Protein AF-A0A948ZDK0-F1 (afdb_monomer_lite)

Structure (mmCIF, N/CA/C/O backbone):
data_AF-A0A948ZDK0-F1
#
_entry.id   AF-A0A948ZDK0-F1
#
loop_
_atom_site.group_PDB
_atom_site.id
_atom_site.type_symbol
_atom_site.label_atom_id
_atom_site.label_alt_id
_atom_site.label_comp_id
_atom_site.label_asym_id
_atom_site.label_entity_id
_atom_site.label_seq_id
_atom_site.pdbx_PDB_ins_code
_atom_site.Cartn_x
_atom_site.Cartn_y
_atom_site.Cartn_z
_atom_site.occupancy
_atom_site.B_iso_or_equiv
_atom_site.auth_seq_id
_atom_site.auth_comp_id
_atom_site.auth_asym_id
_atom_site.auth_atom_id
_atom_site.pdbx_PDB_model_num
ATOM 1 N N . ILE A 1 1 ? -68.347 50.325 53.546 1.00 35.91 1 ILE A N 1
ATOM 2 C CA . ILE A 1 1 ? -67.154 50.894 52.876 1.00 35.91 1 ILE A CA 1
ATOM 3 C C . ILE A 1 1 ? -66.109 51.086 53.967 1.00 35.91 1 ILE A C 1
ATOM 5 O O . ILE A 1 1 ? -66.384 51.827 54.893 1.00 35.91 1 ILE A O 1
ATOM 9 N N . ILE A 1 2 ? -65.183 50.125 54.063 1.00 32.59 2 ILE A N 1
ATOM 10 C CA . ILE A 1 2 ? -63.727 50.328 53.883 1.00 32.59 2 ILE A CA 1
ATOM 11 C C . ILE A 1 2 ? -63.135 51.032 55.123 1.00 32.59 2 ILE A C 1
ATOM 13 O O . ILE A 1 2 ? -63.448 52.187 55.358 1.00 32.59 2 ILE A O 1
ATOM 17 N N . ASN A 1 3 ? -62.505 50.314 56.060 1.00 33.22 3 ASN A N 1
ATOM 18 C CA . ASN A 1 3 ? -61.166 49.694 56.003 1.00 33.22 3 ASN A CA 1
ATOM 19 C C . ASN A 1 3 ? -60.045 50.705 56.326 1.00 33.22 3 ASN A C 1
ATOM 21 O O . ASN A 1 3 ? -60.173 51.888 56.027 1.00 33.22 3 ASN A O 1
ATOM 25 N N . ILE A 1 4 ? -58.931 50.130 56.799 1.00 31.34 4 ILE A N 1
ATOM 26 C CA . ILE A 1 4 ? -57.543 50.625 56.830 1.00 31.34 4 ILE A CA 1
ATOM 27 C C . ILE A 1 4 ? -57.064 51.142 58.206 1.00 31.34 4 ILE A C 1
ATOM 29 O O . ILE A 1 4 ? -57.337 52.275 58.577 1.00 31.34 4 ILE A O 1
ATOM 33 N N . GLU A 1 5 ? -56.392 50.228 58.937 1.00 36.22 5 GLU A N 1
ATOM 34 C CA . GLU A 1 5 ? -54.988 50.268 59.441 1.00 36.22 5 GLU A CA 1
ATOM 35 C C . GLU A 1 5 ? -54.356 51.583 59.984 1.00 36.22 5 GLU A C 1
ATOM 37 O O . GLU A 1 5 ? -54.831 52.660 59.649 1.00 36.22 5 GLU A O 1
ATOM 42 N N . PRO A 1 6 ? -53.208 51.560 60.720 1.00 47.72 6 PRO A N 1
ATOM 43 C CA . PRO A 1 6 ? -52.322 50.429 61.052 1.00 47.72 6 PRO A CA 1
ATOM 44 C C . PRO A 1 6 ? -51.801 50.362 62.512 1.00 47.72 6 PRO A C 1
ATOM 46 O O . PRO A 1 6 ? -51.888 51.286 63.318 1.00 47.72 6 PRO A O 1
ATOM 49 N N . LYS A 1 7 ? -51.167 49.214 62.790 1.00 37.84 7 LYS A N 1
ATOM 50 C CA . LYS A 1 7 ? -50.159 48.942 63.831 1.00 37.84 7 LYS A CA 1
ATOM 51 C C . LYS A 1 7 ? -49.073 50.026 63.908 1.00 37.84 7 LYS A C 1
ATOM 53 O O . LYS A 1 7 ? -48.653 50.501 62.867 1.00 37.84 7 LYS A O 1
ATOM 58 N N . VAL A 1 8 ? -48.535 50.267 65.107 1.00 35.97 8 VAL A N 1
ATOM 59 C CA . VAL A 1 8 ? -47.110 50.136 65.521 1.00 35.97 8 VAL A CA 1
ATOM 60 C C . VAL A 1 8 ? -47.096 50.486 67.017 1.00 35.97 8 VAL A C 1
ATOM 62 O O . VAL A 1 8 ? -47.220 51.636 67.409 1.00 35.97 8 VAL A O 1
ATOM 65 N N . HIS A 1 9 ? -47.265 49.486 67.881 1.00 34.66 9 HIS A N 1
ATOM 66 C CA . HIS A 1 9 ? -46.175 48.967 68.713 1.00 34.66 9 HIS A CA 1
ATOM 67 C C . HIS A 1 9 ? -45.430 50.066 69.481 1.00 34.66 9 HIS A C 1
ATOM 69 O O . HIS A 1 9 ? -44.504 50.675 68.957 1.00 34.66 9 HIS A O 1
ATOM 75 N N . ASN A 1 10 ? -45.841 50.288 70.732 1.00 43.66 10 ASN A N 1
ATOM 76 C CA . ASN A 1 10 ? -44.950 50.204 71.890 1.00 43.66 10 ASN A CA 1
ATOM 77 C C . ASN A 1 10 ? -45.726 50.531 73.179 1.00 43.66 10 ASN A C 1
ATOM 79 O O . ASN A 1 10 ? -46.297 51.604 73.296 1.00 43.66 10 ASN A O 1
ATOM 83 N N . ASN A 1 11 ? -45.736 49.717 74.225 1.00 44.19 11 ASN A N 1
ATOM 84 C CA . ASN A 1 11 ? -45.394 48.310 74.354 1.00 44.19 11 ASN A CA 1
ATOM 85 C C . ASN A 1 11 ? -45.799 47.919 75.780 1.00 44.19 11 ASN A C 1
ATOM 87 O O . ASN A 1 11 ? -45.213 48.429 76.725 1.00 44.19 11 ASN A O 1
ATOM 91 N N . SER A 1 12 ? -46.763 47.001 75.891 1.00 45.16 12 SER A N 1
ATOM 92 C CA . SER A 1 12 ? -46.720 45.848 76.799 1.00 45.16 12 SER A CA 1
ATOM 93 C C . SER A 1 12 ? -46.619 46.096 78.322 1.00 45.16 12 SER A C 1
ATOM 95 O O . SER A 1 12 ? -45.720 46.763 78.811 1.00 45.16 12 SER A O 1
ATOM 97 N N . GLN A 1 13 ? -47.435 45.476 79.169 1.00 38.31 13 GLN A N 1
ATOM 98 C CA . GLN A 1 13 ? -47.925 44.091 79.121 1.00 38.31 13 GLN A CA 1
ATOM 99 C C . GLN A 1 13 ? -49.241 44.060 79.942 1.00 38.31 13 GLN A C 1
ATOM 101 O O . GLN A 1 13 ? -49.199 44.215 81.154 1.00 38.31 13 GLN A O 1
ATOM 106 N N . ALA A 1 14 ? -50.463 43.998 79.409 1.00 50.31 14 ALA A N 1
ATOM 107 C CA . ALA A 1 14 ? -51.041 42.990 78.512 1.00 50.31 14 ALA A CA 1
ATOM 108 C C . ALA A 1 14 ? -50.937 41.531 79.014 1.00 50.31 14 ALA A C 1
ATOM 110 O O . ALA A 1 14 ? -51.003 40.598 78.225 1.00 50.31 14 ALA A O 1
ATOM 111 N N . ILE A 1 15 ? -50.857 41.358 80.340 1.00 41.22 15 ILE A N 1
ATOM 112 C CA . ILE A 1 15 ? -51.441 40.223 81.087 1.00 41.22 15 ILE A CA 1
ATOM 113 C C . ILE A 1 15 ? -52.459 40.829 82.078 1.00 41.22 15 ILE A C 1
ATOM 115 O O . ILE A 1 15 ? -52.494 40.581 83.276 1.00 41.22 15 ILE A O 1
ATOM 119 N N . ILE A 1 16 ? -53.250 41.745 81.515 1.00 47.59 16 ILE A N 1
ATOM 120 C CA . ILE A 1 16 ? -54.535 42.252 81.988 1.00 47.59 16 ILE A CA 1
ATOM 121 C C . ILE A 1 16 ? -55.546 41.422 81.203 1.00 47.59 16 ILE A C 1
ATOM 123 O O . ILE A 1 16 ? -56.079 41.856 80.186 1.00 47.59 16 ILE A O 1
ATOM 127 N N . HIS A 1 17 ? -55.694 40.164 81.596 1.00 45.97 17 HIS A N 1
ATOM 128 C CA . HIS A 1 17 ? -56.806 39.347 81.147 1.00 45.97 17 HIS A CA 1
ATOM 129 C C . HIS A 1 17 ? -57.162 38.399 82.289 1.00 45.97 17 HIS A C 1
ATOM 131 O O . HIS A 1 17 ? -56.371 37.552 82.691 1.00 45.97 17 HIS A O 1
ATOM 137 N N . ASP A 1 18 ? -58.355 38.618 82.828 1.00 40.19 18 ASP A N 1
ATOM 138 C CA . ASP A 1 18 ? -59.152 37.652 83.588 1.00 40.19 18 ASP A CA 1
ATOM 139 C C . ASP A 1 18 ? -58.868 37.415 85.072 1.00 40.19 18 ASP A C 1
ATOM 141 O O . ASP A 1 18 ? -59.555 36.610 85.697 1.00 40.19 18 ASP A O 1
ATOM 145 N N . TYR A 1 19 ? -58.008 38.210 85.712 1.00 49.66 19 TYR A N 1
ATOM 146 C CA . TYR A 1 19 ? -57.940 38.240 87.184 1.00 49.66 19 TYR A CA 1
ATOM 147 C C . TYR A 1 19 ? -59.167 38.919 87.849 1.00 49.66 19 TYR A C 1
ATOM 149 O O . TYR A 1 19 ? -59.393 38.758 89.048 1.00 49.66 19 TYR A O 1
ATOM 157 N N . GLU A 1 20 ? -60.024 39.606 87.082 1.00 43.53 20 GLU A N 1
ATOM 158 C CA . GLU A 1 20 ? -61.212 40.321 87.589 1.00 43.53 20 GLU A CA 1
ATOM 159 C C . GLU A 1 20 ? -62.563 39.849 87.014 1.00 43.53 20 GLU A C 1
ATOM 161 O O . GLU A 1 20 ? -63.590 40.457 87.299 1.00 43.53 20 GLU A O 1
ATOM 166 N N . ILE A 1 21 ? -62.639 38.680 86.354 1.00 44.09 21 ILE A N 1
ATOM 167 C CA . ILE A 1 21 ? -63.934 37.960 86.206 1.00 44.09 21 ILE A CA 1
ATOM 168 C C . ILE A 1 21 ? -64.436 37.431 87.574 1.00 44.09 21 ILE A C 1
ATOM 170 O O . ILE A 1 21 ? -65.589 37.031 87.726 1.00 44.09 21 ILE A O 1
ATOM 174 N N . LYS A 1 22 ? -63.631 37.615 88.633 1.00 53.28 22 LYS A N 1
ATOM 175 C CA . LYS A 1 22 ? -64.069 37.741 90.035 1.00 53.28 22 LYS A CA 1
ATOM 176 C C . LYS A 1 22 ? -65.226 38.742 90.265 1.00 53.28 22 LYS A C 1
ATOM 178 O O . LYS A 1 22 ? -65.855 38.657 91.313 1.00 53.28 22 LYS A O 1
ATOM 183 N N . GLN A 1 23 ? -65.566 39.620 89.313 1.00 52.19 23 GLN A N 1
ATOM 184 C CA . GLN A 1 23 ? -66.781 40.455 89.342 1.00 52.19 23 GLN A CA 1
ATOM 185 C C . GLN A 1 23 ? -68.079 39.703 88.963 1.00 52.19 23 GLN A C 1
ATOM 187 O O . GLN A 1 23 ? -69.165 40.133 89.337 1.00 52.19 23 GLN A O 1
ATOM 192 N N . ASN A 1 24 ? -68.019 38.540 88.296 1.00 41.94 24 ASN A N 1
ATOM 193 C CA . ASN A 1 24 ? -69.226 37.821 87.842 1.00 41.94 24 ASN A CA 1
ATOM 194 C C . ASN A 1 24 ? -69.851 36.892 88.908 1.00 41.94 24 ASN A C 1
ATOM 196 O O . ASN A 1 24 ? -70.749 36.099 88.635 1.00 41.94 24 ASN A O 1
ATOM 200 N N . LEU A 1 25 ? -69.404 37.045 90.158 1.00 47.47 25 LEU A N 1
ATOM 201 C CA . LEU A 1 25 ? -70.133 36.614 91.347 1.00 47.47 25 LEU A CA 1
ATOM 202 C C . LEU A 1 25 ? -71.351 37.516 91.629 1.00 47.47 25 LEU A C 1
ATOM 204 O O . LEU A 1 25 ? -72.181 37.155 92.455 1.00 47.47 25 LEU A O 1
ATOM 208 N N . GLN A 1 26 ? -71.506 38.668 90.967 1.00 54.56 26 GLN A N 1
ATOM 209 C CA . GLN A 1 26 ? -72.573 39.606 91.330 1.00 54.56 26 GLN A CA 1
ATOM 210 C C . GLN A 1 26 ? -73.898 39.450 90.576 1.00 54.56 26 GLN A C 1
ATOM 212 O O . GLN A 1 26 ? -74.915 39.828 91.145 1.00 54.56 26 GLN A O 1
ATOM 217 N N . GLU A 1 27 ? -73.964 38.849 89.382 1.00 50.72 27 GLU A N 1
ATOM 218 C CA . GLU A 1 27 ? -75.212 38.892 88.591 1.00 50.72 27 GLU A CA 1
ATOM 219 C C . GLU A 1 27 ? -76.091 37.627 88.715 1.00 50.72 27 GLU A C 1
ATOM 221 O O . GLU A 1 27 ? -77.315 37.730 88.767 1.00 50.72 27 GLU A O 1
ATOM 226 N N . GLN A 1 28 ? -75.514 36.420 88.809 1.00 49.44 28 GLN A N 1
ATOM 227 C CA . GLN A 1 28 ? -76.313 35.175 88.788 1.00 49.44 28 GLN A CA 1
ATOM 228 C C . GLN A 1 28 ? -76.719 34.652 90.172 1.00 49.44 28 GLN A C 1
ATOM 230 O O . GLN A 1 28 ? -77.811 34.103 90.318 1.00 49.44 28 GLN A O 1
ATOM 235 N N . ILE A 1 29 ? -75.926 34.899 91.221 1.00 52.94 29 ILE A N 1
ATOM 236 C CA . ILE A 1 29 ? -76.399 34.679 92.600 1.00 52.94 29 ILE A CA 1
ATOM 237 C C . ILE A 1 29 ? -77.428 35.760 92.980 1.00 52.94 29 ILE A C 1
ATOM 239 O O . ILE A 1 29 ? -78.361 35.467 93.729 1.00 52.94 29 ILE A O 1
ATOM 243 N N . ARG A 1 30 ? -77.357 36.960 92.377 1.00 50.78 30 ARG A N 1
ATOM 244 C CA . ARG A 1 30 ? -78.385 38.008 92.490 1.00 50.78 30 ARG A CA 1
ATOM 245 C C . ARG A 1 30 ? -79.749 37.560 91.954 1.00 50.78 30 ARG A C 1
ATOM 247 O O . ARG A 1 30 ? -80.735 37.839 92.615 1.00 50.78 30 ARG A O 1
ATOM 254 N N . HIS A 1 31 ? -79.837 36.762 90.887 1.00 48.78 31 HIS A N 1
ATOM 255 C CA . HIS A 1 31 ? -81.146 36.294 90.398 1.00 48.78 31 HIS A CA 1
ATOM 256 C C . HIS A 1 31 ? -81.784 35.142 91.195 1.00 48.78 31 HIS A C 1
ATOM 258 O O . HIS A 1 31 ? -83.004 35.120 91.329 1.00 48.78 31 HIS A O 1
ATOM 264 N N . ASN A 1 32 ? -81.017 34.249 91.830 1.00 46.22 32 ASN A N 1
ATOM 265 C CA . ASN A 1 32 ? -81.618 33.300 92.788 1.00 46.22 32 ASN A CA 1
ATOM 266 C C . ASN A 1 32 ? -81.890 33.951 94.159 1.00 46.22 32 ASN A C 1
ATOM 268 O O . ASN A 1 32 ? -82.788 33.518 94.880 1.00 46.22 32 ASN A O 1
ATOM 272 N N . SER A 1 33 ? -81.178 35.037 94.485 1.00 48.34 33 SER A N 1
ATOM 273 C CA . SER A 1 33 ? -81.472 35.902 95.637 1.00 48.34 33 SER A CA 1
ATOM 274 C C . SER A 1 33 ? -82.666 36.846 95.391 1.00 48.34 33 SER A C 1
ATOM 276 O O . SER A 1 33 ? -83.272 37.319 96.349 1.00 48.34 33 SER A O 1
ATOM 278 N N . GLU A 1 34 ? -83.079 37.056 94.137 1.00 44.72 34 GLU A N 1
ATOM 279 C CA . GLU A 1 34 ? -84.262 37.853 93.759 1.00 44.72 34 GLU A CA 1
ATOM 280 C C . GLU A 1 34 ? -85.585 37.063 93.779 1.00 44.72 34 GLU A C 1
ATOM 282 O O . GLU A 1 34 ? -86.652 37.669 93.718 1.00 44.72 34 GLU A O 1
ATOM 287 N N . ALA A 1 35 ? -85.549 35.738 93.974 1.00 41.47 35 ALA A N 1
ATOM 288 C CA . ALA A 1 35 ? -86.734 34.935 94.311 1.00 41.47 35 ALA A CA 1
ATOM 289 C C . ALA A 1 35 ? -86.958 34.785 95.833 1.00 41.47 35 ALA A C 1
ATOM 291 O O . ALA A 1 35 ? -87.953 34.200 96.257 1.00 41.47 35 ALA A O 1
ATOM 292 N N . ILE A 1 36 ? -86.045 35.308 96.662 1.00 38.94 36 ILE A N 1
ATOM 293 C CA . ILE A 1 36 ? -86.131 35.242 98.134 1.00 38.94 36 ILE A CA 1
ATOM 294 C C . ILE A 1 36 ? -86.256 36.638 98.767 1.00 38.94 36 ILE A C 1
ATOM 296 O O . ILE A 1 36 ? -86.606 36.748 99.941 1.00 38.94 36 ILE A O 1
ATOM 300 N N . ILE A 1 37 ? -86.066 37.719 98.002 1.00 38.38 37 ILE A N 1
ATOM 301 C CA . ILE A 1 37 ? -86.279 39.090 98.482 1.00 38.38 37 ILE A CA 1
ATOM 302 C C . ILE A 1 37 ? -86.957 39.925 97.391 1.00 38.38 37 ILE A C 1
ATOM 304 O O . ILE A 1 37 ? -86.339 40.766 96.747 1.00 38.38 37 ILE A O 1
ATOM 308 N N . ASN A 1 38 ? -88.259 39.714 97.205 1.00 36.53 38 ASN A N 1
ATOM 309 C CA . ASN A 1 38 ? -89.140 40.803 96.800 1.00 36.53 38 ASN A CA 1
ATOM 310 C C . ASN A 1 38 ? -90.532 40.632 97.411 1.00 36.53 38 ASN A C 1
ATOM 312 O O . ASN A 1 38 ? -91.198 39.632 97.158 1.00 36.53 38 ASN A O 1
ATOM 316 N N . SER A 1 39 ? -90.921 41.659 98.182 1.00 35.75 39 SER A N 1
ATOM 317 C CA . SER A 1 39 ? -92.257 41.979 98.719 1.00 35.75 39 SER A CA 1
ATOM 318 C C . SER A 1 39 ? -92.908 40.888 99.595 1.00 35.75 39 SER A C 1
ATOM 320 O O . SER A 1 39 ? -93.221 39.814 99.111 1.00 35.75 39 SER A O 1
ATOM 322 N N . ASP A 1 40 ? -93.231 41.055 100.880 1.00 37.97 40 ASP A N 1
ATOM 323 C CA . ASP A 1 40 ? -93.717 42.252 101.556 1.00 37.97 40 ASP A CA 1
ATOM 324 C C . ASP A 1 40 ? -93.985 41.957 103.054 1.00 37.97 40 ASP A C 1
ATOM 326 O O . ASP A 1 40 ? -94.362 40.848 103.422 1.00 37.97 40 ASP A O 1
ATOM 330 N N . SER A 1 41 ? -93.924 43.006 103.881 1.00 36.75 41 SER A N 1
ATOM 331 C CA . SER A 1 41 ? -94.845 43.265 105.006 1.00 36.75 41 SER A CA 1
ATOM 332 C C . SER A 1 41 ? -94.813 42.405 106.301 1.00 36.75 41 SER A C 1
ATOM 334 O O . SER A 1 41 ? -95.325 41.295 106.411 1.00 36.75 41 SER A O 1
ATOM 336 N N . ALA A 1 42 ? -94.327 43.049 107.370 1.00 45.69 42 ALA A N 1
ATOM 337 C CA . ALA A 1 42 ? -95.016 43.179 108.667 1.00 45.69 42 ALA A CA 1
ATOM 338 C C . ALA A 1 42 ? -95.229 41.987 109.639 1.00 45.69 42 ALA A C 1
ATOM 340 O O . ALA A 1 42 ? -95.965 42.177 110.602 1.00 45.69 42 ALA A O 1
ATOM 341 N N . ILE A 1 43 ? -94.607 40.803 109.509 1.00 49.34 43 ILE A N 1
ATOM 342 C CA . ILE A 1 43 ? -95.012 39.645 110.365 1.00 49.34 43 ILE A CA 1
ATOM 343 C C . ILE A 1 43 ? -93.914 38.982 111.234 1.00 49.34 43 ILE A C 1
ATOM 345 O O . ILE A 1 43 ? -94.219 38.099 112.031 1.00 49.34 43 ILE A O 1
ATOM 349 N N . VAL A 1 44 ? -92.644 39.418 111.221 1.00 43.75 44 VAL A N 1
ATOM 350 C CA . VAL A 1 44 ? -91.614 38.783 112.097 1.00 43.75 44 VAL A CA 1
ATOM 351 C C . VAL A 1 44 ? -90.976 39.721 113.130 1.00 43.75 44 VAL A C 1
ATOM 353 O O . VAL A 1 44 ? -90.444 39.240 114.129 1.00 43.75 44 VAL A O 1
ATOM 356 N N . GLN A 1 45 ? -91.178 41.041 113.033 1.00 49.34 45 GLN A N 1
ATOM 357 C CA . GLN A 1 45 ? -90.955 41.929 114.190 1.00 49.34 45 GLN A CA 1
ATOM 358 C C . GLN A 1 45 ? -91.958 41.664 115.340 1.00 49.34 45 GLN A C 1
ATOM 360 O O . GLN A 1 45 ? -91.634 41.930 116.496 1.00 49.34 45 GLN A O 1
ATOM 365 N N . GLU A 1 46 ? -93.088 40.991 115.073 1.00 53.44 46 GLU A N 1
ATOM 366 C CA . GLU A 1 46 ? -94.019 40.476 116.097 1.00 53.44 46 GLU A CA 1
ATOM 367 C C . GLU A 1 46 ? -93.451 39.256 116.868 1.00 53.44 46 GLU A C 1
ATOM 369 O O . GLU A 1 46 ? -93.876 38.966 117.984 1.00 53.44 46 GLU A O 1
ATOM 374 N N . LYS A 1 47 ? -92.420 38.570 116.343 1.00 56.28 47 LYS A N 1
ATOM 375 C CA . LYS A 1 47 ? -91.769 37.421 117.013 1.00 56.28 47 LYS A CA 1
ATOM 376 C C . LYS A 1 47 ? -90.594 37.790 117.926 1.00 56.28 47 LYS A C 1
ATOM 378 O O . LYS A 1 47 ? -90.093 36.918 118.629 1.00 56.28 47 LYS A O 1
ATOM 383 N N . ILE A 1 48 ? -90.186 39.059 117.978 1.00 48.25 48 ILE A N 1
ATOM 384 C CA . ILE A 1 48 ? -89.142 39.535 118.908 1.00 48.25 48 ILE A CA 1
ATOM 385 C C . ILE A 1 48 ? -89.751 40.285 120.110 1.00 48.25 48 ILE A C 1
ATOM 387 O O . ILE A 1 48 ? -89.123 40.371 121.159 1.00 48.25 48 ILE A O 1
ATOM 391 N N . ARG A 1 49 ? -91.020 40.713 120.033 1.00 46.25 49 ARG A N 1
ATOM 392 C CA . ARG A 1 49 ? -91.734 41.378 121.141 1.00 46.25 49 ARG A CA 1
ATOM 393 C C . ARG A 1 49 ? -92.545 40.427 122.038 1.00 46.25 49 ARG A C 1
ATOM 395 O O . ARG A 1 49 ? -92.718 40.716 123.213 1.00 46.25 49 ARG A O 1
ATOM 402 N N . HIS A 1 50 ? -92.966 39.254 121.552 1.00 49.72 50 HIS A N 1
ATOM 403 C CA . HIS A 1 50 ? -93.723 38.284 122.369 1.00 49.72 50 HIS A CA 1
ATOM 404 C C . HIS A 1 50 ? -92.896 37.435 123.351 1.00 49.72 50 HIS A C 1
ATOM 406 O O . HIS A 1 50 ? -93.474 36.871 124.273 1.00 49.72 50 HIS A O 1
ATOM 412 N N . ASN A 1 51 ? -91.565 37.381 123.234 1.00 46.66 51 ASN A N 1
ATOM 413 C CA . ASN A 1 51 ? -90.735 36.647 124.207 1.00 46.66 51 ASN A CA 1
ATOM 414 C C . ASN A 1 51 ? -90.162 37.527 125.333 1.00 46.66 51 ASN A C 1
ATOM 416 O O . ASN A 1 51 ? -89.647 36.993 126.312 1.00 46.66 51 ASN A O 1
ATOM 420 N N . SER A 1 52 ? -90.274 38.856 125.230 1.00 41.31 52 SER A N 1
ATOM 421 C CA . SER A 1 52 ? -89.754 39.807 126.227 1.00 41.31 52 SER A CA 1
ATOM 422 C C . SER A 1 52 ? -90.839 40.461 127.102 1.00 41.31 52 SER A C 1
ATOM 424 O O . SER A 1 52 ? -90.497 41.242 127.982 1.00 41.31 52 SER A O 1
ATOM 426 N N . GLU A 1 53 ? -92.122 40.102 126.936 1.00 43.03 53 GLU A N 1
ATOM 427 C CA . GLU A 1 53 ? -93.275 40.665 127.675 1.00 43.03 53 GLU A CA 1
ATOM 428 C C . GLU A 1 53 ? -94.163 39.585 128.343 1.00 43.03 53 GLU A C 1
ATOM 430 O O . GLU A 1 53 ? -95.382 39.573 128.200 1.00 43.03 53 GLU A O 1
ATOM 435 N N . ALA A 1 54 ? -93.566 38.677 129.123 1.00 37.78 54 ALA A N 1
ATOM 436 C CA . ALA A 1 54 ? -94.284 37.964 130.200 1.00 37.78 54 ALA A CA 1
ATOM 437 C C . ALA A 1 54 ? -93.508 37.959 131.536 1.00 37.78 54 ALA A C 1
ATOM 439 O O . ALA A 1 54 ? -93.814 37.201 132.455 1.00 37.78 54 ALA A O 1
ATOM 440 N N . ILE A 1 55 ? -92.510 38.841 131.655 1.00 36.72 55 ILE A N 1
ATOM 441 C CA . ILE A 1 55 ? -91.779 39.163 132.882 1.00 36.72 55 ILE A CA 1
ATOM 442 C C . ILE A 1 55 ? -91.937 40.676 133.070 1.00 36.72 55 ILE A C 1
ATOM 444 O O . ILE A 1 55 ? -91.446 41.442 132.251 1.00 36.72 55 ILE A O 1
ATOM 448 N N . ILE A 1 56 ? -92.609 41.075 134.156 1.00 33.25 56 ILE A N 1
ATOM 449 C CA . ILE A 1 56 ? -92.920 42.456 134.585 1.00 33.25 56 ILE A CA 1
ATOM 450 C C . ILE A 1 56 ? -94.227 43.013 133.999 1.00 33.25 56 ILE A C 1
ATOM 452 O O . ILE A 1 56 ? -94.235 43.858 133.113 1.00 33.25 56 ILE A O 1
ATOM 456 N N . ASN A 1 57 ? -95.353 42.589 134.580 1.00 37.69 57 ASN A N 1
ATOM 457 C CA . ASN A 1 57 ? -96.440 43.515 134.892 1.00 37.69 57 ASN A CA 1
ATOM 458 C C . ASN A 1 57 ? -97.363 42.958 135.989 1.00 37.69 57 ASN A C 1
ATOM 460 O O . ASN A 1 57 ? -98.048 41.959 135.795 1.00 37.69 57 ASN A O 1
ATOM 464 N N . TYR A 1 58 ? -97.376 43.708 137.096 1.00 36.19 58 TYR A N 1
ATOM 465 C CA . TYR A 1 58 ? -98.444 43.897 138.084 1.00 36.19 58 TYR A CA 1
ATOM 466 C C . TYR A 1 58 ? -98.769 42.744 139.064 1.00 36.19 58 TYR A C 1
ATOM 468 O O . TYR A 1 58 ? -99.309 41.721 138.666 1.00 36.19 58 TYR A O 1
ATOM 476 N N . GLU A 1 59 ? -98.390 42.778 140.359 1.00 35.66 59 GLU A N 1
ATOM 477 C CA . GLU A 1 59 ? -98.764 43.724 141.456 1.00 35.66 59 GLU A CA 1
ATOM 478 C C . GLU A 1 59 ? -100.303 43.887 141.626 1.00 35.66 59 GLU A C 1
ATOM 480 O O . GLU A 1 59 ? -101.018 43.876 140.629 1.00 35.66 59 GLU A O 1
ATOM 485 N N . PRO A 1 60 ? -100.867 44.247 142.805 1.00 48.94 60 PRO A N 1
ATOM 486 C CA . PRO A 1 60 ? -100.503 43.946 144.204 1.00 48.94 60 PRO A CA 1
ATOM 487 C C . PRO A 1 60 ? -101.696 43.996 145.214 1.00 48.94 60 PRO A C 1
ATOM 489 O O . PRO A 1 60 ? -102.860 44.133 144.855 1.00 48.94 60 PRO A O 1
ATOM 492 N N . LEU A 1 61 ? -101.385 43.965 146.520 1.00 41.25 61 LEU A N 1
ATOM 493 C CA . LEU A 1 61 ? -102.150 44.619 147.609 1.00 41.25 61 LEU A CA 1
ATOM 494 C C . LEU A 1 61 ? -103.597 44.154 147.904 1.00 41.25 61 LEU A C 1
ATOM 496 O O . LEU A 1 61 ? -104.526 44.956 147.980 1.00 41.25 61 LEU A O 1
ATOM 500 N N . LYS A 1 62 ? -103.772 42.868 148.246 1.00 40.44 62 LYS A N 1
ATOM 501 C CA . LYS A 1 62 ? -104.786 42.463 149.259 1.00 40.44 62 LYS A CA 1
ATOM 502 C C . LYS A 1 62 ? -104.561 41.125 149.969 1.00 40.44 62 LYS A C 1
ATOM 504 O O . LYS A 1 62 ? -105.341 40.766 150.845 1.00 40.44 62 LYS A O 1
ATOM 509 N N . ARG A 1 63 ? -103.501 40.374 149.649 1.00 40.31 63 ARG A N 1
ATOM 510 C CA . ARG A 1 63 ? -103.235 39.079 150.302 1.00 40.31 63 ARG A CA 1
ATOM 511 C C . ARG A 1 63 ? -102.128 39.077 151.348 1.00 40.31 63 ARG A C 1
ATOM 513 O O . ARG A 1 63 ? -102.056 38.112 152.088 1.00 40.31 63 ARG A O 1
ATOM 520 N N . ILE A 1 64 ? -101.343 40.142 151.507 1.00 44.03 64 ILE A N 1
ATOM 521 C CA . ILE A 1 64 ? -100.314 40.199 152.565 1.00 44.03 64 ILE A CA 1
ATOM 522 C C . ILE A 1 64 ? -100.933 40.416 153.966 1.00 44.03 64 ILE A C 1
ATOM 524 O O . ILE A 1 64 ? -100.355 39.993 154.959 1.00 44.03 64 ILE A O 1
ATOM 528 N N . GLU A 1 65 ? -102.183 40.882 154.054 1.00 45.56 65 GLU A N 1
ATOM 529 C CA . GLU A 1 65 ? -102.964 40.905 155.307 1.00 45.56 65 GLU A CA 1
ATOM 530 C C . GLU A 1 65 ? -103.863 39.656 155.484 1.00 45.56 65 GLU A C 1
ATOM 532 O O . GLU A 1 65 ? -104.271 39.318 156.594 1.00 45.56 65 GLU A O 1
ATOM 537 N N . TYR A 1 66 ? -104.081 38.881 154.409 1.00 47.59 66 TYR A N 1
ATOM 538 C CA . TYR A 1 66 ? -104.666 37.531 154.475 1.00 47.59 66 TYR A CA 1
ATOM 539 C C . TYR A 1 66 ? -103.606 36.462 154.797 1.00 47.59 66 TYR A C 1
ATOM 541 O O . TYR A 1 66 ? -103.912 35.457 155.434 1.00 47.59 66 TYR A O 1
ATOM 549 N N . ASN A 1 67 ? -102.348 36.694 154.412 1.00 48.41 67 ASN A N 1
ATOM 550 C CA . ASN A 1 67 ? -101.218 35.800 154.646 1.00 48.41 67 ASN A CA 1
ATOM 551 C C . ASN A 1 67 ? -100.772 35.814 156.107 1.00 48.41 67 ASN A C 1
ATOM 553 O O . ASN A 1 67 ? -100.477 34.754 156.637 1.00 48.41 67 ASN A O 1
ATOM 557 N N . SER A 1 68 ? -100.828 36.936 156.818 1.00 47.34 68 SER A N 1
ATOM 558 C CA . SER A 1 68 ? -100.397 36.945 158.225 1.00 47.34 68 SER A CA 1
ATOM 559 C C . SER A 1 68 ? -101.396 36.256 159.174 1.00 47.34 68 SER A C 1
ATOM 561 O O . SER A 1 68 ? -100.973 35.587 160.113 1.00 47.34 68 SER A O 1
ATOM 563 N N . ASN A 1 69 ? -102.706 36.295 158.884 1.00 50.00 69 ASN A N 1
ATOM 564 C CA . ASN A 1 69 ? -103.731 35.565 159.654 1.00 50.00 69 ASN A CA 1
ATOM 565 C C . ASN A 1 69 ? -104.016 34.140 159.127 1.00 50.00 69 ASN A C 1
ATOM 567 O O . ASN A 1 69 ? -104.453 33.282 159.894 1.00 50.00 69 ASN A O 1
ATOM 571 N N . SER A 1 70 ? -103.696 33.833 157.861 1.00 50.75 70 SER A N 1
ATOM 572 C CA . SER A 1 70 ? -103.723 32.453 157.339 1.00 50.75 70 SER A CA 1
ATOM 573 C C . SER A 1 70 ? -102.491 31.639 157.738 1.00 50.75 70 SER A C 1
ATOM 575 O O . SER A 1 70 ? -102.587 30.421 157.810 1.00 50.75 70 SER A O 1
ATOM 577 N N . ILE A 1 71 ? -101.357 32.263 158.075 1.00 51.78 71 ILE A N 1
ATOM 578 C CA . ILE A 1 71 ? -100.158 31.547 158.552 1.00 51.78 71 ILE A CA 1
ATOM 579 C C . ILE A 1 71 ? -100.338 31.005 159.985 1.00 51.78 71 ILE A C 1
ATOM 581 O O . ILE A 1 71 ? -99.761 29.974 160.326 1.00 51.78 71 ILE A O 1
ATOM 585 N N . ILE A 1 72 ? -101.229 31.590 160.796 1.00 52.41 72 ILE A N 1
ATOM 586 C CA . ILE A 1 72 ? -101.551 31.069 162.140 1.00 52.41 72 ILE A CA 1
ATOM 587 C C . ILE A 1 72 ? -102.690 30.026 162.106 1.00 52.41 72 ILE A C 1
ATOM 589 O O . ILE A 1 72 ? -102.691 29.108 162.923 1.00 52.41 72 ILE A O 1
ATOM 593 N N . LYS A 1 73 ? -103.592 30.063 161.109 1.00 53.75 73 LYS A N 1
ATOM 594 C CA . LYS A 1 73 ? -104.645 29.040 160.916 1.00 53.75 73 LYS A CA 1
ATOM 595 C C . LYS A 1 73 ? -104.176 27.825 160.091 1.00 53.75 73 LYS A C 1
ATOM 597 O O . LYS A 1 73 ? -104.499 26.696 160.434 1.00 53.75 73 LYS A O 1
ATOM 602 N N . SER A 1 74 ? -103.284 28.028 159.117 1.00 48.69 74 SER A N 1
ATOM 603 C CA . SER A 1 74 ? -102.624 26.956 158.348 1.00 48.69 74 SER A CA 1
ATOM 604 C C . SER A 1 74 ? -101.609 26.157 159.186 1.00 48.69 74 SER A C 1
ATOM 606 O O . SER A 1 74 ? -101.420 24.971 158.953 1.00 48.69 74 SER A O 1
ATOM 608 N N . SER A 1 75 ? -101.027 26.736 160.245 1.00 51.81 75 SER A N 1
ATOM 609 C CA . SER A 1 75 ? -100.191 25.989 161.208 1.00 51.81 75 SER A CA 1
ATOM 610 C C . SER A 1 75 ? -100.997 24.983 162.058 1.00 51.81 75 SER A C 1
ATOM 612 O O . SER A 1 75 ? -100.480 23.930 162.437 1.00 51.81 75 SER A O 1
ATOM 614 N N . MET A 1 76 ? -102.289 25.249 162.309 1.00 55.22 76 MET A N 1
ATOM 615 C CA . MET A 1 76 ? -103.187 24.328 163.025 1.00 55.22 76 MET A CA 1
ATOM 616 C C . MET A 1 76 ? -103.927 23.350 162.090 1.00 55.22 76 MET A C 1
ATOM 618 O O . MET A 1 76 ? -104.071 22.185 162.462 1.00 55.22 76 MET A O 1
ATOM 622 N N . ASP A 1 77 ? -104.277 23.749 160.860 1.00 55.50 77 ASP A N 1
ATOM 623 C CA . ASP A 1 77 ? -104.892 22.855 159.858 1.00 55.50 77 ASP A CA 1
ATOM 624 C C . ASP A 1 77 ? -103.874 21.895 159.205 1.00 55.50 77 ASP A C 1
ATOM 626 O O . ASP A 1 77 ? -104.209 20.748 158.907 1.00 55.50 77 ASP A O 1
ATOM 630 N N . VAL A 1 78 ? -102.593 22.279 159.087 1.00 51.56 78 VAL A N 1
ATOM 631 C CA . VAL A 1 78 ? -101.513 21.337 158.734 1.00 51.56 78 VAL A CA 1
ATOM 632 C C . VAL A 1 78 ? -101.288 20.327 159.861 1.00 51.56 78 VAL A C 1
ATOM 634 O O . VAL A 1 78 ? -101.000 19.175 159.571 1.00 51.56 78 VAL A O 1
ATOM 637 N N . LYS A 1 79 ? -101.514 20.659 161.138 1.00 52.44 79 LYS A N 1
ATOM 638 C CA . LYS A 1 79 ? -101.336 19.699 162.246 1.00 52.44 79 LYS A CA 1
ATOM 639 C C . LYS A 1 79 ? -102.474 18.669 162.359 1.00 52.44 79 LYS A C 1
ATOM 641 O O . LYS A 1 79 ? -102.213 17.560 162.816 1.00 52.44 79 LYS A O 1
ATOM 646 N N . TYR A 1 80 ? -103.685 18.993 161.892 1.00 51.47 80 TYR A N 1
ATOM 647 C CA . TYR A 1 80 ? -104.821 18.057 161.838 1.00 51.47 80 TYR A CA 1
ATOM 648 C C . TYR A 1 80 ? -104.916 17.274 160.515 1.00 51.47 80 TYR A C 1
ATOM 650 O O . TYR A 1 80 ? -105.204 16.080 160.551 1.00 51.47 80 TYR A O 1
ATOM 658 N N . ASN A 1 81 ? -104.559 17.858 159.362 1.00 46.53 81 ASN A N 1
ATOM 659 C CA . ASN A 1 81 ? -104.440 17.089 158.111 1.00 46.53 81 ASN A CA 1
ATOM 660 C C . ASN A 1 81 ? -103.218 16.148 158.111 1.00 46.53 81 ASN A C 1
ATOM 662 O O . ASN A 1 81 ? -103.272 15.084 157.498 1.00 46.53 81 ASN A O 1
ATOM 666 N N . SER A 1 82 ? -102.161 16.458 158.876 1.00 45.59 82 SER A N 1
ATOM 667 C CA . SER A 1 82 ? -101.020 15.542 159.078 1.00 45.59 82 SER A CA 1
ATOM 668 C C . SER A 1 82 ? -101.336 14.310 159.940 1.00 45.59 82 SER A C 1
ATOM 670 O O . SER A 1 82 ? -100.462 13.464 160.109 1.00 45.59 82 SER A O 1
ATOM 672 N N . GLN A 1 83 ? -102.549 14.176 160.492 1.00 48.00 83 GLN A N 1
ATOM 673 C CA . GLN A 1 83 ? -102.963 12.982 161.244 1.00 48.00 83 GLN A CA 1
ATOM 674 C C . GLN A 1 83 ? -104.127 12.208 160.597 1.00 48.00 83 GLN A C 1
ATOM 676 O O . GLN A 1 83 ? -104.533 11.193 161.154 1.00 48.00 83 GLN A O 1
ATOM 681 N N . ALA A 1 84 ? -104.630 12.614 159.418 1.00 42.97 84 ALA A N 1
ATOM 682 C CA . ALA A 1 84 ? -105.841 12.021 158.831 1.00 42.97 84 ALA A CA 1
ATOM 683 C C . ALA A 1 84 ? -105.800 11.680 157.324 1.00 42.97 84 ALA A C 1
ATOM 685 O O . ALA A 1 84 ? -106.846 11.348 156.782 1.00 42.97 84 ALA A O 1
ATOM 686 N N . ILE A 1 85 ? -104.634 11.673 156.657 1.00 37.66 85 ILE A N 1
ATOM 687 C CA . ILE A 1 85 ? -104.390 10.826 155.459 1.00 37.66 85 ILE A CA 1
ATOM 688 C C . ILE A 1 85 ? -103.012 10.151 155.598 1.00 37.66 85 ILE A C 1
ATOM 690 O O . ILE A 1 85 ? -102.089 10.300 154.805 1.00 37.66 85 ILE A O 1
ATOM 694 N N . LEU A 1 86 ? -102.890 9.435 156.715 1.00 38.38 86 LEU A N 1
ATOM 695 C CA . LEU A 1 86 ? -102.167 8.174 156.847 1.00 38.38 86 LEU A CA 1
ATOM 696 C C . LEU A 1 86 ? -103.234 7.063 156.736 1.00 38.38 86 LEU A C 1
ATOM 698 O O . LEU A 1 86 ? -103.612 6.489 157.755 1.00 38.38 86 LEU A O 1
ATOM 702 N N . HIS A 1 87 ? -103.786 6.853 155.531 1.00 34.00 87 HIS A N 1
ATOM 703 C CA . HIS A 1 87 ? -104.540 5.660 155.092 1.00 34.00 87 HIS A CA 1
ATOM 704 C C . HIS A 1 87 ? -104.716 5.670 153.554 1.00 34.00 87 HIS A C 1
ATOM 706 O O . HIS A 1 87 ? -104.899 6.741 152.982 1.00 34.00 87 HIS A O 1
ATOM 712 N N . ASP A 1 88 ? -104.651 4.472 152.951 1.00 39.53 88 ASP A N 1
ATOM 713 C CA . ASP A 1 88 ? -104.725 4.070 151.524 1.00 39.53 88 ASP A CA 1
ATOM 714 C C . ASP A 1 88 ? -103.506 4.411 150.640 1.00 39.53 88 ASP A C 1
ATOM 716 O O . ASP A 1 88 ? -103.480 5.424 149.952 1.00 39.53 88 ASP A O 1
ATOM 720 N N . TYR A 1 89 ? -102.410 3.644 150.539 1.00 42.53 89 TYR A N 1
ATOM 721 C CA . TYR A 1 89 ? -102.109 2.232 150.838 1.00 42.53 89 TYR A CA 1
ATOM 722 C C . TYR A 1 89 ? -102.974 1.172 150.135 1.00 42.53 89 TYR A C 1
ATOM 724 O O . TYR A 1 89 ? -103.328 0.198 150.773 1.00 42.53 89 TYR A O 1
ATOM 732 N N . GLU A 1 90 ? -103.277 1.311 148.832 1.00 44.59 90 GLU A N 1
ATOM 733 C CA . GLU A 1 90 ? -103.751 0.165 148.015 1.00 44.59 90 GLU A CA 1
ATOM 734 C C . GLU A 1 90 ? -103.654 0.345 146.473 1.00 44.59 90 GLU A C 1
ATOM 736 O O . GLU A 1 90 ? -104.552 -0.021 145.727 1.00 44.59 90 GLU A O 1
ATOM 741 N N . ILE A 1 91 ? -102.543 0.873 145.931 1.00 44.50 91 ILE A N 1
ATOM 742 C CA . ILE A 1 91 ? -102.182 0.660 144.500 1.00 44.50 91 ILE A CA 1
ATOM 743 C C . ILE A 1 91 ? -100.696 0.286 144.379 1.00 44.50 91 ILE A C 1
ATOM 745 O O . ILE A 1 91 ? -99.960 0.753 143.514 1.00 44.50 91 ILE A O 1
ATOM 749 N N . THR A 1 92 ? -100.233 -0.572 145.285 1.00 48.56 92 THR A N 1
ATOM 750 C CA . THR A 1 92 ? -98.928 -1.244 145.174 1.00 48.56 92 THR A CA 1
ATOM 751 C C . THR A 1 92 ? -99.099 -2.639 144.551 1.00 48.56 92 THR A C 1
ATOM 753 O O . THR A 1 92 ? -98.215 -3.103 143.836 1.00 48.56 92 THR A O 1
ATOM 756 N N . ASP A 1 93 ? -100.285 -3.249 144.670 1.00 49.84 93 ASP A N 1
ATOM 757 C CA . ASP A 1 93 ? -100.572 -4.595 144.147 1.00 49.84 93 ASP A CA 1
ATOM 758 C C . ASP A 1 93 ? -100.897 -4.648 142.644 1.00 49.84 93 ASP A C 1
ATOM 760 O O . ASP A 1 93 ? -100.707 -5.688 142.013 1.00 49.84 93 ASP A O 1
ATOM 764 N N . LEU A 1 94 ? -101.314 -3.541 142.015 1.00 51.19 94 LEU A N 1
ATOM 765 C CA . LEU A 1 94 ? -101.533 -3.511 140.559 1.00 51.19 94 LEU A CA 1
ATOM 766 C C . LEU A 1 94 ? -100.211 -3.363 139.782 1.00 51.19 94 LEU A C 1
ATOM 768 O O . LEU A 1 94 ? -100.038 -3.965 138.724 1.00 51.19 94 LEU A O 1
ATOM 772 N N . ILE A 1 95 ? -99.247 -2.612 140.325 1.00 53.06 95 ILE A N 1
ATOM 773 C CA . ILE A 1 95 ? -97.926 -2.421 139.706 1.00 53.06 95 ILE A CA 1
ATOM 774 C C . ILE A 1 95 ? -97.008 -3.617 140.014 1.00 53.06 95 ILE A C 1
ATOM 776 O O . ILE A 1 95 ? -96.291 -4.071 139.121 1.00 53.06 95 ILE A O 1
ATOM 780 N N . GLN A 1 96 ? -97.099 -4.213 141.211 1.00 54.53 96 GLN A N 1
ATOM 781 C CA . GLN A 1 96 ? -96.344 -5.425 141.542 1.00 54.53 96 GLN A CA 1
ATOM 782 C C . GLN A 1 96 ? -96.835 -6.654 140.752 1.00 54.53 96 GLN A C 1
ATOM 784 O O . GLN A 1 96 ? -96.002 -7.417 140.271 1.00 54.53 96 GLN A O 1
ATOM 789 N N . ASN A 1 97 ? -98.143 -6.819 140.498 1.00 57.16 97 ASN A N 1
ATOM 790 C CA . ASN A 1 97 ? -98.641 -7.927 139.664 1.00 57.16 97 ASN A CA 1
ATOM 791 C C . ASN A 1 97 ? -98.226 -7.816 138.185 1.00 57.16 97 ASN A C 1
ATOM 793 O O . ASN A 1 97 ? -97.924 -8.835 137.566 1.00 57.16 97 ASN A O 1
ATOM 797 N N . ILE A 1 98 ? -98.132 -6.608 137.617 1.00 58.25 98 ILE A N 1
ATOM 798 C CA . ILE A 1 98 ? -97.646 -6.417 136.235 1.00 58.25 98 ILE A CA 1
ATOM 799 C C . ILE A 1 98 ? -96.136 -6.697 136.141 1.00 58.25 98 ILE A C 1
ATOM 801 O O . ILE A 1 98 ? -95.678 -7.327 135.185 1.00 58.25 98 ILE A O 1
ATOM 805 N N . ILE A 1 99 ? -95.356 -6.299 137.152 1.00 57.06 99 ILE A N 1
ATOM 806 C CA . ILE A 1 99 ? -93.910 -6.559 137.193 1.00 57.06 99 ILE A CA 1
ATOM 807 C C . ILE A 1 99 ? -93.618 -8.045 137.471 1.00 57.06 99 ILE A C 1
ATOM 809 O O . ILE A 1 99 ? -92.728 -8.610 136.833 1.00 57.06 99 ILE A O 1
ATOM 813 N N . THR A 1 100 ? -94.387 -8.723 138.329 1.00 56.44 100 THR A N 1
ATOM 814 C CA . THR A 1 100 ? -94.246 -10.168 138.583 1.00 56.44 100 THR A CA 1
ATOM 815 C C . THR A 1 100 ? -94.719 -11.020 137.397 1.00 56.44 100 THR A C 1
ATOM 817 O O . THR A 1 100 ? -94.063 -12.011 137.081 1.00 56.44 100 THR A O 1
ATOM 820 N N . TYR A 1 101 ? -95.774 -10.626 136.670 1.00 58.66 101 TYR A N 1
ATOM 821 C CA . TYR A 1 101 ? -96.208 -11.335 135.456 1.00 58.66 101 TYR A CA 1
ATOM 822 C C . TYR A 1 101 ? -95.171 -11.228 134.324 1.00 58.66 101 TYR A C 1
ATOM 824 O O . TYR A 1 101 ? -94.812 -12.239 133.720 1.00 58.66 101 TYR A O 1
ATOM 832 N N . ASN A 1 102 ? -94.600 -10.039 134.096 1.00 56.00 102 ASN A N 1
ATOM 833 C CA . ASN A 1 102 ? -93.552 -9.850 133.086 1.00 56.00 102 ASN A CA 1
ATOM 834 C C . ASN A 1 102 ? -92.227 -10.522 133.477 1.00 56.00 102 ASN A C 1
ATOM 836 O O . ASN A 1 102 ? -91.564 -11.114 132.627 1.00 56.00 102 ASN A O 1
ATOM 840 N N . SER A 1 103 ? -91.859 -10.501 134.761 1.00 56.59 103 SER A N 1
ATOM 841 C CA . SER A 1 103 ? -90.633 -11.159 135.232 1.00 56.59 103 SER A CA 1
ATOM 842 C C . SER A 1 103 ? -90.737 -12.690 135.163 1.00 56.59 103 SER A C 1
ATOM 844 O O . SER A 1 103 ? -89.770 -13.345 134.778 1.00 56.59 103 SER A O 1
ATOM 846 N N . ASN A 1 104 ? -91.915 -13.271 135.434 1.00 57.97 104 ASN A N 1
ATOM 847 C CA . ASN A 1 104 ? -92.155 -14.713 135.283 1.00 57.97 104 ASN A CA 1
ATOM 848 C C . ASN A 1 104 ? -92.276 -15.149 133.811 1.00 57.97 104 ASN A C 1
ATOM 850 O O . ASN A 1 104 ? -91.852 -16.253 133.473 1.00 57.97 104 ASN A O 1
ATOM 854 N N . ALA A 1 105 ? -92.786 -14.292 132.918 1.00 58.69 105 ALA A N 1
ATOM 855 C CA . ALA A 1 105 ? -92.771 -14.550 131.475 1.00 58.69 105 ALA A CA 1
ATOM 856 C C . ALA A 1 105 ? -91.337 -14.586 130.908 1.00 58.69 105 ALA A C 1
ATOM 858 O O . ALA A 1 105 ? -91.033 -15.415 130.052 1.00 58.69 105 ALA A O 1
ATOM 859 N N . ILE A 1 106 ? -90.436 -13.745 131.431 1.00 59.53 106 ILE A N 1
ATOM 860 C CA . ILE A 1 106 ? -89.022 -13.711 131.029 1.00 59.53 106 ILE A CA 1
ATOM 861 C C . ILE A 1 106 ? -88.239 -14.899 131.619 1.00 59.53 106 ILE A C 1
ATOM 863 O O . ILE A 1 106 ? -87.440 -15.507 130.908 1.00 59.53 106 ILE A O 1
ATOM 867 N N . LEU A 1 107 ? -88.502 -15.304 132.870 1.00 53.72 107 LEU A N 1
ATOM 868 C CA . LEU A 1 107 ? -87.859 -16.490 133.457 1.00 53.72 107 LEU A CA 1
ATOM 869 C C . LEU A 1 107 ? -88.328 -17.815 132.822 1.00 53.72 107 LEU A C 1
ATOM 871 O O . LEU A 1 107 ? -87.520 -18.729 132.677 1.00 53.72 107 LEU A O 1
ATOM 875 N N . ASN A 1 108 ? -89.590 -17.921 132.385 1.00 54.19 108 ASN A N 1
ATOM 876 C CA . ASN A 1 108 ? -90.081 -19.109 131.668 1.00 54.19 108 ASN A CA 1
ATOM 877 C C . ASN A 1 108 ? -89.574 -19.201 130.217 1.00 54.19 108 ASN A C 1
ATOM 879 O O . ASN A 1 108 ? -89.436 -20.307 129.704 1.00 54.19 108 ASN A O 1
ATOM 883 N N . ALA A 1 109 ? -89.240 -18.079 129.567 1.00 56.38 109 ALA A N 1
ATOM 884 C CA . ALA A 1 109 ? -88.597 -18.085 128.248 1.00 56.38 109 ALA A CA 1
ATOM 885 C C . ALA A 1 109 ? -87.108 -18.489 128.311 1.00 56.38 109 ALA A C 1
ATOM 887 O O . ALA A 1 109 ? -86.592 -19.086 127.369 1.00 56.38 109 ALA A O 1
ATOM 888 N N . LEU A 1 110 ? -86.424 -18.209 129.428 1.00 54.38 110 LEU A N 1
ATOM 889 C CA . LEU A 1 110 ? -85.013 -18.568 129.645 1.00 54.38 110 LEU A CA 1
ATOM 890 C C . LEU A 1 110 ? -84.799 -20.016 130.127 1.00 54.38 110 LEU A C 1
ATOM 892 O O . LEU A 1 110 ? -83.688 -20.519 130.010 1.00 54.38 110 LEU A O 1
ATOM 896 N N . ASN A 1 111 ? -85.845 -20.694 130.614 1.00 51.62 111 ASN A N 1
ATOM 897 C CA . ASN A 1 111 ? -85.811 -22.106 131.028 1.00 51.62 111 ASN A CA 1
ATOM 898 C C . ASN A 1 111 ? -86.456 -23.066 130.007 1.00 51.62 111 ASN A C 1
ATOM 900 O O . ASN A 1 111 ? -86.709 -24.227 130.335 1.00 51.62 111 ASN A O 1
ATOM 904 N N . SER A 1 112 ? -86.744 -22.615 128.779 1.00 51.31 112 SER A N 1
ATOM 905 C CA . SER A 1 112 ? -87.213 -23.522 127.727 1.00 51.31 112 SER A CA 1
ATOM 906 C C . SER A 1 112 ? -86.025 -24.266 127.107 1.00 51.31 112 SER A C 1
ATOM 908 O O . SER A 1 112 ? -85.078 -23.643 126.621 1.00 51.31 112 SER A O 1
ATOM 910 N N . THR A 1 113 ? -86.104 -25.595 127.085 1.00 58.78 113 THR A N 1
ATOM 911 C CA . THR A 1 113 ? -85.176 -26.504 126.388 1.00 58.78 113 THR A CA 1
ATOM 912 C C . THR A 1 113 ? -84.996 -26.169 124.900 1.00 58.78 113 THR A C 1
ATOM 914 O O . THR A 1 113 ? -83.986 -26.537 124.309 1.00 58.78 113 THR A O 1
ATOM 917 N N . ASP A 1 114 ? -85.916 -25.404 124.304 1.00 61.19 114 ASP A N 1
ATOM 918 C CA . ASP A 1 114 ? -85.882 -25.030 122.888 1.00 61.19 114 ASP A CA 1
ATOM 919 C C . ASP A 1 114 ? -84.741 -24.062 122.534 1.00 61.19 114 ASP A C 1
ATOM 921 O O . ASP A 1 114 ? -84.210 -24.133 121.426 1.00 61.19 114 ASP A O 1
ATOM 925 N N . LEU A 1 115 ? -84.317 -23.175 123.446 1.00 59.88 115 LEU A N 1
ATOM 926 C CA . LEU A 1 115 ? -83.218 -22.239 123.156 1.00 59.88 115 LEU A CA 1
ATOM 927 C C . LEU A 1 115 ? -81.851 -22.940 123.225 1.00 59.88 115 LEU A C 1
ATOM 929 O O . LEU A 1 115 ? -80.967 -22.663 122.416 1.00 59.88 115 LEU A O 1
ATOM 933 N N . GLU A 1 116 ? -81.692 -23.886 124.154 1.00 65.38 116 GLU A N 1
ATOM 934 C CA . GLU A 1 116 ? -80.489 -24.715 124.277 1.00 65.38 116 GLU A CA 1
ATOM 935 C C . GLU A 1 116 ? -80.352 -25.672 123.079 1.00 65.38 116 GLU A C 1
ATOM 937 O O . GLU A 1 116 ? -79.271 -25.784 122.495 1.00 65.38 116 GLU A O 1
ATOM 942 N N . ASP A 1 117 ? -81.459 -26.270 122.622 1.00 69.31 117 ASP A N 1
ATOM 943 C CA . ASP A 1 117 ? -81.473 -27.109 121.421 1.00 69.31 117 ASP A CA 1
ATOM 944 C C . ASP A 1 117 ? -81.240 -26.313 120.127 1.00 69.31 117 ASP A C 1
ATOM 946 O O . ASP A 1 117 ? -80.535 -26.801 119.242 1.00 69.31 117 ASP A O 1
ATOM 950 N N . GLN A 1 118 ? -81.744 -25.078 120.013 1.00 69.88 118 GLN A N 1
ATOM 951 C CA . GLN A 1 118 ? -81.453 -24.196 118.872 1.00 69.88 118 GLN A CA 1
ATOM 952 C C . GLN A 1 118 ? -79.986 -23.750 118.834 1.00 69.88 118 GLN A C 1
ATOM 954 O O . GLN A 1 118 ? -79.380 -23.722 117.760 1.00 69.88 118 GLN A O 1
ATOM 959 N N . ILE A 1 119 ? -79.390 -23.431 119.988 1.00 70.56 119 ILE A N 1
ATOM 960 C CA . ILE A 1 119 ? -77.961 -23.100 120.078 1.00 70.56 119 ILE A CA 1
ATOM 961 C C . ILE A 1 119 ? -77.118 -24.320 119.688 1.00 70.56 119 ILE A C 1
ATOM 963 O O . ILE A 1 119 ? -76.200 -24.180 118.879 1.00 70.56 119 ILE A O 1
ATOM 967 N N . ARG A 1 120 ? -77.471 -25.521 120.167 1.00 71.31 120 ARG A N 1
ATOM 968 C CA . ARG A 1 120 ? -76.781 -26.766 119.802 1.00 71.31 120 ARG A CA 1
ATOM 969 C C . ARG A 1 120 ? -76.918 -27.091 118.311 1.00 71.31 120 ARG A C 1
ATOM 971 O O . ARG A 1 120 ? -75.912 -27.378 117.672 1.00 71.31 120 ARG A O 1
ATOM 978 N N . HIS A 1 121 ? -78.110 -26.937 117.726 1.00 74.31 121 HIS A N 1
ATOM 979 C CA . HIS A 1 121 ? -78.323 -27.101 116.281 1.00 74.31 121 HIS A CA 1
ATOM 980 C C . HIS A 1 121 ? -77.493 -26.118 115.446 1.00 74.31 121 HIS A C 1
ATOM 982 O O . HIS A 1 121 ? -76.922 -26.505 114.428 1.00 74.31 121 HIS A O 1
ATOM 988 N N . ASN A 1 122 ? -77.394 -24.856 115.870 1.00 72.44 122 ASN A N 1
ATOM 989 C CA . ASN A 1 122 ? -76.575 -23.865 115.175 1.00 72.44 122 ASN A CA 1
ATOM 990 C C . ASN A 1 122 ? -75.078 -24.171 115.308 1.00 72.44 122 ASN A C 1
ATOM 992 O O . ASN A 1 122 ? -74.349 -24.044 114.327 1.00 72.44 122 ASN A O 1
ATOM 996 N N . SER A 1 123 ? -74.610 -24.616 116.477 1.00 76.00 123 SER A N 1
ATOM 997 C CA . SER A 1 123 ? -73.222 -25.056 116.663 1.00 76.00 123 SER A CA 1
ATOM 998 C C . SER A 1 123 ? -72.882 -26.288 115.817 1.00 76.00 123 SER A C 1
ATOM 1000 O O . SER A 1 123 ? -71.828 -26.305 115.180 1.00 76.00 123 SER A O 1
ATOM 1002 N N . ASP A 1 124 ? -73.784 -27.267 115.731 1.00 78.50 124 ASP A N 1
ATOM 1003 C CA . ASP A 1 124 ? -73.618 -28.452 114.881 1.00 78.50 124 ASP A CA 1
ATOM 1004 C C . ASP A 1 124 ? -73.634 -28.083 113.387 1.00 78.50 124 ASP A C 1
ATOM 1006 O O . ASP A 1 124 ? -72.807 -28.571 112.613 1.00 78.50 124 ASP A O 1
ATOM 1010 N N . ALA A 1 125 ? -74.506 -27.156 112.973 1.00 76.75 125 ALA A N 1
ATOM 1011 C CA . ALA A 1 125 ? -74.547 -26.637 111.605 1.00 76.75 125 ALA A CA 1
ATOM 1012 C C . ALA A 1 125 ? -73.284 -25.839 111.237 1.00 76.75 125 ALA A C 1
ATOM 1014 O O . ALA A 1 125 ? -72.798 -25.945 110.109 1.00 76.75 125 ALA A O 1
ATOM 1015 N N . ILE A 1 126 ? -72.721 -25.073 112.178 1.00 74.94 126 ILE A N 1
ATOM 1016 C CA . ILE A 1 126 ? -71.452 -24.354 111.995 1.00 74.94 126 ILE A CA 1
ATOM 1017 C C . ILE A 1 126 ? -70.291 -25.343 111.860 1.00 74.94 126 ILE A C 1
ATOM 1019 O O . ILE A 1 126 ? -69.486 -25.192 110.946 1.00 74.94 126 ILE A O 1
ATOM 1023 N N . LEU A 1 127 ? -70.228 -26.385 112.695 1.00 75.88 127 LEU A N 1
ATOM 1024 C CA . LEU A 1 127 ? -69.215 -27.443 112.584 1.00 75.88 127 LEU A CA 1
ATOM 1025 C C . LEU A 1 127 ? -69.315 -28.207 111.256 1.00 75.88 127 LEU A C 1
ATOM 1027 O O . LEU A 1 127 ? -68.298 -28.570 110.664 1.00 75.88 127 LEU A O 1
ATOM 1031 N N . GLU A 1 128 ? -70.527 -28.436 110.754 1.00 80.12 128 GLU A N 1
ATOM 1032 C CA . GLU A 1 128 ? -70.743 -29.086 109.462 1.00 80.12 128 GLU A CA 1
ATOM 1033 C C . GLU A 1 128 ? -70.391 -28.167 108.279 1.00 80.12 128 GLU A C 1
ATOM 1035 O O . GLU A 1 128 ? -69.818 -28.615 107.282 1.00 80.12 128 GLU A O 1
ATOM 1040 N N . HIS A 1 129 ? -70.664 -26.865 108.387 1.00 76.69 129 HIS A N 1
ATOM 1041 C CA . HIS A 1 129 ? -70.179 -25.879 107.422 1.00 76.69 129 HIS A CA 1
ATOM 1042 C C . HIS A 1 129 ? -68.657 -25.741 107.446 1.00 76.69 129 HIS A C 1
ATOM 1044 O O . HIS A 1 129 ? -68.065 -25.669 106.374 1.00 76.69 129 HIS A O 1
ATOM 1050 N N . ASP A 1 130 ? -68.011 -25.790 108.609 1.00 81.12 130 ASP A N 1
ATOM 1051 C CA . ASP A 1 130 ? -66.551 -25.743 108.722 1.00 81.12 130 ASP A CA 1
ATOM 1052 C C . ASP A 1 130 ? -65.897 -26.971 108.066 1.00 81.12 130 ASP A C 1
ATOM 1054 O O . ASP A 1 130 ? -64.970 -26.841 107.267 1.00 81.12 130 ASP A O 1
ATOM 1058 N N . LYS A 1 131 ? -66.472 -28.170 108.249 1.00 80.00 131 LYS A N 1
ATOM 1059 C CA . LYS A 1 131 ? -66.050 -29.379 107.515 1.00 80.00 131 LYS A CA 1
ATOM 1060 C C . LYS A 1 131 ? -66.227 -29.246 106.001 1.00 80.00 131 LYS A C 1
ATOM 1062 O O . LYS A 1 131 ? -65.347 -29.671 105.251 1.00 80.00 131 LYS A O 1
ATOM 1067 N N . LYS A 1 132 ? -67.334 -28.657 105.532 1.00 79.12 132 LYS A N 1
ATOM 1068 C CA . LYS A 1 132 ? -67.569 -28.399 104.097 1.00 79.12 132 LYS A CA 1
ATOM 1069 C C . LYS A 1 132 ? -66.616 -27.343 103.541 1.00 79.12 132 LYS A C 1
ATOM 1071 O O . LYS A 1 132 ? -66.122 -27.513 102.430 1.00 79.12 132 LYS A O 1
ATOM 1076 N N . ILE A 1 133 ? -66.311 -26.292 104.301 1.00 75.81 133 ILE A N 1
ATOM 1077 C CA . ILE A 1 133 ? -65.320 -25.269 103.942 1.00 75.81 133 ILE A CA 1
ATOM 1078 C C . ILE A 1 133 ? -63.929 -25.896 103.872 1.00 75.81 133 ILE A C 1
ATOM 1080 O O . ILE A 1 133 ? -63.217 -25.667 102.897 1.00 75.81 133 ILE A O 1
ATOM 1084 N N . TYR A 1 134 ? -63.563 -26.747 104.829 1.00 75.12 134 TYR A N 1
ATOM 1085 C CA . TYR A 1 134 ? -62.311 -27.499 104.815 1.00 75.12 134 TYR A CA 1
ATOM 1086 C C . TYR A 1 134 ? -62.214 -28.429 103.593 1.00 75.12 134 TYR A C 1
ATOM 1088 O O . TYR A 1 134 ? -61.196 -28.442 102.898 1.00 75.12 134 TYR A O 1
ATOM 1096 N N . TYR A 1 135 ? -63.287 -29.156 103.259 1.00 72.00 135 TYR A N 1
ATOM 1097 C CA . TYR A 1 135 ? -63.341 -30.000 102.059 1.00 72.00 135 TYR A CA 1
ATOM 1098 C C . TYR A 1 135 ? -63.257 -29.194 100.758 1.00 72.00 135 TYR A C 1
ATOM 1100 O O . TYR A 1 135 ? -62.489 -29.558 99.869 1.00 72.00 135 TYR A O 1
ATOM 1108 N N . ASN A 1 136 ? -63.994 -28.087 100.646 1.00 70.19 136 ASN A N 1
ATOM 1109 C CA . ASN A 1 136 ? -63.980 -27.225 99.464 1.00 70.19 136 ASN A CA 1
ATOM 1110 C C . ASN A 1 136 ? -62.632 -26.522 99.297 1.00 70.19 136 ASN A C 1
ATOM 1112 O O . ASN A 1 136 ? -62.112 -26.464 98.188 1.00 70.19 136 ASN A O 1
ATOM 1116 N N . SER A 1 137 ? -62.023 -26.060 100.389 1.00 67.25 137 SER A N 1
ATOM 1117 C CA . SER A 1 137 ? -60.692 -25.443 100.373 1.00 67.25 137 SER A CA 1
ATOM 1118 C C . SER A 1 137 ? -59.629 -26.451 99.936 1.00 67.25 137 SER A C 1
ATOM 1120 O O . SER A 1 137 ? -58.802 -26.139 99.085 1.00 67.25 137 SER A O 1
ATOM 1122 N N . ASN A 1 138 ? -59.704 -27.697 100.415 1.00 67.25 138 ASN A N 1
ATOM 1123 C CA . ASN A 1 138 ? -58.825 -28.775 99.955 1.00 67.25 138 ASN A CA 1
ATOM 1124 C C . ASN A 1 138 ? -59.109 -29.212 98.508 1.00 67.25 138 ASN A C 1
ATOM 1126 O O . ASN A 1 138 ? -58.181 -29.579 97.789 1.00 67.25 138 ASN A O 1
ATOM 1130 N N . GLY A 1 139 ? -60.364 -29.151 98.054 1.00 64.62 139 GLY A N 1
ATOM 1131 C CA . GLY A 1 139 ? -60.742 -29.361 96.655 1.00 64.62 139 GLY A CA 1
ATOM 1132 C C . GLY A 1 139 ? -60.173 -28.281 95.732 1.00 64.62 139 GLY A C 1
ATOM 1133 O O . GLY A 1 139 ? -59.607 -28.602 94.692 1.00 64.62 139 GLY A O 1
ATOM 1134 N N . ILE A 1 140 ? -60.230 -27.013 96.148 1.00 65.06 140 ILE A N 1
ATOM 1135 C CA . ILE A 1 140 ? -59.660 -25.865 95.428 1.00 65.06 140 ILE A CA 1
ATOM 1136 C C . ILE A 1 140 ? -58.126 -25.934 95.412 1.00 65.06 140 ILE A C 1
ATOM 1138 O O . ILE A 1 140 ? -57.525 -25.715 94.363 1.00 65.06 140 ILE A O 1
ATOM 1142 N N . ILE A 1 141 ? -57.485 -26.319 96.522 1.00 59.00 141 ILE A N 1
ATOM 1143 C CA . ILE A 1 141 ? -56.028 -26.531 96.584 1.00 59.00 141 ILE A CA 1
ATOM 1144 C C . ILE A 1 141 ? -55.597 -27.714 95.700 1.00 59.00 141 ILE A C 1
ATOM 1146 O O . ILE A 1 141 ? -54.577 -27.633 95.024 1.00 59.00 141 ILE A O 1
ATOM 1150 N N . LYS A 1 142 ? -56.389 -28.792 95.610 1.00 59.00 142 LYS A N 1
ATOM 1151 C CA . LYS A 1 142 ? -56.131 -29.889 94.657 1.00 59.00 142 LYS A CA 1
ATOM 1152 C C . LYS A 1 142 ? -56.338 -29.494 93.193 1.00 59.00 142 LYS A C 1
ATOM 1154 O O . LYS A 1 142 ? -55.700 -30.089 92.334 1.00 59.00 142 LYS A O 1
ATOM 1159 N N . ILE A 1 143 ? -57.192 -28.516 92.896 1.00 59.16 143 ILE A N 1
ATOM 1160 C CA . ILE A 1 143 ? -57.354 -27.962 91.542 1.00 59.16 143 ILE A CA 1
ATOM 1161 C C . ILE A 1 143 ? -56.207 -26.994 91.207 1.00 59.16 143 ILE A C 1
ATOM 1163 O O . ILE A 1 143 ? -55.747 -26.979 90.069 1.00 59.16 143 ILE A O 1
ATOM 1167 N N . SER A 1 144 ? -55.691 -26.238 92.184 1.00 55.25 144 SER A N 1
ATOM 1168 C CA . SER A 1 144 ? -54.555 -25.325 91.983 1.00 55.25 144 SER A CA 1
ATOM 1169 C C . SER A 1 144 ? -53.182 -26.012 92.007 1.00 55.25 144 SER A C 1
ATOM 1171 O O . SER A 1 144 ? -52.233 -25.479 91.440 1.00 55.25 144 SER A O 1
ATOM 1173 N N . GLN A 1 145 ? -53.073 -27.200 92.612 1.00 58.00 145 GLN A N 1
ATOM 1174 C CA . GLN A 1 145 ? -51.855 -28.030 92.641 1.00 58.00 145 GLN A CA 1
ATOM 1175 C C . GLN A 1 145 ? -51.971 -29.317 91.799 1.00 58.00 145 GLN A C 1
ATOM 1177 O O . GLN A 1 145 ? -51.061 -30.145 91.794 1.00 58.00 145 GLN A O 1
ATOM 1182 N N . GLY A 1 146 ? -53.093 -29.509 91.101 1.00 53.75 146 GLY A N 1
ATOM 1183 C CA . GLY A 1 146 ? -53.375 -30.683 90.280 1.00 53.75 146 GLY A CA 1
ATOM 1184 C C . GLY A 1 146 ? -52.803 -30.566 88.869 1.00 53.75 146 GLY A C 1
ATOM 1185 O O . GLY A 1 146 ? -52.747 -29.491 88.282 1.00 53.75 146 GLY A O 1
ATOM 1186 N N . SER A 1 147 ? -52.420 -31.712 88.317 1.00 55.97 147 SER A N 1
ATOM 1187 C CA . SER A 1 147 ? -51.741 -32.011 87.046 1.00 55.97 147 SER A CA 1
ATOM 1188 C C . SER A 1 147 ? -52.227 -31.297 85.768 1.00 55.97 147 SER A C 1
ATOM 1190 O O . SER A 1 147 ? -51.628 -31.475 84.710 1.00 55.97 147 SER A O 1
ATOM 1192 N N . THR A 1 148 ? -53.298 -30.507 85.821 1.00 58.41 148 THR A N 1
ATOM 1193 C CA . THR A 1 148 ? -53.902 -29.804 84.683 1.00 58.41 148 THR A CA 1
ATOM 1194 C C . THR A 1 148 ? -53.163 -28.521 84.310 1.00 58.41 148 THR A C 1
ATOM 1196 O O . THR A 1 148 ? -52.978 -28.279 83.125 1.00 58.41 148 THR A O 1
ATOM 1199 N N . ALA A 1 149 ? -52.670 -27.728 85.268 1.00 61.03 149 ALA A N 1
ATOM 1200 C CA . ALA A 1 149 ? -51.911 -26.509 84.949 1.00 61.03 149 ALA A CA 1
ATOM 1201 C C . ALA A 1 149 ? -50.511 -26.829 84.389 1.00 61.03 149 ALA A C 1
ATOM 1203 O O . ALA A 1 149 ? -50.093 -26.248 83.393 1.00 61.03 149 ALA A O 1
ATOM 1204 N N . ALA A 1 150 ? -49.820 -27.814 84.974 1.00 63.97 150 ALA A N 1
ATOM 1205 C CA . ALA A 1 150 ? -48.524 -28.286 84.480 1.00 63.97 150 ALA A CA 1
ATOM 1206 C C . ALA A 1 150 ? -48.640 -29.027 83.133 1.00 63.97 150 ALA A C 1
ATOM 1208 O O . ALA A 1 150 ? -47.785 -28.867 82.267 1.00 63.97 150 ALA A O 1
ATOM 1209 N N . GLY A 1 151 ? -49.716 -29.799 82.927 1.00 74.06 151 GLY A N 1
ATOM 1210 C CA . GLY A 1 151 ? -50.001 -30.446 81.644 1.00 74.06 151 GLY A CA 1
ATOM 1211 C C . GLY A 1 151 ? -50.308 -29.442 80.530 1.00 74.06 151 GLY A C 1
ATOM 1212 O O . GLY A 1 151 ? -49.786 -29.581 79.427 1.00 74.06 151 GLY A O 1
ATOM 1213 N N . LEU A 1 152 ? -51.086 -28.395 80.829 1.00 77.62 152 LEU A N 1
ATOM 1214 C CA . LEU A 1 152 ? -51.332 -27.291 79.898 1.00 77.62 152 LEU A CA 1
ATOM 1215 C C . LEU A 1 152 ? -50.049 -26.503 79.602 1.00 77.62 152 LEU A C 1
ATOM 1217 O O . LEU A 1 152 ? -49.802 -26.182 78.446 1.00 77.62 152 LEU A O 1
ATOM 1221 N N . GLN A 1 153 ? -49.201 -26.253 80.605 1.00 82.19 153 GLN A N 1
ATOM 1222 C CA . GLN A 1 153 ? -47.914 -25.588 80.390 1.00 82.19 153 GLN A CA 1
ATOM 1223 C C . GLN A 1 153 ? -46.986 -26.421 79.495 1.00 82.19 153 GLN A C 1
ATOM 1225 O O . GLN A 1 153 ? -46.428 -25.893 78.545 1.00 82.19 153 GLN A O 1
ATOM 1230 N N . SER A 1 154 ? -46.898 -27.736 79.710 1.00 82.94 154 SER A N 1
ATOM 1231 C CA . SER A 1 154 ? -46.106 -28.628 78.850 1.00 82.94 154 SER A CA 1
ATOM 1232 C C . SER A 1 154 ? -46.629 -28.683 77.406 1.00 82.94 154 SER A C 1
ATOM 1234 O O . SER A 1 154 ? -45.837 -28.743 76.462 1.00 82.94 154 SER A O 1
ATOM 1236 N N . GLN A 1 155 ? -47.950 -28.623 77.209 1.00 86.81 155 GLN A N 1
ATOM 1237 C CA . GLN A 1 155 ? -48.551 -28.503 75.877 1.00 86.81 155 GLN A CA 1
ATOM 1238 C C . GLN A 1 155 ? -48.228 -27.153 75.225 1.00 86.81 155 GLN A C 1
ATOM 1240 O O . GLN A 1 155 ? -47.893 -27.129 74.045 1.00 86.81 155 GLN A O 1
ATOM 1245 N N . ILE A 1 156 ? -48.275 -26.052 75.983 1.00 86.75 156 ILE A N 1
ATOM 1246 C CA . ILE A 1 156 ? -47.880 -24.715 75.515 1.00 86.75 156 ILE A CA 1
ATOM 1247 C C . ILE A 1 156 ? -46.402 -24.701 75.116 1.00 86.75 156 ILE A C 1
ATOM 1249 O O . ILE A 1 156 ? -46.076 -24.225 74.033 1.00 86.75 156 ILE A O 1
ATOM 1253 N N . ASP A 1 157 ? -45.521 -25.277 75.932 1.00 88.88 157 ASP A N 1
ATOM 1254 C CA . ASP A 1 157 ? -44.086 -25.348 75.643 1.00 88.88 157 ASP A CA 1
ATOM 1255 C C . ASP A 1 157 ? -43.820 -26.165 74.365 1.00 88.88 157 ASP A C 1
ATOM 1257 O O . ASP A 1 157 ? -43.026 -25.761 73.515 1.00 88.88 157 ASP A O 1
ATOM 1261 N N . THR A 1 158 ? -44.550 -27.270 74.174 1.00 92.25 158 THR A N 1
ATOM 1262 C CA . THR A 1 158 ? -44.477 -28.092 72.952 1.00 92.25 158 THR A CA 1
ATOM 1263 C C . THR A 1 158 ? -44.981 -27.329 71.723 1.00 92.25 158 THR A C 1
ATOM 1265 O O . THR A 1 158 ? -44.353 -27.368 70.668 1.00 92.25 158 THR A O 1
ATOM 1268 N N . ILE A 1 159 ? -46.099 -26.608 71.845 1.00 92.56 159 ILE A N 1
ATOM 1269 C CA . ILE A 1 159 ? -46.652 -25.783 70.761 1.00 92.56 159 ILE A CA 1
ATOM 1270 C C . ILE A 1 159 ? -45.678 -24.664 70.391 1.00 92.56 159 ILE A C 1
ATOM 1272 O O . ILE A 1 159 ? -45.419 -24.468 69.209 1.00 92.56 159 ILE A O 1
ATOM 1276 N N . ASN A 1 160 ? -45.096 -23.978 71.373 1.00 93.12 160 ASN A N 1
ATOM 1277 C CA . ASN A 1 160 ? -44.119 -22.917 71.133 1.00 93.12 160 ASN A CA 1
ATOM 1278 C C . ASN A 1 160 ? -42.856 -23.456 70.448 1.00 93.12 160 ASN A C 1
ATOM 1280 O O . ASN A 1 160 ? -42.360 -22.835 69.513 1.00 93.12 160 ASN A O 1
ATOM 1284 N N . SER A 1 161 ? -42.373 -24.635 70.853 1.00 92.69 161 SER A N 1
ATOM 1285 C CA . SER A 1 161 ? -41.258 -25.300 70.171 1.00 92.69 161 SER A CA 1
ATOM 1286 C C . SER A 1 161 ? -41.599 -25.659 68.721 1.00 92.69 161 SER A C 1
ATOM 1288 O O . SER A 1 161 ? -40.761 -25.486 67.841 1.00 92.69 161 SER A O 1
ATOM 1290 N N . ASN A 1 162 ? -42.817 -26.141 68.455 1.00 94.62 162 ASN A N 1
ATOM 1291 C CA . ASN A 1 162 ? -43.266 -26.451 67.096 1.00 94.62 162 ASN A CA 1
ATOM 1292 C C . ASN A 1 162 ? -43.429 -25.186 66.242 1.00 94.62 162 ASN A C 1
ATOM 1294 O O . ASN A 1 162 ? -43.075 -25.205 65.069 1.00 94.62 162 ASN A O 1
ATOM 1298 N N . ILE A 1 163 ? -43.941 -24.093 66.818 1.00 93.75 163 ILE A N 1
ATOM 1299 C CA . ILE A 1 163 ? -44.043 -22.793 66.141 1.00 93.75 163 ILE A CA 1
ATOM 1300 C C . ILE A 1 163 ? -42.650 -22.299 65.759 1.00 93.75 163 ILE A C 1
ATOM 1302 O O . ILE A 1 163 ? -42.444 -21.978 64.597 1.00 93.75 163 ILE A O 1
ATOM 1306 N N . SER A 1 164 ? -41.687 -22.335 66.683 1.00 92.50 164 SER A N 1
ATOM 1307 C CA . SER A 1 164 ? -40.303 -21.946 66.393 1.00 92.50 164 SER A CA 1
ATOM 1308 C C . SER A 1 164 ? -39.690 -22.793 65.271 1.00 92.50 164 SER A C 1
ATOM 1310 O O . SER A 1 164 ? -39.053 -22.248 64.378 1.00 92.50 164 SER A O 1
ATOM 1312 N N . GLY A 1 165 ? -39.918 -24.113 65.266 1.00 92.94 165 GLY A N 1
ATOM 1313 C CA . GLY A 1 165 ? -39.447 -24.981 64.181 1.00 92.94 165 GLY A CA 1
ATOM 1314 C C . GLY A 1 165 ? -40.101 -24.672 62.828 1.00 92.94 165 GLY A C 1
ATOM 1315 O O . GLY A 1 165 ? -39.432 -24.693 61.799 1.00 92.94 165 GLY A O 1
ATOM 1316 N N . LEU A 1 166 ? -41.395 -24.336 62.823 1.00 94.56 166 LEU A N 1
ATOM 1317 C CA . LEU A 1 166 ? -42.106 -23.906 61.615 1.00 94.56 166 LEU A CA 1
ATOM 1318 C C . LEU A 1 166 ? -41.642 -22.527 61.128 1.00 94.56 166 LEU A C 1
ATOM 1320 O O . LEU A 1 166 ? -41.578 -22.308 59.922 1.00 94.56 166 LEU A O 1
ATOM 1324 N N . GLU A 1 167 ? -41.312 -21.603 62.031 1.00 94.44 167 GLU A N 1
ATOM 1325 C CA . GLU A 1 167 ? -40.734 -20.299 61.686 1.00 94.44 167 GLU A CA 1
ATOM 1326 C C . GLU A 1 167 ? -39.377 -20.466 60.985 1.00 94.44 167 GLU A C 1
ATOM 1328 O O . GLU A 1 167 ? -39.149 -19.842 59.945 1.00 94.44 167 GLU A O 1
ATOM 1333 N N . ASP A 1 168 ? -38.527 -21.371 61.479 1.00 92.94 168 ASP A N 1
ATOM 1334 C CA . ASP A 1 168 ? -37.245 -21.709 60.850 1.00 92.94 168 ASP A CA 1
ATOM 1335 C C . ASP A 1 168 ? -37.431 -22.372 59.468 1.00 92.94 168 ASP A C 1
ATOM 1337 O O . ASP A 1 168 ? -36.755 -22.003 58.502 1.00 92.94 168 ASP A O 1
ATOM 1341 N N . GLU A 1 169 ? -38.372 -23.318 59.330 1.00 96.12 169 GLU A N 1
ATOM 1342 C CA . GLU A 1 169 ? -38.702 -23.939 58.035 1.00 96.12 169 GLU A CA 1
ATOM 1343 C C . GLU A 1 169 ? -39.251 -22.920 57.026 1.00 96.12 169 GLU A C 1
ATOM 1345 O O . GLU A 1 169 ? -38.865 -22.937 55.854 1.00 96.12 169 GLU A O 1
ATOM 1350 N N . ILE A 1 170 ? -40.119 -22.002 57.464 1.00 95.62 170 ILE A N 1
ATOM 1351 C CA . ILE A 1 170 ? -40.650 -20.924 56.620 1.00 95.62 170 ILE A CA 1
ATOM 1352 C C . ILE A 1 170 ? -39.520 -20.003 56.158 1.00 95.62 170 ILE A C 1
ATOM 1354 O O . ILE A 1 170 ? -39.477 -19.657 54.977 1.00 95.62 170 ILE A O 1
ATOM 1358 N N . ALA A 1 171 ? -38.587 -19.639 57.040 1.00 93.69 171 ALA A N 1
ATOM 1359 C CA . ALA A 1 171 ? -37.443 -18.806 56.680 1.00 93.69 171 ALA A CA 1
ATOM 1360 C C . ALA A 1 171 ? -36.538 -19.491 55.638 1.00 93.69 171 ALA A C 1
ATOM 1362 O O . ALA A 1 171 ? -36.130 -18.865 54.655 1.00 93.69 171 ALA A O 1
ATOM 1363 N N . LEU A 1 172 ? -36.279 -20.794 55.799 1.00 93.69 172 LEU A N 1
ATOM 1364 C CA . LEU A 1 172 ? -35.538 -21.602 54.823 1.00 93.69 172 LEU A CA 1
ATOM 1365 C C . LEU A 1 172 ? -36.252 -21.672 53.467 1.00 93.69 172 LEU A C 1
ATOM 1367 O O . LEU A 1 172 ? -35.614 -21.508 52.425 1.00 93.69 172 LEU A O 1
ATOM 1371 N N . LEU A 1 173 ? -37.571 -21.873 53.463 1.00 95.62 173 LEU A N 1
ATOM 1372 C CA . LEU A 1 173 ? -38.373 -21.885 52.238 1.00 95.62 173 LEU A CA 1
ATOM 1373 C C . LEU A 1 173 ? -38.382 -20.517 51.548 1.00 95.62 173 LEU A C 1
ATOM 1375 O O . LEU A 1 173 ? -38.242 -20.455 50.329 1.00 95.62 173 LEU A O 1
ATOM 1379 N N . GLN A 1 174 ? -38.498 -19.422 52.302 1.00 96.31 174 GLN A N 1
ATOM 1380 C CA . GLN A 1 174 ? -38.432 -18.061 51.763 1.00 96.31 174 GLN A CA 1
ATOM 1381 C C . GLN A 1 174 ? -37.077 -17.776 51.107 1.00 96.31 174 GLN A C 1
ATOM 1383 O O . GLN A 1 174 ? -37.041 -17.233 50.003 1.00 96.31 174 GLN A O 1
ATOM 1388 N N . ALA A 1 175 ? -35.976 -18.195 51.738 1.00 93.62 175 ALA A N 1
ATOM 1389 C CA . ALA A 1 175 ? -34.642 -18.082 51.155 1.00 93.62 175 ALA A CA 1
ATOM 1390 C C . ALA A 1 175 ? -34.498 -18.924 49.873 1.00 93.62 175 ALA A C 1
ATOM 1392 O O . ALA A 1 175 ? -33.963 -18.443 48.875 1.00 93.62 175 ALA A O 1
ATOM 1393 N N . GLY A 1 176 ? -35.026 -20.154 49.865 1.00 97.12 176 GLY A N 1
ATOM 1394 C CA . GLY A 1 176 ? -35.025 -21.016 48.680 1.00 97.12 176 GLY A CA 1
ATOM 1395 C C . GLY A 1 176 ? -35.840 -20.444 47.515 1.00 97.12 176 GLY A C 1
ATOM 1396 O O . GLY A 1 176 ? -35.400 -20.498 46.368 1.00 97.12 176 GLY A O 1
ATOM 1397 N N . VAL A 1 177 ? -37.003 -19.849 47.799 1.00 97.12 177 VAL A N 1
ATOM 1398 C CA . VAL A 1 177 ? -37.831 -19.171 46.790 1.00 97.12 177 VAL A CA 1
ATOM 1399 C C . VAL A 1 177 ? -37.125 -17.934 46.237 1.00 97.12 177 VAL A C 1
ATOM 1401 O O . VAL A 1 177 ? -37.139 -17.740 45.026 1.00 97.12 177 VAL A O 1
ATOM 1404 N N . ALA A 1 178 ? -36.479 -17.128 47.086 1.00 94.88 178 ALA A N 1
ATOM 1405 C CA . ALA A 1 178 ? -35.711 -15.967 46.635 1.00 94.88 178 ALA A CA 1
ATOM 1406 C C . ALA A 1 178 ? -34.581 -16.375 45.674 1.00 94.88 178 ALA A C 1
ATOM 1408 O O . ALA A 1 178 ? -34.478 -15.818 44.585 1.00 94.88 178 ALA A O 1
ATOM 1409 N N . GLN A 1 179 ? -33.815 -17.418 46.014 1.00 96.38 179 GLN A N 1
ATOM 1410 C CA . GLN A 1 179 ? -32.768 -17.936 45.128 1.00 96.38 179 GLN A CA 1
ATOM 1411 C C . GLN A 1 179 ? -33.335 -18.449 43.794 1.00 96.38 179 GLN A C 1
ATOM 1413 O O . GLN A 1 179 ? -32.761 -18.195 42.740 1.00 96.38 179 GLN A O 1
ATOM 1418 N N . ALA A 1 180 ? -34.476 -19.145 43.818 1.00 96.31 180 ALA A N 1
ATOM 1419 C CA . ALA A 1 180 ? -35.115 -19.636 42.599 1.00 96.31 180 ALA A CA 1
ATOM 1420 C C . ALA A 1 180 ? -35.613 -18.497 41.688 1.00 96.31 180 ALA A C 1
ATOM 1422 O O . ALA A 1 180 ? -35.585 -18.639 40.464 1.00 96.31 180 ALA A O 1
ATOM 1423 N N . ILE A 1 181 ? -36.061 -17.377 42.270 1.00 97.00 181 ILE A N 1
ATOM 1424 C CA . ILE A 1 181 ? -36.430 -16.165 41.525 1.00 97.00 181 ILE A CA 1
ATOM 1425 C C . ILE A 1 181 ? -35.189 -15.563 40.859 1.00 97.00 181 ILE A C 1
ATOM 1427 O O . ILE A 1 181 ? -35.210 -15.356 39.646 1.00 97.00 181 ILE A O 1
ATOM 1431 N N . ASP A 1 182 ? -34.099 -15.375 41.606 1.00 96.50 182 ASP A N 1
ATOM 1432 C CA . ASP A 1 182 ? -32.842 -14.842 41.066 1.00 96.50 182 ASP A CA 1
ATOM 1433 C C . ASP A 1 182 ? -32.298 -15.721 39.923 1.00 96.50 182 ASP A C 1
ATOM 1435 O O . ASP A 1 182 ? -31.888 -15.225 38.870 1.00 96.50 182 ASP A O 1
ATOM 1439 N N . ASP A 1 183 ? -32.332 -17.047 40.081 1.00 96.62 183 ASP A N 1
ATOM 1440 C CA . ASP A 1 183 ? -31.893 -17.994 39.051 1.00 96.62 183 ASP A CA 1
ATOM 1441 C C . ASP A 1 183 ? -32.765 -17.916 37.783 1.00 96.62 183 ASP A C 1
ATOM 1443 O O . ASP A 1 183 ? -32.254 -18.011 36.657 1.00 96.62 183 ASP A O 1
ATOM 1447 N N . ALA A 1 184 ? -34.077 -17.716 37.944 1.00 95.81 184 ALA A N 1
ATOM 1448 C CA . ALA A 1 184 ? -35.012 -17.551 36.836 1.00 95.81 184 ALA A CA 1
ATOM 1449 C C . ALA A 1 184 ? -34.791 -16.223 36.094 1.00 95.81 184 ALA A C 1
ATOM 1451 O O . ALA A 1 184 ? -34.744 -16.216 34.861 1.00 95.81 184 ALA A O 1
ATOM 1452 N N . GLU A 1 185 ? -34.590 -15.116 36.812 1.00 97.00 185 GLU A N 1
ATOM 1453 C CA . GLU A 1 185 ? -34.288 -13.806 36.221 1.00 97.00 185 GLU A CA 1
ATOM 1454 C C . GLU A 1 185 ? -32.949 -13.811 35.472 1.00 97.00 185 GLU A C 1
ATOM 1456 O O . GLU A 1 185 ? -32.859 -13.331 34.335 1.00 97.00 185 GLU A O 1
ATOM 1461 N N . ASN A 1 186 ? -31.923 -14.438 36.052 1.00 95.25 186 ASN A N 1
ATOM 1462 C CA . ASN A 1 186 ? -30.626 -14.625 35.403 1.00 95.25 186 ASN A CA 1
ATOM 1463 C C . ASN A 1 186 ? -30.743 -15.481 34.134 1.00 95.25 186 ASN A C 1
ATOM 1465 O O . ASN A 1 186 ? -30.152 -15.157 33.099 1.00 95.25 186 ASN A O 1
ATOM 1469 N N . SER A 1 187 ? -31.527 -16.560 34.182 1.00 96.00 187 SER A N 1
ATOM 1470 C CA . SER A 1 187 ? -31.781 -17.414 33.017 1.00 96.00 187 SER A CA 1
ATOM 1471 C C . SER A 1 187 ? -32.522 -16.662 31.910 1.00 96.00 187 SER A C 1
ATOM 1473 O O . SER A 1 187 ? -32.154 -16.774 30.741 1.00 96.00 187 SER A O 1
ATOM 1475 N N . ASN A 1 188 ? -33.512 -15.842 32.270 1.00 96.38 188 ASN A N 1
ATOM 1476 C CA . ASN A 1 188 ? -34.256 -15.018 31.321 1.00 96.38 188 ASN A CA 1
ATOM 1477 C C . ASN A 1 188 ? -33.366 -13.941 30.679 1.00 96.38 188 ASN A C 1
ATOM 1479 O O . ASN A 1 188 ? -33.410 -13.725 29.470 1.00 96.38 188 ASN A O 1
ATOM 1483 N N . THR A 1 189 ? -32.487 -13.318 31.468 1.00 95.25 189 THR A N 1
ATOM 1484 C CA . THR A 1 189 ? -31.491 -12.359 30.968 1.00 95.25 189 THR A CA 1
ATOM 1485 C C . THR A 1 189 ? -30.561 -13.017 29.949 1.00 95.25 189 THR A C 1
ATOM 1487 O O . THR A 1 189 ? -30.367 -12.482 28.860 1.00 95.25 189 THR A O 1
ATOM 1490 N N . ARG A 1 190 ? -30.050 -14.219 30.248 1.00 95.56 190 ARG A N 1
ATOM 1491 C CA . ARG A 1 190 ? -29.215 -14.993 29.314 1.00 95.56 190 ARG A CA 1
ATOM 1492 C C . ARG A 1 190 ? -29.952 -15.334 28.019 1.00 95.56 190 ARG A C 1
ATOM 1494 O O . ARG A 1 190 ? -29.359 -15.203 26.953 1.00 95.56 190 ARG A O 1
ATOM 1501 N N . ALA A 1 191 ? -31.220 -15.739 28.099 1.00 95.50 191 ALA A N 1
ATOM 1502 C CA . ALA A 1 191 ? -32.031 -16.045 26.921 1.00 95.50 191 ALA A CA 1
ATOM 1503 C C . ALA A 1 191 ? -32.238 -14.808 26.026 1.00 95.50 191 ALA A C 1
ATOM 1505 O O . ALA A 1 191 ? -32.104 -14.900 24.808 1.00 95.50 191 ALA A O 1
ATOM 1506 N N . ASN A 1 192 ? -32.487 -13.639 26.623 1.00 95.19 192 ASN A N 1
ATOM 1507 C CA . ASN A 1 192 ? -32.633 -12.382 25.884 1.00 95.19 192 ASN A CA 1
ATOM 1508 C C . ASN A 1 192 ? -31.326 -11.952 25.199 1.00 95.19 192 ASN A C 1
ATOM 1510 O O . ASN A 1 192 ? -31.345 -11.534 24.038 1.00 95.19 192 ASN A O 1
ATOM 1514 N N . THR A 1 193 ? -30.186 -12.099 25.882 1.00 95.25 193 THR A N 1
ATOM 1515 C CA . THR A 1 193 ? -28.867 -11.868 25.276 1.00 95.25 193 THR A CA 1
ATOM 1516 C C . THR A 1 193 ? -28.637 -12.807 24.091 1.00 95.25 193 THR A C 1
ATOM 1518 O O . THR A 1 193 ? -28.305 -12.338 23.007 1.00 95.25 193 THR A O 1
ATOM 1521 N N . GLN A 1 194 ? -28.906 -14.107 24.253 1.00 97.06 194 GLN A N 1
ATOM 1522 C CA . GLN A 1 194 ? -28.771 -15.091 23.172 1.00 97.06 194 GLN A CA 1
ATOM 1523 C C . GLN A 1 194 ? -29.682 -14.785 21.977 1.00 97.06 194 GLN A C 1
ATOM 1525 O O . GLN A 1 194 ? -29.258 -14.934 20.835 1.00 97.06 194 GLN A O 1
ATOM 1530 N N . SER A 1 195 ? -30.914 -14.323 22.212 1.00 96.75 195 SER A N 1
ATOM 1531 C CA . SER A 1 195 ? -31.811 -13.901 21.128 1.00 96.75 195 SER A CA 1
ATOM 1532 C C . SER A 1 195 ? -31.226 -12.731 20.334 1.00 96.75 195 SER A C 1
ATOM 1534 O O . SER A 1 195 ? -31.272 -12.736 19.110 1.00 96.75 195 SER A O 1
ATOM 1536 N N . SER A 1 196 ? -30.620 -11.760 21.022 1.00 94.62 196 SER A N 1
ATOM 1537 C CA . SER A 1 196 ? -30.019 -10.581 20.383 1.00 94.62 196 SER A CA 1
ATOM 1538 C C . SER A 1 196 ? -28.760 -10.941 19.577 1.00 94.62 196 SER A C 1
ATOM 1540 O O . SER A 1 196 ? -28.516 -10.397 18.497 1.00 94.62 196 SER A O 1
ATOM 1542 N N . GLU A 1 197 ? -27.962 -11.888 20.079 1.00 96.56 197 GLU A N 1
ATOM 1543 C CA . GLU A 1 197 ? -26.816 -12.458 19.360 1.00 96.56 197 GLU A CA 1
ATOM 1544 C C . GLU A 1 197 ? -27.259 -13.219 18.101 1.00 96.56 197 GLU A C 1
ATOM 1546 O O . GLU A 1 197 ? -26.631 -13.081 17.051 1.00 96.56 197 GLU A O 1
ATOM 1551 N N . LEU A 1 198 ? -28.361 -13.976 18.172 1.00 95.56 198 LEU A N 1
ATOM 1552 C CA . LEU A 1 198 ? -28.932 -14.680 17.019 1.00 95.56 198 LEU A CA 1
ATOM 1553 C C . LEU A 1 198 ? -29.458 -13.719 15.948 1.00 95.56 198 LEU A C 1
ATOM 1555 O O . LEU A 1 198 ? -29.219 -13.954 14.765 1.00 95.56 198 LEU A O 1
ATOM 1559 N N . ASP A 1 199 ? -30.112 -12.626 16.344 1.00 96.62 199 ASP A N 1
ATOM 1560 C CA . ASP A 1 199 ? -30.565 -11.591 15.407 1.00 96.62 199 ASP A CA 1
ATOM 1561 C C . ASP A 1 199 ? -29.376 -10.934 14.691 1.00 96.62 199 ASP A C 1
ATOM 1563 O O . ASP A 1 199 ? -29.398 -10.726 13.475 1.00 96.62 199 ASP A O 1
ATOM 1567 N N . THR A 1 200 ? -28.298 -10.662 15.431 1.00 95.19 200 THR A N 1
ATOM 1568 C CA . THR A 1 200 ? -27.052 -10.123 14.865 1.00 95.19 200 THR A CA 1
ATOM 1569 C C . THR A 1 200 ? -26.436 -11.105 13.869 1.00 95.19 200 THR A C 1
ATOM 1571 O O . THR A 1 200 ? -26.136 -10.728 12.738 1.00 95.19 200 THR A O 1
ATOM 1574 N N . LEU A 1 201 ? -26.335 -12.383 14.245 1.00 96.44 201 LEU A N 1
ATOM 1575 C CA . LEU A 1 201 ? -25.814 -13.433 13.372 1.00 96.44 201 LEU A CA 1
ATOM 1576 C C . LEU A 1 201 ? -26.661 -13.602 12.102 1.00 96.44 201 LEU A C 1
ATOM 1578 O O . LEU A 1 201 ? -26.110 -13.818 11.024 1.00 96.44 201 LEU A O 1
ATOM 1582 N N . SER A 1 202 ? -27.988 -13.486 12.204 1.00 97.31 202 SER A N 1
ATOM 1583 C CA . SER A 1 202 ? -28.883 -13.543 11.044 1.00 97.31 202 SER A CA 1
ATOM 1584 C C . SER A 1 202 ? -28.598 -12.405 10.061 1.00 97.31 202 SER A C 1
ATOM 1586 O O . SER A 1 202 ? -28.475 -12.648 8.862 1.00 97.31 202 SER A O 1
ATOM 1588 N N . ASN A 1 203 ? -28.421 -11.179 10.562 1.00 94.62 203 ASN A N 1
ATOM 1589 C CA . ASN A 1 203 ? -28.084 -10.025 9.726 1.00 94.62 203 ASN A CA 1
ATOM 1590 C C . ASN A 1 203 ? -26.714 -10.185 9.045 1.00 94.62 203 ASN A C 1
ATOM 1592 O O . ASN A 1 203 ? -26.561 -9.848 7.869 1.00 94.62 203 ASN A O 1
ATOM 1596 N N . ASP A 1 204 ? -25.727 -10.731 9.759 1.00 96.88 204 ASP A N 1
ATOM 1597 C CA . ASP A 1 204 ? -24.398 -11.005 9.203 1.00 96.88 204 ASP A CA 1
ATOM 1598 C C . ASP A 1 204 ? -24.449 -12.063 8.090 1.00 96.88 204 ASP A C 1
ATOM 1600 O O . ASP A 1 204 ? -23.772 -11.924 7.066 1.00 96.88 204 ASP A O 1
ATOM 1604 N N . ILE A 1 205 ? -25.282 -13.097 8.252 1.00 95.88 205 ILE A N 1
ATOM 1605 C CA . ILE A 1 205 ? -25.516 -14.126 7.228 1.00 95.88 205 ILE A CA 1
ATOM 1606 C C . ILE A 1 205 ? -26.139 -13.510 5.971 1.00 95.88 205 ILE A C 1
ATOM 1608 O O . ILE A 1 205 ? -25.667 -13.788 4.865 1.00 95.88 205 ILE A O 1
ATOM 1612 N N . ASP A 1 206 ? -27.141 -12.642 6.115 1.00 96.00 206 ASP A N 1
ATOM 1613 C CA . ASP A 1 206 ? -27.782 -11.968 4.980 1.00 96.00 206 ASP A CA 1
ATOM 1614 C C . ASP A 1 206 ? -26.803 -11.040 4.243 1.00 96.00 206 ASP A C 1
ATOM 1616 O O . ASP A 1 206 ? -26.719 -11.045 3.009 1.00 96.00 206 ASP A O 1
ATOM 1620 N N . ALA A 1 207 ? -25.984 -10.292 4.989 1.00 93.06 207 ALA A N 1
ATOM 1621 C CA . ALA A 1 207 ? -24.939 -9.450 4.416 1.00 93.06 207 ALA A CA 1
ATOM 1622 C C . ALA A 1 207 ? -23.877 -10.278 3.670 1.00 93.06 207 ALA A C 1
ATOM 1624 O O . ALA A 1 207 ? -23.404 -9.878 2.598 1.00 93.06 207 ALA A O 1
ATOM 1625 N N . LEU A 1 208 ? -23.501 -11.442 4.208 1.00 96.19 208 LEU A N 1
ATOM 1626 C CA . LEU A 1 208 ? -22.581 -12.366 3.551 1.00 96.19 208 LEU A CA 1
ATOM 1627 C C . LEU A 1 208 ? -23.192 -12.959 2.275 1.00 96.19 208 LEU A C 1
ATOM 1629 O O . LEU A 1 208 ? -22.496 -13.054 1.263 1.00 96.19 208 LEU A O 1
ATOM 1633 N N . ALA A 1 209 ? -24.479 -13.308 2.288 1.00 95.81 209 ALA A N 1
ATOM 1634 C CA . ALA A 1 209 ? -25.182 -13.825 1.119 1.00 95.81 209 ALA A CA 1
ATOM 1635 C C . ALA A 1 209 ? -25.176 -12.818 -0.046 1.00 95.81 209 ALA A C 1
ATOM 1637 O O . ALA A 1 209 ? -24.877 -13.195 -1.184 1.00 95.81 209 ALA A O 1
ATOM 1638 N N . GLU A 1 210 ? -25.405 -11.528 0.223 1.00 96.25 210 GLU A N 1
ATOM 1639 C CA . GLU A 1 210 ? -25.347 -10.494 -0.820 1.00 96.25 210 GLU A CA 1
ATOM 1640 C C . GLU A 1 210 ? -23.911 -10.279 -1.332 1.00 96.25 210 GLU A C 1
ATOM 1642 O O . GLU A 1 210 ? -23.692 -10.156 -2.540 1.00 96.25 210 GLU A O 1
ATOM 1647 N N . LYS A 1 211 ? -22.899 -10.326 -0.452 1.00 96.56 211 LYS A N 1
ATOM 1648 C CA . LYS A 1 211 ? -21.482 -10.291 -0.867 1.00 96.56 211 LYS A CA 1
ATOM 1649 C C . LYS A 1 211 ? -21.120 -11.479 -1.766 1.00 96.56 211 LYS A C 1
ATOM 1651 O O . LYS A 1 211 ? -20.478 -11.288 -2.798 1.00 96.56 211 LYS A O 1
ATOM 1656 N N . ILE A 1 212 ? -21.561 -12.693 -1.424 1.00 94.31 212 ILE A N 1
ATOM 1657 C CA . ILE A 1 212 ? -21.345 -13.904 -2.235 1.00 94.31 212 ILE A CA 1
ATOM 1658 C C . ILE A 1 212 ? -21.994 -13.759 -3.613 1.00 94.31 212 ILE A C 1
ATOM 1660 O O . ILE A 1 212 ? -21.380 -14.094 -4.628 1.00 94.31 212 ILE A O 1
ATOM 1664 N N . LYS A 1 213 ? -23.217 -13.229 -3.672 1.00 95.88 213 LYS A N 1
ATOM 1665 C CA . LYS A 1 213 ? -23.931 -12.971 -4.926 1.00 95.88 213 LYS A CA 1
ATOM 1666 C C . LYS A 1 213 ? -23.205 -11.943 -5.798 1.00 95.88 213 LYS A C 1
ATOM 1668 O O . LYS A 1 213 ? -23.031 -12.181 -6.992 1.00 95.88 213 LYS A O 1
ATOM 1673 N N . ASN A 1 214 ? -22.713 -10.851 -5.212 1.00 93.12 214 ASN A N 1
ATOM 1674 C CA . ASN A 1 214 ? -21.922 -9.848 -5.930 1.00 93.12 214 ASN A CA 1
ATOM 1675 C C . ASN A 1 214 ? -20.615 -10.434 -6.477 1.00 93.12 214 ASN A C 1
ATOM 1677 O O . ASN A 1 214 ? -20.311 -10.254 -7.656 1.00 93.12 214 ASN A O 1
ATOM 1681 N N . ASN A 1 215 ? -19.897 -11.219 -5.670 1.00 95.38 215 ASN A N 1
ATOM 1682 C CA . ASN A 1 215 ? -18.692 -11.918 -6.118 1.00 95.38 215 ASN A CA 1
ATOM 1683 C C . ASN A 1 215 ? -18.998 -12.921 -7.238 1.00 95.38 215 ASN A C 1
ATOM 1685 O O . ASN A 1 215 ? -18.256 -12.996 -8.213 1.00 95.38 215 ASN A O 1
ATOM 1689 N N . SER A 1 216 ? -20.113 -13.647 -7.146 1.00 96.31 216 SER A N 1
ATOM 1690 C CA . SER A 1 216 ? -20.550 -14.581 -8.192 1.00 96.31 216 SER A CA 1
ATOM 1691 C C . SER A 1 216 ? -20.817 -13.857 -9.517 1.00 96.31 216 SER A C 1
ATOM 1693 O O . SER A 1 216 ? -20.372 -14.308 -10.571 1.00 96.31 216 SER A O 1
ATOM 1695 N N . ASN A 1 217 ? -21.467 -12.690 -9.476 1.00 92.69 217 ASN A N 1
ATOM 1696 C CA . ASN A 1 217 ? -21.699 -11.860 -10.662 1.00 92.69 217 ASN A CA 1
ATOM 1697 C C . ASN A 1 217 ? -20.393 -11.308 -11.260 1.00 92.69 217 ASN A C 1
ATOM 1699 O O . ASN A 1 217 ? -20.244 -11.257 -12.486 1.00 92.69 217 ASN A O 1
ATOM 1703 N N . ALA A 1 218 ? -19.440 -10.917 -10.409 1.00 93.94 218 ALA A N 1
ATOM 1704 C CA . ALA A 1 218 ? -18.118 -10.474 -10.843 1.00 93.94 218 ALA A CA 1
ATOM 1705 C C . ALA A 1 218 ? -17.343 -11.614 -11.524 1.00 93.94 218 ALA A C 1
ATOM 1707 O O . ALA A 1 218 ? -16.804 -11.417 -12.609 1.00 93.94 218 ALA A O 1
ATOM 1708 N N . ILE A 1 219 ? -17.372 -12.826 -10.957 1.00 94.69 219 ILE A N 1
ATOM 1709 C CA . ILE A 1 219 ? -16.751 -14.024 -11.547 1.00 94.69 219 ILE A CA 1
ATOM 1710 C C . ILE A 1 219 ? -17.319 -14.306 -12.942 1.00 94.69 219 ILE A C 1
ATOM 1712 O O . ILE A 1 219 ? -16.551 -14.472 -13.885 1.00 94.69 219 ILE A O 1
ATOM 1716 N N . VAL A 1 220 ? -18.646 -14.285 -13.104 1.00 95.44 220 VAL A N 1
ATOM 1717 C CA . VAL A 1 220 ? -19.300 -14.483 -14.413 1.00 95.44 220 VAL A CA 1
ATOM 1718 C C . VAL A 1 220 ? -18.902 -13.394 -15.419 1.00 95.44 220 VAL A C 1
ATOM 1720 O O . VAL A 1 220 ? -18.790 -13.646 -16.621 1.00 95.44 220 VAL A O 1
ATOM 1723 N N . THR A 1 221 ? -18.685 -12.165 -14.951 1.00 95.06 221 THR A N 1
ATOM 1724 C CA . THR A 1 221 ? -18.235 -11.060 -15.809 1.00 95.06 221 THR A CA 1
ATOM 1725 C C . THR A 1 221 ? -16.786 -11.256 -16.246 1.00 95.06 221 THR A C 1
ATOM 1727 O O . THR A 1 221 ? -16.517 -11.224 -17.447 1.00 95.06 221 THR A O 1
ATOM 1730 N N . HIS A 1 222 ? -15.884 -11.572 -15.315 1.00 96.44 222 HIS A N 1
ATOM 1731 C CA . HIS A 1 222 ? -14.489 -11.878 -15.628 1.00 96.44 222 HIS A CA 1
ATOM 1732 C C . HIS A 1 222 ? -14.354 -13.101 -16.546 1.00 96.44 222 HIS A C 1
ATOM 1734 O O . HIS A 1 222 ? -13.541 -13.087 -17.464 1.00 96.44 222 HIS A O 1
ATOM 1740 N N . GLU A 1 223 ? -15.175 -14.142 -16.377 1.00 98.06 223 GLU A N 1
ATOM 1741 C CA . GLU A 1 223 ? -15.200 -15.303 -17.279 1.00 98.06 223 GLU A CA 1
ATOM 1742 C C . GLU A 1 223 ? -15.511 -14.890 -18.731 1.00 98.06 223 GLU A C 1
ATOM 1744 O O . GLU A 1 223 ? -14.862 -15.343 -19.685 1.00 98.06 223 GLU A O 1
ATOM 1749 N N . ARG A 1 224 ? -16.466 -13.968 -18.913 1.00 95.75 224 ARG A N 1
ATOM 1750 C CA . ARG A 1 224 ? -16.816 -13.415 -20.228 1.00 95.75 224 ARG A CA 1
ATOM 1751 C C . ARG A 1 224 ? -15.664 -12.609 -20.829 1.00 95.75 224 ARG A C 1
ATOM 1753 O O . ARG A 1 224 ? -15.367 -12.772 -22.013 1.00 95.75 224 ARG A O 1
ATOM 1760 N N . GLU A 1 225 ? -15.007 -11.774 -20.031 1.00 97.19 225 GLU A N 1
ATOM 1761 C CA . GLU A 1 225 ? -13.859 -10.964 -20.458 1.00 97.19 225 GLU A CA 1
ATOM 1762 C C . GLU A 1 225 ? -12.646 -11.833 -20.815 1.00 97.19 225 GLU A C 1
ATOM 1764 O O . GLU A 1 225 ? -12.033 -11.638 -21.864 1.00 97.19 225 GLU A O 1
ATOM 1769 N N . ILE A 1 226 ? -12.345 -12.863 -20.018 1.00 95.56 226 ILE A N 1
ATOM 1770 C CA . ILE A 1 226 ? -11.291 -13.849 -20.308 1.00 95.56 226 ILE A CA 1
ATOM 1771 C C . ILE A 1 226 ? -11.573 -14.560 -21.633 1.00 95.56 226 ILE A C 1
ATOM 1773 O O . ILE A 1 226 ? -10.665 -14.743 -22.449 1.00 95.56 226 ILE A O 1
ATOM 1777 N N . THR A 1 227 ? -12.832 -14.922 -21.888 1.00 95.38 227 THR A N 1
ATOM 1778 C CA . THR A 1 227 ? -13.245 -15.538 -23.155 1.00 95.38 227 THR A CA 1
ATOM 1779 C C . THR A 1 227 ? -13.029 -14.584 -24.336 1.00 95.38 227 THR A C 1
ATOM 1781 O O . THR A 1 227 ? -12.483 -14.980 -25.369 1.00 95.38 227 THR A O 1
ATOM 1784 N N . GLN A 1 228 ? -13.403 -13.308 -24.193 1.00 94.50 228 GLN A N 1
ATOM 1785 C CA . GLN A 1 228 ? -13.179 -12.285 -25.222 1.00 94.50 228 GLN A CA 1
ATOM 1786 C C . GLN A 1 228 ? -11.687 -12.045 -25.484 1.00 94.50 228 GLN A C 1
ATOM 1788 O O . GLN A 1 228 ? -11.261 -12.031 -26.641 1.00 94.50 228 GLN A O 1
ATOM 1793 N N . ASN A 1 229 ? -10.879 -11.930 -24.431 1.00 95.44 229 ASN A N 1
ATOM 1794 C CA . ASN A 1 229 ? -9.432 -11.763 -24.539 1.00 95.44 229 ASN A CA 1
ATOM 1795 C C . ASN A 1 229 ? -8.773 -12.976 -25.202 1.00 95.44 229 ASN A C 1
ATOM 1797 O O . ASN A 1 229 ? -7.937 -12.813 -26.089 1.00 95.44 229 ASN A O 1
ATOM 1801 N N . SER A 1 230 ? -9.207 -14.189 -24.854 1.00 96.38 230 SER A N 1
ATOM 1802 C CA . SER A 1 230 ? -8.733 -15.425 -25.487 1.00 96.38 230 SER A CA 1
ATOM 1803 C C . SER A 1 230 ? -9.007 -15.431 -26.994 1.00 96.38 230 SER A C 1
ATOM 1805 O O . SER A 1 230 ? -8.113 -15.738 -27.785 1.00 96.38 230 SER A O 1
ATOM 1807 N N . ASN A 1 231 ? -10.203 -15.010 -27.419 1.00 94.56 231 ASN A N 1
ATOM 1808 C CA . ASN A 1 231 ? -10.542 -14.889 -28.840 1.00 94.56 231 ASN A CA 1
ATOM 1809 C C . ASN A 1 231 ? -9.677 -13.837 -29.557 1.00 94.56 231 ASN A C 1
ATOM 1811 O O . ASN A 1 231 ? -9.187 -14.087 -30.662 1.00 94.56 231 ASN A O 1
ATOM 1815 N N . SER A 1 232 ? -9.433 -12.687 -28.923 1.00 96.38 232 SER A N 1
ATOM 1816 C CA . SER A 1 232 ? -8.549 -11.641 -29.456 1.00 96.38 232 SER A CA 1
ATOM 1817 C C . SER A 1 232 ? -7.102 -12.122 -29.598 1.00 96.38 232 SER A C 1
ATOM 1819 O O . SER A 1 232 ? -6.472 -11.867 -30.622 1.00 96.38 232 SER A O 1
ATOM 1821 N N . ILE A 1 233 ? -6.585 -12.890 -28.634 1.00 93.81 233 ILE A N 1
ATOM 1822 C CA . ILE A 1 233 ? -5.246 -13.498 -28.703 1.00 93.81 233 ILE A CA 1
ATOM 1823 C C . ILE A 1 233 ? -5.150 -14.474 -29.883 1.00 93.81 233 ILE A C 1
ATOM 1825 O O . ILE A 1 233 ? -4.171 -14.447 -30.633 1.00 93.81 233 ILE A O 1
ATOM 1829 N N . VAL A 1 234 ? -6.170 -15.312 -30.099 1.00 96.31 234 VAL A N 1
ATOM 1830 C CA . VAL A 1 234 ? -6.214 -16.238 -31.245 1.00 96.31 234 VAL A CA 1
ATOM 1831 C C . VAL A 1 234 ? -6.216 -15.480 -32.578 1.00 96.31 234 VAL A C 1
ATOM 1833 O O . VAL A 1 234 ? -5.513 -15.883 -33.514 1.00 96.31 234 VAL A O 1
ATOM 1836 N N . LYS A 1 235 ? -6.953 -14.367 -32.666 1.00 96.12 235 LYS A N 1
ATOM 1837 C CA . LYS A 1 235 ? -6.947 -13.494 -33.846 1.00 96.12 235 LYS A CA 1
ATOM 1838 C C . LYS A 1 235 ? -5.569 -12.868 -34.070 1.00 96.12 235 LYS A C 1
ATOM 1840 O O . LYS A 1 235 ? -5.004 -13.046 -35.144 1.00 96.12 235 LYS A O 1
ATOM 1845 N N . ASN A 1 236 ? -4.982 -12.260 -33.039 1.00 95.00 236 ASN A N 1
ATOM 1846 C CA . ASN A 1 236 ? -3.648 -11.662 -33.113 1.00 95.00 236 ASN A CA 1
ATOM 1847 C C . ASN A 1 236 ? -2.591 -12.681 -33.560 1.00 95.00 236 ASN A C 1
ATOM 1849 O O . ASN A 1 236 ? -1.753 -12.373 -34.401 1.00 95.00 236 ASN A O 1
ATOM 1853 N N . ARG A 1 237 ? -2.658 -13.928 -33.073 1.00 97.75 237 ARG A N 1
ATOM 1854 C CA . ARG A 1 237 ? -1.779 -15.015 -33.534 1.00 97.75 237 ARG A CA 1
ATOM 1855 C C . ARG A 1 237 ? -1.919 -15.274 -35.039 1.00 97.75 237 ARG A C 1
ATOM 1857 O O . ARG A 1 237 ? -0.924 -15.512 -35.720 1.00 97.75 237 ARG A O 1
ATOM 1864 N N . THR A 1 238 ? -3.141 -15.231 -35.562 1.00 96.75 238 THR A N 1
ATOM 1865 C CA . THR A 1 238 ? -3.420 -15.420 -36.996 1.00 96.75 238 THR A CA 1
ATOM 1866 C C . THR A 1 238 ? -2.872 -14.257 -37.832 1.00 96.75 238 THR A C 1
ATOM 1868 O O . THR A 1 238 ? -2.244 -14.483 -38.871 1.00 96.75 238 THR A O 1
ATOM 1871 N N . ASP A 1 239 ? -3.027 -13.025 -37.348 1.00 95.81 239 ASP A N 1
ATOM 1872 C CA . ASP A 1 239 ? -2.516 -11.817 -38.006 1.00 95.81 239 ASP A CA 1
ATOM 1873 C C . ASP A 1 239 ? -0.975 -11.778 -38.009 1.00 95.81 239 ASP A C 1
ATOM 1875 O O . ASP A 1 239 ? -0.354 -11.462 -39.030 1.00 95.81 239 ASP A O 1
ATOM 1879 N N . ILE A 1 240 ? -0.337 -12.196 -36.908 1.00 96.00 240 ILE A N 1
ATOM 1880 C CA . ILE A 1 240 ? 1.124 -12.352 -36.806 1.00 96.00 240 ILE A CA 1
ATOM 1881 C C . ILE A 1 240 ? 1.634 -13.394 -37.808 1.00 96.00 240 ILE A C 1
ATOM 1883 O O . ILE A 1 240 ? 2.610 -13.138 -38.518 1.00 96.00 240 ILE A O 1
ATOM 1887 N N . ASN A 1 241 ? 0.967 -14.546 -37.920 1.00 95.19 241 ASN A N 1
ATOM 1888 C CA . ASN A 1 241 ? 1.342 -15.579 -38.889 1.00 95.19 241 ASN A CA 1
ATOM 1889 C C . ASN A 1 241 ? 1.241 -15.064 -40.334 1.00 95.19 241 ASN A C 1
ATOM 1891 O O . ASN A 1 241 ? 2.152 -15.277 -41.134 1.00 95.19 241 ASN A O 1
ATOM 1895 N N . THR A 1 242 ? 0.173 -14.331 -40.655 1.00 97.19 242 THR A N 1
ATOM 1896 C CA . THR A 1 242 ? -0.015 -13.711 -41.977 1.00 97.19 242 THR A CA 1
ATOM 1897 C C . THR A 1 242 ? 1.083 -12.689 -42.274 1.00 97.19 242 THR A C 1
ATOM 1899 O O . THR A 1 242 ? 1.684 -12.699 -43.347 1.00 97.19 242 THR A O 1
ATOM 1902 N N . THR A 1 243 ? 1.408 -11.841 -41.298 1.00 94.25 243 THR A N 1
ATOM 1903 C CA . THR A 1 243 ? 2.479 -10.843 -41.420 1.00 94.25 243 THR A CA 1
ATOM 1904 C C . THR A 1 243 ? 3.839 -11.509 -41.629 1.00 94.25 243 THR A C 1
ATOM 1906 O O . THR A 1 243 ? 4.609 -11.088 -42.490 1.00 94.25 243 THR A O 1
ATOM 1909 N N . THR A 1 244 ? 4.109 -12.602 -40.914 1.00 97.00 244 THR A N 1
ATOM 1910 C CA . THR A 1 244 ? 5.340 -13.393 -41.056 1.00 97.00 244 THR A CA 1
ATOM 1911 C C . THR A 1 244 ? 5.484 -13.963 -42.472 1.00 97.00 244 THR A C 1
ATOM 1913 O O . THR A 1 244 ? 6.553 -13.857 -43.074 1.00 97.00 244 THR A O 1
ATOM 1916 N N . LEU A 1 245 ? 4.403 -14.501 -43.050 1.00 96.50 245 LEU A N 1
ATOM 1917 C CA . LEU A 1 245 ? 4.388 -14.993 -44.435 1.00 96.50 245 LEU A CA 1
ATOM 1918 C C . LEU A 1 245 ? 4.623 -13.874 -45.461 1.00 96.50 245 LEU A C 1
ATOM 1920 O O . LEU A 1 245 ? 5.370 -14.060 -46.428 1.00 96.50 245 LEU A O 1
ATOM 1924 N N . ASN A 1 246 ? 4.041 -12.694 -45.239 1.00 95.62 246 ASN A N 1
ATOM 1925 C CA . ASN A 1 246 ? 4.264 -11.529 -46.097 1.00 95.62 246 ASN A CA 1
ATOM 1926 C C . ASN A 1 246 ? 5.726 -11.055 -46.040 1.00 95.62 246 ASN A C 1
ATOM 1928 O O . ASN A 1 246 ? 6.321 -10.769 -47.079 1.00 95.62 246 ASN A O 1
ATOM 1932 N N . ILE A 1 247 ? 6.337 -11.030 -44.851 1.00 95.19 247 ILE A N 1
ATOM 1933 C CA . ILE A 1 247 ? 7.761 -10.701 -44.675 1.00 95.19 247 ILE A CA 1
ATOM 1934 C C . ILE A 1 247 ? 8.651 -11.716 -45.405 1.00 95.19 247 ILE A C 1
ATOM 1936 O O . ILE A 1 247 ? 9.586 -11.315 -46.104 1.00 95.19 247 ILE A O 1
ATOM 1940 N N . ALA A 1 248 ? 8.347 -13.013 -45.303 1.00 94.81 248 ALA A N 1
ATOM 1941 C CA . ALA A 1 248 ? 9.080 -14.057 -46.020 1.00 94.81 248 ALA A CA 1
ATOM 1942 C C . ALA A 1 248 ? 8.985 -13.869 -47.547 1.00 94.81 248 ALA A C 1
ATOM 1944 O O . ALA A 1 248 ? 9.995 -13.936 -48.250 1.00 94.81 248 ALA A O 1
ATOM 1945 N N . THR A 1 249 ? 7.792 -13.545 -48.052 1.00 97.25 249 THR A N 1
ATOM 1946 C CA . THR A 1 249 ? 7.555 -13.256 -49.476 1.00 97.25 249 THR A CA 1
ATOM 1947 C C . THR A 1 249 ? 8.340 -12.026 -49.940 1.00 97.25 249 THR A C 1
ATOM 1949 O O . THR A 1 249 ? 9.028 -12.070 -50.960 1.00 97.25 249 THR A O 1
ATOM 1952 N N . ASN A 1 250 ? 8.309 -10.938 -49.168 1.00 95.00 250 ASN A N 1
ATOM 1953 C CA . ASN A 1 250 ? 9.061 -9.724 -49.486 1.00 95.00 250 ASN A CA 1
ATOM 1954 C C . ASN A 1 250 ? 10.573 -9.966 -49.474 1.00 95.00 250 ASN A C 1
ATOM 1956 O O . ASN A 1 250 ? 11.274 -9.488 -50.363 1.00 95.00 250 ASN A O 1
ATOM 1960 N N . THR A 1 251 ? 11.069 -10.763 -48.528 1.00 97.44 251 THR A N 1
ATOM 1961 C CA . THR A 1 251 ? 12.477 -11.185 -48.486 1.00 97.44 251 THR A CA 1
ATOM 1962 C C . THR A 1 251 ? 12.875 -11.930 -49.764 1.00 97.44 251 THR A C 1
ATOM 1964 O O . THR A 1 251 ? 13.900 -11.618 -50.371 1.00 97.44 251 THR A O 1
ATOM 1967 N N . ALA A 1 252 ? 12.044 -12.868 -50.233 1.00 95.94 252 ALA A N 1
ATOM 1968 C CA . ALA A 1 252 ? 12.293 -13.596 -51.479 1.00 95.94 252 ALA A CA 1
ATOM 1969 C C . ALA A 1 252 ? 12.305 -12.672 -52.716 1.00 95.94 252 ALA A C 1
ATOM 1971 O O . ALA A 1 252 ? 13.172 -12.803 -53.588 1.00 95.94 252 ALA A O 1
ATOM 1972 N N . ASN A 1 253 ? 11.397 -11.694 -52.767 1.00 95.62 253 ASN A N 1
ATOM 1973 C CA . ASN A 1 253 ? 11.348 -10.698 -53.839 1.00 95.62 253 ASN A CA 1
ATOM 1974 C C . ASN A 1 253 ? 12.592 -9.795 -53.844 1.00 95.62 253 ASN A C 1
ATOM 1976 O O . ASN A 1 253 ? 13.171 -9.553 -54.903 1.00 95.62 253 ASN A O 1
ATOM 1980 N N . ILE A 1 254 ? 13.047 -9.337 -52.673 1.00 96.00 254 ILE A N 1
ATOM 1981 C CA . ILE A 1 254 ? 14.270 -8.530 -52.537 1.00 96.00 254 ILE A CA 1
ATOM 1982 C C . ILE A 1 254 ? 15.495 -9.311 -53.027 1.00 96.00 254 ILE A C 1
ATOM 1984 O O . ILE A 1 254 ? 16.305 -8.765 -53.779 1.00 96.00 254 ILE A O 1
ATOM 1988 N N . ASN A 1 255 ? 15.611 -10.593 -52.673 1.00 94.44 255 ASN A N 1
ATOM 1989 C CA . ASN A 1 255 ? 16.700 -11.448 -53.154 1.00 94.44 255 ASN A CA 1
ATOM 1990 C C . ASN A 1 255 ? 16.676 -11.591 -54.682 1.00 94.44 255 ASN A C 1
ATOM 1992 O O . ASN A 1 255 ? 17.708 -11.442 -55.335 1.00 94.44 255 ASN A O 1
ATOM 1996 N N . THR A 1 256 ? 15.492 -11.805 -55.261 1.00 97.31 256 THR A N 1
ATOM 1997 C CA . THR A 1 256 ? 15.312 -11.884 -56.720 1.00 97.31 256 THR A CA 1
ATOM 1998 C C . THR A 1 256 ? 15.727 -10.579 -57.404 1.00 97.31 256 THR A C 1
ATOM 2000 O O . THR A 1 256 ? 16.492 -10.593 -58.366 1.00 97.31 256 THR A O 1
ATOM 2003 N N . ASN A 1 257 ? 15.296 -9.434 -56.871 1.00 93.19 257 ASN A N 1
ATOM 2004 C CA . ASN A 1 257 ? 15.672 -8.125 -57.404 1.00 93.19 257 ASN A CA 1
ATOM 2005 C C . ASN A 1 257 ? 17.178 -7.866 -57.288 1.00 93.19 257 ASN A C 1
ATOM 2007 O O . ASN A 1 257 ? 17.778 -7.337 -58.220 1.00 93.19 257 ASN A O 1
ATOM 2011 N N . THR A 1 258 ? 17.802 -8.281 -56.186 1.00 97.44 258 THR A N 1
ATOM 2012 C CA . THR A 1 258 ? 19.253 -8.166 -55.979 1.00 97.44 258 THR A CA 1
ATOM 2013 C C . THR A 1 258 ? 20.028 -8.950 -57.041 1.00 97.44 258 THR A C 1
ATOM 2015 O O . THR A 1 258 ? 20.976 -8.423 -57.625 1.00 97.44 258 THR A O 1
ATOM 2018 N N . LEU A 1 259 ? 19.595 -10.177 -57.355 1.00 95.25 259 LEU A N 1
ATOM 2019 C CA . LEU A 1 259 ? 20.194 -10.990 -58.419 1.00 95.25 259 LEU A CA 1
ATOM 2020 C C . LEU A 1 259 ? 20.036 -10.339 -59.799 1.00 95.25 259 LEU A C 1
ATOM 2022 O O . LEU A 1 259 ? 21.012 -10.244 -60.544 1.00 95.25 259 LEU A O 1
ATOM 2026 N N . ASN A 1 260 ? 18.839 -9.841 -60.120 1.00 95.56 260 ASN A N 1
ATOM 2027 C CA . ASN A 1 260 ? 18.570 -9.163 -61.392 1.00 95.56 260 ASN A CA 1
ATOM 2028 C C . ASN A 1 260 ? 19.425 -7.898 -61.558 1.00 95.56 260 ASN A C 1
ATOM 2030 O O . ASN A 1 260 ? 19.972 -7.649 -62.632 1.00 95.56 260 ASN A O 1
ATOM 2034 N N . ILE A 1 261 ? 19.585 -7.108 -60.491 1.00 94.62 261 ILE A N 1
ATOM 2035 C CA . ILE A 1 261 ? 20.471 -5.937 -60.494 1.00 94.62 261 ILE A CA 1
ATOM 2036 C C . ILE A 1 261 ? 21.915 -6.369 -60.771 1.00 94.62 261 ILE A C 1
ATOM 2038 O O . ILE A 1 261 ? 22.556 -5.777 -61.635 1.00 94.62 261 ILE A O 1
ATOM 2042 N N . GLY A 1 262 ? 22.404 -7.432 -60.122 1.00 94.12 262 GLY A N 1
ATOM 2043 C CA . GLY A 1 262 ? 23.742 -7.976 -60.379 1.00 94.12 262 GLY A CA 1
ATOM 2044 C C . GLY A 1 262 ? 23.959 -8.388 -61.841 1.00 94.12 262 GLY A C 1
ATOM 2045 O 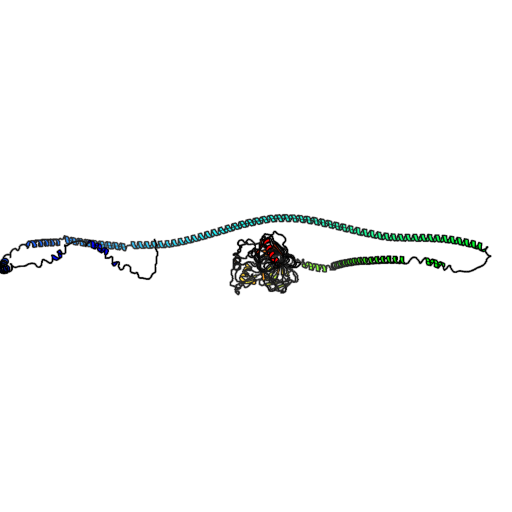O . GLY A 1 262 ? 24.986 -8.056 -62.434 1.00 94.12 262 GLY A O 1
ATOM 2046 N N . GLN A 1 263 ? 22.970 -9.039 -62.460 1.00 94.81 263 GLN A N 1
ATOM 2047 C CA . GLN A 1 263 ? 23.010 -9.400 -63.885 1.00 94.81 263 GLN A CA 1
ATOM 2048 C C . GLN A 1 263 ? 23.029 -8.169 -64.803 1.00 94.81 263 GLN A C 1
ATOM 2050 O O . GLN A 1 263 ? 23.781 -8.130 -65.784 1.00 94.81 263 GLN A O 1
ATOM 2055 N N . ASN A 1 264 ? 22.239 -7.144 -64.479 1.00 93.06 264 ASN A N 1
ATOM 2056 C CA . ASN A 1 264 ? 22.225 -5.888 -65.226 1.00 93.06 264 ASN A CA 1
ATOM 2057 C C . ASN A 1 264 ? 23.564 -5.152 -65.113 1.00 93.06 264 ASN A C 1
ATOM 2059 O O . ASN A 1 264 ? 24.064 -4.645 -66.116 1.00 93.06 264 ASN A O 1
ATOM 2063 N N . THR A 1 265 ? 24.181 -5.131 -63.929 1.00 96.56 265 THR A N 1
ATOM 2064 C CA . THR A 1 265 ? 25.514 -4.551 -63.727 1.00 96.56 265 THR A CA 1
ATOM 2065 C C . THR A 1 265 ? 26.564 -5.230 -64.608 1.00 96.56 265 THR A C 1
ATOM 2067 O O . THR A 1 265 ? 27.325 -4.531 -65.281 1.00 96.56 265 THR A O 1
ATOM 2070 N N . GLU A 1 266 ? 26.585 -6.565 -64.677 1.00 95.00 266 GLU A N 1
ATOM 2071 C CA . GLU A 1 266 ? 27.540 -7.277 -65.541 1.00 95.00 266 GLU A CA 1
ATOM 2072 C C . GLU A 1 266 ? 27.254 -7.029 -67.030 1.00 95.00 266 GLU A C 1
ATOM 2074 O O . GLU A 1 266 ? 28.174 -6.816 -67.819 1.00 95.00 266 GLU A O 1
ATOM 2079 N N . SER A 1 267 ? 25.978 -6.961 -67.420 1.00 94.94 267 SER A N 1
ATOM 2080 C CA . SER A 1 267 ? 25.581 -6.631 -68.795 1.00 94.94 267 SER A CA 1
ATOM 2081 C C . SER A 1 267 ? 26.038 -5.226 -69.206 1.00 94.94 267 SER A C 1
ATOM 2083 O O . SER A 1 267 ? 26.593 -5.046 -70.289 1.00 94.94 267 SER A O 1
ATOM 2085 N N . ILE A 1 268 ? 25.877 -4.230 -68.328 1.00 92.56 268 ILE A N 1
ATOM 2086 C CA . ILE A 1 268 ? 26.354 -2.857 -68.556 1.00 92.56 268 ILE A CA 1
ATOM 2087 C C . ILE A 1 268 ? 27.877 -2.829 -68.698 1.00 92.56 268 ILE A C 1
ATOM 2089 O O . ILE A 1 268 ? 28.398 -2.185 -69.607 1.00 92.56 268 ILE A O 1
ATOM 2093 N N . LYS A 1 269 ? 28.600 -3.547 -67.834 1.00 93.75 269 LYS A N 1
ATOM 2094 C CA . LYS A 1 269 ? 30.061 -3.659 -67.902 1.00 93.75 269 LYS A CA 1
ATOM 2095 C C . LYS A 1 269 ? 30.520 -4.277 -69.225 1.00 93.75 269 LYS A C 1
ATOM 2097 O O . LYS A 1 269 ? 31.434 -3.750 -69.856 1.00 93.75 269 LYS A O 1
ATOM 2102 N N . ASN A 1 270 ? 29.857 -5.339 -69.680 1.00 92.62 270 ASN A N 1
ATOM 2103 C CA . ASN A 1 270 ? 30.142 -5.962 -70.972 1.00 92.62 270 ASN A CA 1
ATOM 2104 C C . ASN A 1 270 ? 29.876 -5.005 -72.142 1.00 92.62 270 ASN A C 1
ATOM 2106 O O . ASN A 1 270 ? 30.728 -4.871 -73.020 1.00 92.62 270 ASN A O 1
ATOM 2110 N N . ASN A 1 271 ? 28.756 -4.278 -72.122 1.00 92.69 271 ASN A N 1
ATOM 2111 C CA . ASN A 1 271 ? 28.452 -3.264 -73.136 1.00 92.69 271 ASN A CA 1
ATOM 2112 C C . ASN A 1 271 ? 29.489 -2.132 -73.144 1.00 92.69 271 ASN A C 1
ATOM 2114 O O . ASN A 1 271 ? 29.936 -1.719 -74.210 1.00 92.69 271 ASN A O 1
ATOM 2118 N N . SER A 1 272 ? 29.915 -1.663 -71.970 1.00 93.50 272 SER A N 1
ATOM 2119 C CA . SER A 1 272 ? 30.967 -0.649 -71.839 1.00 93.50 272 SER A CA 1
ATOM 2120 C C . SER A 1 272 ? 32.290 -1.124 -72.456 1.00 93.50 272 SER A C 1
ATOM 2122 O O . SER A 1 272 ? 32.890 -0.420 -73.267 1.00 93.50 272 SER A O 1
ATOM 2124 N N . ASN A 1 273 ? 32.701 -2.365 -72.175 1.00 91.44 273 ASN A N 1
ATOM 2125 C CA . ASN A 1 273 ? 33.897 -2.964 -72.775 1.00 91.44 273 ASN A CA 1
ATOM 2126 C C . ASN A 1 273 ? 33.794 -3.082 -74.306 1.00 91.44 273 ASN A C 1
ATOM 2128 O O . ASN A 1 273 ? 34.779 -2.842 -75.012 1.00 91.44 273 ASN A O 1
ATOM 2132 N N . ALA A 1 274 ? 32.615 -3.432 -74.829 1.00 90.94 274 ALA A N 1
ATOM 2133 C CA . ALA A 1 274 ? 32.372 -3.492 -76.268 1.00 90.94 274 ALA A CA 1
ATOM 2134 C C . ALA A 1 274 ? 32.484 -2.103 -76.920 1.00 90.94 274 ALA A C 1
ATOM 2136 O O . ALA A 1 274 ? 33.142 -1.968 -77.948 1.00 90.94 274 ALA A O 1
ATOM 2137 N N . ILE A 1 275 ? 31.930 -1.060 -76.288 1.00 90.50 275 ILE A N 1
ATOM 2138 C CA . ILE A 1 275 ? 32.050 0.332 -76.755 1.00 90.50 275 ILE A CA 1
ATOM 2139 C C . ILE A 1 275 ? 33.520 0.760 -76.817 1.00 90.50 275 ILE A C 1
ATOM 2141 O O . ILE A 1 275 ? 33.962 1.246 -77.854 1.00 90.50 275 ILE A O 1
ATOM 2145 N N . VAL A 1 276 ? 34.295 0.518 -75.754 1.00 91.94 276 VAL A N 1
ATOM 2146 C CA . VAL A 1 276 ? 35.737 0.831 -75.722 1.00 91.94 276 VAL A CA 1
ATOM 2147 C C . VAL A 1 276 ? 36.502 0.081 -76.819 1.00 91.94 276 VAL A C 1
ATOM 2149 O O . VAL A 1 276 ? 37.463 0.599 -77.387 1.00 91.94 276 VAL A O 1
ATOM 2152 N N . THR A 1 277 ? 36.094 -1.150 -77.130 1.00 90.81 277 THR A N 1
ATOM 2153 C CA . THR A 1 277 ? 36.711 -1.942 -78.204 1.00 90.81 277 THR A CA 1
ATOM 2154 C C . THR A 1 277 ? 36.391 -1.352 -79.577 1.00 90.81 277 THR A C 1
ATOM 2156 O O . THR A 1 277 ? 37.316 -1.073 -80.338 1.00 90.81 277 THR A O 1
ATOM 2159 N N . HIS A 1 278 ? 35.119 -1.060 -79.861 1.00 90.69 278 HIS A N 1
ATOM 2160 C CA . HIS A 1 278 ? 34.712 -0.397 -81.104 1.00 90.69 278 HIS A CA 1
ATOM 2161 C C . HIS A 1 278 ? 35.358 0.985 -81.273 1.00 90.69 278 HIS A C 1
ATOM 2163 O O . HIS A 1 278 ? 35.716 1.365 -82.382 1.00 90.69 278 HIS A O 1
ATOM 2169 N N . GLU A 1 279 ? 35.544 1.747 -80.193 1.00 93.69 279 GLU A N 1
ATOM 2170 C CA . GLU A 1 279 ? 36.249 3.032 -80.238 1.00 93.69 279 GLU A CA 1
ATOM 2171 C C . GLU A 1 279 ? 37.705 2.860 -80.701 1.00 93.69 279 GLU A C 1
ATOM 2173 O O . GLU A 1 279 ? 38.176 3.591 -81.575 1.00 93.69 279 GLU A O 1
ATOM 2178 N N . LYS A 1 280 ? 38.413 1.852 -80.173 1.00 90.69 280 LYS A N 1
ATOM 2179 C CA . LYS A 1 280 ? 39.776 1.521 -80.617 1.00 90.69 280 LYS A CA 1
ATOM 2180 C C . LYS A 1 280 ? 39.812 1.109 -82.087 1.00 90.69 280 LYS A C 1
ATOM 2182 O O . LYS A 1 280 ? 40.699 1.560 -82.811 1.00 90.69 280 LYS A O 1
ATOM 2187 N N . GLU A 1 281 ? 38.861 0.291 -82.528 1.00 91.44 281 GLU A N 1
ATOM 2188 C CA . GLU A 1 281 ? 38.739 -0.136 -83.928 1.00 91.44 281 GLU A CA 1
ATOM 2189 C C . GLU A 1 281 ? 38.438 1.044 -84.863 1.00 91.44 281 GLU A C 1
ATOM 2191 O O . GLU A 1 281 ? 39.077 1.185 -85.905 1.00 91.44 281 GLU A O 1
ATOM 2196 N N . ASN A 1 282 ? 37.540 1.950 -84.471 1.00 88.56 282 ASN A N 1
ATOM 2197 C CA . ASN A 1 282 ? 37.250 3.169 -85.227 1.00 88.56 282 ASN A CA 1
ATOM 2198 C C . ASN A 1 282 ? 38.481 4.071 -85.349 1.00 88.56 282 ASN A C 1
ATOM 2200 O O . ASN A 1 282 ? 38.777 4.546 -86.443 1.00 88.56 282 ASN A O 1
ATOM 2204 N N . ASN A 1 283 ? 39.241 4.262 -84.268 1.00 86.69 283 ASN A N 1
ATOM 2205 C CA . ASN A 1 283 ? 40.490 5.028 -84.311 1.00 86.69 283 ASN A CA 1
ATOM 2206 C C . ASN A 1 283 ? 41.524 4.397 -85.259 1.00 86.69 283 ASN A C 1
ATOM 2208 O O . ASN A 1 283 ? 42.199 5.107 -86.011 1.00 86.69 283 ASN A O 1
ATOM 2212 N N . TRP A 1 284 ? 41.621 3.065 -85.273 1.00 85.06 284 TRP A N 1
ATOM 2213 C CA . TRP A 1 284 ? 42.436 2.336 -86.249 1.00 85.06 284 TRP A CA 1
ATOM 2214 C C . TRP A 1 284 ? 41.963 2.577 -87.690 1.00 85.06 284 TRP A C 1
ATOM 2216 O O . TRP A 1 284 ? 42.783 2.899 -88.549 1.00 85.06 284 TRP A O 1
ATOM 2226 N N . ASN A 1 285 ? 40.657 2.496 -87.953 1.00 83.62 285 ASN A N 1
ATOM 2227 C CA . ASN A 1 285 ? 40.081 2.715 -89.285 1.00 83.62 285 ASN A CA 1
ATOM 2228 C C . ASN A 1 285 ? 40.272 4.155 -89.787 1.00 83.62 285 ASN A C 1
ATOM 2230 O O . ASN A 1 285 ? 40.616 4.362 -90.953 1.00 83.62 285 ASN A O 1
ATOM 2234 N N . ILE A 1 286 ? 40.105 5.152 -88.912 1.00 86.56 286 ILE A N 1
ATOM 2235 C CA . ILE A 1 286 ? 40.385 6.564 -89.216 1.00 86.56 286 ILE A CA 1
ATOM 2236 C C . ILE A 1 286 ? 41.858 6.729 -89.609 1.00 86.56 286 ILE A C 1
ATOM 2238 O O . ILE A 1 286 ? 42.160 7.312 -90.650 1.00 86.56 286 ILE A O 1
ATOM 2242 N N . SER A 1 287 ? 42.774 6.149 -88.825 1.00 82.94 287 SER A N 1
A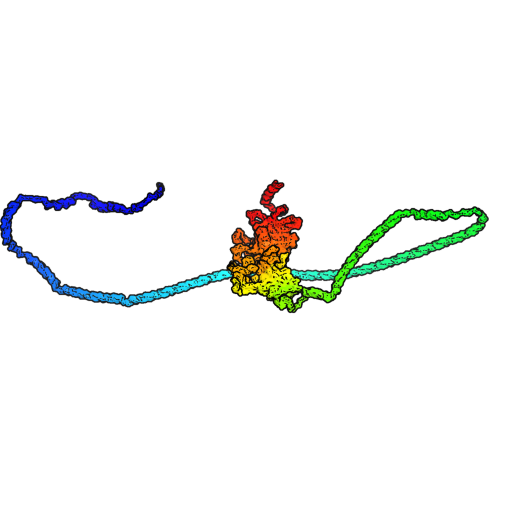TOM 2243 C CA . SER A 1 287 ? 44.218 6.202 -89.099 1.00 82.94 287 SER A CA 1
ATOM 2244 C C . SER A 1 287 ? 44.579 5.531 -90.430 1.00 82.94 287 SER A C 1
ATOM 2246 O O . SER A 1 287 ? 45.394 6.046 -91.195 1.00 82.94 287 SER A O 1
ATOM 2248 N N . ALA A 1 288 ? 43.957 4.390 -90.736 1.00 79.75 288 ALA A N 1
ATOM 2249 C CA . ALA A 1 288 ? 44.151 3.682 -91.998 1.00 79.75 288 ALA A CA 1
ATOM 2250 C C . ALA A 1 288 ? 43.646 4.494 -93.204 1.00 79.75 288 ALA A C 1
ATOM 2252 O O . ALA A 1 288 ? 44.339 4.575 -94.217 1.00 79.75 288 ALA A O 1
ATOM 2253 N N . THR A 1 289 ? 42.483 5.139 -93.084 1.00 77.19 289 THR A N 1
ATOM 2254 C CA . THR A 1 289 ? 41.891 5.971 -94.147 1.00 77.19 289 THR A CA 1
ATOM 2255 C C . THR A 1 289 ? 42.740 7.213 -94.424 1.00 77.19 289 THR A C 1
ATOM 2257 O O . THR A 1 289 ? 43.067 7.482 -95.579 1.00 77.19 289 THR A O 1
ATOM 2260 N N . ALA A 1 290 ? 43.190 7.909 -93.374 1.00 74.75 290 ALA A N 1
ATOM 2261 C CA . ALA A 1 290 ? 44.081 9.063 -93.500 1.00 74.75 290 ALA A CA 1
ATOM 2262 C C . ALA A 1 290 ? 45.404 8.705 -94.208 1.00 74.75 290 ALA A C 1
ATOM 2264 O O . ALA A 1 290 ? 45.901 9.464 -95.040 1.00 74.75 290 ALA A O 1
ATOM 2265 N N . ASN A 1 291 ? 45.955 7.515 -93.937 1.00 71.38 291 ASN A N 1
ATOM 2266 C CA . ASN A 1 291 ? 47.164 7.031 -94.610 1.00 71.38 291 ASN A CA 1
ATOM 2267 C C . ASN A 1 291 ? 46.948 6.732 -96.107 1.00 71.38 291 ASN A C 1
ATOM 2269 O O . ASN A 1 291 ? 47.867 6.938 -96.904 1.00 71.38 291 ASN A O 1
ATOM 2273 N N . ILE A 1 292 ? 45.757 6.270 -96.507 1.00 72.88 292 ILE A N 1
ATOM 2274 C CA . ILE A 1 292 ? 45.410 6.036 -97.920 1.00 72.88 292 ILE A CA 1
ATOM 2275 C C . ILE A 1 292 ? 45.286 7.370 -98.668 1.00 72.88 292 ILE A C 1
ATOM 2277 O O . ILE A 1 292 ? 45.911 7.533 -99.716 1.00 72.88 292 ILE A O 1
ATOM 2281 N N . GLU A 1 293 ? 44.570 8.347 -98.102 1.00 74.31 293 GLU A N 1
ATOM 2282 C CA . GLU A 1 293 ? 44.380 9.672 -98.715 1.00 74.31 293 GLU A CA 1
ATOM 2283 C C . GLU A 1 293 ? 45.714 10.400 -98.956 1.00 74.31 293 GLU A C 1
ATOM 2285 O O . GLU A 1 293 ? 45.940 10.960 -100.030 1.00 74.31 293 GLU A O 1
ATOM 2290 N N . ILE A 1 294 ? 46.654 10.319 -98.005 1.00 68.50 294 ILE A N 1
ATOM 2291 C CA . ILE A 1 294 ? 48.003 10.891 -98.151 1.00 68.50 294 ILE A CA 1
ATOM 2292 C C . ILE A 1 294 ? 48.809 10.164 -99.242 1.00 68.50 294 ILE A C 1
ATOM 2294 O O . ILE A 1 294 ? 49.523 10.807 -100.019 1.00 68.50 294 ILE A O 1
ATOM 2298 N N . SER A 1 295 ? 48.704 8.832 -99.329 1.00 69.75 295 SER A N 1
ATOM 2299 C CA . SER A 1 295 ? 49.413 8.043 -100.346 1.00 69.75 295 SER A CA 1
ATOM 2300 C C . SER A 1 295 ? 48.916 8.349 -101.762 1.00 69.75 295 SER A C 1
ATOM 2302 O O . SER A 1 295 ? 49.728 8.522 -102.677 1.00 69.75 295 SER A O 1
ATOM 2304 N N . ASP A 1 296 ? 47.602 8.474 -101.945 1.00 70.75 296 ASP A N 1
ATOM 2305 C CA . ASP A 1 296 ? 46.999 8.748 -103.249 1.00 70.75 296 ASP A CA 1
ATOM 2306 C C . ASP A 1 296 ? 47.226 10.198 -103.698 1.00 70.75 296 ASP A C 1
ATOM 2308 O O . ASP A 1 296 ? 47.589 10.421 -104.858 1.00 70.75 296 ASP A O 1
ATOM 2312 N N . LEU A 1 297 ? 47.154 11.177 -102.786 1.00 69.12 297 LEU A N 1
ATOM 2313 C CA . LEU A 1 297 ? 47.551 12.563 -103.069 1.00 69.12 297 LEU A CA 1
ATOM 2314 C C . LEU A 1 297 ? 49.039 12.669 -103.438 1.00 69.12 297 LEU A C 1
ATOM 2316 O O . LEU A 1 297 ? 49.397 13.379 -104.378 1.00 69.12 297 LEU A O 1
ATOM 2320 N N . SER A 1 298 ? 49.920 11.925 -102.758 1.00 65.50 298 SER A N 1
ATOM 2321 C CA . SER A 1 298 ? 51.350 11.876 -103.091 1.00 65.50 298 SER A CA 1
ATOM 2322 C C . SER A 1 298 ? 51.602 11.277 -104.482 1.00 65.50 298 SER A C 1
ATOM 2324 O O . SER A 1 298 ? 52.391 11.824 -105.257 1.00 65.50 298 SER A O 1
ATOM 2326 N N . LYS A 1 299 ? 50.894 10.200 -104.854 1.00 66.50 299 LYS A N 1
ATOM 2327 C CA . LYS A 1 299 ? 50.979 9.605 -106.200 1.00 66.50 299 LYS A CA 1
ATOM 2328 C C . LYS A 1 299 ? 50.441 10.532 -107.291 1.00 66.50 299 LYS A C 1
ATOM 2330 O O . LYS A 1 299 ? 51.064 10.626 -108.353 1.00 66.50 299 LYS A O 1
ATOM 2335 N N . GLN A 1 300 ? 49.321 11.218 -107.050 1.00 68.81 300 GLN A N 1
ATOM 2336 C CA . GLN A 1 300 ? 48.758 12.186 -107.997 1.00 68.81 300 GLN A CA 1
ATOM 2337 C C . GLN A 1 300 ? 49.689 13.389 -108.190 1.00 68.81 300 GLN A C 1
ATOM 2339 O O . GLN A 1 300 ? 49.992 13.737 -109.332 1.00 68.81 300 GLN A O 1
ATOM 2344 N N . ASN A 1 301 ? 50.230 13.955 -107.106 1.00 67.44 301 ASN A N 1
ATOM 2345 C CA . ASN A 1 301 ? 51.188 15.061 -107.178 1.00 67.44 301 ASN A CA 1
ATOM 2346 C C . ASN A 1 301 ? 52.484 14.656 -107.890 1.00 67.44 301 ASN A C 1
ATOM 2348 O O . ASN A 1 301 ? 52.946 15.380 -108.771 1.00 67.44 301 ASN A O 1
ATOM 2352 N N . ASN A 1 302 ? 53.041 13.478 -107.592 1.00 69.12 302 ASN A N 1
ATOM 2353 C CA . ASN A 1 302 ? 54.229 12.981 -108.291 1.00 69.12 302 ASN A CA 1
ATOM 2354 C C . ASN A 1 302 ? 53.968 12.765 -109.789 1.00 69.12 302 ASN A C 1
ATOM 2356 O O . ASN A 1 302 ? 54.816 13.098 -110.614 1.00 69.12 302 ASN A O 1
ATOM 2360 N N . SER A 1 303 ? 52.786 12.266 -110.162 1.00 69.06 303 SER A N 1
ATOM 2361 C CA . SER A 1 303 ? 52.413 12.086 -111.572 1.00 69.06 303 SER A CA 1
ATOM 2362 C C . SER A 1 303 ? 52.248 13.427 -112.296 1.00 69.06 303 SER A C 1
ATOM 2364 O O . SER A 1 303 ? 52.749 13.583 -113.408 1.00 69.06 303 SER A O 1
ATOM 2366 N N . ALA A 1 304 ? 51.612 14.417 -111.659 1.00 67.38 304 ALA A N 1
ATOM 2367 C CA . ALA A 1 304 ? 51.463 15.765 -112.208 1.00 67.38 304 ALA A CA 1
ATOM 2368 C C . ALA A 1 304 ? 52.821 16.467 -112.395 1.00 67.38 304 ALA A C 1
ATOM 2370 O O . ALA A 1 304 ? 53.064 17.063 -113.443 1.00 67.38 304 ALA A O 1
ATOM 2371 N N . ILE A 1 305 ? 53.741 16.326 -111.432 1.00 72.25 305 ILE A N 1
ATOM 2372 C CA . ILE A 1 305 ? 55.110 16.857 -111.530 1.00 72.25 305 ILE A CA 1
ATOM 2373 C C . ILE A 1 305 ? 55.889 16.175 -112.663 1.00 72.25 305 ILE A C 1
ATOM 2375 O O . ILE A 1 305 ? 56.591 16.857 -113.405 1.00 72.25 305 ILE A O 1
ATOM 2379 N N . ILE A 1 306 ? 55.758 14.855 -112.847 1.00 68.62 306 ILE A N 1
ATOM 2380 C CA . ILE A 1 306 ? 56.423 14.132 -113.946 1.00 68.62 306 ILE A CA 1
ATOM 2381 C C . ILE A 1 306 ? 55.899 14.590 -115.314 1.00 68.62 306 ILE A C 1
ATOM 2383 O O . ILE A 1 306 ? 56.701 14.805 -116.225 1.00 68.62 306 ILE A O 1
ATOM 2387 N N . VAL A 1 307 ? 54.584 14.784 -115.465 1.00 73.38 307 VAL A N 1
ATOM 2388 C CA . VAL A 1 307 ? 53.987 15.306 -116.709 1.00 73.38 307 VAL A CA 1
ATOM 2389 C C . VAL A 1 307 ? 54.511 16.711 -117.014 1.00 73.38 307 VAL A C 1
ATOM 2391 O O . VAL A 1 307 ? 54.882 16.999 -118.154 1.00 73.38 307 VAL A O 1
ATOM 2394 N N . GLU A 1 308 ? 54.629 17.568 -116.001 1.00 71.81 308 GLU A N 1
ATOM 2395 C CA . GLU A 1 308 ? 55.110 18.936 -116.202 1.00 71.81 308 GLU A CA 1
ATOM 2396 C C . GLU A 1 308 ? 56.624 19.022 -116.405 1.00 71.81 308 GLU A C 1
ATOM 2398 O O . GLU A 1 308 ? 57.091 19.820 -117.221 1.00 71.81 308 GLU A O 1
ATOM 2403 N N . ALA A 1 309 ? 57.393 18.114 -115.802 1.00 70.25 309 ALA A N 1
ATOM 2404 C CA . ALA A 1 309 ? 58.803 17.915 -116.120 1.00 70.25 309 ALA A CA 1
ATOM 2405 C C . ALA A 1 309 ? 59.000 17.427 -117.567 1.00 70.25 309 ALA A C 1
ATOM 2407 O O . ALA A 1 309 ? 59.916 17.890 -118.244 1.00 70.25 309 ALA A O 1
ATOM 2408 N N . GLN A 1 310 ? 58.130 16.550 -118.083 1.00 73.50 310 GLN A N 1
ATOM 2409 C CA . GLN A 1 310 ? 58.161 16.110 -119.484 1.00 73.50 310 GLN A CA 1
ATOM 2410 C C . GLN A 1 310 ? 57.802 17.240 -120.455 1.00 73.50 310 GLN A C 1
ATOM 2412 O O . GLN A 1 310 ? 58.481 17.394 -121.472 1.00 73.50 310 GLN A O 1
ATOM 2417 N N . LYS A 1 311 ? 56.799 18.077 -120.144 1.00 73.06 311 LYS A N 1
ATOM 2418 C CA . LYS A 1 311 ? 56.505 19.283 -120.940 1.00 73.06 311 LYS A CA 1
ATOM 2419 C C . LYS A 1 311 ? 57.670 20.272 -120.931 1.00 73.06 311 LYS A C 1
ATOM 2421 O O . LYS A 1 311 ? 58.007 20.811 -121.983 1.00 73.06 311 LYS A O 1
ATOM 2426 N N . ALA A 1 312 ? 58.319 20.478 -119.784 1.00 67.06 312 ALA A N 1
ATOM 2427 C CA . ALA A 1 312 ? 59.508 21.323 -119.677 1.00 67.06 312 ALA A CA 1
ATOM 2428 C C . ALA A 1 312 ? 60.699 20.749 -120.466 1.00 67.06 312 ALA A C 1
ATOM 2430 O O . ALA A 1 312 ? 61.410 21.499 -121.136 1.00 67.06 312 ALA A O 1
ATOM 2431 N N . LEU A 1 313 ? 60.882 19.423 -120.463 1.00 65.06 313 LEU A N 1
ATOM 2432 C CA . LEU A 1 313 ? 61.886 18.743 -121.284 1.00 65.06 313 LEU A CA 1
ATOM 2433 C C . LEU A 1 313 ? 61.595 18.936 -122.781 1.00 65.06 313 LEU A C 1
ATOM 2435 O O . LEU A 1 313 ? 62.507 19.256 -123.540 1.00 65.06 313 LEU A O 1
ATOM 2439 N N . TYR A 1 314 ? 60.323 18.828 -123.184 1.00 62.34 314 TYR A N 1
ATOM 2440 C CA . TYR A 1 314 ? 59.873 19.053 -124.559 1.00 62.34 314 TYR A CA 1
ATOM 2441 C C . TYR A 1 314 ? 60.099 20.509 -125.006 1.00 62.34 314 TYR A C 1
ATOM 2443 O O . TYR A 1 314 ? 60.638 20.747 -126.091 1.00 62.34 314 TYR A O 1
ATOM 2451 N N . LEU A 1 315 ? 59.784 21.488 -124.144 1.00 63.00 315 LEU A N 1
ATOM 2452 C CA . LEU A 1 315 ? 60.096 22.904 -124.370 1.00 63.00 315 LEU A CA 1
ATOM 2453 C C . LEU A 1 315 ? 61.606 23.154 -124.461 1.00 63.00 315 LEU A C 1
ATOM 2455 O O . LEU A 1 315 ? 62.039 23.918 -125.320 1.00 63.00 315 LEU A O 1
ATOM 2459 N N . SER A 1 316 ? 62.417 22.503 -123.625 1.00 62.41 316 SER A N 1
ATOM 2460 C CA . SER A 1 316 ? 63.880 22.613 -123.667 1.00 62.41 316 SER A CA 1
ATOM 2461 C C . SER A 1 316 ? 64.446 22.077 -124.985 1.00 62.41 316 SER A C 1
ATOM 2463 O O . SER A 1 316 ? 65.223 22.765 -125.645 1.00 62.41 316 SER A O 1
ATOM 2465 N N . SER A 1 317 ? 63.973 20.921 -125.466 1.00 62.59 317 SER A N 1
ATOM 2466 C CA . SER A 1 317 ? 64.354 20.396 -126.785 1.00 62.59 317 SER A CA 1
ATOM 2467 C C . SER A 1 317 ? 63.896 21.286 -127.948 1.00 62.59 317 SER A C 1
ATOM 2469 O O . SER A 1 317 ? 64.658 21.478 -128.894 1.00 62.59 317 SER A O 1
ATOM 2471 N N . ALA A 1 318 ? 62.708 21.901 -127.872 1.00 59.09 318 ALA A N 1
ATOM 2472 C CA . ALA A 1 318 ? 62.245 22.878 -128.864 1.00 59.09 318 ALA A CA 1
ATOM 2473 C C . ALA A 1 318 ? 63.069 24.183 -128.829 1.00 59.09 318 ALA A C 1
ATOM 2475 O O . ALA A 1 318 ? 63.359 24.767 -129.872 1.00 59.09 318 ALA A O 1
ATOM 2476 N N . THR A 1 319 ? 63.514 24.602 -127.642 1.00 60.31 319 THR A N 1
ATOM 2477 C CA . THR A 1 319 ? 64.362 25.786 -127.435 1.00 60.31 319 THR A CA 1
ATOM 2478 C C . THR A 1 319 ? 65.797 25.541 -127.908 1.00 60.31 319 THR A C 1
ATOM 2480 O O . THR A 1 319 ? 66.398 26.427 -128.508 1.00 60.31 319 THR A O 1
ATOM 2483 N N . ILE A 1 320 ? 66.337 24.328 -127.738 1.00 59.84 320 ILE A N 1
ATOM 2484 C CA . ILE A 1 320 ? 67.641 23.924 -128.291 1.00 59.84 320 ILE A CA 1
ATOM 2485 C C . ILE A 1 320 ? 67.585 23.859 -129.828 1.00 59.84 320 ILE A C 1
ATOM 2487 O O . ILE A 1 320 ? 68.512 24.327 -130.485 1.00 59.84 320 ILE A O 1
ATOM 2491 N N . ASN A 1 321 ? 66.481 23.382 -130.416 1.00 55.75 321 ASN A N 1
ATOM 2492 C CA . ASN A 1 321 ? 66.301 23.363 -131.874 1.00 55.75 321 ASN A CA 1
ATOM 2493 C C . ASN A 1 321 ? 66.139 24.783 -132.464 1.00 55.75 321 ASN A C 1
ATOM 2495 O O . ASN A 1 321 ? 66.703 25.089 -133.514 1.00 55.75 321 ASN A O 1
ATOM 2499 N N . ASN A 1 322 ? 65.466 25.691 -131.744 1.00 55.75 322 ASN A N 1
ATOM 2500 C CA . ASN A 1 322 ? 65.443 27.119 -132.084 1.00 55.75 322 ASN A CA 1
ATOM 2501 C C . ASN A 1 322 ? 66.817 27.789 -131.900 1.00 55.75 322 ASN A C 1
ATOM 2503 O O . ASN A 1 322 ? 67.191 28.615 -132.725 1.00 55.75 322 ASN A O 1
ATOM 2507 N N . ASN A 1 323 ? 67.614 27.409 -130.895 1.00 54.22 323 ASN A N 1
ATOM 2508 C CA . ASN A 1 323 ? 68.974 27.934 -130.705 1.00 54.22 323 ASN A CA 1
ATOM 2509 C C . ASN A 1 323 ? 69.955 27.490 -131.807 1.00 54.22 323 ASN A C 1
ATOM 2511 O O . ASN A 1 323 ? 70.847 28.256 -132.166 1.00 54.22 323 ASN A O 1
ATOM 2515 N N . ILE A 1 324 ? 69.767 26.309 -132.406 1.00 56.53 324 ILE A N 1
ATOM 2516 C CA . ILE A 1 324 ? 70.542 25.866 -133.581 1.00 56.53 324 ILE A CA 1
ATOM 2517 C C . ILE A 1 324 ? 70.154 26.673 -134.840 1.00 56.53 324 ILE A C 1
ATOM 2519 O O . ILE A 1 324 ? 71.028 27.016 -135.637 1.00 56.53 324 ILE A O 1
ATOM 2523 N N . LEU A 1 325 ? 68.882 27.073 -134.983 1.00 52.84 325 LEU A N 1
ATOM 2524 C CA . LEU A 1 325 ? 68.402 27.975 -136.047 1.00 52.84 325 LEU A CA 1
ATOM 2525 C C . LEU A 1 325 ? 68.776 29.457 -135.818 1.00 52.84 325 LEU A C 1
ATOM 2527 O O . LEU A 1 325 ? 68.966 30.199 -136.781 1.00 52.84 325 LEU A O 1
ATOM 2531 N N . ILE A 1 326 ? 68.949 29.887 -134.563 1.00 51.22 326 ILE A N 1
ATOM 2532 C CA . ILE A 1 326 ? 69.397 31.241 -134.184 1.00 51.22 326 ILE A CA 1
ATOM 2533 C C . ILE A 1 326 ? 70.930 31.379 -134.300 1.00 51.22 326 ILE A C 1
ATOM 2535 O O . ILE A 1 326 ? 71.422 32.440 -134.685 1.00 51.22 326 ILE A O 1
ATOM 2539 N N . SER A 1 327 ? 71.696 30.296 -134.109 1.00 46.22 327 SER A N 1
ATOM 2540 C CA . SER A 1 327 ? 73.159 30.264 -134.305 1.00 46.22 327 SER A CA 1
ATOM 2541 C C . SER A 1 327 ? 73.609 30.500 -135.758 1.00 46.22 327 SER A C 1
ATOM 2543 O O . SER A 1 327 ? 74.770 30.844 -135.975 1.00 46.22 327 SER A O 1
ATOM 2545 N N . TYR A 1 328 ? 72.727 30.337 -136.749 1.00 48.59 328 TYR A N 1
ATOM 2546 C CA . TYR A 1 328 ? 73.032 30.598 -138.163 1.00 48.59 328 TYR A CA 1
ATOM 2547 C C . TYR A 1 328 ? 72.650 32.014 -138.628 1.00 48.59 328 TYR A C 1
ATOM 2549 O O . TYR A 1 328 ? 73.113 32.447 -139.680 1.00 48.59 328 TYR A O 1
ATOM 2557 N N . ASN A 1 329 ? 71.846 32.755 -137.854 1.00 47.09 329 ASN A N 1
ATOM 2558 C CA . ASN A 1 329 ? 71.154 33.947 -138.353 1.00 47.09 329 ASN A CA 1
ATOM 2559 C C . ASN A 1 329 ? 71.548 35.281 -137.717 1.00 47.09 329 ASN A C 1
ATOM 2561 O O . ASN A 1 329 ? 70.985 36.305 -138.104 1.00 47.09 329 ASN A O 1
ATOM 2565 N N . SER A 1 330 ? 72.489 35.349 -136.773 1.00 35.00 330 SER A N 1
ATOM 2566 C CA . SER A 1 330 ? 72.822 36.662 -136.186 1.00 35.00 330 SER A CA 1
ATOM 2567 C C . SER A 1 330 ? 74.283 36.841 -135.779 1.00 35.00 330 SER A C 1
ATOM 2569 O O . SER A 1 330 ? 74.589 37.508 -134.797 1.00 35.00 330 SER A O 1
ATOM 2571 N N . ASN A 1 331 ? 75.202 36.368 -136.629 1.00 39.38 331 ASN A N 1
ATOM 2572 C CA . ASN A 1 331 ? 76.597 36.830 -136.683 1.00 39.38 331 ASN A CA 1
ATOM 2573 C C . ASN A 1 331 ? 76.721 38.257 -137.287 1.00 39.38 331 ASN A C 1
ATOM 2575 O O . ASN A 1 331 ? 77.671 38.581 -137.996 1.00 39.38 331 ASN A O 1
ATOM 2579 N N . ALA A 1 332 ? 75.740 39.123 -137.015 1.00 38.06 332 ALA A N 1
ATOM 2580 C CA . ALA A 1 332 ? 75.770 40.546 -137.310 1.00 38.06 332 ALA A CA 1
ATOM 2581 C C . ALA A 1 332 ? 74.933 41.301 -136.264 1.00 38.06 332 ALA A C 1
ATOM 2583 O O . ALA A 1 332 ? 73.737 41.062 -136.130 1.00 38.06 332 ALA A O 1
ATOM 2584 N N . ILE A 1 333 ? 75.593 42.270 -135.617 1.00 34.66 333 ILE A N 1
ATOM 2585 C CA . ILE A 1 333 ? 75.078 43.300 -134.694 1.00 34.66 333 ILE A CA 1
ATOM 2586 C C . ILE A 1 333 ? 74.959 42.810 -133.235 1.00 34.66 333 ILE A C 1
ATOM 2588 O O . ILE A 1 333 ? 73.897 42.428 -132.768 1.00 34.66 333 ILE A O 1
ATOM 2592 N N . ILE A 1 334 ? 76.060 42.619 -132.498 1.00 34.47 334 ILE A N 1
ATOM 2593 C CA . ILE A 1 334 ? 77.023 43.616 -131.971 1.00 34.47 334 ILE A CA 1
ATOM 2594 C C . ILE A 1 334 ? 76.387 44.633 -131.003 1.00 34.47 334 ILE A C 1
ATOM 2596 O O . ILE A 1 334 ? 75.688 45.545 -131.426 1.00 34.47 334 ILE A O 1
ATOM 2600 N N . ASN A 1 335 ? 76.832 44.523 -129.740 1.00 33.09 335 ASN A N 1
ATOM 2601 C CA . ASN A 1 335 ? 76.902 45.531 -128.668 1.00 33.09 335 ASN A CA 1
ATOM 2602 C C . ASN A 1 335 ? 75.567 46.063 -128.107 1.00 33.09 335 ASN A C 1
ATOM 2604 O O . ASN A 1 335 ? 74.807 46.708 -128.807 1.00 33.09 335 ASN A O 1
ATOM 2608 N N . LYS A 1 336 ? 75.268 45.965 -126.805 1.00 32.81 336 LYS A N 1
ATOM 2609 C CA . LYS A 1 336 ? 76.174 46.164 -125.664 1.00 32.81 336 LYS A CA 1
ATOM 2610 C C . LYS A 1 336 ? 75.611 45.519 -124.384 1.00 32.81 336 LYS A C 1
ATOM 2612 O O . LYS A 1 336 ? 74.492 45.791 -123.974 1.00 32.81 336 LYS A O 1
ATOM 2617 N N . GLN A 1 337 ? 76.457 44.683 -123.800 1.00 35.75 337 GLN A N 1
ATOM 2618 C CA . GLN A 1 337 ? 76.695 44.364 -122.391 1.00 35.75 337 GLN A CA 1
ATOM 2619 C C . GLN A 1 337 ? 75.996 45.198 -121.283 1.00 35.75 337 GLN A C 1
ATOM 2621 O O . GLN A 1 337 ? 75.960 46.424 -121.367 1.00 35.75 337 GLN A O 1
ATOM 2626 N N . LEU A 1 338 ? 75.725 44.485 -120.170 1.00 34.66 338 LEU A N 1
ATOM 2627 C CA . LEU A 1 338 ? 75.727 44.898 -118.745 1.00 34.66 338 LEU A CA 1
ATOM 2628 C C . LEU A 1 338 ? 74.433 45.490 -118.151 1.00 34.66 338 LEU A C 1
ATOM 2630 O O . LEU A 1 338 ? 74.167 46.672 -118.314 1.00 34.66 338 LEU A O 1
ATOM 2634 N N . LEU A 1 339 ? 73.708 44.715 -117.329 1.00 34.72 339 LEU A N 1
ATOM 2635 C CA . LEU A 1 339 ? 73.918 44.644 -115.866 1.00 34.72 339 LEU A CA 1
ATOM 2636 C C . LEU A 1 339 ? 72.858 43.754 -115.174 1.00 34.72 339 LEU A C 1
ATOM 2638 O O . LEU A 1 339 ? 71.659 43.915 -115.380 1.00 34.72 339 LEU A O 1
ATOM 2642 N N . LEU A 1 340 ? 73.337 42.812 -114.349 1.00 49.25 340 LEU A N 1
ATOM 2643 C CA . LEU A 1 340 ? 72.607 42.252 -113.203 1.00 49.25 340 LEU A CA 1
ATOM 2644 C C . LEU A 1 340 ? 72.274 43.373 -112.194 1.00 49.25 340 LEU A C 1
ATOM 2646 O O . LEU A 1 340 ? 72.944 44.399 -112.237 1.00 49.25 340 LEU A O 1
ATOM 2650 N N . GLU A 1 341 ? 71.354 43.092 -111.254 1.00 46.69 341 GLU A N 1
ATOM 2651 C CA . GLU A 1 341 ? 70.929 43.905 -110.079 1.00 46.69 341 GLU A CA 1
ATOM 2652 C C . GLU A 1 341 ? 69.661 44.753 -110.299 1.00 46.69 341 GLU A C 1
ATOM 2654 O O . GLU A 1 341 ? 69.740 45.978 -110.349 1.00 46.69 341 GLU A O 1
ATOM 2659 N N . PRO A 1 342 ? 68.474 44.127 -110.489 1.00 46.22 342 PRO A N 1
ATOM 2660 C CA . PRO A 1 342 ? 67.447 44.271 -109.436 1.00 46.22 342 PRO A CA 1
ATOM 2661 C C . PRO A 1 342 ? 66.460 43.080 -109.305 1.00 46.22 342 PRO A C 1
ATOM 2663 O O . PRO A 1 342 ? 65.305 43.248 -108.914 1.00 46.22 342 PRO A O 1
ATOM 2666 N N . LEU A 1 343 ? 66.881 41.836 -109.583 1.00 47.16 343 LEU A N 1
ATOM 2667 C CA . LEU A 1 343 ? 66.053 40.643 -109.293 1.00 47.16 343 LEU A CA 1
ATOM 2668 C C . LEU A 1 343 ? 65.993 40.298 -107.783 1.00 47.16 343 LEU A C 1
ATOM 2670 O O . LEU A 1 343 ? 65.187 39.468 -107.373 1.00 47.16 343 LEU A O 1
ATOM 2674 N N . GLN A 1 344 ? 66.812 40.954 -106.951 1.00 52.12 344 GLN A N 1
ATOM 2675 C CA . GLN A 1 344 ? 66.779 40.850 -105.485 1.00 52.12 344 GLN A CA 1
ATOM 2676 C C . GLN A 1 344 ? 65.861 41.886 -104.810 1.00 52.12 344 GLN A C 1
ATOM 2678 O O . GLN A 1 344 ? 65.526 41.718 -103.640 1.00 52.12 344 GLN A O 1
ATOM 2683 N N . GLU A 1 345 ? 65.374 42.901 -105.530 1.00 50.69 345 GLU A N 1
ATOM 2684 C CA . GLU A 1 345 ? 64.505 43.941 -104.953 1.00 50.69 345 GLU A CA 1
ATOM 2685 C C . GLU A 1 345 ? 63.006 43.620 -105.129 1.00 50.69 345 GLU A C 1
ATOM 2687 O O . GLU A 1 345 ? 62.195 43.899 -104.248 1.00 50.69 345 GLU A O 1
ATOM 2692 N N . ASN A 1 346 ? 62.637 42.867 -106.172 1.00 47.81 346 ASN A N 1
ATOM 2693 C CA . ASN A 1 346 ? 61.257 42.391 -106.369 1.00 47.81 346 ASN A CA 1
ATOM 2694 C C . ASN A 1 346 ? 60.882 41.160 -105.519 1.00 47.81 346 ASN A C 1
ATOM 2696 O O . ASN A 1 346 ? 59.699 40.875 -105.349 1.00 47.81 346 ASN A O 1
ATOM 2700 N N . ILE A 1 347 ? 61.861 40.458 -104.931 1.00 53.59 347 ILE A N 1
ATOM 2701 C CA . ILE A 1 347 ? 61.596 39.442 -103.895 1.00 53.59 347 ILE A CA 1
ATOM 2702 C C . ILE A 1 347 ? 61.245 40.128 -102.567 1.00 53.59 347 ILE A C 1
ATOM 2704 O O . ILE A 1 347 ? 60.386 39.632 -101.849 1.00 53.59 347 ILE A O 1
ATOM 2708 N N . LYS A 1 348 ? 61.806 41.315 -102.289 1.00 48.09 348 LYS A N 1
ATOM 2709 C CA . LYS A 1 348 ? 61.522 42.104 -101.080 1.00 48.09 348 LYS A CA 1
ATOM 2710 C C . LYS A 1 348 ? 60.110 42.710 -101.084 1.00 48.09 348 LYS A C 1
ATOM 2712 O O . LYS A 1 348 ? 59.459 42.727 -100.048 1.00 48.09 348 LYS A O 1
ATOM 2717 N N . HIS A 1 349 ? 59.589 43.088 -102.255 1.00 47.81 349 HIS A N 1
ATOM 2718 C CA . HIS A 1 349 ? 58.218 43.596 -102.392 1.00 47.81 349 HIS A CA 1
ATOM 2719 C C . HIS A 1 349 ? 57.112 42.530 -102.276 1.00 47.81 349 HIS A C 1
ATOM 2721 O O . HIS A 1 349 ? 55.983 42.878 -101.939 1.00 47.81 349 HIS A O 1
ATOM 2727 N N . ASN A 1 350 ? 57.423 41.242 -102.475 1.00 49.53 350 ASN A N 1
ATOM 2728 C CA . ASN A 1 350 ? 56.470 40.149 -102.237 1.00 49.53 350 ASN A CA 1
ATOM 2729 C C . ASN A 1 350 ? 56.474 39.660 -100.775 1.00 49.53 350 ASN A C 1
ATOM 2731 O O . ASN A 1 350 ? 55.459 39.139 -100.315 1.00 49.53 350 ASN A O 1
ATOM 2735 N N . SER A 1 351 ? 57.563 39.864 -100.021 1.00 49.44 351 SER A N 1
ATOM 2736 C CA . SER A 1 351 ? 57.601 39.601 -98.572 1.00 49.44 351 SER A CA 1
ATOM 2737 C C . SER A 1 351 ? 56.835 40.650 -97.756 1.00 49.44 351 SER A C 1
ATOM 2739 O O . SER A 1 351 ? 56.233 40.304 -96.741 1.00 49.44 351 SER A O 1
ATOM 2741 N N . ASP A 1 352 ? 56.786 41.903 -98.220 1.00 47.28 352 ASP A N 1
ATOM 2742 C CA . ASP A 1 352 ? 56.102 43.002 -97.516 1.00 47.28 352 ASP A CA 1
ATOM 2743 C C . ASP A 1 352 ? 54.563 42.978 -97.675 1.00 47.28 352 ASP A C 1
ATOM 2745 O O . ASP A 1 352 ? 53.854 43.664 -96.941 1.00 47.28 352 ASP A O 1
ATOM 2749 N N . ALA A 1 353 ? 54.017 42.139 -98.568 1.00 48.25 353 ALA A N 1
ATOM 2750 C CA . ALA A 1 353 ? 52.571 41.932 -98.740 1.00 48.25 353 ALA A CA 1
ATOM 2751 C C . ALA A 1 353 ? 51.995 40.758 -97.911 1.00 48.25 353 ALA A C 1
ATOM 2753 O O . ALA A 1 353 ? 50.783 40.553 -97.902 1.00 48.25 353 ALA A O 1
ATOM 2754 N N . ILE A 1 354 ? 52.842 39.998 -97.200 1.00 48.34 354 ILE A N 1
ATOM 2755 C CA . ILE A 1 354 ? 52.436 38.869 -96.334 1.00 48.34 354 ILE A CA 1
ATOM 2756 C C . ILE A 1 354 ? 52.420 39.264 -94.841 1.00 48.34 354 ILE A C 1
ATOM 2758 O O . ILE A 1 354 ? 51.791 38.591 -94.029 1.00 48.34 354 ILE A O 1
ATOM 2762 N N . ILE A 1 355 ? 53.019 40.402 -94.469 1.00 45.66 355 ILE A N 1
ATOM 2763 C CA . ILE A 1 355 ? 53.032 40.928 -93.090 1.00 45.66 355 ILE A CA 1
ATOM 2764 C C . ILE A 1 355 ? 52.101 42.145 -92.981 1.00 45.66 355 ILE A C 1
ATOM 2766 O O . ILE A 1 355 ? 52.535 43.234 -92.625 1.00 45.66 355 ILE A O 1
ATOM 2770 N N . ASN A 1 356 ? 50.821 41.999 -93.338 1.00 49.97 356 ASN A N 1
ATOM 2771 C CA . ASN A 1 356 ? 49.796 42.987 -92.966 1.00 49.97 356 ASN A CA 1
ATOM 2772 C C . ASN A 1 356 ? 48.365 42.427 -93.028 1.00 49.97 356 ASN A C 1
ATOM 2774 O O . ASN A 1 356 ? 47.512 42.909 -93.768 1.00 49.97 356 ASN A O 1
ATOM 2778 N N . LEU A 1 357 ? 48.093 41.427 -92.187 1.00 42.00 357 LEU A N 1
ATOM 2779 C CA . LEU A 1 357 ? 46.758 41.173 -91.640 1.00 42.00 357 LEU A CA 1
ATOM 2780 C C . LEU A 1 357 ? 46.891 41.011 -90.119 1.00 42.00 357 LEU A C 1
ATOM 2782 O O . LEU A 1 357 ? 47.093 39.926 -89.589 1.00 42.00 357 LEU A O 1
ATOM 2786 N N . ASP A 1 358 ? 46.887 42.171 -89.468 1.00 49.69 358 ASP A N 1
ATOM 2787 C CA . ASP A 1 358 ? 46.298 42.455 -88.159 1.00 49.69 358 ASP A CA 1
ATOM 2788 C C . ASP A 1 358 ? 46.504 41.423 -87.027 1.00 49.69 358 ASP A C 1
ATOM 2790 O O . ASP A 1 358 ? 45.649 40.590 -86.722 1.00 49.69 358 ASP A O 1
ATOM 2794 N N . ALA A 1 359 ? 47.633 41.560 -86.326 1.00 52.06 359 ALA A N 1
ATOM 2795 C CA . ALA A 1 359 ? 47.962 40.824 -85.104 1.00 52.06 359 ALA A CA 1
ATOM 2796 C C . ALA A 1 359 ? 47.056 41.156 -83.896 1.00 52.06 359 ALA A C 1
ATOM 2798 O O . ALA A 1 359 ? 47.261 40.590 -82.823 1.00 52.06 359 ALA A O 1
ATOM 2799 N N . THR A 1 360 ? 46.056 42.033 -84.041 1.00 55.66 360 THR A N 1
ATOM 2800 C CA . THR A 1 360 ? 45.164 42.432 -82.941 1.00 55.66 360 THR A CA 1
ATOM 2801 C C . THR A 1 360 ? 43.924 41.537 -82.818 1.00 55.66 360 THR A C 1
ATOM 2803 O O . THR A 1 360 ? 43.456 41.310 -81.707 1.00 55.66 360 THR A O 1
ATOM 2806 N N . SER A 1 361 ? 43.452 40.921 -83.911 1.00 54.47 361 SER A N 1
ATOM 2807 C CA . SER A 1 361 ? 42.316 39.976 -83.882 1.00 54.47 361 SER A CA 1
ATOM 2808 C C . SER A 1 361 ? 42.724 38.559 -83.445 1.00 54.47 361 SER A C 1
ATOM 2810 O O . SER A 1 361 ? 42.023 37.917 -82.663 1.00 54.47 361 SER A O 1
ATOM 2812 N N . LEU A 1 362 ? 43.916 38.099 -83.845 1.00 54.50 362 LEU A N 1
ATOM 2813 C CA . LEU A 1 362 ? 44.440 36.783 -83.455 1.00 54.50 362 LEU A CA 1
ATOM 2814 C C . LEU A 1 362 ? 44.879 36.734 -81.975 1.00 54.50 362 LEU A C 1
ATOM 2816 O O . LEU A 1 362 ? 44.780 35.689 -81.334 1.00 54.50 362 LEU A O 1
ATOM 2820 N N . GLN A 1 363 ? 45.336 37.856 -81.398 1.00 55.69 363 GLN A N 1
ATOM 2821 C CA . GLN A 1 363 ? 45.684 37.931 -79.970 1.00 55.69 363 GLN A CA 1
ATOM 2822 C C . GLN A 1 363 ? 44.451 37.905 -79.053 1.00 55.69 363 GLN A C 1
ATOM 2824 O O . GLN A 1 363 ? 44.532 37.317 -77.975 1.00 55.69 363 GLN A O 1
ATOM 2829 N N . GLU A 1 364 ? 43.314 38.481 -79.459 1.00 57.09 364 GLU A N 1
ATOM 2830 C CA . GLU A 1 364 ? 42.074 38.427 -78.669 1.00 57.09 364 GLU A CA 1
ATOM 2831 C C . GLU A 1 364 ? 41.407 37.042 -78.704 1.00 57.09 364 GLU A C 1
ATOM 2833 O O . GLU A 1 364 ? 40.930 36.586 -77.661 1.00 57.09 364 GLU A O 1
ATOM 2838 N N . GLU A 1 365 ? 41.449 36.323 -79.834 1.00 57.31 365 GLU A N 1
ATOM 2839 C CA . GLU A 1 365 ? 40.954 34.937 -79.930 1.00 57.31 365 GLU A CA 1
ATOM 2840 C C . GLU A 1 365 ? 41.861 33.924 -79.212 1.00 57.31 365 GLU A C 1
ATOM 2842 O O . GLU A 1 365 ? 41.365 33.021 -78.534 1.00 57.31 365 GLU A O 1
ATOM 2847 N N . ILE A 1 366 ? 43.191 34.085 -79.277 1.00 62.19 366 ILE A N 1
ATOM 2848 C CA . ILE A 1 366 ? 44.134 33.235 -78.528 1.00 62.19 366 ILE A CA 1
ATOM 2849 C C . ILE A 1 366 ? 44.001 33.476 -77.017 1.00 62.19 366 ILE A C 1
ATOM 2851 O O . ILE A 1 366 ? 44.096 32.525 -76.237 1.00 62.19 366 ILE A O 1
ATOM 2855 N N . LYS A 1 367 ? 43.716 34.712 -76.586 1.00 57.25 367 LYS A N 1
ATOM 2856 C CA . LYS A 1 367 ? 43.464 35.037 -75.175 1.00 57.25 367 LYS A CA 1
ATOM 2857 C C . LYS A 1 367 ? 42.122 34.473 -74.684 1.00 57.25 367 LYS A C 1
ATOM 2859 O O . LYS A 1 367 ? 42.103 33.830 -73.639 1.00 57.25 367 LYS A O 1
ATOM 2864 N N . HIS A 1 368 ? 41.044 34.577 -75.469 1.00 56.94 368 HIS A N 1
ATOM 2865 C CA . HIS A 1 368 ? 39.744 33.969 -75.133 1.00 56.94 368 HIS A CA 1
ATOM 2866 C C . HIS A 1 368 ? 39.783 32.432 -75.093 1.00 56.94 368 HIS A C 1
ATOM 2868 O O . HIS A 1 368 ? 39.214 31.829 -74.182 1.00 56.94 368 HIS A O 1
ATOM 2874 N N . ASN A 1 369 ? 40.488 31.781 -76.024 1.00 60.47 369 ASN A N 1
ATOM 2875 C CA . ASN A 1 369 ? 40.652 30.324 -76.000 1.00 60.47 369 ASN A CA 1
ATOM 2876 C C . ASN A 1 369 ? 41.554 29.858 -74.848 1.00 60.47 369 ASN A C 1
ATOM 2878 O O . ASN A 1 369 ? 41.280 28.827 -74.236 1.00 60.47 369 ASN A O 1
ATOM 2882 N N . SER A 1 370 ? 42.587 30.628 -74.496 1.00 60.41 370 SER A N 1
ATOM 2883 C CA . SER A 1 370 ? 43.445 30.319 -73.345 1.00 60.41 370 SER A CA 1
ATOM 2884 C C . SER A 1 370 ? 42.695 30.465 -72.015 1.00 60.41 370 SER A C 1
ATOM 2886 O O . SER A 1 370 ? 42.809 29.588 -71.161 1.00 60.41 370 SER A O 1
ATOM 2888 N N . ASP A 1 371 ? 41.850 31.489 -71.858 1.00 60.62 371 ASP A N 1
ATOM 2889 C CA . ASP A 1 371 ? 41.019 31.683 -70.659 1.00 60.62 371 ASP A CA 1
ATOM 2890 C C . ASP A 1 371 ? 39.890 30.635 -70.543 1.00 60.62 371 ASP A C 1
ATOM 2892 O O . ASP A 1 371 ? 39.527 30.222 -69.435 1.00 60.62 371 ASP A O 1
ATOM 2896 N N . ALA A 1 372 ? 39.368 30.138 -71.672 1.00 58.09 372 ALA A N 1
ATOM 2897 C CA . ALA A 1 372 ? 38.419 29.023 -71.708 1.00 58.09 372 ALA A CA 1
ATOM 2898 C C . ALA A 1 372 ? 39.083 27.681 -71.337 1.00 58.09 372 ALA A C 1
ATOM 2900 O O . ALA A 1 372 ? 38.516 26.907 -70.562 1.00 58.09 372 ALA A O 1
ATOM 2901 N N . ILE A 1 373 ? 40.307 27.427 -71.814 1.00 61.25 373 ILE A N 1
ATOM 2902 C CA . ILE A 1 373 ? 41.094 26.230 -71.472 1.00 61.25 373 ILE A CA 1
ATOM 2903 C C . ILE A 1 373 ? 41.530 26.260 -69.998 1.00 61.25 373 ILE A C 1
ATOM 2905 O O . ILE A 1 373 ? 41.437 25.239 -69.316 1.00 61.25 373 ILE A O 1
ATOM 2909 N N . ILE A 1 374 ? 41.910 27.424 -69.461 1.00 57.34 374 ILE A N 1
ATOM 2910 C CA . ILE A 1 374 ? 42.250 27.596 -68.038 1.00 57.34 374 ILE A CA 1
ATOM 2911 C C . ILE A 1 374 ? 41.011 27.416 -67.139 1.00 57.34 374 ILE A C 1
ATOM 2913 O O . ILE A 1 374 ? 41.105 26.767 -66.096 1.00 57.34 374 ILE A O 1
ATOM 2917 N N . ASN A 1 375 ? 39.823 27.885 -67.546 1.00 56.56 375 ASN A N 1
ATOM 2918 C CA . ASN A 1 375 ? 38.575 27.649 -66.801 1.00 56.56 375 ASN A CA 1
ATOM 2919 C C . ASN A 1 375 ? 38.091 26.189 -66.851 1.00 56.56 375 ASN A C 1
ATOM 2921 O O . ASN A 1 375 ? 37.537 25.690 -65.867 1.00 56.56 375 ASN A O 1
ATOM 2925 N N . ILE A 1 376 ? 38.305 25.482 -67.965 1.00 60.84 376 ILE A N 1
ATOM 2926 C CA . ILE A 1 376 ? 38.028 24.040 -68.069 1.00 60.84 376 ILE A CA 1
ATOM 2927 C C . ILE A 1 376 ? 39.026 23.243 -67.214 1.00 60.84 376 ILE A C 1
ATOM 2929 O O . ILE A 1 376 ? 38.613 22.320 -66.512 1.00 60.84 376 ILE A O 1
ATOM 2933 N N . ALA A 1 377 ? 40.302 23.640 -67.180 1.00 61.25 377 ALA A N 1
ATOM 2934 C CA . ALA A 1 377 ? 41.321 23.028 -66.325 1.00 61.25 377 ALA A CA 1
ATOM 2935 C C . ALA A 1 377 ? 41.054 23.254 -64.823 1.00 61.25 377 ALA A C 1
ATOM 2937 O O . ALA A 1 377 ? 41.195 22.321 -64.034 1.00 61.25 377 ALA A O 1
ATOM 2938 N N . LEU A 1 378 ? 40.586 24.443 -64.417 1.00 56.53 378 LEU A N 1
ATOM 2939 C CA . LEU A 1 378 ? 40.177 24.723 -63.032 1.00 56.53 378 LEU A CA 1
ATOM 2940 C C . LEU A 1 378 ? 38.919 23.936 -62.627 1.00 56.53 378 LEU A C 1
ATOM 2942 O O . LEU A 1 378 ? 38.886 23.368 -61.536 1.00 56.53 378 LEU A O 1
ATOM 2946 N N . LYS A 1 379 ? 37.907 23.818 -63.500 1.00 59.16 379 LYS A N 1
ATOM 2947 C CA . LYS A 1 379 ? 36.729 22.964 -63.243 1.00 59.16 379 LYS A CA 1
ATOM 2948 C C . LYS A 1 379 ? 37.084 21.476 -63.181 1.00 59.16 379 LYS A C 1
ATOM 2950 O O . LYS A 1 379 ? 36.542 20.764 -62.338 1.00 59.16 379 LYS A O 1
ATOM 2955 N N . ALA A 1 380 ? 38.013 21.010 -64.017 1.00 55.19 380 ALA A N 1
ATOM 2956 C CA . ALA A 1 380 ? 38.539 19.650 -63.943 1.00 55.19 380 ALA A CA 1
ATOM 2957 C C . ALA A 1 380 ? 39.312 19.418 -62.634 1.00 55.19 380 ALA A C 1
ATOM 2959 O O . ALA A 1 380 ? 39.118 18.385 -62.000 1.00 55.19 380 ALA A O 1
ATOM 2960 N N . PHE A 1 381 ? 40.106 20.388 -62.167 1.00 57.69 381 PHE A N 1
ATOM 2961 C CA . PHE A 1 381 ? 40.823 20.315 -60.890 1.00 57.69 381 PHE A CA 1
ATOM 2962 C C . PHE A 1 381 ? 39.872 20.273 -59.677 1.00 57.69 381 PHE A C 1
ATOM 2964 O O . PHE A 1 381 ? 40.020 19.405 -58.819 1.00 57.69 381 PHE A O 1
ATOM 2971 N N . TYR A 1 382 ? 38.839 21.124 -59.631 1.00 52.94 382 TYR A N 1
ATOM 2972 C CA . TYR A 1 382 ? 37.842 21.106 -58.548 1.00 52.94 382 TYR A CA 1
ATOM 2973 C C . TYR A 1 382 ? 36.975 19.835 -58.541 1.00 52.94 382 TYR A C 1
ATOM 2975 O O . TYR A 1 382 ? 36.724 19.281 -57.471 1.00 52.94 382 TYR A O 1
ATOM 2983 N N . ASN A 1 383 ? 36.583 19.311 -59.708 1.00 52.81 383 ASN A N 1
ATOM 2984 C CA . ASN A 1 383 ? 35.856 18.037 -59.788 1.00 52.81 383 ASN A CA 1
ATOM 2985 C C . ASN A 1 383 ? 36.743 16.833 -59.429 1.00 52.81 383 ASN A C 1
ATOM 2987 O O . ASN A 1 383 ? 36.263 15.887 -58.810 1.00 52.81 383 ASN A O 1
ATOM 2991 N N . SER A 1 384 ? 38.039 16.878 -59.750 1.00 49.03 384 SER A N 1
ATOM 2992 C CA . SER A 1 384 ? 38.999 15.836 -59.357 1.00 49.03 384 SER A CA 1
ATOM 2993 C C . SER A 1 384 ? 39.193 15.787 -57.838 1.00 49.03 384 SER A C 1
ATOM 2995 O O . SER A 1 384 ? 39.252 14.700 -57.270 1.00 49.03 384 SER A O 1
ATOM 2997 N N . GLN A 1 385 ? 39.218 16.946 -57.167 1.00 51.62 385 GLN A N 1
ATOM 2998 C CA . GLN A 1 385 ? 39.328 17.032 -55.705 1.00 51.62 385 GLN A CA 1
ATOM 2999 C C . GLN A 1 385 ? 38.045 16.601 -54.979 1.00 51.62 385 GLN A C 1
ATOM 3001 O O . GLN A 1 385 ? 38.125 15.984 -53.921 1.00 51.62 385 GLN A O 1
ATOM 3006 N N . ALA A 1 386 ? 36.866 16.845 -55.560 1.00 49.88 386 ALA A N 1
ATOM 3007 C CA . ALA A 1 386 ? 35.604 16.327 -55.028 1.00 49.88 386 ALA A CA 1
ATOM 3008 C C . ALA A 1 386 ? 35.512 14.790 -55.134 1.00 49.88 386 ALA A C 1
ATOM 3010 O O . ALA A 1 386 ? 35.040 14.141 -54.205 1.00 49.88 386 ALA A O 1
ATOM 3011 N N . ILE A 1 387 ? 36.029 14.197 -56.219 1.00 51.16 387 ILE A N 1
ATOM 3012 C CA . ILE A 1 387 ? 36.110 12.734 -56.395 1.00 51.16 387 ILE A CA 1
ATOM 3013 C C . ILE A 1 387 ? 37.167 12.111 -55.461 1.00 51.16 387 ILE A C 1
ATOM 3015 O O . ILE A 1 387 ? 36.952 11.020 -54.933 1.00 51.16 387 ILE A O 1
ATOM 3019 N N . LEU A 1 388 ? 38.284 12.805 -55.207 1.00 43.72 388 LEU A N 1
ATOM 3020 C CA . LEU A 1 388 ? 39.307 12.387 -54.238 1.00 43.72 388 LEU A CA 1
ATOM 3021 C C . LEU A 1 388 ? 38.796 12.423 -52.789 1.00 43.72 388 LEU A C 1
ATOM 3023 O O . LEU A 1 388 ? 39.076 11.493 -52.037 1.00 43.72 388 LEU A O 1
ATOM 3027 N N . HIS A 1 389 ? 37.990 13.423 -52.416 1.00 47.03 389 HIS A N 1
ATOM 3028 C CA . HIS A 1 389 ? 37.407 13.505 -51.073 1.00 47.03 389 HIS A CA 1
ATOM 3029 C C . HIS A 1 389 ? 36.349 12.412 -50.826 1.00 47.03 389 HIS A C 1
ATOM 3031 O O . HIS A 1 389 ? 36.306 11.819 -49.750 1.00 47.03 389 HIS A O 1
ATOM 3037 N N . ASP A 1 390 ? 35.560 12.059 -51.846 1.00 48.53 390 ASP A N 1
ATOM 3038 C CA . ASP A 1 390 ? 34.572 10.972 -51.768 1.00 48.53 390 ASP A CA 1
ATOM 3039 C C . ASP A 1 390 ? 35.239 9.573 -51.753 1.00 48.53 390 ASP A C 1
ATOM 3041 O O . ASP A 1 390 ? 34.741 8.631 -51.129 1.00 48.53 390 ASP A O 1
ATOM 3045 N N . TYR A 1 391 ? 36.423 9.435 -52.370 1.00 53.06 391 TYR A N 1
ATOM 3046 C CA . TYR A 1 391 ? 37.270 8.237 -52.280 1.00 53.06 391 TYR A CA 1
ATOM 3047 C C . TYR A 1 391 ? 37.968 8.105 -50.912 1.00 53.06 391 TYR A C 1
ATOM 3049 O O . TYR A 1 391 ? 38.010 7.004 -50.362 1.00 53.06 391 TYR A O 1
ATOM 3057 N N . GLU A 1 392 ? 38.453 9.204 -50.320 1.00 53.25 392 GLU A N 1
ATOM 3058 C CA . GLU A 1 392 ? 39.024 9.225 -48.961 1.00 53.25 392 GLU A CA 1
ATOM 3059 C C . GLU A 1 392 ? 37.983 8.899 -47.879 1.00 53.25 392 GLU A C 1
ATOM 3061 O O . GLU A 1 392 ? 38.281 8.140 -46.958 1.00 53.25 392 GLU A O 1
ATOM 3066 N N . ILE A 1 393 ? 36.745 9.389 -48.007 1.00 54.59 393 ILE A N 1
ATOM 3067 C CA . ILE A 1 393 ? 35.646 9.058 -47.082 1.00 54.59 393 ILE A CA 1
ATOM 3068 C C . ILE A 1 393 ? 35.258 7.574 -47.203 1.00 54.59 393 ILE A C 1
ATOM 3070 O O . ILE A 1 393 ? 35.049 6.903 -46.188 1.00 54.59 393 ILE A O 1
ATOM 3074 N N . LYS A 1 394 ? 35.231 7.017 -48.424 1.00 54.41 394 LYS A N 1
ATOM 3075 C CA . LYS A 1 394 ? 34.998 5.578 -48.646 1.00 54.41 394 LYS A CA 1
ATOM 3076 C C . LYS A 1 394 ? 36.119 4.699 -48.103 1.00 54.41 394 LYS A C 1
ATOM 3078 O O . LYS A 1 394 ? 35.815 3.654 -47.534 1.00 54.41 394 LYS A O 1
ATOM 3083 N N . GLN A 1 395 ? 37.378 5.109 -48.255 1.00 53.94 395 GLN A N 1
ATOM 3084 C CA . GLN A 1 395 ? 38.516 4.383 -47.690 1.00 53.94 395 GLN A CA 1
ATOM 3085 C C . GLN A 1 395 ? 38.526 4.457 -46.163 1.00 53.94 395 GLN A C 1
ATOM 3087 O O . GLN A 1 395 ? 38.706 3.433 -45.525 1.00 53.94 395 GLN A O 1
ATOM 3092 N N . ASN A 1 396 ? 38.206 5.605 -45.556 1.00 56.44 396 ASN A N 1
ATOM 3093 C CA . ASN A 1 396 ? 38.115 5.726 -44.097 1.00 56.44 396 ASN A CA 1
ATOM 3094 C C . ASN A 1 396 ? 36.984 4.856 -43.520 1.00 56.44 396 ASN A C 1
ATOM 3096 O O . ASN A 1 396 ? 37.166 4.181 -42.510 1.00 56.44 396 ASN A O 1
ATOM 3100 N N . LEU A 1 397 ? 35.835 4.788 -44.200 1.00 57.81 397 LEU A N 1
ATOM 3101 C CA . LEU A 1 397 ? 34.736 3.909 -43.800 1.00 57.81 397 LEU A CA 1
ATOM 3102 C C . LEU A 1 397 ? 35.082 2.425 -44.010 1.00 57.81 397 LEU A C 1
ATOM 3104 O O . LEU A 1 397 ? 34.773 1.598 -43.154 1.00 57.81 397 LEU A O 1
ATOM 3108 N N . GLN A 1 398 ? 35.757 2.071 -45.109 1.00 60.84 398 GLN A N 1
ATOM 3109 C CA . GLN A 1 398 ? 36.248 0.709 -45.334 1.00 60.84 398 GLN A CA 1
ATOM 3110 C C . GLN A 1 398 ? 37.336 0.319 -44.334 1.00 60.84 398 GLN A C 1
ATOM 3112 O O . GLN A 1 398 ? 37.304 -0.804 -43.844 1.00 60.84 398 GLN A O 1
ATOM 3117 N N . ASP A 1 399 ? 38.234 1.228 -43.966 1.00 63.03 399 ASP A N 1
ATOM 3118 C CA . ASP A 1 399 ? 39.280 1.007 -42.972 1.00 63.03 399 ASP A CA 1
ATOM 3119 C C . ASP A 1 399 ? 38.706 0.917 -41.558 1.00 63.03 399 ASP A C 1
ATOM 3121 O O . ASP A 1 399 ? 39.158 0.074 -40.792 1.00 63.03 399 ASP A O 1
ATOM 3125 N N . GLN A 1 400 ? 37.658 1.672 -41.214 1.00 59.66 400 GLN A N 1
ATOM 3126 C CA . GLN A 1 400 ? 36.929 1.511 -39.949 1.00 59.66 400 GLN A CA 1
ATOM 3127 C C . GLN A 1 400 ? 36.140 0.199 -39.901 1.00 59.66 400 GLN A C 1
ATOM 3129 O O . GLN A 1 400 ? 36.186 -0.514 -38.899 1.00 59.66 400 GLN A O 1
ATOM 3134 N N . ILE A 1 401 ? 35.460 -0.174 -40.991 1.00 59.59 401 ILE A N 1
ATOM 3135 C CA . ILE A 1 401 ? 34.773 -1.469 -41.101 1.00 59.59 401 ILE A CA 1
ATOM 3136 C C . ILE A 1 401 ? 35.792 -2.608 -41.034 1.00 59.59 401 ILE A C 1
ATOM 3138 O O . ILE A 1 401 ? 35.538 -3.612 -40.373 1.00 59.59 401 ILE A O 1
ATOM 3142 N N . ARG A 1 402 ? 36.965 -2.455 -41.654 1.00 61.41 402 ARG A N 1
ATOM 3143 C CA . ARG A 1 402 ? 38.059 -3.428 -41.625 1.00 61.41 402 ARG A CA 1
ATOM 3144 C C . ARG A 1 402 ? 38.754 -3.464 -40.271 1.00 61.41 402 ARG A C 1
ATOM 3146 O O . ARG A 1 402 ? 39.104 -4.549 -39.835 1.00 61.41 402 ARG A O 1
ATOM 3153 N N . TYR A 1 403 ? 38.905 -2.339 -39.578 1.00 60.03 403 TYR A N 1
ATOM 3154 C CA . TYR A 1 403 ? 39.432 -2.263 -38.216 1.00 60.03 403 TYR A CA 1
ATOM 3155 C C . TYR A 1 403 ? 38.480 -2.945 -37.233 1.00 60.03 403 TYR A C 1
ATOM 3157 O O . TYR A 1 403 ? 38.913 -3.804 -36.475 1.00 60.03 403 TYR A O 1
ATOM 3165 N N . ASN A 1 404 ? 37.177 -2.671 -37.322 1.00 57.28 404 ASN A N 1
ATOM 3166 C CA . ASN A 1 404 ? 36.156 -3.325 -36.503 1.00 57.28 404 ASN A CA 1
ATOM 3167 C C . ASN A 1 404 ? 36.026 -4.818 -36.840 1.00 57.28 404 ASN A C 1
ATOM 3169 O O . ASN A 1 404 ? 35.963 -5.651 -35.940 1.00 57.28 404 ASN A O 1
ATOM 3173 N N . SER A 1 405 ? 36.072 -5.183 -38.123 1.00 55.94 405 SER A N 1
ATOM 3174 C CA . SER A 1 405 ? 36.038 -6.587 -38.555 1.00 55.94 405 SER A CA 1
ATOM 3175 C C . SER A 1 405 ? 37.302 -7.331 -38.133 1.00 55.94 405 SER A C 1
ATOM 3177 O O . SER A 1 405 ? 37.207 -8.433 -37.612 1.00 55.94 405 SER A O 1
ATOM 3179 N N . ASN A 1 406 ? 38.484 -6.727 -38.263 1.00 54.81 406 ASN A N 1
ATOM 3180 C CA . ASN A 1 406 ? 39.741 -7.302 -37.784 1.00 54.81 406 ASN A CA 1
ATOM 3181 C C . ASN A 1 406 ? 39.798 -7.350 -36.254 1.00 54.81 406 ASN A C 1
ATOM 3183 O O . ASN A 1 406 ? 40.395 -8.269 -35.716 1.00 54.81 406 ASN A O 1
ATOM 3187 N N . PHE A 1 407 ? 39.170 -6.419 -35.534 1.00 58.31 407 PHE A N 1
ATOM 3188 C CA . PHE A 1 407 ? 39.044 -6.481 -34.076 1.00 58.31 407 PHE A CA 1
ATOM 3189 C C . PHE A 1 407 ? 38.155 -7.656 -33.636 1.00 58.31 407 PHE A C 1
ATOM 3191 O O . PHE A 1 407 ? 38.458 -8.326 -32.649 1.00 58.31 407 PHE A O 1
ATOM 3198 N N . ILE A 1 408 ? 37.101 -7.951 -34.401 1.00 53.50 408 ILE A N 1
ATOM 3199 C CA . ILE A 1 408 ? 36.212 -9.102 -34.187 1.00 53.50 408 ILE A CA 1
ATOM 3200 C C . ILE A 1 408 ? 36.888 -10.422 -34.608 1.00 53.50 408 ILE A C 1
ATOM 3202 O O . ILE A 1 408 ? 36.723 -11.428 -33.926 1.00 53.50 408 ILE A O 1
ATOM 3206 N N . ILE A 1 409 ? 37.680 -10.422 -35.685 1.00 52.97 409 ILE A N 1
ATOM 3207 C CA . ILE A 1 409 ? 38.322 -11.619 -36.263 1.00 52.97 409 ILE A CA 1
ATOM 3208 C C . ILE A 1 409 ? 39.662 -11.967 -35.583 1.00 52.97 409 ILE A C 1
ATOM 3210 O O . ILE A 1 409 ? 39.993 -13.144 -35.471 1.00 52.97 409 ILE A O 1
ATOM 3214 N N . ASN A 1 410 ? 40.432 -10.979 -35.106 1.00 49.66 410 ASN A N 1
ATOM 3215 C CA . ASN A 1 410 ? 41.748 -11.187 -34.477 1.00 49.66 410 ASN A CA 1
ATOM 3216 C C . ASN A 1 410 ? 41.696 -11.310 -32.949 1.00 49.66 410 ASN A C 1
ATOM 3218 O O . ASN A 1 410 ? 42.732 -11.558 -32.330 1.00 49.66 410 ASN A O 1
ATOM 3222 N N . ASN A 1 411 ? 40.526 -11.161 -32.319 1.00 46.47 411 ASN A N 1
ATOM 3223 C CA . ASN A 1 411 ? 40.366 -11.747 -30.993 1.00 46.47 411 ASN A CA 1
ATOM 3224 C C . ASN A 1 411 ? 40.383 -13.261 -31.191 1.00 46.47 411 ASN A C 1
ATOM 3226 O O . ASN A 1 411 ? 39.523 -13.815 -31.873 1.00 46.47 411 ASN A O 1
ATOM 3230 N N . THR A 1 412 ? 41.396 -13.924 -30.631 1.00 56.47 412 THR A N 1
ATOM 3231 C CA . THR A 1 412 ? 41.460 -15.384 -30.622 1.00 56.47 412 THR A CA 1
ATOM 3232 C C . THR A 1 412 ? 40.138 -15.930 -30.095 1.00 56.47 412 THR A C 1
ATOM 3234 O O . THR A 1 412 ? 39.503 -15.305 -29.241 1.00 56.47 412 THR A O 1
ATOM 3237 N N . LYS A 1 413 ? 39.717 -17.098 -30.593 1.00 57.94 413 LYS A N 1
ATOM 3238 C CA . LYS A 1 413 ? 38.539 -17.806 -30.075 1.00 57.94 413 LYS A CA 1
ATOM 3239 C C . LYS A 1 413 ? 38.536 -17.809 -28.541 1.00 57.94 413 LYS A C 1
ATOM 3241 O O . LYS A 1 413 ? 37.498 -17.541 -27.964 1.00 57.94 413 LYS A O 1
ATOM 3246 N N . ASP A 1 414 ? 39.708 -17.951 -27.925 1.00 58.25 414 ASP A N 1
ATOM 3247 C CA . ASP A 1 414 ? 39.910 -17.903 -26.477 1.00 58.25 414 ASP A CA 1
ATOM 3248 C C . ASP A 1 414 ? 39.673 -16.516 -25.850 1.00 58.25 414 ASP A C 1
ATOM 3250 O O . ASP A 1 414 ? 39.149 -16.444 -24.750 1.00 58.25 414 ASP A O 1
ATOM 3254 N N . ALA A 1 415 ? 40.011 -15.400 -26.508 1.00 57.44 415 ALA A N 1
ATOM 3255 C CA . ALA A 1 415 ? 39.769 -14.042 -25.997 1.00 57.44 415 ALA A CA 1
ATOM 3256 C C . ALA A 1 415 ? 38.302 -13.608 -26.152 1.00 57.44 415 ALA A C 1
ATOM 3258 O O . ALA A 1 415 ? 37.760 -12.903 -25.292 1.00 57.44 415 ALA A O 1
ATOM 3259 N N . LEU A 1 416 ? 37.647 -14.056 -27.229 1.00 52.59 416 LEU A N 1
ATOM 3260 C CA . LEU A 1 416 ? 36.211 -13.883 -27.415 1.00 52.59 416 LEU A CA 1
ATOM 3261 C C . LEU A 1 416 ? 35.430 -14.823 -26.487 1.00 52.59 416 LEU A C 1
ATOM 3263 O O . LEU A 1 416 ? 34.495 -14.363 -25.849 1.00 52.59 416 LEU A O 1
ATOM 3267 N N . GLU A 1 417 ? 35.852 -16.083 -26.322 1.00 53.38 417 GLU A N 1
ATOM 3268 C CA . GLU A 1 417 ? 35.323 -17.003 -25.308 1.00 53.38 417 GLU A CA 1
ATOM 3269 C C . GLU A 1 417 ? 35.572 -16.465 -23.907 1.00 53.38 417 GLU A C 1
ATOM 3271 O O . GLU A 1 417 ? 34.669 -16.573 -23.108 1.00 53.38 417 GLU A O 1
ATOM 3276 N N . LEU A 1 418 ? 36.698 -15.821 -23.585 1.00 57.94 418 LEU A N 1
ATOM 3277 C CA . LEU A 1 418 ? 36.918 -15.243 -22.254 1.00 57.94 418 LEU A CA 1
ATOM 3278 C C . LEU A 1 418 ? 36.019 -14.026 -22.001 1.00 57.94 418 LEU A C 1
ATOM 3280 O O . LEU A 1 418 ? 35.532 -13.864 -20.891 1.00 57.94 418 LEU A O 1
ATOM 3284 N N . LYS A 1 419 ? 35.773 -13.163 -22.995 1.00 55.41 419 LYS A N 1
ATOM 3285 C CA . LYS A 1 419 ? 34.865 -12.005 -22.850 1.00 55.41 419 LYS A CA 1
ATOM 3286 C C . LYS A 1 419 ? 33.393 -12.404 -22.889 1.00 55.41 419 LYS A C 1
ATOM 3288 O O . LYS A 1 419 ? 32.599 -11.863 -22.129 1.00 55.41 419 LYS A O 1
ATOM 3293 N N . ILE A 1 420 ? 33.037 -13.374 -23.728 1.00 52.91 420 ILE A N 1
ATOM 3294 C CA . ILE A 1 420 ? 31.714 -13.998 -23.737 1.00 52.91 420 ILE A CA 1
ATOM 3295 C C . ILE A 1 420 ? 31.527 -14.794 -22.453 1.00 52.91 420 ILE A C 1
ATOM 3297 O O . ILE A 1 420 ? 30.448 -14.724 -21.904 1.00 52.91 420 ILE A O 1
ATOM 3301 N N . LYS A 1 421 ? 32.549 -15.459 -21.912 1.00 46.66 421 LYS A N 1
ATOM 3302 C CA . LYS A 1 421 ? 32.510 -16.148 -20.619 1.00 46.66 421 LYS A CA 1
ATOM 3303 C C . LYS A 1 421 ? 32.438 -15.166 -19.459 1.00 46.66 421 LYS A C 1
ATOM 3305 O O . LYS A 1 421 ? 31.627 -15.399 -18.598 1.00 46.66 421 LYS A O 1
ATOM 3310 N N . HIS A 1 422 ? 33.109 -14.015 -19.470 1.00 50.81 422 HIS A N 1
ATOM 3311 C CA . HIS A 1 422 ? 32.880 -12.984 -18.443 1.00 50.81 422 HIS A CA 1
ATOM 3312 C C . HIS A 1 422 ? 31.473 -12.357 -18.537 1.00 50.81 422 HIS A C 1
ATOM 3314 O O . HIS A 1 422 ? 30.832 -12.148 -17.513 1.00 50.81 422 HIS A O 1
ATOM 3320 N N . ASN A 1 423 ? 30.944 -12.120 -19.745 1.00 45.31 423 ASN A N 1
ATOM 3321 C CA . ASN A 1 423 ? 29.565 -11.638 -19.925 1.00 45.31 423 ASN A CA 1
ATOM 3322 C C . ASN A 1 423 ? 28.503 -12.731 -19.696 1.00 45.31 423 ASN A C 1
ATOM 3324 O O . ASN A 1 423 ? 27.377 -12.420 -19.328 1.00 45.31 423 ASN A O 1
ATOM 3328 N N . SER A 1 424 ? 28.843 -14.004 -19.906 1.00 38.09 424 SER A N 1
ATOM 3329 C CA . SER A 1 424 ? 27.966 -15.159 -19.675 1.00 38.09 424 SER A CA 1
ATOM 3330 C C . SER A 1 424 ? 28.078 -15.671 -18.245 1.00 38.09 424 SER A C 1
ATOM 3332 O O . SER A 1 424 ? 27.097 -16.172 -17.735 1.00 38.09 424 SER A O 1
ATOM 3334 N N . ASP A 1 425 ? 29.191 -15.481 -17.545 1.00 41.94 425 ASP A N 1
ATOM 3335 C CA . ASP A 1 425 ? 29.313 -15.718 -16.102 1.00 41.94 425 ASP A CA 1
ATOM 3336 C C . ASP A 1 425 ? 28.508 -14.654 -15.335 1.00 41.94 425 ASP A C 1
ATOM 3338 O O . ASP A 1 425 ? 27.950 -14.946 -14.282 1.00 41.94 425 ASP A O 1
ATOM 3342 N N . ALA A 1 426 ? 28.335 -13.459 -15.919 1.00 45.16 426 ALA A N 1
ATOM 3343 C CA . ALA A 1 426 ? 27.398 -12.443 -15.442 1.00 45.16 426 ALA A CA 1
ATOM 3344 C C . ALA A 1 426 ? 25.915 -12.735 -15.774 1.00 45.16 426 ALA A C 1
ATOM 3346 O O . ALA A 1 426 ? 25.043 -12.088 -15.198 1.00 45.16 426 ALA A O 1
ATOM 3347 N N . ILE A 1 427 ? 25.600 -13.669 -16.691 1.00 43.69 427 ILE A N 1
ATOM 3348 C CA . ILE A 1 427 ? 24.219 -13.886 -17.181 1.00 43.69 427 ILE A CA 1
ATOM 3349 C C . ILE A 1 427 ? 23.698 -15.327 -16.980 1.00 43.69 427 ILE A C 1
ATOM 3351 O O . ILE A 1 427 ? 22.513 -15.487 -16.712 1.00 43.69 427 ILE A O 1
ATOM 3355 N N . ILE A 1 428 ? 24.513 -16.385 -17.031 1.00 42.56 428 ILE A N 1
ATOM 3356 C CA . ILE A 1 428 ? 24.135 -17.794 -16.804 1.00 42.56 428 ILE A CA 1
ATOM 3357 C C . ILE A 1 428 ? 25.373 -18.613 -16.380 1.00 42.56 428 ILE A C 1
ATOM 3359 O O . ILE A 1 428 ? 25.931 -19.374 -17.167 1.00 42.56 428 ILE A O 1
ATOM 3363 N N . ASN A 1 429 ? 25.748 -18.559 -15.102 1.00 35.03 429 ASN A N 1
ATOM 3364 C CA . ASN A 1 429 ? 26.317 -19.735 -14.436 1.00 35.03 429 ASN A CA 1
ATOM 3365 C C . ASN A 1 429 ? 25.299 -20.249 -13.409 1.00 35.03 429 ASN A C 1
ATOM 3367 O O . ASN A 1 429 ? 25.554 -20.336 -12.212 1.00 35.03 429 ASN A O 1
ATOM 3371 N N . PHE A 1 430 ? 24.098 -20.578 -13.904 1.00 44.94 430 PHE A N 1
ATOM 3372 C CA . PHE A 1 430 ? 23.175 -21.491 -13.231 1.00 44.94 430 PHE A CA 1
ATOM 3373 C C . PHE A 1 430 ? 23.783 -22.896 -13.288 1.00 44.94 430 PHE A C 1
ATOM 3375 O O . PHE A 1 430 ? 23.305 -23.769 -14.008 1.00 44.94 430 PHE A O 1
ATOM 3382 N N . ASN A 1 431 ? 24.866 -23.119 -12.552 1.00 42.44 431 ASN A N 1
ATOM 3383 C CA . ASN A 1 431 ? 25.159 -24.456 -12.078 1.00 42.44 431 ASN A CA 1
ATOM 3384 C C . ASN A 1 431 ? 24.327 -24.600 -10.795 1.00 42.44 431 ASN A C 1
ATOM 3386 O O . ASN A 1 431 ? 24.689 -24.003 -9.785 1.00 42.44 431 ASN A O 1
ATOM 3390 N N . PRO A 1 432 ? 23.193 -25.326 -10.800 1.00 48.56 432 PRO A N 1
ATOM 3391 C CA . PRO A 1 432 ? 22.295 -25.452 -9.644 1.00 48.56 432 PRO A CA 1
ATOM 3392 C C . PRO A 1 432 ? 22.911 -26.268 -8.494 1.00 48.56 432 PRO A C 1
ATOM 3394 O O . PRO A 1 432 ? 22.217 -26.694 -7.577 1.00 48.56 432 PRO A O 1
ATOM 3397 N N . THR A 1 433 ? 24.214 -26.534 -8.544 1.00 54.22 433 THR A N 1
ATOM 3398 C CA . THR A 1 433 ? 24.952 -27.109 -7.431 1.00 54.22 433 THR A CA 1
ATOM 3399 C C . THR A 1 433 ? 25.132 -26.037 -6.366 1.00 54.22 433 THR A C 1
ATOM 3401 O O . THR A 1 433 ? 25.594 -24.945 -6.688 1.00 54.22 433 THR A O 1
ATOM 3404 N N . GLU A 1 434 ? 24.792 -26.356 -5.118 1.00 66.62 434 GLU A N 1
ATOM 3405 C CA . GLU A 1 434 ? 24.960 -25.508 -3.933 1.00 66.62 434 GLU A CA 1
ATOM 3406 C C . GLU A 1 434 ? 26.435 -25.106 -3.742 1.00 66.62 434 GLU A C 1
ATOM 3408 O O . GLU A 1 434 ? 27.165 -25.697 -2.951 1.00 66.62 434 GLU A O 1
ATOM 3413 N N . GLN A 1 435 ? 26.917 -24.116 -4.491 1.00 67.75 435 GLN A N 1
ATOM 3414 C CA . GLN A 1 435 ? 28.201 -23.492 -4.207 1.00 67.75 435 GLN A CA 1
ATOM 3415 C C . GLN A 1 435 ? 27.981 -22.481 -3.093 1.00 67.75 435 GLN A C 1
ATOM 3417 O O . GLN A 1 435 ? 27.232 -21.514 -3.239 1.00 67.75 435 GLN A O 1
ATOM 3422 N N . GLU A 1 436 ? 28.589 -22.741 -1.940 1.00 76.62 436 GLU A N 1
ATOM 3423 C CA . GLU A 1 436 ? 28.539 -21.814 -0.822 1.00 76.62 436 GLU A CA 1
ATOM 3424 C C . GLU A 1 436 ? 29.310 -20.536 -1.167 1.00 76.62 436 GLU A C 1
ATOM 3426 O O . GLU A 1 436 ? 30.470 -20.567 -1.584 1.00 76.62 436 GLU A O 1
ATOM 3431 N N . THR A 1 437 ? 28.667 -19.397 -0.959 1.00 82.69 437 THR A N 1
ATOM 3432 C CA . THR A 1 437 ? 29.227 -18.072 -1.224 1.00 82.69 437 THR A CA 1
ATOM 3433 C C . THR A 1 437 ? 29.764 -17.482 0.077 1.00 82.69 437 THR A C 1
ATOM 3435 O O . THR A 1 437 ? 29.425 -17.953 1.164 1.00 82.69 437 THR A O 1
ATOM 3438 N N . ILE A 1 438 ? 30.552 -16.405 0.010 1.00 87.12 438 ILE A N 1
ATOM 3439 C CA . ILE A 1 438 ? 31.024 -15.707 1.221 1.00 87.12 438 ILE A CA 1
ATOM 3440 C C . ILE A 1 438 ? 29.869 -15.246 2.134 1.00 87.12 438 ILE A C 1
ATOM 3442 O O . ILE A 1 438 ? 30.063 -15.048 3.330 1.00 87.12 438 ILE A O 1
ATOM 3446 N N . LEU A 1 439 ? 28.656 -15.125 1.582 1.00 92.19 439 LEU A N 1
ATOM 3447 C CA . LEU A 1 439 ? 27.441 -14.778 2.313 1.00 92.19 439 LEU A CA 1
ATOM 3448 C C . LEU A 1 439 ? 26.772 -15.975 3.012 1.00 92.19 439 LEU A C 1
ATOM 3450 O O . LEU A 1 439 ? 25.972 -15.761 3.920 1.00 92.19 439 LEU A O 1
ATOM 3454 N N . THR A 1 440 ? 27.054 -17.215 2.592 1.00 91.25 440 THR A N 1
ATOM 3455 C CA . THR A 1 440 ? 26.299 -18.414 3.009 1.00 91.25 440 THR A CA 1
ATOM 3456 C C . THR A 1 440 ? 27.150 -19.500 3.676 1.00 91.25 440 THR A C 1
ATOM 3458 O O . THR A 1 440 ? 26.578 -20.391 4.296 1.00 91.25 440 THR A O 1
ATOM 3461 N N . GLN A 1 441 ? 28.485 -19.443 3.581 1.00 87.12 441 GLN A N 1
ATOM 3462 C CA . GLN A 1 441 ? 29.405 -20.438 4.173 1.00 87.12 441 GLN A CA 1
ATOM 3463 C C . GLN A 1 441 ? 29.350 -20.478 5.710 1.00 87.12 441 GLN A C 1
ATOM 3465 O O . GLN A 1 441 ? 29.496 -21.530 6.330 1.00 87.12 441 GLN A O 1
ATOM 3470 N N . ALA A 1 442 ? 29.159 -19.325 6.352 1.00 91.69 442 ALA A N 1
ATOM 3471 C CA . ALA A 1 442 ? 29.145 -19.201 7.806 1.00 91.69 442 ALA A CA 1
ATOM 3472 C C . ALA A 1 442 ? 28.321 -17.981 8.253 1.00 91.69 442 ALA A C 1
ATOM 3474 O O . ALA A 1 442 ? 28.085 -17.071 7.457 1.00 91.69 442 ALA A O 1
ATOM 3475 N N . PRO A 1 443 ? 27.904 -17.920 9.534 1.00 96.19 443 PRO A N 1
ATOM 3476 C CA . PRO A 1 443 ? 27.359 -16.703 10.123 1.00 96.19 443 PRO A CA 1
ATOM 3477 C C . PRO A 1 443 ? 28.276 -15.491 9.907 1.00 96.19 443 PRO A C 1
ATOM 3479 O O . PRO A 1 443 ? 29.444 -15.525 10.294 1.00 96.19 443 PRO A O 1
ATOM 3482 N N . ILE A 1 444 ? 27.739 -14.401 9.362 1.00 97.50 444 ILE A N 1
ATOM 3483 C CA . ILE A 1 444 ? 28.485 -13.162 9.137 1.00 97.50 444 ILE A CA 1
ATOM 3484 C C . ILE A 1 444 ? 28.627 -12.428 10.472 1.00 97.50 444 ILE A C 1
ATOM 3486 O O . ILE A 1 444 ? 27.638 -12.022 11.090 1.00 97.50 444 ILE A O 1
ATOM 3490 N N . THR A 1 445 ? 29.866 -12.287 10.937 1.00 97.25 445 THR A N 1
ATOM 3491 C CA . THR A 1 445 ? 30.215 -11.654 12.222 1.00 97.25 445 THR A CA 1
ATOM 3492 C C . THR A 1 445 ? 31.142 -10.450 12.084 1.00 97.25 445 THR A C 1
ATOM 3494 O O . THR A 1 445 ? 31.357 -9.749 13.071 1.00 97.25 445 THR A O 1
ATOM 3497 N N . ILE A 1 446 ? 31.654 -10.199 10.878 1.00 97.00 446 ILE A N 1
ATOM 3498 C CA . ILE A 1 446 ? 32.539 -9.085 10.527 1.00 97.00 446 ILE A CA 1
ATOM 3499 C C . ILE A 1 446 ? 32.031 -8.384 9.265 1.00 97.00 446 ILE A C 1
ATOM 3501 O O . ILE A 1 446 ? 31.227 -8.955 8.524 1.00 97.00 446 ILE A O 1
ATOM 3505 N N . ASP A 1 447 ? 32.515 -7.167 9.027 1.00 97.75 447 ASP A N 1
ATOM 3506 C CA . ASP A 1 447 ? 32.218 -6.409 7.813 1.00 97.75 447 ASP A CA 1
ATOM 3507 C C . ASP A 1 447 ? 32.636 -7.171 6.552 1.00 97.75 447 ASP A C 1
ATOM 3509 O O . ASP A 1 447 ? 33.636 -7.896 6.528 1.00 97.75 447 ASP A O 1
ATOM 3513 N N . LEU A 1 448 ? 31.867 -6.972 5.487 1.00 97.12 448 LEU A N 1
ATOM 3514 C CA . LEU A 1 448 ? 32.007 -7.678 4.230 1.00 97.12 448 LEU A CA 1
ATOM 3515 C C . LEU A 1 448 ? 31.962 -6.697 3.060 1.00 97.12 448 LEU A C 1
ATOM 3517 O O . LEU A 1 448 ? 31.040 -5.893 2.941 1.00 97.12 448 LEU A O 1
ATOM 3521 N N . ASN A 1 449 ? 32.940 -6.817 2.165 1.00 97.12 449 ASN A N 1
ATOM 3522 C CA . ASN A 1 449 ? 32.911 -6.177 0.856 1.00 97.12 449 ASN A CA 1
ATOM 3523 C C . ASN A 1 449 ? 32.618 -7.247 -0.192 1.00 97.12 449 ASN A C 1
ATOM 3525 O O . ASN A 1 449 ? 33.373 -8.214 -0.317 1.00 97.12 449 ASN A O 1
ATOM 3529 N N . LEU A 1 450 ? 31.533 -7.077 -0.934 1.00 95.81 450 LEU A N 1
ATOM 3530 C CA . LEU A 1 450 ? 31.230 -7.902 -2.094 1.00 95.81 450 LEU A CA 1
ATOM 3531 C C . LEU A 1 450 ? 31.827 -7.213 -3.314 1.00 95.81 450 LEU A C 1
ATOM 3533 O O . LEU A 1 450 ? 31.616 -6.026 -3.509 1.00 95.81 450 LEU A O 1
ATOM 3537 N N . ASN A 1 451 ? 32.603 -7.938 -4.111 1.00 92.69 451 ASN A N 1
ATOM 3538 C CA . ASN A 1 451 ? 33.107 -7.422 -5.389 1.00 92.69 451 ASN A CA 1
ATOM 3539 C C . ASN A 1 451 ? 32.320 -7.984 -6.577 1.00 92.69 451 ASN A C 1
ATOM 3541 O O . ASN A 1 451 ? 32.380 -7.426 -7.666 1.00 92.69 451 ASN A O 1
ATOM 3545 N N . ASP A 1 452 ? 31.563 -9.056 -6.342 1.00 92.25 452 ASP A N 1
ATOM 3546 C CA . ASP A 1 452 ? 30.812 -9.787 -7.349 1.00 92.25 452 ASP A CA 1
ATOM 3547 C C . ASP A 1 452 ? 29.350 -9.923 -6.916 1.00 92.25 452 ASP A C 1
ATOM 3549 O O . ASP A 1 452 ? 29.032 -9.988 -5.724 1.00 92.25 452 ASP A O 1
ATOM 3553 N N . SER A 1 453 ? 28.459 -9.979 -7.905 1.00 94.62 453 SER A N 1
ATOM 3554 C CA . SER A 1 453 ? 27.041 -10.270 -7.685 1.00 94.62 453 SER A CA 1
ATOM 3555 C C . SER A 1 453 ? 26.849 -11.730 -7.281 1.00 94.62 453 SER A C 1
ATOM 3557 O O . SER A 1 453 ? 27.588 -12.610 -7.720 1.00 94.62 453 SER A O 1
ATOM 3559 N N . VAL A 1 454 ? 25.848 -11.997 -6.445 1.00 93.44 454 VAL A N 1
ATOM 3560 C CA . VAL A 1 454 ? 25.635 -13.310 -5.838 1.00 93.44 454 VAL A CA 1
ATOM 3561 C C . VAL A 1 454 ? 24.186 -13.755 -6.008 1.00 93.44 454 VAL A C 1
ATOM 3563 O O . VAL A 1 454 ? 23.255 -13.035 -5.658 1.00 93.44 454 VAL A O 1
ATOM 3566 N N . PHE A 1 455 ? 23.982 -14.977 -6.494 1.00 93.31 455 PHE A N 1
ATOM 3567 C CA . PHE A 1 455 ? 22.686 -15.650 -6.430 1.00 93.31 455 PHE A CA 1
ATOM 3568 C C . PHE A 1 455 ? 22.609 -16.498 -5.157 1.00 93.31 455 PHE A C 1
ATOM 3570 O O . PHE A 1 455 ? 23.494 -17.314 -4.905 1.00 93.31 455 PHE A O 1
ATOM 3577 N N . ILE A 1 456 ? 21.556 -16.321 -4.360 1.00 94.69 456 ILE A N 1
ATOM 3578 C CA . ILE A 1 456 ? 21.323 -17.111 -3.146 1.00 94.69 456 ILE A CA 1
ATOM 3579 C C . ILE A 1 456 ? 20.376 -18.253 -3.493 1.00 94.69 456 ILE A C 1
ATOM 3581 O O . ILE A 1 456 ? 19.173 -18.049 -3.681 1.00 94.69 456 ILE A O 1
ATOM 3585 N N . HIS A 1 457 ? 20.927 -19.466 -3.571 1.00 92.88 457 HIS A N 1
ATOM 3586 C CA . HIS A 1 457 ? 20.154 -20.663 -3.890 1.00 92.88 457 HIS A CA 1
ATOM 3587 C C . HIS A 1 457 ? 18.990 -20.843 -2.899 1.00 92.88 457 HIS A C 1
ATOM 3589 O O . HIS A 1 457 ? 19.167 -20.535 -1.719 1.00 92.88 457 HIS A O 1
ATOM 3595 N N . PRO A 1 458 ? 17.827 -21.384 -3.314 1.00 93.69 458 PRO A N 1
ATOM 3596 C CA . PRO A 1 458 ? 16.684 -21.566 -2.430 1.00 93.69 458 PRO A CA 1
ATOM 3597 C C . PRO A 1 458 ? 16.961 -22.242 -1.078 1.00 93.69 458 PRO A C 1
ATOM 3599 O O . PRO A 1 458 ? 16.336 -21.895 -0.092 1.00 93.69 458 PRO A O 1
ATOM 3602 N N . ASN A 1 459 ? 17.925 -23.160 -1.000 1.00 91.62 459 ASN A N 1
ATOM 3603 C CA . ASN A 1 459 ? 18.279 -23.843 0.256 1.00 91.62 459 ASN A CA 1
ATOM 3604 C C . ASN A 1 459 ? 19.315 -23.092 1.112 1.00 91.62 459 ASN A C 1
ATOM 3606 O O . ASN A 1 459 ? 19.658 -23.526 2.211 1.00 91.62 459 ASN A O 1
ATOM 3610 N N . GLN A 1 460 ? 19.879 -22.002 0.596 1.00 93.94 460 GLN A N 1
ATOM 3611 C CA . GLN A 1 460 ? 20.912 -21.231 1.274 1.00 93.94 460 GLN A CA 1
ATOM 3612 C C . GLN A 1 460 ? 20.308 -20.081 2.075 1.00 93.94 460 GLN A C 1
ATOM 3614 O O . GLN A 1 460 ? 19.230 -19.563 1.774 1.00 93.94 460 GLN A O 1
ATOM 3619 N N . ARG A 1 461 ? 21.055 -19.657 3.096 1.00 95.69 461 ARG A N 1
ATOM 3620 C CA . ARG A 1 461 ? 20.720 -18.503 3.924 1.00 95.69 461 ARG A CA 1
ATOM 3621 C C . ARG A 1 461 ? 21.955 -17.651 4.197 1.00 95.69 461 ARG A C 1
ATOM 3623 O O . ARG A 1 461 ? 23.026 -18.170 4.498 1.00 95.69 461 ARG A O 1
ATOM 3630 N N . ILE A 1 462 ? 21.755 -16.348 4.168 1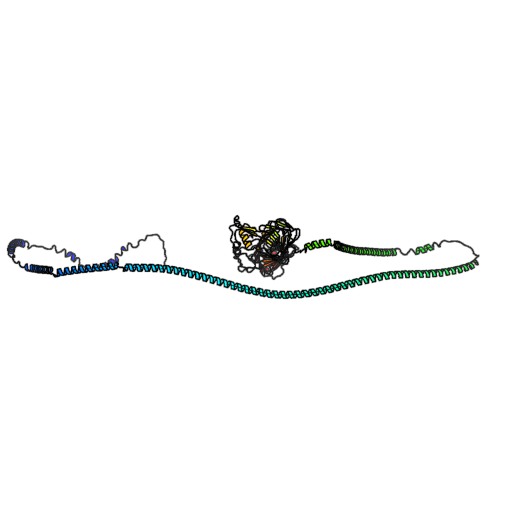.00 97.50 462 ILE A N 1
ATOM 3631 C CA . ILE A 1 462 ? 22.615 -15.318 4.724 1.00 97.50 462 ILE A CA 1
ATOM 3632 C C . ILE A 1 462 ? 22.193 -15.145 6.181 1.00 97.50 462 ILE A C 1
ATOM 3634 O O . ILE A 1 462 ? 21.050 -14.787 6.468 1.00 97.50 462 ILE A O 1
ATOM 3638 N N . PHE A 1 463 ? 23.094 -15.437 7.115 1.00 97.94 463 PHE A N 1
ATOM 3639 C CA . PHE A 1 463 ? 22.807 -15.339 8.545 1.00 97.94 463 PHE A CA 1
ATOM 3640 C C . PHE A 1 463 ? 23.746 -14.332 9.205 1.00 97.94 463 PHE A C 1
ATOM 3642 O O . PHE A 1 463 ? 24.938 -14.593 9.344 1.00 97.94 463 PHE A O 1
ATOM 3649 N N . ILE A 1 464 ? 23.210 -13.189 9.629 1.00 98.19 464 ILE A N 1
ATOM 3650 C CA . ILE A 1 464 ? 23.968 -12.129 10.295 1.00 98.19 464 ILE A CA 1
ATOM 3651 C C . ILE A 1 464 ? 23.957 -12.360 11.805 1.00 98.19 464 ILE A C 1
ATOM 3653 O O . ILE A 1 464 ? 22.901 -12.343 12.440 1.00 98.19 464 ILE A O 1
ATOM 3657 N N . ASN A 1 465 ? 25.140 -12.545 12.391 1.00 97.38 465 ASN A N 1
ATOM 3658 C CA . ASN A 1 465 ? 25.321 -12.778 13.827 1.00 97.38 465 ASN A CA 1
ATOM 3659 C C . ASN A 1 465 ? 26.254 -11.749 14.505 1.00 97.38 465 ASN A C 1
ATOM 3661 O O . ASN A 1 465 ? 26.474 -11.796 15.719 1.00 97.38 465 ASN A O 1
ATOM 3665 N N . GLY A 1 466 ? 26.804 -10.805 13.739 1.00 96.12 466 GLY A N 1
ATOM 3666 C CA . GLY A 1 466 ? 27.547 -9.640 14.228 1.00 96.12 466 GLY A CA 1
ATOM 3667 C C . GLY A 1 466 ? 26.807 -8.327 13.980 1.00 96.12 466 GLY A C 1
ATOM 3668 O O . GLY A 1 466 ? 25.758 -8.311 13.345 1.00 96.12 466 GLY A O 1
ATOM 3669 N N . ASN A 1 467 ? 27.376 -7.229 14.477 1.00 98.00 467 ASN A N 1
ATOM 3670 C CA . ASN A 1 467 ? 27.038 -5.898 13.981 1.00 98.00 467 ASN A CA 1
ATOM 3671 C C . ASN A 1 467 ? 27.982 -5.616 12.817 1.00 98.00 467 ASN A C 1
ATOM 3673 O O . ASN A 1 467 ? 29.174 -5.444 13.062 1.00 98.00 467 ASN A O 1
ATOM 3677 N N . VAL A 1 468 ? 27.481 -5.680 11.588 1.00 98.06 468 VAL A N 1
ATOM 3678 C CA . VAL A 1 468 ? 28.330 -5.750 10.389 1.00 98.06 468 VAL A CA 1
ATOM 3679 C C . VAL A 1 468 ? 27.841 -4.809 9.306 1.00 98.06 468 VAL A C 1
ATOM 3681 O O . VAL A 1 468 ? 26.646 -4.550 9.191 1.00 98.06 468 VAL A O 1
ATOM 3684 N N . THR A 1 469 ? 28.758 -4.358 8.468 1.00 98.06 469 THR A N 1
ATOM 3685 C CA . THR A 1 469 ? 28.472 -3.643 7.229 1.00 98.06 469 THR A CA 1
ATOM 3686 C C . THR A 1 469 ? 28.665 -4.585 6.050 1.00 98.06 469 THR A C 1
ATOM 3688 O O . THR A 1 469 ? 29.727 -5.184 5.907 1.00 98.06 469 THR A O 1
ATOM 3691 N N . ILE A 1 470 ? 27.655 -4.708 5.193 1.00 97.94 470 ILE A N 1
ATOM 3692 C CA . ILE A 1 470 ? 27.765 -5.348 3.884 1.00 97.94 470 ILE A CA 1
ATOM 3693 C C . ILE A 1 470 ? 27.791 -4.234 2.844 1.00 97.94 470 ILE A C 1
ATOM 3695 O O . ILE A 1 470 ? 26.766 -3.633 2.513 1.00 97.94 470 ILE A O 1
ATOM 3699 N N . ASN A 1 471 ? 28.986 -3.963 2.339 1.00 97.94 471 ASN A N 1
ATOM 3700 C CA . ASN A 1 471 ? 29.192 -3.054 1.231 1.00 97.94 471 ASN A CA 1
ATOM 3701 C C . ASN A 1 471 ? 29.215 -3.859 -0.069 1.00 97.94 471 ASN A C 1
ATOM 3703 O O . ASN A 1 471 ? 30.092 -4.697 -0.278 1.00 97.94 471 ASN A O 1
ATOM 3707 N N . GLY A 1 472 ? 28.239 -3.615 -0.936 1.00 96.62 472 GLY A N 1
ATOM 3708 C CA . GLY A 1 472 ? 28.115 -4.331 -2.195 1.00 96.62 472 GLY A CA 1
ATOM 3709 C C . GLY A 1 472 ? 29.123 -3.904 -3.257 1.00 96.62 472 GLY A C 1
ATOM 3710 O O . GLY A 1 472 ? 29.285 -4.638 -4.217 1.00 96.62 472 GLY A O 1
ATOM 3711 N N . ASN A 1 473 ? 29.758 -2.728 -3.153 1.00 95.44 473 ASN A N 1
ATOM 3712 C CA . ASN A 1 473 ? 30.552 -2.132 -4.245 1.00 95.44 473 ASN A CA 1
ATOM 3713 C C . ASN A 1 473 ? 29.847 -2.181 -5.625 1.00 95.44 473 ASN A C 1
ATOM 3715 O O . ASN A 1 473 ? 30.494 -2.329 -6.660 1.00 95.44 473 ASN A O 1
ATOM 3719 N N . GLY A 1 474 ? 28.514 -2.070 -5.647 1.00 94.56 474 GLY A N 1
ATOM 3720 C CA . GLY A 1 474 ? 27.679 -2.194 -6.847 1.00 94.56 474 GLY A CA 1
ATOM 3721 C C . GLY A 1 474 ? 27.167 -3.611 -7.144 1.00 94.56 474 GLY A C 1
ATOM 3722 O O . GLY A 1 474 ? 26.449 -3.794 -8.124 1.00 94.56 474 GLY A O 1
ATOM 3723 N N . ALA A 1 475 ? 27.499 -4.603 -6.316 1.00 95.44 475 ALA A N 1
ATOM 3724 C CA . ALA A 1 475 ? 27.028 -5.975 -6.446 1.00 95.44 475 ALA A CA 1
ATOM 3725 C C . ALA A 1 475 ? 25.507 -6.095 -6.282 1.00 95.44 475 ALA A C 1
ATOM 3727 O O . ALA A 1 475 ? 24.854 -5.350 -5.540 1.00 95.44 475 ALA A O 1
ATOM 3728 N N . VAL A 1 476 ? 24.964 -7.107 -6.953 1.00 97.06 476 VAL A N 1
ATOM 3729 C CA . VAL A 1 476 ? 23.559 -7.493 -6.902 1.00 97.06 476 VAL A CA 1
ATOM 3730 C C . VAL A 1 476 ? 23.437 -8.834 -6.186 1.00 97.06 476 VAL A C 1
ATOM 3732 O O . VAL A 1 476 ? 24.075 -9.809 -6.573 1.00 97.06 476 VAL A O 1
ATOM 3735 N N . ILE A 1 477 ? 22.599 -8.906 -5.158 1.00 97.06 477 ILE A N 1
ATOM 3736 C CA . ILE A 1 477 ? 22.171 -10.151 -4.525 1.00 97.06 477 ILE A CA 1
ATOM 3737 C C . ILE A 1 477 ? 20.804 -10.524 -5.093 1.00 97.06 477 ILE A C 1
ATOM 3739 O O . ILE A 1 477 ? 19.852 -9.756 -4.978 1.00 97.06 477 ILE A O 1
ATOM 3743 N N . ILE A 1 478 ? 20.690 -11.705 -5.696 1.00 96.19 478 ILE A N 1
ATOM 3744 C CA . ILE A 1 478 ? 19.433 -12.214 -6.256 1.00 96.19 478 ILE A CA 1
ATOM 3745 C C . ILE A 1 478 ? 18.947 -13.373 -5.387 1.00 96.19 478 ILE A C 1
ATOM 3747 O O . ILE A 1 478 ? 19.641 -14.383 -5.259 1.00 96.19 478 ILE A O 1
ATOM 3751 N N . PHE A 1 479 ? 17.753 -13.244 -4.813 1.00 96.50 479 PHE A N 1
ATOM 3752 C CA . PHE A 1 479 ? 17.147 -14.295 -3.998 1.00 96.50 479 PHE A CA 1
ATOM 3753 C C . PHE A 1 479 ? 16.454 -15.364 -4.851 1.00 96.50 479 PHE A C 1
ATOM 3755 O O . PHE A 1 479 ? 15.832 -15.084 -5.883 1.00 96.50 479 PHE A O 1
ATOM 3762 N N . GLY A 1 480 ? 16.576 -16.614 -4.412 1.00 93.25 480 GLY A N 1
ATOM 3763 C CA . GLY A 1 480 ? 15.791 -17.733 -4.917 1.00 93.25 480 GLY A CA 1
ATOM 3764 C C . GLY A 1 480 ? 14.380 -17.729 -4.318 1.00 93.25 480 GLY A C 1
ATOM 3765 O O . GLY A 1 480 ? 14.134 -17.149 -3.268 1.00 93.25 480 GLY A O 1
ATOM 3766 N N . GLY A 1 481 ? 13.423 -18.387 -4.972 1.00 91.19 481 GLY A N 1
ATOM 3767 C CA . GLY A 1 481 ? 12.100 -18.598 -4.372 1.00 91.19 481 GLY A CA 1
ATOM 3768 C C . GLY A 1 481 ? 12.168 -19.677 -3.291 1.00 91.19 481 GLY A C 1
ATOM 3769 O O . GLY A 1 481 ? 12.559 -20.804 -3.597 1.00 91.19 481 GLY A O 1
ATOM 3770 N N . THR A 1 482 ? 11.795 -19.352 -2.050 1.00 89.44 482 THR A N 1
ATOM 3771 C CA . THR A 1 482 ? 11.915 -20.248 -0.885 1.00 89.44 482 THR A CA 1
ATOM 3772 C C . THR A 1 482 ? 10.675 -20.235 0.001 1.00 89.44 482 THR A C 1
ATOM 3774 O O . THR A 1 482 ? 9.878 -19.297 0.005 1.00 89.44 482 THR A O 1
ATOM 3777 N N . ASN A 1 483 ? 10.542 -21.278 0.820 1.00 91.44 483 ASN A N 1
ATOM 3778 C CA . ASN A 1 483 ? 9.584 -21.337 1.927 1.00 91.44 483 ASN A CA 1
ATOM 3779 C C . ASN A 1 483 ? 10.216 -20.982 3.288 1.00 91.44 483 ASN A C 1
ATOM 3781 O O . ASN A 1 483 ? 9.581 -21.171 4.323 1.00 91.44 483 ASN A O 1
ATOM 3785 N N . HIS A 1 484 ? 11.465 -20.510 3.301 1.00 94.12 484 HIS A N 1
ATOM 3786 C CA . HIS A 1 484 ? 12.181 -20.103 4.507 1.00 94.12 484 HIS A CA 1
ATOM 3787 C C . HIS A 1 484 ? 12.975 -18.819 4.279 1.00 94.12 484 HIS A C 1
ATOM 3789 O O . HIS A 1 484 ? 13.415 -18.537 3.167 1.00 94.12 484 HIS A O 1
ATOM 3795 N N . SER A 1 485 ? 13.244 -18.098 5.364 1.00 96.44 485 SER A N 1
ATOM 3796 C CA . SER A 1 485 ? 14.033 -16.866 5.374 1.00 96.44 485 SER A CA 1
ATOM 3797 C C . SER A 1 485 ? 15.437 -17.050 4.796 1.00 96.44 485 SER A C 1
ATOM 3799 O O . SER A 1 485 ? 16.192 -17.899 5.280 1.00 96.44 485 SER A O 1
ATOM 3801 N N . GLN A 1 486 ? 15.798 -16.265 3.776 1.00 96.12 486 GLN A N 1
ATOM 3802 C CA . GLN A 1 486 ? 17.134 -16.304 3.161 1.00 96.12 486 GLN A CA 1
ATOM 3803 C C . GLN A 1 486 ? 18.086 -15.229 3.689 1.00 96.12 486 GLN A C 1
ATOM 3805 O O . GLN A 1 486 ? 19.290 -15.416 3.609 1.00 96.12 486 GLN A O 1
ATOM 3810 N N . PHE A 1 487 ? 17.594 -14.131 4.248 1.00 97.81 487 PHE A N 1
ATOM 3811 C CA . PHE A 1 487 ? 18.374 -13.053 4.848 1.00 97.81 487 PHE A CA 1
ATOM 3812 C C . PHE A 1 487 ? 17.898 -12.857 6.283 1.00 97.81 487 PHE A C 1
ATOM 3814 O O . PHE A 1 487 ? 16.861 -12.251 6.547 1.00 97.81 487 PHE A O 1
ATOM 3821 N N . VAL A 1 488 ? 18.641 -13.430 7.222 1.00 97.94 488 VAL A N 1
ATOM 3822 C CA . VAL A 1 488 ? 18.244 -13.524 8.625 1.00 97.94 488 VAL A CA 1
ATOM 3823 C C . VAL A 1 488 ? 19.199 -12.701 9.473 1.00 97.94 488 VAL A C 1
ATOM 3825 O O . VAL A 1 488 ? 20.401 -12.973 9.493 1.00 97.94 488 VAL A O 1
ATOM 3828 N N . VAL A 1 489 ? 18.667 -11.747 10.231 1.00 98.31 489 VAL A N 1
ATOM 3829 C CA . VAL A 1 489 ? 19.439 -10.962 11.201 1.00 98.31 489 VAL A CA 1
ATOM 3830 C C . VAL A 1 489 ? 19.112 -11.457 12.604 1.00 98.31 489 VAL A C 1
ATOM 3832 O O . VAL A 1 489 ? 17.950 -11.485 13.008 1.00 98.31 489 VAL A O 1
ATOM 3835 N N . ALA A 1 490 ? 20.126 -11.901 13.351 1.00 97.81 490 ALA A N 1
ATOM 3836 C CA . ALA A 1 490 ? 19.926 -12.404 14.707 1.00 97.81 490 ALA A CA 1
ATOM 3837 C C . ALA A 1 490 ? 19.443 -11.292 15.672 1.00 97.81 490 ALA A C 1
ATOM 3839 O O . ALA A 1 490 ? 19.730 -10.113 15.446 1.00 97.81 490 ALA A O 1
ATOM 3840 N N . PRO A 1 491 ? 18.741 -11.635 16.773 1.00 97.31 491 PRO A N 1
ATOM 3841 C CA . PRO A 1 491 ? 18.307 -10.650 17.765 1.00 97.31 491 PRO A CA 1
ATOM 3842 C C . PRO A 1 491 ? 19.472 -9.808 18.300 1.00 97.31 491 PRO A C 1
ATOM 3844 O O . PRO A 1 491 ? 20.573 -10.326 18.509 1.00 97.31 491 PRO A O 1
ATOM 3847 N N . ASN A 1 492 ? 19.224 -8.517 18.546 1.00 96.31 492 ASN A N 1
ATOM 3848 C CA . ASN A 1 492 ? 20.230 -7.540 18.990 1.00 96.31 492 ASN A CA 1
ATOM 3849 C C . ASN A 1 492 ? 21.402 -7.328 18.011 1.00 96.31 492 ASN A C 1
ATOM 3851 O O . ASN A 1 492 ? 22.479 -6.886 18.424 1.00 96.31 492 ASN A O 1
ATOM 3855 N N . LYS A 1 493 ? 21.242 -7.696 16.736 1.00 98.00 493 LYS A N 1
ATOM 3856 C CA . LYS A 1 493 ? 22.244 -7.459 15.693 1.00 98.00 493 LYS A CA 1
ATOM 3857 C C . LYS A 1 493 ? 21.770 -6.413 14.706 1.00 98.00 493 LYS A C 1
ATOM 3859 O O . LYS A 1 493 ? 20.582 -6.310 14.402 1.00 98.00 493 LYS A O 1
ATOM 3864 N N . THR A 1 494 ? 22.729 -5.638 14.222 1.00 97.94 494 THR A N 1
ATOM 3865 C CA . THR A 1 494 ? 22.525 -4.620 13.197 1.00 97.94 494 THR A CA 1
ATOM 3866 C C . THR A 1 494 ? 23.326 -4.976 11.957 1.00 97.94 494 THR A C 1
ATOM 3868 O O . THR A 1 494 ? 24.524 -5.229 12.054 1.00 97.94 494 THR A O 1
ATOM 3871 N N . VAL A 1 495 ? 22.686 -4.959 10.794 1.00 98.31 495 VAL A N 1
ATOM 3872 C CA . VAL A 1 495 ? 23.389 -5.009 9.511 1.00 98.31 495 VAL A CA 1
ATOM 3873 C C . VAL A 1 495 ? 23.258 -3.671 8.810 1.00 98.31 495 VAL A C 1
ATOM 3875 O O . VAL A 1 495 ? 22.152 -3.170 8.648 1.00 98.31 495 VAL A O 1
ATOM 3878 N N . THR A 1 496 ? 24.377 -3.096 8.396 1.00 98.19 496 THR A N 1
ATOM 3879 C CA . THR A 1 496 ? 24.414 -1.887 7.578 1.00 98.19 496 THR A CA 1
ATOM 3880 C C . THR A 1 496 ? 24.619 -2.280 6.122 1.00 98.19 496 THR A C 1
ATOM 3882 O O . THR A 1 496 ? 25.551 -3.012 5.805 1.00 98.19 496 THR A O 1
ATOM 3885 N N . LEU A 1 497 ? 23.750 -1.821 5.231 1.00 98.00 497 LEU A N 1
ATOM 3886 C CA . LEU A 1 497 ? 23.785 -2.101 3.799 1.00 98.00 497 LEU A CA 1
ATOM 3887 C C . LEU A 1 497 ? 24.200 -0.837 3.047 1.00 98.00 497 LEU A C 1
ATOM 3889 O O . LEU A 1 497 ? 23.668 0.241 3.314 1.00 98.00 497 LEU A O 1
ATOM 3893 N N . LYS A 1 498 ? 25.132 -0.976 2.102 1.00 96.69 498 LYS A N 1
ATOM 3894 C CA . LYS A 1 498 ? 25.677 0.139 1.317 1.00 96.69 498 LYS A CA 1
ATOM 3895 C C . LYS A 1 498 ? 26.059 -0.330 -0.087 1.00 96.69 498 LYS A C 1
ATOM 3897 O O . LYS A 1 498 ? 26.602 -1.423 -0.221 1.00 96.69 498 LYS A O 1
ATOM 3902 N N . ASN A 1 499 ? 25.819 0.487 -1.115 1.00 96.81 499 ASN A N 1
ATOM 3903 C CA . ASN A 1 499 ? 26.208 0.225 -2.510 1.00 96.81 499 ASN A CA 1
ATOM 3904 C C . ASN A 1 499 ? 25.816 -1.178 -2.993 1.00 96.81 499 ASN A C 1
ATOM 3906 O O . ASN A 1 499 ? 26.641 -1.900 -3.552 1.00 96.81 499 ASN A O 1
ATOM 3910 N N . ILE A 1 500 ? 24.584 -1.598 -2.719 1.00 97.75 500 ILE A N 1
ATOM 3911 C CA . ILE A 1 500 ? 24.147 -2.975 -2.938 1.00 97.75 500 ILE A CA 1
ATOM 3912 C C . ILE A 1 500 ? 22.707 -3.022 -3.423 1.00 97.75 500 ILE A C 1
ATOM 3914 O O . ILE A 1 500 ? 21.853 -2.261 -2.969 1.00 97.75 500 ILE A O 1
ATOM 3918 N N . GLN A 1 501 ? 22.422 -3.946 -4.332 1.00 98.38 501 GLN A N 1
ATOM 3919 C CA . GLN A 1 501 ? 21.063 -4.187 -4.801 1.00 98.38 501 GLN A CA 1
ATOM 3920 C C . GLN A 1 501 ? 20.611 -5.574 -4.370 1.00 98.38 501 GLN A C 1
ATOM 3922 O O . GLN A 1 501 ? 21.347 -6.541 -4.517 1.00 98.38 501 GLN A O 1
ATOM 3927 N N . PHE A 1 502 ? 19.391 -5.679 -3.870 1.00 98.38 502 PHE A N 1
ATOM 3928 C CA . PHE A 1 502 ? 18.736 -6.936 -3.548 1.00 98.38 502 PHE A CA 1
ATOM 3929 C C . PHE A 1 502 ? 17.567 -7.112 -4.507 1.00 98.38 502 PHE A C 1
ATOM 3931 O O . PHE A 1 502 ? 16.663 -6.284 -4.516 1.00 98.38 502 PHE A O 1
ATOM 3938 N N . LEU A 1 503 ? 17.567 -8.162 -5.322 1.00 97.94 503 LEU A N 1
ATOM 3939 C CA . LEU A 1 503 ? 16.525 -8.431 -6.311 1.00 97.94 503 LEU A CA 1
ATOM 3940 C C . LEU A 1 503 ? 15.779 -9.724 -5.995 1.00 97.94 503 LEU A C 1
ATOM 3942 O O . LEU A 1 503 ? 16.326 -10.647 -5.389 1.00 97.94 503 LEU A O 1
ATOM 3946 N N . ARG A 1 504 ? 14.535 -9.790 -6.480 1.00 96.38 504 ARG A N 1
ATOM 3947 C CA . ARG A 1 504 ? 13.598 -10.901 -6.262 1.00 96.38 504 ARG A CA 1
ATOM 3948 C C . ARG A 1 504 ? 13.312 -11.153 -4.784 1.00 96.38 504 ARG A C 1
ATOM 3950 O O . ARG A 1 504 ? 13.159 -12.292 -4.350 1.00 96.38 504 ARG A O 1
ATOM 3957 N N . ILE A 1 505 ? 13.237 -10.065 -4.021 1.00 97.88 505 ILE A N 1
ATOM 3958 C CA . ILE A 1 505 ? 12.780 -10.116 -2.639 1.00 97.88 505 ILE A CA 1
ATOM 3959 C C . ILE A 1 505 ? 11.334 -10.615 -2.642 1.00 97.88 505 ILE A C 1
ATOM 3961 O O . ILE A 1 505 ? 10.476 -10.101 -3.366 1.00 97.88 505 ILE A O 1
ATOM 3965 N N . ASN A 1 506 ? 11.105 -11.625 -1.818 1.00 96.25 506 ASN A N 1
ATOM 3966 C CA . ASN A 1 506 ? 9.833 -12.275 -1.561 1.00 96.25 506 ASN A CA 1
ATOM 3967 C C . ASN A 1 506 ? 9.498 -12.223 -0.059 1.00 96.25 506 ASN A C 1
ATOM 3969 O O . ASN A 1 506 ? 10.322 -11.790 0.753 1.00 96.25 506 ASN A O 1
ATOM 3973 N N . GLN A 1 507 ? 8.295 -12.648 0.326 1.00 95.94 507 GLN A N 1
ATOM 3974 C CA . GLN A 1 507 ? 7.787 -12.613 1.700 1.00 95.94 507 GLN A CA 1
ATOM 3975 C C . GLN A 1 507 ? 8.707 -13.354 2.683 1.00 95.94 507 GLN A C 1
ATOM 3977 O O . GLN A 1 507 ? 8.781 -12.992 3.856 1.00 95.94 507 GLN A O 1
ATOM 3982 N N . ASN A 1 508 ? 9.443 -14.356 2.193 1.00 94.75 508 ASN A N 1
ATOM 3983 C CA . ASN A 1 508 ? 10.399 -15.152 2.956 1.00 94.75 508 ASN A CA 1
ATOM 3984 C C . ASN A 1 508 ? 11.852 -14.757 2.662 1.00 94.75 508 ASN A C 1
ATOM 3986 O O . ASN A 1 508 ? 12.763 -15.534 2.909 1.00 94.75 508 ASN A O 1
ATOM 3990 N N . SER A 1 509 ? 12.132 -13.579 2.112 1.00 95.62 509 SER A N 1
ATOM 3991 C CA . SER A 1 509 ? 13.522 -13.178 1.880 1.00 95.62 509 SER A CA 1
ATOM 3992 C C . SER A 1 509 ? 14.151 -12.620 3.147 1.00 95.62 509 SER A C 1
ATOM 3994 O O . SER A 1 509 ? 15.253 -13.031 3.482 1.00 95.62 509 SER A O 1
ATOM 3996 N N . PHE A 1 510 ? 13.456 -11.759 3.894 1.00 95.88 510 PHE A N 1
ATOM 3997 C CA . PHE A 1 510 ? 13.994 -11.105 5.092 1.00 95.88 510 PHE A CA 1
ATOM 3998 C C . PHE A 1 510 ? 13.340 -11.624 6.377 1.00 95.88 510 PHE A C 1
ATOM 4000 O O . PHE A 1 510 ? 12.122 -11.727 6.467 1.00 95.88 510 PHE A O 1
ATOM 4007 N N . ASP A 1 511 ? 14.156 -11.903 7.392 1.00 96.06 511 ASP A N 1
ATOM 4008 C CA . ASP A 1 511 ? 13.726 -12.199 8.763 1.00 96.06 511 ASP A CA 1
ATOM 4009 C C . ASP A 1 511 ? 14.559 -11.378 9.745 1.00 96.06 511 ASP A C 1
ATOM 4011 O O . ASP A 1 511 ? 15.730 -11.665 10.022 1.00 96.06 511 ASP A O 1
ATOM 4015 N N . LEU A 1 512 ? 13.930 -10.322 10.252 1.00 96.25 512 LEU A N 1
ATOM 4016 C CA . LEU A 1 512 ? 14.490 -9.449 11.268 1.00 96.25 512 LEU A CA 1
ATOM 4017 C C . LEU A 1 512 ? 14.042 -9.950 12.635 1.00 96.25 512 LEU A C 1
ATOM 4019 O O . LEU A 1 512 ? 12.990 -9.571 13.149 1.00 96.25 512 LEU A O 1
ATOM 4023 N N . ARG A 1 513 ? 14.830 -10.845 13.232 1.00 93.94 513 ARG A N 1
ATOM 4024 C CA . ARG A 1 513 ? 14.449 -11.495 14.487 1.00 93.94 513 ARG A CA 1
ATOM 4025 C C . ARG A 1 513 ? 14.468 -10.529 15.655 1.00 93.94 513 ARG A C 1
ATOM 4027 O O . ARG A 1 513 ? 15.333 -9.659 15.753 1.00 93.94 513 ARG A O 1
ATOM 4034 N N . TYR A 1 514 ? 13.579 -10.768 16.603 1.00 96.19 514 TYR A N 1
ATOM 4035 C CA . TYR A 1 514 ? 13.610 -10.123 17.902 1.00 96.19 514 TYR A CA 1
ATOM 4036 C C . TYR A 1 514 ? 13.589 -11.169 19.014 1.00 96.19 514 TYR A C 1
ATOM 4038 O O . TYR A 1 514 ? 13.210 -12.324 18.811 1.00 96.19 514 TYR A O 1
ATOM 4046 N N . ARG A 1 515 ? 14.017 -10.764 20.207 1.00 95.88 515 ARG A N 1
ATOM 4047 C CA . ARG A 1 515 ? 13.884 -11.563 21.423 1.00 95.88 515 ARG A CA 1
ATOM 4048 C C . ARG A 1 515 ? 13.365 -10.679 22.544 1.00 95.88 515 ARG A C 1
ATOM 4050 O O . ARG A 1 515 ? 13.999 -9.689 22.896 1.00 95.88 515 ARG A O 1
ATOM 4057 N N . SER A 1 516 ? 12.219 -11.047 23.103 1.00 94.38 516 SER A N 1
ATOM 4058 C CA . SER A 1 516 ? 11.711 -10.459 24.342 1.00 94.38 516 SER A CA 1
ATOM 4059 C C . SER A 1 516 ? 12.021 -11.391 25.503 1.00 94.38 516 SER A C 1
ATOM 4061 O O . SER A 1 516 ? 11.883 -12.608 25.375 1.00 94.38 516 SER A O 1
ATOM 4063 N N . PHE A 1 517 ? 12.468 -10.840 26.624 1.00 95.38 517 PHE A N 1
ATOM 4064 C CA . PHE A 1 517 ? 12.721 -11.615 27.832 1.00 95.38 517 PHE A CA 1
ATOM 4065 C C . PHE A 1 517 ? 12.460 -10.791 29.084 1.00 95.38 517 PHE A C 1
ATOM 4067 O O . PHE A 1 517 ? 12.472 -9.559 29.078 1.00 95.38 517 PHE A O 1
ATOM 4074 N N . PHE A 1 518 ? 12.211 -11.508 30.172 1.00 94.38 518 PHE A N 1
ATOM 4075 C CA . PHE A 1 518 ? 11.993 -10.923 31.479 1.00 94.38 518 PHE A CA 1
ATOM 4076 C C . PHE A 1 518 ? 13.329 -10.505 32.105 1.00 94.38 518 PHE A C 1
ATOM 4078 O O . PHE A 1 518 ? 14.264 -11.301 32.181 1.00 94.38 518 PHE A O 1
ATOM 4085 N N . ASP A 1 519 ? 13.409 -9.258 32.554 1.00 94.00 519 ASP A N 1
ATOM 4086 C CA . ASP A 1 519 ? 14.612 -8.633 33.097 1.00 94.00 519 ASP A CA 1
ATOM 4087 C C . ASP A 1 519 ? 14.267 -7.881 34.385 1.00 94.00 519 ASP A C 1
ATOM 4089 O O . ASP A 1 519 ? 13.817 -6.735 34.366 1.00 94.00 519 ASP A O 1
ATOM 4093 N N . ASN A 1 520 ? 14.498 -8.539 35.524 1.00 92.56 520 ASN A N 1
ATOM 4094 C CA . ASN A 1 520 ? 14.216 -7.995 36.855 1.00 92.56 520 ASN A CA 1
ATOM 4095 C C . ASN A 1 520 ? 15.017 -6.730 37.202 1.00 92.56 520 ASN A C 1
ATOM 4097 O O . ASN A 1 520 ? 14.727 -6.104 38.220 1.00 92.56 520 ASN A O 1
ATOM 4101 N N . THR A 1 521 ? 16.027 -6.364 36.408 1.00 93.56 521 THR A N 1
ATOM 4102 C CA . THR A 1 521 ? 16.837 -5.165 36.659 1.00 93.56 521 THR A CA 1
ATOM 4103 C C . THR A 1 521 ? 16.204 -3.893 36.094 1.00 93.56 521 THR A C 1
ATOM 4105 O O . THR A 1 521 ? 16.526 -2.796 36.552 1.00 93.56 521 THR A O 1
ATOM 4108 N N . LYS A 1 522 ? 15.271 -4.016 35.139 1.00 89.81 522 LYS A N 1
ATOM 4109 C CA . LYS A 1 522 ? 14.569 -2.880 34.530 1.00 89.81 522 LYS A CA 1
ATOM 4110 C C . LYS A 1 522 ? 13.241 -2.592 35.222 1.00 89.81 522 LYS A C 1
ATOM 4112 O O . LYS A 1 522 ? 12.523 -3.502 35.627 1.00 89.81 522 LYS A O 1
ATOM 4117 N N . ALA A 1 523 ? 12.856 -1.315 35.265 1.00 88.44 523 ALA A N 1
ATOM 4118 C CA . ALA A 1 523 ? 11.577 -0.882 35.838 1.00 88.44 523 ALA A CA 1
ATOM 4119 C C . ALA A 1 523 ? 10.359 -1.508 35.131 1.00 88.44 523 ALA A C 1
ATOM 4121 O O . ALA A 1 523 ? 9.361 -1.823 35.777 1.00 88.44 523 ALA A O 1
ATOM 4122 N N . THR A 1 524 ? 10.459 -1.735 33.819 1.00 89.50 524 THR A N 1
ATOM 4123 C CA . THR A 1 524 ? 9.422 -2.387 33.006 1.00 89.50 524 THR A CA 1
ATOM 4124 C C . THR A 1 524 ? 9.351 -3.897 33.222 1.00 89.50 524 THR A C 1
ATOM 4126 O O . THR A 1 524 ? 8.347 -4.507 32.870 1.00 89.50 524 THR A O 1
ATOM 4129 N N . LYS A 1 525 ? 10.390 -4.508 33.810 1.00 93.56 525 LYS A N 1
ATOM 4130 C CA . LYS A 1 525 ? 10.608 -5.959 33.933 1.00 93.56 525 LYS A CA 1
ATOM 4131 C C . LYS A 1 525 ? 10.764 -6.721 32.613 1.00 93.56 525 LYS A C 1
ATOM 4133 O O . LYS A 1 525 ? 10.904 -7.941 32.636 1.00 93.56 525 LYS A O 1
ATOM 4138 N N . TYR A 1 526 ? 10.757 -6.035 31.473 1.00 93.31 526 TYR A N 1
ATOM 4139 C CA . TYR A 1 526 ? 10.904 -6.640 30.153 1.00 93.31 526 TYR A CA 1
ATOM 4140 C C . TYR A 1 526 ? 12.006 -5.932 29.369 1.00 93.31 526 TYR A C 1
ATOM 4142 O O . TYR A 1 526 ? 12.136 -4.708 29.404 1.00 93.31 526 TYR A O 1
ATOM 4150 N N . SER A 1 527 ? 12.786 -6.718 28.638 1.00 93.31 527 SER A N 1
ATOM 4151 C CA . SER A 1 527 ? 13.812 -6.254 27.711 1.00 93.31 527 SER A CA 1
ATOM 4152 C C . SER A 1 527 ? 13.488 -6.751 26.308 1.00 93.31 527 SER A C 1
ATOM 4154 O O . SER A 1 527 ? 13.027 -7.881 26.136 1.00 93.31 527 SER A O 1
ATOM 4156 N N . LEU A 1 528 ? 13.745 -5.906 25.308 1.00 94.69 528 LEU A N 1
ATOM 4157 C CA . LEU A 1 528 ? 13.636 -6.260 23.899 1.00 94.69 528 LEU A CA 1
ATOM 4158 C C . LEU A 1 528 ? 15.005 -6.150 23.234 1.00 94.69 528 LEU A C 1
ATOM 4160 O O . LEU A 1 528 ? 15.661 -5.111 23.275 1.00 94.69 528 LEU A O 1
ATOM 4164 N N . GLU A 1 529 ? 15.398 -7.229 22.578 1.00 95.38 529 GLU A N 1
ATOM 4165 C CA . GLU A 1 529 ? 16.517 -7.286 21.653 1.00 95.38 529 GLU A CA 1
ATOM 4166 C C . GLU A 1 529 ? 15.970 -7.305 20.230 1.00 95.38 529 GLU A C 1
ATOM 4168 O O . GLU A 1 529 ? 15.631 -8.363 19.700 1.00 95.38 529 GLU A O 1
ATOM 4173 N N . ASN A 1 530 ? 15.853 -6.128 19.623 1.00 93.94 530 ASN A N 1
ATOM 4174 C CA . ASN A 1 530 ? 15.377 -5.981 18.252 1.00 93.94 530 ASN A CA 1
ATOM 4175 C C . ASN A 1 530 ? 16.558 -6.067 17.278 1.00 93.94 530 ASN A C 1
ATOM 4177 O O . ASN A 1 530 ? 17.619 -5.506 17.553 1.00 93.94 530 ASN A O 1
ATOM 4181 N N . SER A 1 531 ? 16.398 -6.763 16.155 1.00 96.69 531 SER A N 1
ATOM 4182 C CA . SER A 1 531 ? 17.351 -6.642 15.049 1.00 96.69 531 SER A CA 1
ATOM 4183 C C . SER A 1 531 ? 17.054 -5.399 14.212 1.00 96.69 531 SER A C 1
ATOM 4185 O O . SER A 1 531 ? 15.932 -4.884 14.201 1.00 96.69 531 SER A O 1
ATOM 4187 N N . CYS A 1 532 ? 18.084 -4.897 13.533 1.00 96.88 532 CYS A N 1
ATOM 4188 C CA . CYS A 1 532 ? 18.001 -3.679 12.738 1.00 96.88 532 CYS A CA 1
ATOM 4189 C C . CYS A 1 532 ? 18.727 -3.844 11.397 1.00 96.88 532 CYS A C 1
ATOM 4191 O O . CYS A 1 532 ? 19.836 -4.380 11.342 1.00 96.88 532 CYS A O 1
ATOM 4193 N N . VAL A 1 533 ? 18.116 -3.351 10.324 1.00 97.81 533 VAL A N 1
ATOM 4194 C CA . VAL A 1 533 ? 18.770 -3.137 9.031 1.00 97.81 533 VAL A CA 1
ATOM 4195 C C . VAL A 1 533 ? 18.958 -1.643 8.850 1.00 97.81 533 VAL A C 1
ATOM 4197 O O . VAL A 1 533 ? 17.988 -0.898 8.755 1.00 97.81 533 VAL A O 1
ATOM 4200 N N . LYS A 1 534 ? 20.209 -1.207 8.773 1.00 97.50 534 LYS A N 1
ATOM 4201 C CA . LYS A 1 534 ? 20.567 0.164 8.438 1.00 97.50 534 LYS A CA 1
ATOM 4202 C C . LYS A 1 534 ? 20.835 0.269 6.948 1.00 97.50 534 LYS A C 1
ATOM 4204 O O . LYS A 1 534 ? 21.602 -0.518 6.404 1.00 97.50 534 LYS A O 1
ATOM 4209 N N . ILE A 1 535 ? 20.206 1.231 6.293 1.00 96.88 535 ILE A N 1
ATOM 4210 C CA . ILE A 1 535 ? 20.361 1.494 4.868 1.00 96.88 535 ILE A CA 1
ATOM 4211 C C . ILE A 1 535 ? 21.159 2.786 4.701 1.00 96.88 535 ILE A C 1
ATOM 4213 O O . ILE A 1 535 ? 20.717 3.835 5.168 1.00 96.88 535 ILE A O 1
ATOM 4217 N N . GLU A 1 536 ? 22.325 2.703 4.064 1.00 94.75 536 GLU A N 1
ATOM 4218 C CA . GLU A 1 536 ? 23.140 3.862 3.681 1.00 94.75 536 GLU A CA 1
ATOM 4219 C C . GLU A 1 536 ? 22.910 4.246 2.201 1.00 94.75 536 GLU A C 1
ATOM 4221 O O . GLU A 1 536 ? 21.789 4.222 1.697 1.00 94.75 536 GLU A O 1
ATOM 4226 N N . GLU A 1 537 ? 23.974 4.639 1.494 1.00 92.50 537 GLU A N 1
ATOM 4227 C CA . GLU A 1 537 ? 23.949 5.083 0.106 1.00 92.50 537 GLU A CA 1
ATOM 4228 C C . GLU A 1 537 ? 23.748 3.932 -0.883 1.00 92.50 537 GLU A C 1
ATOM 4230 O O . GLU A 1 537 ? 24.238 2.815 -0.687 1.00 92.50 537 GLU A O 1
ATOM 4235 N N . ASN A 1 538 ? 23.076 4.252 -1.992 1.00 93.69 538 ASN A N 1
ATOM 4236 C CA . ASN A 1 538 ? 22.943 3.405 -3.179 1.00 93.69 538 ASN A CA 1
ATOM 4237 C C . ASN A 1 538 ? 22.441 1.984 -2.879 1.00 93.69 538 ASN A C 1
ATOM 4239 O O . ASN A 1 538 ? 22.972 1.003 -3.407 1.00 93.69 538 ASN A O 1
ATOM 4243 N N . VAL A 1 539 ? 21.427 1.872 -2.018 1.00 97.38 539 VAL A N 1
ATOM 4244 C CA . VAL A 1 539 ? 20.763 0.598 -1.736 1.00 97.38 539 VAL A CA 1
ATOM 4245 C C . VAL A 1 539 ? 19.430 0.519 -2.466 1.00 97.38 539 VAL A C 1
ATOM 4247 O O . VAL A 1 539 ? 18.620 1.447 -2.403 1.00 97.38 539 VAL A O 1
ATOM 4250 N N . LEU A 1 540 ? 19.194 -0.609 -3.138 1.00 98.25 540 LEU A N 1
ATOM 4251 C CA . LEU A 1 540 ? 17.952 -0.889 -3.856 1.00 98.25 540 LEU A CA 1
ATOM 4252 C C . LEU A 1 540 ? 17.379 -2.244 -3.457 1.00 98.25 540 LEU A C 1
ATOM 4254 O O . LEU A 1 540 ? 18.090 -3.245 -3.479 1.00 98.25 540 LEU A O 1
ATOM 4258 N N . PHE A 1 541 ? 16.086 -2.285 -3.151 1.00 98.50 541 PHE A N 1
ATOM 4259 C CA . PHE A 1 541 ? 15.296 -3.487 -2.902 1.00 98.50 541 PHE A CA 1
ATOM 4260 C C . PHE A 1 541 ? 14.281 -3.673 -4.040 1.00 98.50 541 PHE A C 1
ATOM 4262 O O . PHE A 1 541 ? 13.384 -2.858 -4.235 1.00 98.50 541 PHE A O 1
ATOM 4269 N N . GLY A 1 542 ? 14.430 -4.748 -4.809 1.00 98.38 542 GLY A N 1
ATOM 4270 C CA . GLY A 1 542 ? 13.574 -5.130 -5.926 1.00 98.38 542 GLY A CA 1
ATOM 4271 C C . GLY A 1 542 ? 12.649 -6.286 -5.553 1.00 98.38 542 GLY A C 1
ATOM 4272 O O . GLY A 1 542 ? 13.104 -7.426 -5.427 1.00 98.38 542 GLY A O 1
ATOM 4273 N N . LEU A 1 543 ? 11.357 -6.002 -5.403 1.00 98.38 543 LEU A N 1
ATOM 4274 C CA . LEU A 1 543 ? 10.330 -6.960 -5.001 1.00 98.38 543 LEU A CA 1
ATOM 4275 C C . LEU A 1 543 ? 9.785 -7.734 -6.203 1.00 98.38 543 LEU A C 1
ATOM 4277 O O . LEU A 1 543 ? 9.308 -7.130 -7.169 1.00 98.38 543 LEU A O 1
ATOM 4281 N N . SER A 1 544 ? 9.813 -9.066 -6.132 1.00 96.94 544 SER A N 1
ATOM 4282 C CA . SER A 1 544 ? 9.154 -9.934 -7.123 1.00 96.94 544 SER A CA 1
ATOM 4283 C C . SER A 1 544 ? 7.718 -10.298 -6.742 1.00 96.94 544 SER A C 1
ATOM 4285 O O . SER A 1 544 ? 6.931 -10.654 -7.611 1.00 96.94 544 SER A O 1
ATOM 4287 N N . GLU A 1 545 ? 7.350 -10.177 -5.468 1.00 97.06 545 GLU A N 1
ATOM 4288 C CA . GLU A 1 545 ? 5.996 -10.428 -4.961 1.00 97.06 545 GLU A CA 1
ATOM 4289 C C . GLU A 1 545 ? 5.612 -9.398 -3.891 1.00 97.06 545 GLU A C 1
ATOM 4291 O O . GLU A 1 545 ? 6.420 -8.547 -3.517 1.00 97.06 545 GLU A O 1
ATOM 4296 N N . ASN A 1 546 ? 4.363 -9.456 -3.438 1.00 97.94 546 ASN A N 1
ATOM 4297 C CA . ASN A 1 546 ? 3.899 -8.648 -2.318 1.00 97.94 546 ASN A CA 1
ATOM 4298 C C . ASN A 1 546 ? 4.582 -9.121 -1.035 1.00 97.94 546 ASN A C 1
ATOM 4300 O O . ASN A 1 546 ? 4.673 -10.327 -0.803 1.00 97.94 546 ASN A O 1
ATOM 4304 N N . ILE A 1 547 ? 5.026 -8.188 -0.196 1.00 97.62 547 ILE A N 1
ATOM 4305 C CA . ILE A 1 547 ? 5.681 -8.522 1.069 1.00 97.62 547 ILE A CA 1
ATOM 4306 C C . ILE A 1 547 ? 5.090 -7.729 2.226 1.00 97.62 547 ILE A C 1
ATOM 4308 O O . ILE A 1 547 ? 4.754 -6.554 2.097 1.00 97.62 547 ILE A O 1
ATOM 4312 N N . THR A 1 548 ? 5.020 -8.382 3.379 1.00 97.44 548 THR A N 1
ATOM 4313 C CA . THR A 1 548 ? 4.681 -7.784 4.665 1.00 97.44 548 THR A CA 1
ATOM 4314 C C . THR A 1 548 ? 5.894 -7.831 5.583 1.00 97.44 548 THR A C 1
ATOM 4316 O O . THR A 1 548 ? 6.415 -8.910 5.872 1.00 97.44 548 THR A O 1
ATOM 4319 N N . VAL A 1 549 ? 6.329 -6.671 6.071 1.00 97.19 549 VAL A N 1
ATOM 4320 C CA . VAL A 1 549 ? 7.311 -6.551 7.153 1.00 97.19 549 VAL A CA 1
ATOM 4321 C C . VAL A 1 549 ? 6.543 -6.457 8.462 1.00 97.19 549 VAL A C 1
ATOM 4323 O O . VAL A 1 549 ? 5.782 -5.515 8.675 1.00 97.19 549 VAL A O 1
ATOM 4326 N N . SER A 1 550 ? 6.733 -7.443 9.336 1.00 96.12 550 SER A N 1
ATOM 4327 C CA . SER A 1 550 ? 5.935 -7.588 10.558 1.00 96.12 550 SER A CA 1
ATOM 4328 C C . SER A 1 550 ? 6.728 -7.486 11.860 1.00 96.12 550 SER A C 1
ATOM 4330 O O . SER A 1 550 ? 6.161 -7.608 12.945 1.00 96.12 550 SER A O 1
ATOM 4332 N N . GLN A 1 551 ? 8.042 -7.304 11.767 1.00 95.44 551 GLN A N 1
ATOM 4333 C CA . GLN A 1 551 ? 8.946 -7.201 12.908 1.00 95.44 551 GLN A CA 1
ATOM 4334 C C . GLN A 1 551 ? 10.291 -6.611 12.478 1.00 95.44 551 GLN A C 1
ATOM 4336 O O . GLN A 1 551 ? 10.613 -6.561 11.288 1.00 95.44 551 GLN A O 1
ATOM 4341 N N . GLY A 1 552 ? 11.093 -6.225 13.469 1.00 94.50 552 GLY A N 1
ATOM 4342 C CA . GLY A 1 552 ? 12.392 -5.603 13.248 1.00 94.50 552 GLY A CA 1
ATOM 4343 C C . GLY A 1 552 ? 12.288 -4.121 12.916 1.00 94.50 552 GLY A C 1
ATOM 4344 O O . GLY A 1 552 ? 11.211 -3.533 12.916 1.00 94.50 552 GLY A O 1
ATOM 4345 N N . LEU A 1 553 ? 13.441 -3.507 12.671 1.00 96.38 553 LEU A N 1
ATOM 4346 C CA . LEU A 1 553 ? 13.535 -2.105 12.286 1.00 96.38 553 LEU A CA 1
ATOM 4347 C C . LEU A 1 553 ? 14.359 -1.969 11.007 1.00 96.38 553 LEU A C 1
ATOM 4349 O O . LEU A 1 553 ? 15.460 -2.513 10.922 1.00 96.38 553 LEU A O 1
ATOM 4353 N N . ILE A 1 554 ? 13.854 -1.193 10.054 1.00 97.19 554 ILE A N 1
ATOM 4354 C CA . ILE A 1 554 ? 14.630 -0.677 8.929 1.00 97.19 554 ILE A CA 1
ATOM 4355 C C . ILE A 1 554 ? 14.901 0.804 9.198 1.00 97.19 554 ILE A C 1
ATOM 4357 O O . ILE A 1 554 ? 13.984 1.583 9.450 1.00 97.19 554 ILE A O 1
ATOM 4361 N N . GLU A 1 555 ? 16.163 1.209 9.169 1.00 96.06 555 GLU A N 1
ATOM 4362 C CA . GLU A 1 555 ? 16.583 2.579 9.450 1.00 96.06 555 GLU A CA 1
ATOM 4363 C C . GLU A 1 555 ? 17.409 3.125 8.286 1.00 96.06 555 GLU A C 1
ATOM 4365 O O . GLU A 1 555 ? 18.491 2.626 7.995 1.00 96.06 555 GLU A O 1
ATOM 4370 N N . ILE A 1 556 ? 16.924 4.173 7.624 1.00 95.06 556 ILE A N 1
ATOM 4371 C CA . ILE A 1 556 ? 17.642 4.825 6.529 1.00 95.06 556 ILE A CA 1
ATOM 4372 C C . ILE A 1 556 ? 18.538 5.905 7.130 1.00 95.06 556 ILE A C 1
ATOM 4374 O O . ILE A 1 556 ? 18.073 6.985 7.503 1.00 95.06 556 ILE A O 1
ATOM 4378 N N . ILE A 1 557 ? 19.831 5.620 7.236 1.00 92.69 557 ILE A N 1
ATOM 4379 C CA . ILE A 1 557 ? 20.815 6.455 7.931 1.00 92.69 557 ILE A CA 1
ATOM 4380 C C . ILE A 1 557 ? 21.615 7.316 6.958 1.00 92.69 557 ILE A C 1
ATOM 4382 O O . ILE A 1 557 ? 21.918 6.905 5.841 1.00 92.69 557 ILE A O 1
ATOM 4386 N N . ASN A 1 558 ? 21.916 8.557 7.348 1.00 86.31 558 ASN A N 1
ATOM 4387 C CA . ASN A 1 558 ? 22.757 9.437 6.546 1.00 86.31 558 ASN A CA 1
ATOM 4388 C C . ASN A 1 558 ? 24.137 9.513 7.188 1.00 86.31 558 ASN A C 1
ATOM 4390 O O . ASN A 1 558 ? 24.304 10.149 8.225 1.00 86.31 558 ASN A O 1
ATOM 4394 N N . ASN A 1 559 ? 25.118 8.869 6.562 1.00 83.69 559 ASN A N 1
ATOM 4395 C CA . ASN A 1 559 ? 26.511 8.950 6.993 1.00 83.69 559 ASN A CA 1
ATOM 4396 C C . ASN A 1 559 ? 27.314 10.004 6.211 1.00 83.69 559 ASN A C 1
ATOM 4398 O O . ASN A 1 559 ? 28.489 10.223 6.506 1.00 83.69 559 ASN A O 1
ATOM 4402 N N . VAL A 1 560 ? 26.694 10.686 5.241 1.00 80.12 560 VAL A N 1
ATOM 4403 C CA . VAL A 1 560 ? 27.327 11.698 4.392 1.00 80.12 560 VAL A CA 1
ATOM 4404 C C . VAL A 1 560 ? 26.594 13.029 4.564 1.00 80.12 560 VAL A C 1
ATOM 4406 O O . VAL A 1 560 ? 25.625 13.330 3.875 1.00 80.12 560 VAL A O 1
ATOM 4409 N N . ASN A 1 561 ? 27.102 13.875 5.464 1.00 73.88 561 ASN A N 1
ATOM 4410 C CA . ASN A 1 561 ? 26.478 15.156 5.837 1.00 73.88 561 ASN A CA 1
ATOM 4411 C C . ASN A 1 561 ? 26.172 16.102 4.656 1.00 73.88 561 ASN A C 1
ATOM 4413 O O . ASN A 1 561 ? 25.392 17.038 4.818 1.00 73.88 561 ASN A O 1
ATOM 4417 N N . SER A 1 562 ? 26.800 15.908 3.493 1.00 75.62 562 SER A N 1
ATOM 4418 C CA . SER A 1 562 ? 26.623 16.761 2.317 1.00 75.62 562 SER A CA 1
ATOM 4419 C C . SER A 1 562 ? 25.502 16.326 1.372 1.00 75.62 562 SER A C 1
ATOM 4421 O O . SER A 1 562 ? 25.152 17.126 0.510 1.00 75.62 562 SER A O 1
ATOM 4423 N N . GLN A 1 563 ? 24.941 15.115 1.486 1.00 81.19 563 GLN A N 1
ATOM 4424 C CA . GLN A 1 563 ? 23.950 14.602 0.528 1.00 81.19 563 GLN A CA 1
ATOM 4425 C C . GLN A 1 563 ? 22.912 13.706 1.209 1.00 81.19 563 GLN A C 1
ATOM 4427 O O . GLN A 1 563 ? 23.267 12.807 1.970 1.00 81.19 563 GLN A O 1
ATOM 4432 N N . ALA A 1 564 ? 21.631 13.929 0.909 1.00 81.50 564 ALA A N 1
ATOM 4433 C CA . ALA A 1 564 ? 20.576 12.990 1.273 1.00 81.50 564 ALA A CA 1
ATOM 4434 C C . ALA A 1 564 ? 20.734 11.704 0.450 1.00 81.50 564 ALA A C 1
ATOM 4436 O O . ALA A 1 564 ? 20.859 11.747 -0.775 1.00 81.50 564 ALA A O 1
ATOM 4437 N N . GLN A 1 565 ? 20.729 10.561 1.124 1.00 87.31 565 GLN A N 1
ATOM 4438 C CA . GLN A 1 565 ? 20.751 9.253 0.483 1.00 87.31 565 GLN A CA 1
ATOM 4439 C C . GLN A 1 565 ? 19.340 8.839 0.091 1.00 87.31 565 GLN A C 1
ATOM 4441 O O . GLN A 1 565 ? 18.355 9.277 0.686 1.00 87.31 565 GLN A O 1
ATOM 4446 N N . THR A 1 566 ? 19.241 7.989 -0.926 1.00 91.94 566 THR A N 1
ATOM 4447 C CA . THR A 1 566 ? 17.960 7.439 -1.364 1.00 91.94 566 THR A CA 1
ATOM 4448 C C . THR A 1 566 ? 17.993 5.925 -1.258 1.00 91.94 566 THR A C 1
ATOM 4450 O O . THR A 1 566 ? 18.810 5.269 -1.903 1.00 91.94 566 THR A O 1
ATOM 4453 N N . PHE A 1 567 ? 17.096 5.381 -0.441 1.00 96.75 567 PHE A N 1
ATOM 4454 C CA . PHE A 1 567 ? 16.788 3.959 -0.425 1.00 96.75 567 PHE A CA 1
ATOM 4455 C C . PHE A 1 567 ? 15.684 3.698 -1.445 1.00 96.75 567 PHE A C 1
ATOM 4457 O O . PHE A 1 567 ? 14.582 4.223 -1.295 1.00 96.75 567 PHE A O 1
ATOM 4464 N N . TYR A 1 568 ? 15.973 2.897 -2.468 1.00 98.00 568 TYR A N 1
ATOM 4465 C CA . TYR A 1 568 ? 15.006 2.568 -3.511 1.00 98.00 568 TYR A CA 1
ATOM 4466 C C . TYR A 1 568 ? 14.295 1.256 -3.201 1.00 98.00 568 TYR A C 1
ATOM 4468 O O . TYR A 1 568 ? 14.938 0.223 -3.042 1.00 98.00 568 TYR A O 1
ATOM 4476 N N . LEU A 1 569 ? 12.969 1.272 -3.210 1.00 98.44 569 LEU A N 1
ATOM 4477 C CA . LEU A 1 569 ? 12.125 0.089 -3.156 1.00 98.44 569 LEU A CA 1
ATOM 4478 C C . LEU A 1 569 ? 11.277 0.020 -4.428 1.00 98.44 569 LEU A C 1
ATOM 4480 O O . LEU A 1 569 ? 10.499 0.925 -4.725 1.00 98.44 569 LEU A O 1
ATOM 4484 N N . LYS A 1 570 ? 11.440 -1.054 -5.199 1.00 98.44 570 LYS A N 1
ATOM 4485 C CA . LYS A 1 570 ? 10.891 -1.162 -6.551 1.00 98.44 570 LYS A CA 1
ATOM 4486 C C . LYS A 1 570 ? 10.160 -2.476 -6.786 1.00 98.44 570 LYS A C 1
ATOM 4488 O O . LYS A 1 570 ? 10.716 -3.539 -6.527 1.00 98.44 570 LYS A O 1
ATOM 4493 N N . GLY A 1 571 ? 8.972 -2.420 -7.383 1.00 98.06 571 GLY A N 1
ATOM 4494 C CA . GLY A 1 571 ? 8.352 -3.587 -8.016 1.00 98.06 571 GLY A CA 1
ATOM 4495 C C . GLY A 1 571 ? 9.047 -3.903 -9.345 1.00 98.06 571 GLY A C 1
ATOM 4496 O O . GLY A 1 571 ? 8.970 -3.109 -10.288 1.00 98.06 571 GLY A O 1
ATOM 4497 N N . ILE A 1 572 ? 9.763 -5.033 -9.430 1.00 95.31 572 ILE A N 1
ATOM 4498 C CA . ILE A 1 572 ? 10.573 -5.377 -10.622 1.00 95.31 572 ILE A CA 1
ATOM 4499 C C . ILE A 1 572 ? 9.775 -6.066 -11.740 1.00 95.31 572 ILE A C 1
ATOM 4501 O O . ILE A 1 572 ? 10.237 -6.114 -12.875 1.00 95.31 572 ILE A O 1
ATOM 4505 N N . GLU A 1 573 ? 8.559 -6.534 -11.450 1.00 92.56 573 GLU A N 1
ATOM 4506 C CA . GLU A 1 573 ? 7.654 -7.205 -12.401 1.00 92.56 573 GLU A CA 1
ATOM 4507 C C . GLU A 1 573 ? 6.249 -6.581 -12.332 1.00 92.56 573 GLU A C 1
ATOM 4509 O O . GLU A 1 573 ? 5.247 -7.249 -12.069 1.00 92.56 573 GLU A O 1
ATOM 4514 N N . GLY A 1 574 ? 6.192 -5.254 -12.476 1.00 94.56 574 GLY A N 1
ATOM 4515 C CA . GLY A 1 574 ? 4.987 -4.446 -12.267 1.00 94.56 574 GLY A CA 1
ATOM 4516 C C . GLY A 1 574 ? 4.731 -4.138 -10.793 1.00 94.56 574 GLY A C 1
ATOM 4517 O O . GLY A 1 574 ? 5.537 -4.495 -9.928 1.00 94.56 574 GLY A O 1
ATOM 4518 N N . GLN A 1 575 ? 3.597 -3.500 -10.508 1.00 97.56 575 GLN A N 1
ATOM 4519 C CA . GLN A 1 575 ? 3.267 -3.016 -9.169 1.00 97.56 575 GLN A CA 1
ATOM 4520 C C . GLN A 1 575 ? 3.235 -4.147 -8.120 1.00 97.56 575 GLN A C 1
ATOM 4522 O O . GLN A 1 575 ? 2.753 -5.249 -8.406 1.00 97.56 575 GLN A O 1
ATOM 4527 N N . LYS A 1 576 ? 3.791 -3.903 -6.926 1.00 98.19 576 LYS A N 1
ATOM 4528 C CA . LYS A 1 576 ? 3.812 -4.843 -5.786 1.00 98.19 576 LYS A CA 1
ATOM 4529 C C . LYS A 1 576 ? 3.369 -4.162 -4.505 1.00 98.19 576 LYS A C 1
ATOM 4531 O O . LYS A 1 576 ? 3.597 -2.973 -4.339 1.00 98.19 576 LYS A O 1
ATOM 4536 N N . GLU A 1 577 ? 2.773 -4.902 -3.585 1.00 98.19 577 GLU A N 1
ATOM 4537 C CA . GLU A 1 577 ? 2.463 -4.381 -2.255 1.00 98.19 577 GLU A CA 1
ATOM 4538 C C . GLU A 1 577 ? 3.672 -4.519 -1.322 1.00 98.19 577 GLU A C 1
ATOM 4540 O O . GLU A 1 577 ? 4.266 -5.591 -1.203 1.00 98.19 577 GLU A O 1
ATOM 4545 N N . PHE A 1 578 ? 4.016 -3.430 -0.641 1.00 98.31 578 PHE A N 1
ATOM 4546 C CA . PHE A 1 578 ? 4.927 -3.417 0.492 1.00 98.31 578 PHE A CA 1
ATOM 4547 C C . PHE A 1 578 ? 4.151 -2.961 1.722 1.00 98.31 578 PHE A C 1
ATOM 4549 O O . PHE A 1 578 ? 3.844 -1.779 1.881 1.00 98.31 578 PHE A O 1
ATOM 4556 N N . LYS A 1 579 ? 3.816 -3.918 2.582 1.00 97.75 579 LYS A N 1
ATOM 4557 C CA . LYS A 1 579 ? 2.998 -3.698 3.768 1.00 97.75 579 LYS A CA 1
ATOM 4558 C C . LYS A 1 579 ? 3.863 -3.659 5.019 1.00 97.75 579 LYS A C 1
ATOM 4560 O O . LYS A 1 579 ? 4.613 -4.593 5.294 1.00 97.75 579 LYS A O 1
ATOM 4565 N N . LEU A 1 580 ? 3.731 -2.607 5.814 1.00 97.00 580 LEU A N 1
ATOM 4566 C CA . LEU A 1 580 ? 4.264 -2.546 7.171 1.00 97.00 580 LEU A CA 1
ATOM 4567 C C . LEU A 1 580 ? 3.134 -2.923 8.130 1.00 97.00 580 LEU A C 1
ATOM 4569 O O . LEU A 1 580 ? 2.168 -2.185 8.262 1.00 97.00 580 LEU A O 1
ATOM 4573 N N . ALA A 1 581 ? 3.205 -4.089 8.764 1.00 95.31 581 ALA A N 1
ATOM 4574 C CA . ALA A 1 581 ? 2.139 -4.553 9.653 1.00 95.31 581 ALA A CA 1
ATOM 4575 C C . ALA A 1 581 ? 2.731 -5.378 10.799 1.00 95.31 581 ALA A C 1
ATOM 4577 O O . ALA A 1 581 ? 2.898 -6.594 10.650 1.00 95.31 581 ALA A O 1
ATOM 4578 N N . PRO A 1 582 ? 3.100 -4.743 11.927 1.00 95.00 582 PRO A N 1
ATOM 4579 C CA . PRO A 1 582 ? 3.694 -5.446 13.050 1.00 95.00 582 PRO A CA 1
ATOM 4580 C C . PRO A 1 582 ? 2.738 -6.518 13.576 1.00 95.00 582 PRO A C 1
ATOM 4582 O O . PRO A 1 582 ? 1.538 -6.276 13.703 1.00 95.00 582 PRO A O 1
ATOM 4585 N N . THR A 1 583 ? 3.259 -7.701 13.911 1.00 94.81 583 THR A N 1
ATOM 4586 C CA . THR A 1 583 ? 2.429 -8.717 14.575 1.00 94.81 583 THR A CA 1
ATOM 4587 C C . THR A 1 583 ? 2.016 -8.235 15.966 1.00 94.81 583 THR A C 1
ATOM 4589 O O . THR A 1 583 ? 2.756 -7.489 16.613 1.00 94.81 583 THR A O 1
ATOM 4592 N N . ASP A 1 584 ? 0.864 -8.691 16.468 1.00 92.69 584 ASP A N 1
ATOM 4593 C CA . ASP A 1 584 ? 0.443 -8.373 17.840 1.00 92.69 584 ASP A CA 1
ATOM 4594 C C . ASP A 1 584 ? 1.486 -8.842 18.872 1.00 92.69 584 ASP A C 1
ATOM 4596 O O . ASP A 1 584 ? 1.742 -8.131 19.842 1.00 92.69 584 ASP A O 1
ATOM 4600 N N . ASP A 1 585 ? 2.153 -9.976 18.631 1.00 95.19 585 ASP A N 1
ATOM 4601 C CA . ASP A 1 585 ? 3.234 -10.484 19.485 1.00 95.19 585 ASP A CA 1
ATOM 4602 C C . ASP A 1 585 ? 4.452 -9.551 19.503 1.00 95.19 585 ASP A C 1
ATOM 4604 O O . ASP A 1 585 ? 5.051 -9.320 20.558 1.00 95.19 585 ASP A O 1
ATOM 4608 N N . TYR A 1 586 ? 4.839 -9.004 18.345 1.00 95.31 586 TYR A N 1
ATOM 4609 C CA . TYR A 1 586 ? 5.940 -8.048 18.252 1.00 95.31 586 TYR A CA 1
ATOM 4610 C C . TYR A 1 586 ? 5.569 -6.716 18.908 1.00 95.31 586 TYR A C 1
ATOM 4612 O O . TYR A 1 586 ? 6.338 -6.187 19.714 1.00 95.31 586 TYR A O 1
ATOM 4620 N N . ALA A 1 587 ? 4.371 -6.203 18.623 1.00 93.19 587 ALA A N 1
ATOM 4621 C CA . ALA A 1 587 ? 3.862 -4.972 19.214 1.00 93.19 587 ALA A CA 1
ATOM 4622 C C . ALA A 1 587 ? 3.729 -5.080 20.745 1.00 93.19 587 ALA A C 1
ATOM 4624 O O . ALA A 1 587 ? 4.087 -4.146 21.466 1.00 93.19 587 ALA A O 1
ATOM 4625 N N . ASP A 1 588 ? 3.278 -6.226 21.265 1.00 93.62 588 ASP A N 1
ATOM 4626 C CA . ASP A 1 588 ? 3.174 -6.489 22.704 1.00 93.62 588 ASP A CA 1
ATOM 4627 C C . ASP A 1 588 ? 4.545 -6.606 23.369 1.00 93.62 588 ASP A C 1
ATOM 4629 O O . ASP A 1 588 ? 4.784 -5.985 24.409 1.00 93.62 588 ASP A O 1
ATOM 4633 N N . ALA A 1 589 ? 5.475 -7.330 22.742 1.00 94.50 589 ALA A N 1
ATOM 4634 C CA . ALA A 1 589 ? 6.856 -7.419 23.198 1.00 94.50 589 ALA A CA 1
ATOM 4635 C C . ALA A 1 589 ? 7.528 -6.038 23.273 1.00 94.50 589 ALA A C 1
ATOM 4637 O O . ALA A 1 589 ? 8.194 -5.729 24.266 1.00 94.50 589 ALA A O 1
ATOM 4638 N N . LEU A 1 590 ? 7.332 -5.207 22.246 1.00 93.06 590 LEU A N 1
ATOM 4639 C CA . LEU A 1 590 ? 7.856 -3.847 22.182 1.00 93.06 590 LEU A CA 1
ATOM 4640 C C . LEU A 1 590 ? 7.207 -2.939 23.236 1.00 93.06 590 LEU A C 1
ATOM 4642 O O . LEU A 1 590 ? 7.919 -2.259 23.974 1.00 93.06 590 LEU A O 1
ATOM 4646 N N . SER A 1 591 ? 5.877 -2.975 23.375 1.00 92.19 591 SER A N 1
ATOM 4647 C CA . SER A 1 591 ? 5.137 -2.167 24.356 1.00 92.19 591 SER A CA 1
ATOM 4648 C C . SER A 1 591 ? 5.533 -2.500 25.799 1.00 92.19 591 SER A C 1
ATOM 4650 O O . SER A 1 591 ? 5.807 -1.596 26.597 1.00 92.19 591 SER A O 1
ATOM 4652 N N . LYS A 1 592 ? 5.644 -3.794 26.133 1.00 92.81 592 LYS A N 1
ATOM 4653 C CA . LYS A 1 592 ? 6.065 -4.243 27.467 1.00 92.81 592 LYS A CA 1
ATOM 4654 C C . LYS A 1 592 ? 7.484 -3.798 27.788 1.00 92.81 592 LYS A C 1
ATOM 4656 O O . LYS A 1 592 ? 7.734 -3.330 28.897 1.00 92.81 592 LYS A O 1
ATOM 4661 N N . ALA A 1 593 ? 8.405 -3.928 26.834 1.00 91.19 593 ALA A N 1
ATOM 4662 C CA . ALA A 1 593 ? 9.791 -3.522 27.029 1.00 91.19 593 ALA A CA 1
ATOM 4663 C C . ALA A 1 593 ? 9.949 -1.999 27.176 1.00 91.19 593 ALA A C 1
ATOM 4665 O O . ALA A 1 593 ? 10.810 -1.556 27.935 1.00 91.19 593 ALA A O 1
ATOM 4666 N N . ASP A 1 594 ? 9.113 -1.215 26.490 1.00 90.88 594 ASP A N 1
ATOM 4667 C CA . ASP A 1 594 ? 9.154 0.247 26.505 1.00 90.88 594 ASP A CA 1
ATOM 4668 C C . ASP A 1 594 ? 8.617 0.861 27.802 1.00 90.88 594 ASP A C 1
ATOM 4670 O O . ASP A 1 594 ? 9.308 1.658 28.431 1.00 90.88 594 ASP A O 1
ATOM 4674 N N . ASN A 1 595 ? 7.410 0.491 28.238 1.00 88.44 595 ASN A N 1
ATOM 4675 C CA . ASN A 1 595 ? 6.792 1.118 29.413 1.00 88.44 595 ASN A CA 1
ATOM 4676 C C . ASN A 1 595 ? 5.992 0.159 30.309 1.00 88.44 595 ASN A C 1
ATOM 4678 O O . ASN A 1 595 ? 5.233 0.612 31.170 1.00 88.44 595 ASN A O 1
ATOM 4682 N N . GLY A 1 596 ? 6.163 -1.153 30.134 1.00 87.06 596 GLY A N 1
ATOM 4683 C CA . GLY A 1 596 ? 5.548 -2.184 30.972 1.00 87.06 596 GLY A CA 1
ATOM 4684 C C . GLY A 1 596 ? 4.072 -2.476 30.680 1.00 87.06 596 GLY A C 1
ATOM 4685 O O . GLY A 1 596 ? 3.485 -3.293 31.386 1.00 87.06 596 GLY A O 1
ATOM 4686 N N . LEU A 1 597 ? 3.468 -1.841 29.670 1.00 89.12 597 LEU A N 1
ATOM 4687 C CA . LEU A 1 597 ? 2.081 -2.093 29.265 1.00 89.12 597 LEU A CA 1
ATOM 4688 C C . LEU A 1 597 ? 2.001 -3.122 28.141 1.00 89.12 597 LEU A C 1
ATOM 4690 O O . LEU A 1 597 ? 2.864 -3.151 27.263 1.00 89.12 597 LEU A O 1
ATOM 4694 N N . THR A 1 598 ? 0.930 -3.915 28.113 1.00 90.94 598 THR A N 1
ATOM 4695 C CA . THR A 1 598 ? 0.620 -4.744 26.940 1.00 90.94 598 THR A CA 1
ATOM 4696 C C . THR A 1 598 ? 0.192 -3.880 25.760 1.00 90.94 598 THR A C 1
ATOM 4698 O O . THR A 1 598 ? -0.269 -2.746 25.929 1.00 90.94 598 THR A O 1
ATOM 4701 N N . TRP A 1 599 ? 0.288 -4.432 24.553 1.00 88.94 599 TRP A N 1
ATOM 4702 C CA . TRP A 1 599 ? -0.162 -3.730 23.352 1.00 88.94 599 TRP A CA 1
ATOM 4703 C C . TRP A 1 599 ? -1.653 -3.376 23.409 1.00 88.94 599 TRP A C 1
ATOM 4705 O O . TRP A 1 599 ? -2.052 -2.258 23.093 1.00 88.94 599 TRP A O 1
ATOM 4715 N N . ILE A 1 600 ? -2.478 -4.298 23.913 1.00 86.75 600 ILE A N 1
ATOM 4716 C CA . ILE A 1 600 ? -3.917 -4.081 24.118 1.00 86.75 600 ILE A CA 1
ATOM 4717 C C . ILE A 1 600 ? -4.166 -2.932 25.105 1.00 86.75 600 ILE A C 1
ATOM 4719 O O . ILE A 1 600 ? -5.020 -2.085 24.852 1.00 86.75 600 ILE A O 1
ATOM 4723 N N . GLN A 1 601 ? -3.406 -2.860 26.204 1.00 87.94 601 GLN A N 1
ATOM 4724 C CA . GLN A 1 601 ? -3.533 -1.774 27.180 1.00 87.94 601 GLN A CA 1
ATOM 4725 C C . GLN A 1 601 ? -3.167 -0.417 26.570 1.00 87.94 601 GLN A C 1
ATOM 4727 O O . GLN A 1 601 ? -3.865 0.569 26.809 1.00 87.94 601 GLN A O 1
ATOM 4732 N N . ARG A 1 602 ? -2.108 -0.372 25.753 1.00 83.88 602 ARG A N 1
ATOM 4733 C CA . ARG A 1 602 ? -1.696 0.843 25.042 1.00 83.88 602 ARG A CA 1
ATOM 4734 C C . ARG A 1 602 ? -2.754 1.283 24.020 1.00 83.88 602 ARG A C 1
ATOM 4736 O O . ARG A 1 602 ? -3.129 2.452 24.034 1.00 83.88 602 ARG A O 1
ATOM 4743 N N . LYS A 1 603 ? -3.313 0.359 23.224 1.00 81.69 603 LYS A N 1
ATOM 4744 C CA . LYS A 1 603 ? -4.437 0.631 22.297 1.00 81.69 603 LYS A CA 1
ATOM 4745 C C . LYS A 1 603 ? -5.691 1.140 23.015 1.00 81.69 603 LYS A C 1
ATOM 4747 O O . LYS A 1 603 ? -6.390 2.005 22.496 1.00 81.69 603 LYS A O 1
ATOM 4752 N N . ALA A 1 604 ? -5.946 0.643 24.225 1.00 81.38 604 ALA A N 1
ATOM 4753 C CA . ALA A 1 604 ? -7.033 1.104 25.087 1.00 81.38 604 ALA A CA 1
ATOM 4754 C C . ALA A 1 604 ? -6.755 2.462 25.765 1.00 81.38 604 ALA A C 1
ATOM 4756 O O . ALA A 1 604 ? -7.564 2.918 26.572 1.00 81.38 604 ALA A O 1
ATOM 4757 N N . GLY A 1 605 ? -5.615 3.104 25.481 1.00 78.88 605 GLY A N 1
ATOM 4758 C CA . GLY A 1 605 ? -5.303 4.431 25.997 1.00 78.88 605 GLY A CA 1
ATOM 4759 C C . GLY A 1 605 ? -4.800 4.470 27.435 1.00 78.88 605 GLY A C 1
ATOM 4760 O O . GLY A 1 605 ? -4.773 5.541 28.046 1.00 78.88 605 GLY A O 1
ATOM 4761 N N . ILE A 1 606 ? -4.415 3.325 28.001 1.00 83.38 606 ILE A N 1
ATOM 4762 C CA . ILE A 1 606 ? -3.889 3.264 29.365 1.00 83.38 606 ILE A CA 1
ATOM 4763 C C . ILE A 1 606 ? -2.520 3.946 29.394 1.00 83.38 606 ILE A C 1
ATOM 4765 O O . ILE A 1 606 ? -1.607 3.588 28.654 1.00 83.38 606 ILE A O 1
ATOM 4769 N N . ILE A 1 607 ? -2.374 4.930 30.278 1.00 82.94 607 ILE A N 1
ATOM 4770 C CA . ILE A 1 607 ? -1.137 5.697 30.437 1.00 82.94 607 ILE A CA 1
ATOM 4771 C C . ILE A 1 607 ? -0.229 4.971 31.433 1.00 82.94 607 ILE A C 1
ATOM 4773 O O . ILE A 1 607 ? -0.625 4.705 32.572 1.00 82.94 607 ILE A O 1
ATOM 4777 N N . SER A 1 608 ? 1.004 4.663 31.022 1.00 84.31 608 SER A N 1
ATOM 4778 C CA . SER A 1 608 ? 2.002 4.102 31.937 1.00 84.31 608 SER A CA 1
ATOM 4779 C C . SER A 1 608 ? 2.499 5.171 32.907 1.00 84.31 608 SER A C 1
ATOM 4781 O O . SER A 1 608 ? 2.693 6.325 32.537 1.00 84.31 608 SER A O 1
ATOM 4783 N N . LYS A 1 609 ? 2.758 4.774 34.157 1.00 87.56 609 LYS A N 1
ATOM 4784 C CA . LYS A 1 609 ? 3.481 5.616 35.127 1.00 87.56 609 LYS A CA 1
ATOM 4785 C C . LYS A 1 609 ? 4.998 5.600 34.899 1.00 87.56 609 LYS A C 1
ATOM 4787 O O . LYS A 1 609 ? 5.714 6.327 35.582 1.00 87.56 609 LYS A O 1
ATOM 4792 N N . LEU A 1 610 ? 5.486 4.744 34.001 1.00 87.38 610 LEU A N 1
ATOM 4793 C CA . LEU A 1 610 ? 6.898 4.616 33.658 1.00 87.38 610 LEU A CA 1
ATOM 4794 C C . LEU A 1 610 ? 7.233 5.492 32.449 1.00 87.38 610 LEU A C 1
ATOM 4796 O O . LEU A 1 610 ? 6.458 5.568 31.496 1.00 87.38 610 LEU A O 1
ATOM 4800 N N . THR A 1 611 ? 8.410 6.114 32.477 1.00 86.19 611 THR A N 1
ATOM 4801 C CA . THR A 1 611 ? 8.967 6.819 31.318 1.00 86.19 611 THR A CA 1
ATOM 4802 C C . THR A 1 611 ? 9.297 5.811 30.208 1.00 86.19 611 THR A C 1
ATOM 4804 O O . THR A 1 611 ? 9.913 4.789 30.524 1.00 86.19 611 THR A O 1
ATOM 4807 N N . PRO A 1 612 ? 8.933 6.079 28.939 1.00 86.12 612 PRO A N 1
ATOM 4808 C CA . PRO A 1 612 ? 9.308 5.236 27.803 1.00 86.12 612 PRO A CA 1
ATOM 4809 C C . PRO A 1 612 ? 10.823 4.996 27.734 1.00 86.12 612 PRO A C 1
ATOM 4811 O O . PRO A 1 612 ? 11.609 5.941 27.823 1.00 86.12 612 PRO A O 1
ATOM 4814 N N . VAL A 1 613 ? 11.231 3.735 27.585 1.00 86.81 613 VAL A N 1
ATOM 4815 C CA . VAL A 1 613 ? 12.636 3.322 27.414 1.00 86.81 613 VAL A CA 1
ATOM 4816 C C . VAL A 1 613 ? 13.072 3.404 25.948 1.00 86.81 613 VAL A C 1
ATOM 4818 O O . VAL A 1 613 ? 14.234 3.687 25.664 1.00 86.81 613 VAL A O 1
ATOM 4821 N N . TYR A 1 614 ? 12.145 3.182 25.018 1.00 84.44 614 TYR A N 1
ATOM 4822 C CA . TYR A 1 614 ? 12.355 3.163 23.573 1.00 84.44 614 TYR A CA 1
ATOM 4823 C C . TYR A 1 614 ? 11.419 4.157 22.864 1.00 84.44 614 TYR A C 1
ATOM 4825 O O . TYR A 1 614 ? 10.656 3.751 21.982 1.00 84.44 614 TYR A O 1
ATOM 4833 N N . PRO A 1 615 ? 11.470 5.461 23.203 1.00 78.75 615 PRO A N 1
ATOM 4834 C CA . PRO A 1 615 ? 10.566 6.458 22.626 1.00 78.75 615 PRO A CA 1
ATOM 4835 C C . PRO A 1 615 ? 10.656 6.506 21.097 1.00 78.75 615 PRO A C 1
ATOM 4837 O O . PRO A 1 615 ? 9.646 6.681 20.429 1.00 78.75 615 PRO A O 1
ATOM 4840 N N . ASP A 1 616 ? 11.839 6.250 20.536 1.00 83.88 616 ASP A N 1
ATOM 4841 C CA . ASP A 1 616 ? 12.061 6.310 19.092 1.00 83.88 616 ASP A CA 1
ATOM 4842 C C . ASP A 1 616 ? 11.560 5.066 18.342 1.00 83.88 616 ASP A C 1
ATOM 4844 O O . ASP A 1 616 ? 11.641 5.031 17.117 1.00 83.88 616 ASP A O 1
ATOM 4848 N N . LEU A 1 617 ? 11.128 4.005 19.032 1.00 86.88 617 LEU A N 1
ATOM 4849 C CA . LEU A 1 617 ? 10.510 2.827 18.400 1.00 86.88 617 LEU A CA 1
ATOM 4850 C C . LEU A 1 617 ? 8.982 2.931 18.350 1.00 86.88 617 LEU A C 1
ATOM 4852 O O . LEU A 1 617 ? 8.322 2.000 17.892 1.00 86.88 617 LEU A O 1
ATOM 4856 N N . PHE A 1 618 ? 8.434 4.066 18.781 1.00 85.50 618 PHE A N 1
ATOM 4857 C CA . PHE A 1 618 ? 7.035 4.420 18.623 1.00 85.50 618 PHE A CA 1
ATOM 4858 C C . PHE A 1 618 ? 6.906 5.771 17.914 1.00 85.50 618 PHE A C 1
ATOM 4860 O O . PHE A 1 618 ? 7.817 6.598 17.936 1.00 85.50 618 PHE A O 1
ATOM 4867 N N . THR A 1 619 ? 5.775 6.002 17.253 1.00 79.50 619 THR A N 1
ATOM 4868 C CA . THR A 1 619 ? 5.457 7.317 16.675 1.00 79.50 619 THR A CA 1
ATOM 4869 C C . THR A 1 619 ? 5.290 8.384 17.766 1.00 79.50 619 THR A C 1
ATOM 4871 O O . THR A 1 619 ? 5.202 8.066 18.950 1.00 79.50 619 THR A O 1
ATOM 4874 N N . GLN A 1 620 ? 5.224 9.672 17.395 1.00 62.66 620 GLN A N 1
ATOM 4875 C CA . GLN A 1 620 ? 5.208 10.803 18.346 1.00 62.66 620 GLN A CA 1
ATOM 4876 C C . GLN A 1 620 ? 4.066 10.767 19.383 1.00 62.66 620 GLN A C 1
ATOM 4878 O O . GLN A 1 620 ? 4.208 11.348 20.456 1.00 62.66 620 GLN A O 1
ATOM 4883 N N . ASN A 1 621 ? 2.973 10.046 19.111 1.00 62.56 621 ASN A N 1
ATOM 4884 C CA . ASN A 1 621 ? 1.877 9.844 20.069 1.00 62.56 621 ASN A CA 1
ATOM 4885 C C . ASN A 1 621 ? 2.110 8.649 21.013 1.00 62.56 621 ASN A C 1
ATOM 4887 O O . ASN A 1 621 ? 1.240 8.310 21.808 1.00 62.56 621 ASN A O 1
ATOM 4891 N N . ALA A 1 622 ? 3.280 8.008 20.930 1.00 66.75 622 ALA A N 1
ATOM 4892 C CA . ALA A 1 622 ? 3.686 6.817 21.669 1.00 66.75 622 ALA A CA 1
ATOM 4893 C C . ALA A 1 622 ? 2.730 5.625 21.508 1.00 66.75 622 ALA A C 1
ATOM 4895 O O . ALA A 1 622 ? 2.719 4.727 22.346 1.00 66.75 622 ALA A O 1
ATOM 4896 N N . THR A 1 623 ? 1.923 5.584 20.450 1.00 73.75 623 THR A N 1
ATOM 4897 C CA . THR A 1 623 ? 0.897 4.552 20.284 1.00 73.75 623 THR A CA 1
ATOM 4898 C C . THR A 1 623 ? 1.211 3.545 19.205 1.00 73.75 623 THR A C 1
ATOM 4900 O O . THR A 1 623 ? 0.669 2.468 19.318 1.00 73.75 623 THR A O 1
ATOM 4903 N N . ILE A 1 624 ? 2.065 3.810 18.212 1.00 86.69 624 ILE A N 1
ATOM 4904 C CA . ILE A 1 624 ? 2.210 2.922 17.042 1.00 86.69 624 ILE A CA 1
ATOM 4905 C C . ILE A 1 624 ? 3.667 2.454 16.904 1.00 86.69 624 ILE A C 1
ATOM 4907 O O . ILE A 1 624 ? 4.550 3.314 16.905 1.00 86.69 624 ILE A O 1
ATOM 4911 N N . PRO A 1 625 ? 3.949 1.136 16.805 1.00 92.38 625 PRO A N 1
ATOM 4912 C CA . PRO A 1 625 ? 5.297 0.619 16.566 1.00 92.38 625 PRO A CA 1
ATOM 4913 C C . PRO A 1 625 ? 5.906 1.171 15.276 1.00 92.38 625 PRO A C 1
ATOM 4915 O O . PRO A 1 625 ? 5.239 1.217 14.248 1.00 92.38 625 PRO A O 1
ATOM 4918 N N . VAL A 1 626 ? 7.183 1.534 15.300 1.00 94.31 626 VAL A N 1
ATOM 4919 C CA . VAL A 1 626 ? 7.914 1.989 14.110 1.00 94.31 626 VAL A CA 1
ATOM 4920 C C . VAL A 1 626 ? 8.656 0.812 13.484 1.00 94.31 626 VAL A C 1
ATOM 4922 O O . VAL A 1 626 ? 9.498 0.198 14.138 1.00 94.31 626 VAL A O 1
ATOM 4925 N N . LEU A 1 627 ? 8.387 0.541 12.205 1.00 96.19 627 LEU A N 1
ATOM 4926 C CA . LEU A 1 627 ? 9.094 -0.475 11.413 1.00 96.19 627 LEU A CA 1
ATOM 4927 C C . LEU A 1 627 ? 10.075 0.142 10.410 1.00 96.19 627 LEU A C 1
ATOM 4929 O O . LEU A 1 627 ? 11.054 -0.508 10.039 1.00 96.19 627 LEU A O 1
ATOM 4933 N N . LEU A 1 628 ? 9.853 1.398 10.008 1.00 96.19 628 LEU A N 1
ATOM 4934 C CA . LEU A 1 628 ? 10.727 2.128 9.093 1.00 96.19 628 LEU A CA 1
ATOM 4935 C C . LEU A 1 628 ? 11.031 3.536 9.616 1.00 96.19 628 LEU A C 1
ATOM 4937 O O . LEU A 1 628 ? 10.132 4.308 9.951 1.00 96.19 628 LEU A O 1
ATOM 4941 N N . LYS A 1 629 ? 12.315 3.889 9.642 1.00 94.50 629 LYS A N 1
ATOM 4942 C CA . LYS A 1 629 ? 12.797 5.234 9.969 1.00 94.50 629 LYS A CA 1
ATOM 4943 C C . LYS A 1 629 ? 13.430 5.886 8.754 1.00 94.50 629 LYS A C 1
ATOM 4945 O O . LYS A 1 629 ? 14.502 5.473 8.313 1.00 94.50 629 LYS A O 1
ATOM 4950 N N . CYS A 1 630 ? 12.799 6.942 8.265 1.00 91.38 630 CYS A N 1
ATOM 4951 C CA . CYS A 1 630 ? 13.357 7.824 7.251 1.00 91.38 630 CYS A CA 1
ATOM 4952 C C . CYS A 1 630 ? 14.053 8.978 7.977 1.00 91.38 630 CYS A C 1
ATOM 4954 O O . CYS A 1 630 ? 13.404 9.981 8.247 1.00 91.38 630 CYS A O 1
ATOM 4956 N N . ASN A 1 631 ? 15.322 8.827 8.375 1.00 88.06 631 ASN A N 1
ATOM 4957 C CA . ASN A 1 631 ? 16.029 9.869 9.135 1.00 88.06 631 ASN A CA 1
ATOM 4958 C C . ASN A 1 631 ? 16.238 11.133 8.273 1.00 88.06 631 ASN A C 1
ATOM 4960 O O . ASN A 1 631 ? 15.318 11.908 8.061 1.00 88.06 631 ASN A O 1
ATOM 4964 N N . ASP A 1 632 ? 17.426 11.312 7.705 1.00 84.44 632 ASP A N 1
ATOM 4965 C CA . ASP A 1 632 ? 17.782 12.482 6.885 1.00 84.44 632 ASP A CA 1
ATOM 4966 C C . ASP A 1 632 ? 17.752 12.167 5.387 1.00 84.44 632 ASP A C 1
ATOM 4968 O O . ASP A 1 632 ? 18.400 12.823 4.574 1.00 84.44 632 ASP A O 1
ATOM 4972 N N . ASN A 1 633 ? 17.046 11.099 5.035 1.00 89.56 633 ASN A N 1
ATOM 4973 C CA . ASN A 1 633 ? 17.139 10.450 3.740 1.00 89.56 633 ASN A CA 1
ATOM 4974 C C . ASN A 1 633 ? 15.771 10.217 3.128 1.00 89.56 633 ASN A C 1
ATOM 4976 O O . ASN A 1 633 ? 14.733 10.278 3.792 1.00 89.56 633 ASN A O 1
ATOM 4980 N N . THR A 1 634 ? 15.807 9.885 1.849 1.00 93.38 634 THR A N 1
ATOM 4981 C CA . THR A 1 634 ? 14.629 9.630 1.045 1.00 93.38 634 THR A CA 1
ATOM 4982 C C . THR A 1 634 ? 14.353 8.132 0.979 1.00 93.38 634 THR A C 1
ATOM 4984 O O . THR A 1 634 ? 15.184 7.351 0.516 1.00 93.38 634 THR A O 1
ATOM 4987 N N . PHE A 1 635 ? 13.164 7.726 1.411 1.00 97.31 635 PHE A N 1
ATOM 4988 C CA . PHE A 1 635 ? 12.586 6.430 1.085 1.00 97.31 635 PHE A CA 1
ATOM 4989 C C . PHE A 1 635 ? 11.847 6.542 -0.246 1.00 97.31 635 PHE A C 1
ATOM 4991 O O . PHE A 1 635 ? 10.753 7.094 -0.307 1.00 97.31 635 PHE A O 1
ATOM 4998 N N . ALA A 1 636 ? 12.461 6.075 -1.324 1.00 97.75 636 ALA A N 1
ATOM 4999 C CA . ALA A 1 636 ? 11.890 6.144 -2.657 1.00 97.75 636 ALA A CA 1
ATOM 5000 C C . ALA A 1 636 ? 11.169 4.849 -3.021 1.00 97.75 636 ALA A C 1
ATOM 5002 O O . ALA A 1 636 ? 11.751 3.769 -2.944 1.00 97.75 636 ALA A O 1
ATOM 5003 N N . ILE A 1 637 ? 9.928 4.966 -3.481 1.00 98.50 637 ILE A N 1
ATOM 5004 C CA . ILE A 1 637 ? 9.105 3.848 -3.931 1.00 98.50 637 ILE A CA 1
ATOM 5005 C C . ILE A 1 637 ? 8.740 3.999 -5.417 1.00 98.50 637 ILE A C 1
ATOM 5007 O O . ILE A 1 637 ? 8.409 5.092 -5.873 1.00 98.50 637 ILE A O 1
ATOM 5011 N N . GLN A 1 638 ? 8.804 2.904 -6.180 1.00 98.44 638 GLN A N 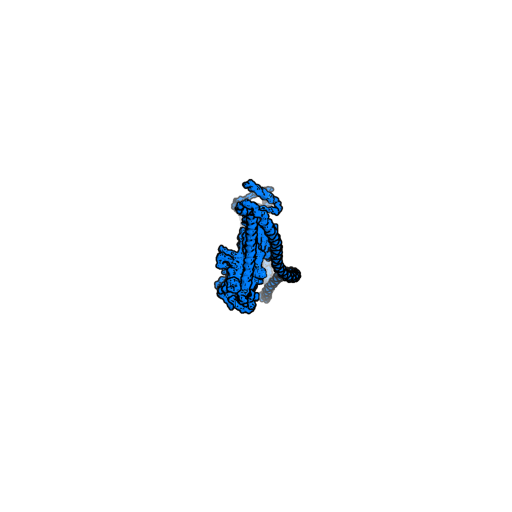1
ATOM 5012 C CA . GLN A 1 638 ? 8.442 2.852 -7.607 1.00 98.44 638 GLN A CA 1
ATOM 5013 C C . GLN A 1 638 ? 7.718 1.546 -7.930 1.00 98.44 638 GLN A C 1
ATOM 5015 O O . GLN A 1 638 ? 8.241 0.471 -7.633 1.00 98.44 638 GLN A O 1
ATOM 5020 N N . ASN A 1 639 ? 6.565 1.603 -8.600 1.00 98.38 639 ASN A N 1
ATOM 5021 C CA . ASN A 1 639 ? 5.722 0.422 -8.823 1.00 98.38 639 ASN A CA 1
ATOM 5022 C C . ASN A 1 639 ? 5.428 -0.309 -7.495 1.00 98.38 639 ASN A C 1
ATOM 5024 O O . ASN A 1 639 ? 5.542 -1.534 -7.401 1.00 98.38 639 ASN A O 1
ATOM 5028 N N . ILE A 1 640 ? 5.115 0.440 -6.438 1.00 98.56 640 ILE A N 1
ATOM 5029 C CA . ILE A 1 640 ? 4.834 -0.099 -5.103 1.00 98.56 640 ILE A CA 1
ATOM 5030 C C . ILE A 1 640 ? 3.509 0.462 -4.600 1.00 98.56 640 ILE A C 1
ATOM 5032 O O . ILE A 1 640 ? 3.275 1.660 -4.711 1.00 98.56 640 ILE A O 1
ATOM 5036 N N . ILE A 1 641 ? 2.679 -0.391 -4.004 1.00 98.50 641 ILE A N 1
ATOM 5037 C CA . ILE A 1 641 ? 1.589 -0.006 -3.109 1.00 98.50 641 ILE A CA 1
ATOM 5038 C C . ILE A 1 641 ? 2.122 -0.118 -1.683 1.00 98.50 641 ILE A C 1
ATOM 5040 O O . ILE A 1 641 ? 2.363 -1.218 -1.194 1.00 98.50 641 ILE A O 1
ATOM 5044 N N . LEU A 1 642 ? 2.342 1.015 -1.032 1.00 98.19 642 LEU A N 1
ATOM 5045 C CA . LEU A 1 642 ? 2.798 1.100 0.346 1.00 98.19 642 LEU A CA 1
ATOM 5046 C C . LEU A 1 642 ? 1.587 1.150 1.283 1.00 98.19 642 LEU A C 1
ATOM 5048 O O . LEU A 1 642 ? 0.784 2.079 1.200 1.00 98.19 642 LEU A O 1
ATOM 5052 N N . SER A 1 643 ? 1.472 0.176 2.185 1.00 97.00 643 SER A N 1
ATOM 5053 C CA . SER A 1 643 ? 0.450 0.137 3.240 1.00 97.00 643 SER A CA 1
ATOM 5054 C C . SER A 1 643 ? 1.095 0.064 4.631 1.00 97.00 643 SER A C 1
ATOM 5056 O O . SER A 1 643 ? 2.246 -0.357 4.769 1.00 97.00 643 SER A O 1
ATOM 5058 N N . GLY A 1 644 ? 0.379 0.524 5.664 1.00 94.69 644 GLY A N 1
ATOM 5059 C CA . GLY A 1 644 ? 0.932 0.677 7.017 1.00 94.69 644 GLY A CA 1
ATOM 5060 C C . GLY A 1 644 ? 1.836 1.903 7.172 1.00 94.69 644 GLY A C 1
ATOM 5061 O O . GLY A 1 644 ? 2.892 1.839 7.807 1.00 94.69 644 GLY A O 1
ATOM 5062 N N . PHE A 1 645 ? 1.473 3.015 6.529 1.00 95.19 645 PHE A N 1
ATOM 5063 C CA . PHE A 1 645 ? 2.270 4.244 6.499 1.00 95.19 645 PHE A CA 1
ATOM 5064 C C . PHE A 1 645 ? 2.477 4.861 7.895 1.00 95.19 645 PHE A C 1
ATOM 5066 O O . PHE A 1 645 ? 3.489 5.509 8.152 1.00 95.19 645 PHE A O 1
ATOM 5073 N N . GLU A 1 646 ? 1.567 4.599 8.828 1.00 92.06 646 GLU A N 1
ATOM 5074 C CA . GLU A 1 646 ? 1.644 4.941 10.248 1.00 92.06 646 GLU A CA 1
ATOM 5075 C C . GLU A 1 646 ? 2.830 4.292 10.985 1.00 92.06 646 GLU A C 1
ATOM 5077 O O . GLU A 1 646 ? 3.256 4.789 12.027 1.00 92.06 646 GLU A O 1
ATOM 5082 N N . HIS A 1 647 ? 3.413 3.222 10.433 1.00 94.44 647 HIS A N 1
ATOM 5083 C CA . HIS A 1 647 ? 4.615 2.569 10.962 1.00 94.44 647 HIS A CA 1
ATOM 5084 C C . HIS A 1 647 ? 5.921 3.193 10.447 1.00 94.44 647 HIS A C 1
ATOM 5086 O O . HIS A 1 647 ? 7.013 2.681 10.735 1.00 94.44 647 HIS A O 1
ATOM 5092 N N . ILE A 1 648 ? 5.820 4.292 9.694 1.00 94.50 648 ILE A N 1
ATOM 5093 C CA . ILE A 1 648 ? 6.945 5.072 9.192 1.00 94.50 648 ILE A CA 1
ATOM 5094 C C . ILE A 1 648 ? 7.073 6.343 10.021 1.00 94.50 648 ILE A C 1
ATOM 5096 O O . ILE A 1 648 ? 6.124 7.106 10.191 1.00 94.50 648 ILE A O 1
ATOM 5100 N N . THR A 1 649 ? 8.279 6.613 10.504 1.00 92.69 649 THR A N 1
ATOM 5101 C CA . THR A 1 649 ? 8.594 7.886 11.155 1.00 92.69 649 THR A CA 1
ATOM 5102 C C . THR A 1 649 ? 9.747 8.576 10.448 1.00 92.69 649 THR A C 1
ATOM 5104 O O . THR A 1 649 ? 10.581 7.927 9.809 1.00 92.69 649 THR A O 1
ATOM 5107 N N . LYS A 1 650 ? 9.812 9.898 10.598 1.00 88.94 650 LYS A N 1
ATOM 5108 C CA . LYS A 1 650 ? 10.982 10.683 10.220 1.00 88.94 650 LYS A CA 1
ATOM 5109 C C . LYS A 1 650 ? 11.626 11.320 11.439 1.00 88.94 650 LYS A C 1
ATOM 5111 O O . LYS A 1 650 ? 10.946 11.658 12.409 1.00 88.94 650 LYS A O 1
ATOM 5116 N N . ILE A 1 651 ? 12.933 11.529 11.358 1.00 80.31 651 ILE A N 1
ATOM 5117 C CA . ILE A 1 651 ? 13.666 12.366 12.307 1.00 80.31 651 ILE A CA 1
ATOM 5118 C C . ILE A 1 651 ? 13.954 13.687 11.599 1.00 80.31 651 ILE A C 1
ATOM 5120 O O . ILE A 1 651 ? 14.311 13.712 10.426 1.00 80.31 651 ILE A O 1
ATOM 5124 N N . ASN A 1 652 ? 13.742 14.804 12.289 1.00 73.56 652 ASN A N 1
ATOM 5125 C CA . ASN A 1 652 ? 14.149 16.100 11.760 1.00 73.56 652 ASN A CA 1
ATOM 5126 C C . ASN A 1 652 ? 15.608 16.332 12.154 1.00 73.56 652 ASN A C 1
ATOM 5128 O O . ASN A 1 652 ? 15.877 16.489 13.348 1.00 73.56 652 ASN A O 1
ATOM 5132 N N . SER A 1 653 ? 16.529 16.394 11.193 1.00 70.81 653 SER A N 1
ATOM 5133 C CA . SER A 1 653 ? 17.827 17.024 11.436 1.00 70.81 653 SER A CA 1
ATOM 5134 C C . SER A 1 653 ? 17.853 18.469 10.966 1.00 70.81 653 SER A C 1
ATOM 5136 O O . SER A 1 653 ? 16.899 19.002 10.398 1.00 70.81 653 SER A O 1
ATOM 5138 N N . THR A 1 654 ? 18.970 19.130 11.253 1.00 69.69 654 THR A N 1
ATOM 5139 C CA . THR A 1 654 ? 19.224 20.511 10.852 1.00 69.69 654 THR A CA 1
ATOM 5140 C C . THR A 1 654 ? 19.485 20.663 9.356 1.00 69.69 654 THR A C 1
ATOM 5142 O O . THR A 1 654 ? 19.371 21.776 8.853 1.00 69.69 654 THR A O 1
ATOM 5145 N N . ASN A 1 655 ? 19.869 19.586 8.661 1.00 70.12 655 ASN A N 1
ATOM 5146 C CA . ASN A 1 655 ? 20.387 19.661 7.291 1.00 70.12 655 ASN A CA 1
ATOM 5147 C C . ASN A 1 655 ? 19.394 19.109 6.268 1.00 70.12 655 ASN A C 1
ATOM 5149 O O . ASN A 1 655 ? 19.205 19.708 5.213 1.00 70.12 655 ASN A O 1
ATOM 5153 N N . TYR A 1 656 ? 18.753 17.986 6.590 1.00 75.44 656 TYR A N 1
ATOM 5154 C CA . TYR A 1 656 ? 17.774 17.324 5.739 1.00 75.44 656 TYR A CA 1
ATOM 5155 C C . TYR A 1 656 ? 16.631 16.806 6.610 1.00 75.44 656 TYR A C 1
ATOM 5157 O O . TYR A 1 656 ? 16.808 16.501 7.785 1.00 75.44 656 TYR A O 1
ATOM 5165 N N . SER A 1 657 ? 15.435 16.720 6.043 1.00 78.06 657 SER A N 1
ATOM 5166 C CA . SER A 1 657 ? 14.290 16.116 6.719 1.00 78.06 657 SER A CA 1
ATOM 5167 C C . SER A 1 657 ? 13.844 14.937 5.879 1.00 78.06 657 SER A C 1
ATOM 5169 O O . SER A 1 657 ? 13.585 15.110 4.685 1.00 78.06 657 SER A O 1
ATOM 5171 N N . GLY A 1 658 ? 13.793 13.759 6.499 1.00 82.88 658 GLY A N 1
ATOM 5172 C CA . GLY A 1 658 ? 13.441 12.518 5.827 1.00 82.88 658 GLY A CA 1
ATOM 5173 C C . GLY A 1 658 ? 12.177 12.648 4.995 1.00 82.88 658 GLY A C 1
ATOM 5174 O O . GLY A 1 658 ? 11.202 13.296 5.397 1.00 82.88 658 GLY A O 1
ATOM 5175 N N . ALA A 1 659 ? 12.225 12.048 3.814 1.00 93.12 659 ALA A N 1
ATOM 5176 C CA . ALA A 1 659 ? 11.171 12.142 2.822 1.00 93.12 659 ALA A CA 1
ATOM 5177 C C . ALA A 1 659 ? 10.763 10.760 2.321 1.00 93.12 659 ALA A C 1
ATOM 5179 O O . ALA A 1 659 ? 11.539 9.809 2.359 1.00 93.12 659 ALA A O 1
ATOM 5180 N N . THR A 1 660 ? 9.540 10.667 1.820 1.00 96.62 660 THR A N 1
ATOM 5181 C CA . THR A 1 660 ? 9.054 9.545 1.026 1.00 96.62 660 THR A CA 1
ATOM 5182 C C . THR A 1 660 ? 8.894 10.028 -0.409 1.00 96.62 660 THR A C 1
ATOM 5184 O O . THR A 1 660 ? 8.123 10.950 -0.667 1.00 96.62 660 THR A O 1
ATOM 5187 N N . ALA A 1 661 ? 9.644 9.449 -1.341 1.00 97.31 661 ALA A N 1
ATOM 5188 C CA . ALA A 1 661 ? 9.555 9.798 -2.751 1.00 97.31 661 ALA A CA 1
ATOM 5189 C C . ALA A 1 661 ? 8.699 8.786 -3.514 1.00 97.31 661 ALA A C 1
ATOM 5191 O O . ALA A 1 661 ? 8.873 7.581 -3.354 1.00 97.31 661 ALA A O 1
ATOM 5192 N N . LEU A 1 662 ? 7.795 9.278 -4.352 1.00 98.44 662 LEU A N 1
ATOM 5193 C CA . LEU A 1 662 ? 6.954 8.487 -5.241 1.00 98.44 662 LEU A CA 1
ATOM 5194 C C . LEU A 1 662 ? 7.502 8.683 -6.658 1.00 98.44 662 LEU A C 1
ATOM 5196 O O . LEU A 1 662 ? 7.486 9.809 -7.146 1.00 98.44 662 LEU A O 1
ATOM 5200 N N . LEU A 1 663 ? 8.055 7.624 -7.259 1.00 97.62 663 LEU A N 1
ATOM 5201 C CA . LEU A 1 663 ? 8.867 7.678 -8.487 1.00 97.62 663 LEU A CA 1
ATOM 5202 C C . LEU A 1 663 ? 8.219 6.947 -9.681 1.00 97.62 663 LEU A C 1
ATOM 5204 O O . LEU A 1 663 ? 8.888 6.227 -10.430 1.00 97.62 663 LEU A O 1
ATOM 5208 N N . GLY A 1 664 ? 6.901 7.054 -9.818 1.00 96.12 664 GLY A N 1
ATOM 5209 C CA . GLY A 1 664 ? 6.129 6.441 -10.894 1.00 96.12 664 GLY A CA 1
ATOM 5210 C C . GLY A 1 664 ? 5.375 5.185 -10.459 1.00 96.12 664 GLY A C 1
ATOM 5211 O O . GLY A 1 664 ? 5.941 4.287 -9.826 1.00 96.12 664 GLY A O 1
ATOM 5212 N N . GLU A 1 665 ? 4.078 5.143 -10.790 1.00 97.62 665 GLU A N 1
ATOM 5213 C CA . GLU A 1 665 ? 3.131 4.078 -10.396 1.00 97.62 665 GLU A CA 1
ATOM 5214 C C . GLU A 1 665 ? 3.231 3.693 -8.903 1.00 97.62 665 GLU A C 1
ATOM 5216 O O . GLU A 1 665 ? 3.049 2.533 -8.513 1.00 97.62 665 GLU A O 1
ATOM 5221 N N . ALA A 1 666 ? 3.585 4.657 -8.054 1.00 98.44 666 ALA A N 1
ATOM 5222 C CA . ALA A 1 666 ? 3.708 4.469 -6.621 1.00 98.44 666 ALA A CA 1
ATOM 5223 C C . ALA A 1 666 ? 2.423 4.912 -5.925 1.00 98.44 666 ALA A C 1
ATOM 5225 O O . ALA A 1 666 ? 1.976 6.043 -6.098 1.00 98.44 666 ALA A O 1
ATOM 5226 N N . ASN A 1 667 ? 1.861 4.039 -5.100 1.00 98.38 667 ASN A N 1
ATOM 5227 C CA . ASN A 1 667 ? 0.650 4.289 -4.335 1.00 98.38 667 ASN A CA 1
ATOM 5228 C C . ASN A 1 667 ? 0.986 4.241 -2.845 1.00 98.38 667 ASN A C 1
ATOM 5230 O O . ASN A 1 667 ? 1.681 3.329 -2.405 1.00 98.38 667 ASN A O 1
ATOM 5234 N N . ILE A 1 668 ? 0.469 5.177 -2.056 1.00 98.12 668 ILE A N 1
ATOM 5235 C CA . ILE A 1 668 ? 0.570 5.144 -0.593 1.00 98.12 668 ILE A CA 1
ATOM 5236 C C . ILE A 1 668 ? -0.836 5.148 -0.011 1.00 98.12 668 ILE A C 1
ATOM 5238 O O . ILE A 1 668 ? -1.591 6.091 -0.241 1.00 98.12 668 ILE A O 1
ATOM 5242 N N . ASN A 1 669 ? -1.162 4.125 0.773 1.00 97.56 669 ASN A N 1
ATOM 5243 C CA . ASN A 1 669 ? -2.381 4.083 1.570 1.00 97.56 669 ASN A CA 1
ATOM 5244 C C . ASN A 1 669 ? -2.124 4.815 2.893 1.00 97.56 669 ASN A C 1
ATOM 5246 O O . ASN A 1 669 ? -1.222 4.435 3.641 1.00 97.56 669 ASN A O 1
ATOM 5250 N N . ILE A 1 670 ? -2.897 5.866 3.167 1.00 95.50 670 ILE A N 1
ATOM 5251 C CA . ILE A 1 670 ? -2.732 6.724 4.346 1.00 95.50 670 ILE A CA 1
ATOM 5252 C C . ILE A 1 670 ? -4.002 6.706 5.191 1.00 95.50 670 ILE A C 1
ATOM 5254 O O . ILE A 1 670 ? -5.099 6.965 4.691 1.00 95.50 670 ILE A O 1
ATOM 5258 N N . GLY A 1 671 ? -3.819 6.449 6.481 1.00 90.31 671 GLY A N 1
ATOM 5259 C CA . GLY A 1 671 ? -4.870 6.284 7.475 1.00 90.31 671 GLY A CA 1
ATOM 5260 C C . GLY A 1 671 ? -4.663 4.964 8.207 1.00 90.31 671 GLY A C 1
ATOM 5261 O O . GLY A 1 671 ? -4.692 3.906 7.595 1.00 90.31 671 GLY A O 1
ATOM 5262 N N . ASP A 1 672 ? -4.458 5.010 9.512 1.00 78.56 672 ASP A N 1
ATOM 5263 C CA . ASP A 1 672 ? -4.295 3.815 10.334 1.00 78.56 672 ASP A CA 1
ATOM 5264 C C . ASP A 1 672 ? -5.669 3.168 10.513 1.00 78.56 672 ASP A C 1
ATOM 5266 O O . ASP A 1 672 ? -6.499 3.740 11.212 1.00 78.56 672 ASP A O 1
ATOM 5270 N N . GLU A 1 673 ? -5.943 1.988 9.938 1.00 69.75 673 GLU A N 1
ATOM 5271 C CA . GLU A 1 673 ? -7.218 1.260 10.124 1.00 69.75 673 GLU A CA 1
ATOM 5272 C C . GLU A 1 673 ? -7.587 1.125 11.612 1.00 69.75 673 GLU A C 1
ATOM 5274 O O . GLU A 1 673 ? -8.756 1.234 11.993 1.00 69.75 673 GLU A O 1
ATOM 5279 N N . THR A 1 674 ? -6.575 0.995 12.469 1.00 65.50 674 THR A N 1
ATOM 5280 C CA . THR A 1 674 ? -6.699 0.805 13.911 1.00 65.50 674 THR A CA 1
ATOM 5281 C C . THR A 1 674 ? -6.764 2.096 14.719 1.00 65.50 674 THR A C 1
ATOM 5283 O O . THR A 1 674 ? -6.936 1.987 15.933 1.00 65.50 674 THR A O 1
ATOM 5286 N N . PHE A 1 675 ? -6.711 3.290 14.097 1.00 64.69 675 PHE A N 1
ATOM 5287 C CA . PHE A 1 675 ? -6.875 4.569 14.805 1.00 64.69 675 PHE A CA 1
ATOM 5288 C C . PHE A 1 675 ? -8.179 4.536 15.603 1.00 64.69 675 PHE A C 1
ATOM 5290 O O . PHE A 1 675 ? -9.283 4.591 15.042 1.00 64.69 675 PHE A O 1
ATOM 5297 N N . THR A 1 676 ? -8.029 4.336 16.912 1.00 63.84 676 THR A N 1
ATOM 5298 C CA . THR A 1 676 ? -9.109 3.857 17.763 1.00 63.84 676 THR A CA 1
ATOM 5299 C C . THR A 1 676 ? -10.130 4.960 17.991 1.00 63.84 676 THR A C 1
ATOM 5301 O O . THR A 1 676 ? -9.825 6.155 17.993 1.00 63.84 676 THR A O 1
ATOM 5304 N N . GLU A 1 677 ? -11.366 4.558 18.270 1.00 60.69 677 GLU A N 1
ATOM 5305 C CA . GLU A 1 677 ? -12.430 5.472 18.692 1.00 60.69 677 GLU A CA 1
ATOM 5306 C C . GLU A 1 677 ? -12.027 6.299 19.926 1.00 60.69 677 GLU A C 1
ATOM 5308 O O . GLU A 1 677 ? -12.491 7.416 20.119 1.00 60.69 677 GLU A O 1
ATOM 5313 N N . PHE A 1 678 ? -11.078 5.805 20.721 1.00 58.00 678 PHE A N 1
ATOM 5314 C CA . PHE A 1 678 ? -10.477 6.539 21.825 1.00 58.00 678 PHE A CA 1
ATOM 5315 C C . PHE A 1 678 ? -9.707 7.796 21.388 1.00 58.00 678 PHE A C 1
ATOM 5317 O O . PHE A 1 678 ? -9.925 8.861 21.967 1.00 58.00 678 PHE A O 1
ATOM 5324 N N . GLU A 1 679 ? -8.843 7.713 20.372 1.00 65.94 679 GLU A N 1
ATOM 5325 C CA . GLU A 1 679 ? -8.133 8.899 19.868 1.00 65.94 679 GLU A CA 1
ATOM 5326 C C . GLU A 1 679 ? -9.108 9.879 19.191 1.00 65.94 679 GLU A C 1
ATOM 5328 O O . GLU A 1 679 ? -9.012 11.093 19.400 1.00 65.94 679 GLU A O 1
ATOM 5333 N N . LYS A 1 680 ? -10.149 9.360 18.519 1.00 66.25 680 LYS A N 1
ATOM 5334 C CA . LYS A 1 680 ? -11.274 10.180 18.029 1.00 66.25 680 LYS A CA 1
ATOM 5335 C C . LYS A 1 680 ? -11.999 10.907 19.168 1.00 66.25 680 LYS A C 1
ATOM 5337 O O . LYS A 1 680 ? -12.247 12.105 19.066 1.00 66.25 680 LYS A O 1
ATOM 5342 N N . ASN A 1 681 ? -12.273 10.226 20.282 1.00 58.62 681 ASN A N 1
ATOM 5343 C CA . ASN A 1 681 ? -12.954 10.794 21.454 1.00 58.62 681 ASN A CA 1
ATOM 5344 C C . ASN A 1 681 ? -12.125 11.856 22.187 1.00 58.62 681 ASN A C 1
ATOM 5346 O O . ASN A 1 681 ? -12.685 12.715 22.869 1.00 58.62 681 ASN A O 1
ATOM 5350 N N . LYS A 1 682 ? -10.798 11.851 22.025 1.00 65.12 682 LYS A N 1
ATOM 5351 C CA . LYS A 1 682 ? -9.940 12.950 22.489 1.00 65.12 682 LYS A CA 1
ATOM 5352 C C . LYS A 1 682 ? -9.974 14.175 21.572 1.00 65.12 682 LYS A C 1
ATOM 5354 O O . LYS A 1 682 ? -9.300 15.160 21.870 1.00 65.12 682 LYS A O 1
ATOM 5359 N N . ASN A 1 683 ? -10.727 14.133 20.471 1.00 72.00 683 ASN A N 1
ATOM 5360 C CA . ASN A 1 683 ? -10.681 15.120 19.393 1.00 72.00 683 ASN A CA 1
ATOM 5361 C C . ASN A 1 683 ? -9.264 15.288 18.817 1.00 72.00 683 ASN A C 1
ATOM 5363 O O . ASN A 1 683 ? -8.893 16.379 18.374 1.00 72.00 683 ASN A O 1
ATOM 5367 N N . ILE A 1 684 ? -8.458 14.221 18.846 1.00 77.44 684 ILE A N 1
ATOM 5368 C CA . ILE A 1 684 ? -7.123 14.228 18.258 1.00 77.44 684 ILE A CA 1
ATOM 5369 C C . ILE A 1 684 ? -7.267 13.861 16.789 1.00 77.44 684 ILE A C 1
ATOM 5371 O O . ILE A 1 684 ? -7.797 12.815 16.429 1.00 77.44 684 ILE A O 1
ATOM 5375 N N . GLN A 1 685 ? -6.805 14.767 15.939 1.00 85.25 685 GLN A N 1
ATOM 5376 C CA . GLN A 1 685 ? -6.753 14.552 14.506 1.00 85.25 685 GLN A CA 1
ATOM 5377 C C . GLN A 1 685 ? -5.548 13.682 14.162 1.00 85.25 685 GLN A C 1
ATOM 5379 O O . GLN A 1 685 ? -4.429 13.974 14.595 1.00 85.25 685 GLN A O 1
ATOM 5384 N N . GLU A 1 686 ? -5.770 12.645 13.362 1.00 88.88 686 GLU A N 1
ATOM 5385 C CA . GLU A 1 686 ? -4.693 11.808 12.853 1.00 88.88 686 GLU A CA 1
ATOM 5386 C C . GLU A 1 686 ? -3.768 12.653 11.964 1.00 88.88 686 GLU A C 1
ATOM 5388 O O . GLU A 1 686 ? -4.199 13.239 10.967 1.00 88.88 686 GLU A O 1
ATOM 5393 N N . SER A 1 687 ? -2.506 12.790 12.380 1.00 91.00 687 SER A N 1
ATOM 5394 C CA . SER A 1 687 ? -1.557 13.722 11.773 1.00 91.00 687 SER A CA 1
ATOM 5395 C C . SER A 1 687 ? -0.321 13.004 11.251 1.00 91.00 687 SER A C 1
ATOM 5397 O O . SER A 1 687 ? 0.380 12.328 11.998 1.00 91.00 687 SER A O 1
ATOM 5399 N N . TYR A 1 688 ? 0.007 13.267 9.993 1.00 92.62 688 TYR A N 1
ATOM 5400 C CA . TYR A 1 688 ? 1.153 12.733 9.277 1.00 92.62 688 TYR A CA 1
ATOM 5401 C C . TYR A 1 688 ? 2.177 13.835 9.023 1.00 92.62 688 TYR A C 1
ATOM 5403 O O . TYR A 1 688 ? 1.994 14.726 8.190 1.00 92.62 688 TYR A O 1
ATOM 5411 N N . ASN A 1 689 ? 3.284 13.772 9.757 1.00 91.94 689 ASN A N 1
ATOM 5412 C CA . ASN A 1 689 ? 4.430 14.648 9.554 1.00 91.94 689 ASN A CA 1
ATOM 5413 C C . ASN A 1 689 ? 5.452 13.947 8.653 1.00 91.94 689 ASN A C 1
ATOM 5415 O O . ASN A 1 689 ? 6.474 13.468 9.137 1.00 91.94 689 ASN A O 1
ATOM 5419 N N . MET A 1 690 ? 5.167 13.853 7.354 1.00 93.44 690 MET A N 1
ATOM 5420 C CA . MET A 1 690 ? 6.090 13.282 6.371 1.00 93.44 690 MET A CA 1
ATOM 5421 C C . MET A 1 690 ? 6.304 14.248 5.213 1.00 93.44 690 MET A C 1
ATOM 5423 O O . MET A 1 690 ? 5.374 14.944 4.806 1.00 93.44 690 MET A O 1
ATOM 5427 N N . ASN A 1 691 ? 7.536 14.303 4.706 1.00 94.56 691 ASN A N 1
ATOM 5428 C CA . ASN A 1 691 ? 7.822 15.026 3.475 1.00 94.56 691 ASN A CA 1
ATOM 5429 C C . ASN A 1 691 ? 7.610 14.088 2.289 1.00 94.56 691 ASN A C 1
ATOM 5431 O O . ASN A 1 691 ? 8.099 12.963 2.311 1.00 94.56 691 ASN A O 1
ATOM 5435 N N . PHE A 1 692 ? 6.924 14.548 1.256 1.00 96.69 692 PHE A N 1
ATOM 5436 C CA . PHE A 1 692 ? 6.678 13.815 0.028 1.00 96.69 692 PHE A CA 1
ATOM 5437 C C . PHE A 1 692 ? 7.419 14.480 -1.123 1.00 96.69 692 PHE A C 1
ATOM 5439 O O . PHE A 1 692 ? 7.418 15.707 -1.248 1.00 96.69 692 PHE A O 1
ATOM 5446 N N . ILE A 1 693 ? 8.045 13.661 -1.961 1.00 96.69 693 ILE A N 1
ATOM 5447 C CA . ILE A 1 693 ? 8.669 14.094 -3.211 1.00 96.69 693 ILE A CA 1
ATOM 5448 C C . ILE A 1 693 ? 7.981 13.335 -4.339 1.00 96.69 693 ILE A C 1
ATOM 5450 O O . ILE A 1 693 ? 7.992 12.108 -4.350 1.00 96.69 693 ILE A O 1
ATOM 5454 N N . ILE A 1 694 ? 7.364 14.051 -5.269 1.00 98.12 694 ILE A N 1
ATOM 5455 C CA . ILE A 1 694 ? 6.638 13.449 -6.386 1.00 98.12 694 ILE A CA 1
ATOM 5456 C C . ILE A 1 694 ? 7.484 13.553 -7.647 1.00 98.12 694 ILE A C 1
ATOM 5458 O O . ILE A 1 694 ? 7.839 14.655 -8.071 1.00 98.12 694 ILE A O 1
ATOM 5462 N N . GLN A 1 695 ? 7.768 12.409 -8.256 1.00 97.31 695 GLN A N 1
ATOM 5463 C CA . GLN A 1 695 ? 8.460 12.308 -9.528 1.00 97.31 695 GLN A CA 1
ATOM 5464 C C . GLN A 1 695 ? 7.741 11.318 -10.451 1.00 97.31 695 GLN A C 1
ATOM 5466 O O . GLN A 1 695 ? 7.239 10.290 -10.000 1.00 97.31 695 GLN A O 1
ATOM 5471 N N . ASP A 1 696 ? 7.724 11.613 -11.749 1.00 97.88 696 ASP A N 1
ATOM 5472 C CA . ASP A 1 696 ? 7.083 10.798 -12.786 1.00 97.88 696 ASP A CA 1
ATOM 5473 C C . ASP A 1 696 ? 5.542 10.729 -12.654 1.00 97.88 696 ASP A C 1
ATOM 5475 O O . ASP A 1 696 ? 4.903 11.476 -11.904 1.00 97.88 696 ASP A O 1
ATOM 5479 N N . LEU A 1 697 ? 4.921 9.875 -13.469 1.00 98.06 697 LEU A N 1
ATOM 5480 C CA . LEU A 1 697 ? 3.472 9.807 -13.671 1.00 98.06 697 LEU A CA 1
ATOM 5481 C C . LEU A 1 697 ? 2.790 8.780 -12.752 1.00 98.06 697 LEU A C 1
ATOM 5483 O O . LEU A 1 697 ? 3.415 7.844 -12.255 1.00 98.06 697 LEU A O 1
ATOM 5487 N N . ASN A 1 698 ? 1.464 8.890 -12.624 1.00 97.62 698 ASN A N 1
ATOM 5488 C CA . ASN A 1 698 ? 0.605 7.886 -11.978 1.00 97.62 698 ASN A CA 1
ATOM 5489 C C . ASN A 1 698 ? 0.921 7.601 -10.496 1.00 97.62 698 ASN A C 1
ATOM 5491 O O . ASN A 1 698 ? 0.677 6.490 -10.026 1.00 97.62 698 ASN A O 1
ATOM 5495 N N . ASN A 1 699 ? 1.449 8.572 -9.746 1.00 98.50 699 ASN A N 1
ATOM 5496 C CA . ASN A 1 699 ? 1.630 8.413 -8.302 1.00 98.50 699 ASN A CA 1
ATOM 5497 C C . ASN A 1 699 ? 0.331 8.716 -7.554 1.00 98.50 699 ASN A C 1
ATOM 5499 O O . ASN A 1 699 ? -0.361 9.671 -7.901 1.00 98.50 699 ASN A O 1
ATOM 5503 N N . LYS A 1 700 ? 0.006 7.962 -6.502 1.00 98.62 700 LYS A N 1
ATOM 5504 C CA . LYS A 1 700 ? -1.249 8.114 -5.758 1.00 98.62 700 LYS A CA 1
ATOM 5505 C C . LYS A 1 700 ? -1.043 8.218 -4.250 1.00 98.62 700 LYS A C 1
ATOM 5507 O O . LYS A 1 700 ? -0.323 7.419 -3.657 1.00 98.62 700 LYS A O 1
ATOM 5512 N N . LEU A 1 701 ? -1.760 9.144 -3.617 1.00 98.12 701 LEU A N 1
ATOM 5513 C CA . LEU A 1 701 ? -2.074 9.101 -2.190 1.00 98.12 701 LEU A CA 1
ATOM 5514 C C . LEU A 1 701 ? -3.525 8.647 -2.041 1.00 98.12 701 LEU A C 1
ATOM 5516 O O . LEU A 1 701 ? -4.452 9.362 -2.426 1.00 98.12 701 LEU A O 1
ATOM 5520 N N . ILE A 1 702 ? -3.706 7.450 -1.496 1.00 98.12 702 ILE A N 1
ATOM 5521 C CA . ILE A 1 702 ? -5.008 6.836 -1.268 1.00 98.12 702 ILE A CA 1
ATOM 5522 C C . ILE A 1 702 ? -5.365 7.047 0.202 1.00 98.12 702 ILE A C 1
ATOM 5524 O O . ILE A 1 702 ? -4.767 6.453 1.098 1.00 98.12 702 ILE A O 1
ATOM 5528 N N . LEU A 1 703 ? -6.331 7.922 0.457 1.00 96.75 703 LEU A N 1
ATOM 5529 C CA . LEU A 1 703 ? -6.808 8.239 1.797 1.00 96.75 703 LEU A CA 1
ATOM 5530 C C . LEU A 1 703 ? -7.822 7.174 2.212 1.00 96.75 703 LEU A C 1
ATOM 5532 O O . LEU A 1 703 ? -8.934 7.132 1.686 1.00 96.75 703 LEU A O 1
ATOM 5536 N N . ILE A 1 704 ? -7.441 6.305 3.144 1.00 95.25 704 ILE A N 1
ATOM 5537 C CA . ILE A 1 704 ? -8.318 5.244 3.663 1.00 95.25 704 ILE A CA 1
ATOM 5538 C C . ILE A 1 704 ? -9.085 5.672 4.919 1.00 95.25 704 ILE A C 1
ATOM 5540 O O . ILE A 1 704 ? -9.976 4.947 5.372 1.00 95.25 704 ILE A O 1
ATOM 5544 N N . LYS A 1 705 ? -8.793 6.873 5.432 1.00 91.75 705 LYS A N 1
ATOM 5545 C CA . LYS A 1 705 ? -9.513 7.557 6.512 1.00 91.75 705 LYS A CA 1
ATOM 5546 C C . LYS A 1 705 ? -9.809 9.010 6.179 1.00 91.75 705 LYS A C 1
ATOM 5548 O O . LYS A 1 705 ? -9.201 9.603 5.288 1.00 91.75 705 LYS A O 1
ATOM 5553 N N . ASP A 1 706 ? -10.784 9.549 6.896 1.00 92.50 706 ASP A N 1
ATOM 5554 C CA . ASP A 1 706 ? -11.276 10.903 6.722 1.00 92.50 706 ASP A CA 1
ATOM 5555 C C . ASP A 1 706 ? -10.631 11.881 7.725 1.00 92.50 706 ASP A C 1
ATOM 5557 O O . ASP A 1 706 ? -10.074 11.484 8.744 1.00 92.50 706 ASP A O 1
ATOM 5561 N N . ASP A 1 707 ? -10.694 13.184 7.441 1.00 91.69 707 ASP A N 1
ATOM 5562 C CA . ASP A 1 707 ? -10.168 14.263 8.297 1.00 91.69 707 ASP A CA 1
ATOM 5563 C C . ASP A 1 707 ? -8.663 14.154 8.626 1.00 91.69 707 ASP A C 1
ATOM 5565 O O . ASP A 1 707 ? -8.206 14.657 9.656 1.00 91.69 707 ASP A O 1
ATOM 5569 N N . LEU A 1 708 ? -7.869 13.552 7.736 1.00 93.94 708 LEU A N 1
ATOM 5570 C CA . LEU A 1 708 ? -6.419 13.410 7.899 1.00 93.94 708 LEU A CA 1
ATOM 5571 C C . LEU A 1 708 ? -5.710 14.770 7.873 1.00 93.94 708 LEU A C 1
ATOM 5573 O O . LEU A 1 708 ? -6.068 15.650 7.084 1.00 93.94 708 LEU A O 1
ATOM 5577 N N . LYS A 1 709 ? -4.680 14.944 8.709 1.00 95.25 709 LYS A N 1
ATOM 5578 C CA . LYS A 1 709 ? -3.837 16.148 8.740 1.00 95.25 709 LYS A CA 1
ATOM 5579 C C . LYS A 1 709 ? -2.430 15.865 8.263 1.00 95.25 709 LYS A C 1
ATOM 5581 O O . LYS A 1 709 ? -1.752 15.002 8.800 1.00 95.25 709 LYS A O 1
ATOM 5586 N N . PHE A 1 710 ? -1.936 16.676 7.343 1.00 96.25 710 PHE A N 1
ATOM 5587 C CA . PH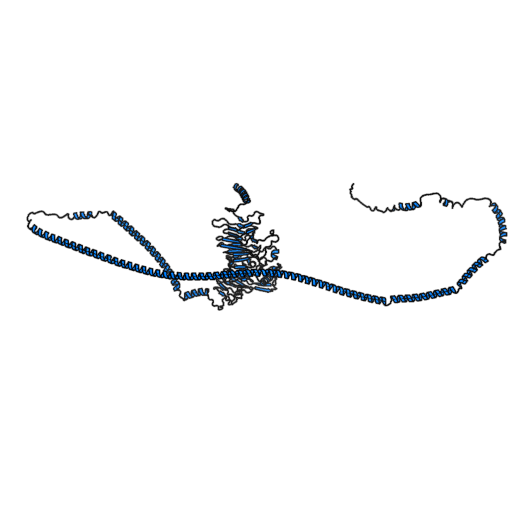E A 1 710 ? -0.564 16.591 6.867 1.00 96.25 710 PHE A CA 1
ATOM 5588 C C . PHE A 1 710 ? 0.240 17.799 7.326 1.00 96.25 710 PHE A C 1
ATOM 5590 O O . PHE A 1 710 ? -0.164 18.932 7.093 1.00 96.25 710 PHE A O 1
ATOM 5597 N N . THR A 1 711 ? 1.362 17.580 8.009 1.00 94.50 711 THR A N 1
ATOM 5598 C CA . THR A 1 711 ? 2.179 18.658 8.606 1.00 94.50 711 THR A CA 1
ATOM 5599 C C . THR A 1 711 ? 3.628 18.682 8.131 1.00 94.50 711 THR A C 1
ATOM 5601 O O . THR A 1 711 ? 4.388 19.537 8.580 1.00 94.50 711 THR A O 1
ATOM 5604 N N . GLY A 1 712 ? 4.014 17.757 7.248 1.00 92.88 712 GLY A N 1
ATOM 5605 C CA . GLY A 1 712 ? 5.317 17.782 6.587 1.00 92.88 712 GLY A CA 1
ATOM 5606 C C . GLY A 1 712 ? 5.320 18.716 5.379 1.00 92.88 712 GLY A C 1
ATOM 5607 O O . GLY A 1 712 ? 4.813 19.831 5.454 1.00 92.88 712 GLY A O 1
ATOM 5608 N N . GLN A 1 713 ? 5.870 18.253 4.263 1.00 94.50 713 GLN A N 1
ATOM 5609 C CA . GLN A 1 713 ? 5.901 18.987 2.996 1.00 94.50 713 GLN A CA 1
ATOM 5610 C C . GLN A 1 713 ? 5.533 18.067 1.836 1.00 94.50 713 GLN A C 1
ATOM 5612 O O . GLN A 1 713 ? 5.677 16.857 1.941 1.00 94.50 713 GLN A O 1
ATOM 5617 N N . LEU A 1 714 ? 5.097 18.622 0.719 1.00 96.62 714 LEU A N 1
ATOM 5618 C CA . LEU A 1 714 ? 4.824 17.908 -0.514 1.00 96.62 714 LEU A CA 1
ATOM 5619 C C . LEU A 1 714 ? 5.362 18.754 -1.656 1.00 96.62 714 LEU A C 1
ATOM 5621 O O . LEU A 1 714 ? 4.849 19.840 -1.923 1.00 96.62 714 LEU A O 1
ATOM 5625 N N . ASN A 1 715 ? 6.406 18.236 -2.292 1.00 95.75 715 ASN A N 1
ATOM 5626 C CA . ASN A 1 715 ? 7.125 18.887 -3.375 1.00 95.75 715 ASN A CA 1
ATOM 5627 C C . ASN A 1 715 ? 7.095 17.994 -4.618 1.00 95.75 715 ASN A C 1
ATOM 5629 O O . ASN A 1 715 ? 7.108 16.767 -4.513 1.00 95.75 715 ASN A O 1
ATOM 5633 N N . PHE A 1 716 ? 7.097 18.607 -5.794 1.00 96.31 716 PHE A N 1
ATOM 5634 C CA . PHE A 1 716 ? 7.256 17.909 -7.068 1.00 96.31 716 PHE A CA 1
ATOM 5635 C C . PHE A 1 716 ? 8.691 18.084 -7.573 1.00 96.31 716 PHE A C 1
ATOM 5637 O O . PHE A 1 716 ? 9.368 19.046 -7.213 1.00 96.31 716 PHE A O 1
ATOM 5644 N N . SER A 1 717 ? 9.162 17.145 -8.392 1.00 95.12 717 SER A N 1
ATOM 5645 C CA . SER A 1 717 ? 10.450 17.265 -9.072 1.00 95.12 717 SER A CA 1
ATOM 5646 C C . SER A 1 717 ? 10.466 18.465 -10.025 1.00 95.12 717 SER A C 1
ATOM 5648 O O . SER A 1 717 ? 9.468 18.819 -10.662 1.00 95.12 717 SER A O 1
ATOM 5650 N N . ASP A 1 718 ? 11.639 19.072 -10.170 1.00 94.31 718 ASP A N 1
ATOM 5651 C CA . ASP A 1 718 ? 11.852 20.210 -11.062 1.00 94.31 718 ASP A CA 1
ATOM 5652 C C . ASP A 1 718 ? 11.860 19.827 -12.542 1.00 94.31 718 ASP A C 1
ATOM 5654 O O . ASP A 1 718 ? 11.726 20.698 -13.398 1.00 94.31 718 ASP A O 1
ATOM 5658 N N . PHE A 1 719 ? 12.003 18.542 -12.862 1.00 92.69 719 PHE A N 1
ATOM 5659 C CA . PHE A 1 719 ? 12.099 18.048 -14.232 1.00 92.69 719 PHE A CA 1
ATOM 5660 C C . PHE A 1 719 ? 10.990 17.043 -14.540 1.00 92.69 719 PHE A C 1
ATOM 5662 O O . PHE A 1 719 ? 10.492 16.361 -13.646 1.00 92.69 719 PHE A O 1
ATOM 5669 N N . GLY A 1 720 ? 10.653 16.920 -15.825 1.00 94.00 720 GLY A N 1
ATOM 5670 C CA . GLY A 1 720 ? 9.675 15.946 -16.311 1.00 94.00 720 GLY A CA 1
ATOM 5671 C C . GLY A 1 720 ? 8.222 16.317 -16.015 1.00 94.00 720 GLY A C 1
ATOM 5672 O O . GLY A 1 720 ? 7.910 17.406 -15.534 1.00 94.00 720 GLY A O 1
ATOM 5673 N N . GLU A 1 721 ? 7.313 15.411 -16.354 1.00 96.50 721 GLU A N 1
ATOM 5674 C CA . GLU A 1 721 ? 5.919 15.508 -15.933 1.00 96.50 721 GLU A CA 1
ATOM 5675 C C . GLU A 1 721 ? 5.743 14.723 -14.637 1.00 96.50 721 GLU A C 1
ATOM 5677 O O . GLU A 1 721 ? 6.034 13.529 -14.589 1.00 96.50 721 GLU A O 1
ATOM 5682 N N . ASN A 1 722 ? 5.274 15.406 -13.597 1.00 97.56 722 ASN A N 1
ATOM 5683 C CA . ASN A 1 722 ? 5.121 14.846 -12.265 1.00 97.56 722 ASN A CA 1
ATOM 5684 C C . ASN A 1 722 ? 3.646 14.904 -11.881 1.00 97.56 722 ASN A C 1
ATOM 5686 O O . ASN A 1 722 ? 3.055 15.986 -11.825 1.00 97.56 722 ASN A O 1
ATOM 5690 N N . GLU A 1 723 ? 3.046 13.744 -11.636 1.00 98.25 723 GLU A N 1
ATOM 5691 C CA . GLU A 1 723 ? 1.620 13.627 -11.334 1.00 98.25 723 GLU A CA 1
ATOM 5692 C C . GLU A 1 723 ? 1.402 13.005 -9.966 1.00 98.25 723 GLU A C 1
ATOM 5694 O O . GLU A 1 723 ? 1.958 11.948 -9.662 1.00 98.25 723 GLU A O 1
ATOM 5699 N N . LEU A 1 724 ? 0.547 13.649 -9.174 1.00 98.50 724 LEU A N 1
ATOM 5700 C CA . LEU A 1 724 ? 0.016 13.103 -7.938 1.00 98.50 724 LEU A CA 1
ATOM 5701 C C . LEU A 1 724 ? -1.506 13.079 -7.985 1.00 98.50 724 LEU A C 1
ATOM 5703 O O . LEU A 1 724 ? -2.149 14.123 -8.091 1.00 98.50 724 LEU A O 1
ATOM 5707 N N . TYR A 1 725 ? -2.066 11.892 -7.823 1.00 98.56 725 TYR A N 1
ATOM 5708 C CA . TYR A 1 725 ? -3.486 11.674 -7.624 1.00 98.56 725 TYR A CA 1
ATOM 5709 C C . TYR A 1 725 ? -3.760 11.590 -6.120 1.00 98.56 725 TYR A C 1
ATOM 5711 O O . TYR A 1 725 ? -3.110 10.828 -5.406 1.00 98.56 725 TYR A O 1
ATOM 5719 N N . ILE A 1 726 ? -4.720 12.363 -5.628 1.00 98.00 726 ILE A N 1
ATOM 5720 C CA . ILE A 1 726 ? -5.306 12.204 -4.299 1.00 98.00 726 ILE A CA 1
ATOM 5721 C C . ILE A 1 726 ? -6.671 11.555 -4.502 1.00 98.00 726 ILE A C 1
ATOM 5723 O O . ILE A 1 726 ? -7.539 12.109 -5.181 1.00 98.00 726 ILE A O 1
ATOM 5727 N N . GLN A 1 727 ? -6.830 10.368 -3.929 1.00 97.31 727 GLN A N 1
ATOM 5728 C CA . GLN A 1 727 ? -8.023 9.540 -4.051 1.00 97.31 727 GLN A CA 1
ATOM 5729 C C . GLN A 1 727 ? -8.510 9.167 -2.654 1.00 97.31 727 GLN A C 1
ATOM 5731 O O . GLN A 1 727 ? -7.710 8.736 -1.825 1.00 97.31 727 GLN A O 1
ATOM 5736 N N . THR A 1 728 ? -9.808 9.268 -2.385 1.00 94.88 728 THR A N 1
ATOM 5737 C CA . THR A 1 728 ? -10.388 8.734 -1.151 1.00 94.88 728 THR A CA 1
ATOM 5738 C C . THR A 1 728 ? -10.932 7.323 -1.383 1.00 94.88 728 THR A C 1
ATOM 5740 O O . THR A 1 728 ? -11.694 7.054 -2.309 1.00 94.88 728 THR A O 1
ATOM 5743 N N . ALA A 1 729 ? -10.503 6.386 -0.543 1.00 93.06 729 ALA A N 1
ATOM 5744 C CA . ALA A 1 729 ? -10.978 5.006 -0.490 1.00 93.06 729 ALA A CA 1
ATOM 5745 C C . ALA A 1 729 ? -11.335 4.678 0.965 1.00 93.06 729 ALA A C 1
ATOM 5747 O O . ALA A 1 729 ? -10.784 3.764 1.578 1.00 93.06 729 ALA A O 1
ATOM 5748 N N . LEU A 1 730 ? -12.208 5.513 1.536 1.00 90.19 730 LEU A N 1
ATOM 5749 C CA . LEU A 1 730 ? -12.509 5.522 2.962 1.00 90.19 730 LEU A CA 1
ATOM 5750 C C . LEU A 1 730 ? -13.017 4.153 3.430 1.00 90.19 730 LEU A C 1
ATOM 5752 O O . LEU A 1 730 ? -14.004 3.625 2.921 1.00 90.19 730 LEU A O 1
ATOM 5756 N N . THR A 1 731 ? -12.356 3.610 4.447 1.00 86.19 731 THR A N 1
ATOM 5757 C CA . THR A 1 731 ? -12.764 2.379 5.145 1.00 86.19 731 THR A CA 1
ATOM 5758 C C . THR A 1 731 ? -13.789 2.652 6.248 1.00 86.19 731 THR A C 1
ATOM 5760 O O . THR A 1 731 ? -14.372 1.730 6.816 1.00 86.19 731 THR A O 1
ATOM 5763 N N . GLU A 1 732 ? -14.047 3.930 6.531 1.00 82.50 732 GLU A N 1
ATOM 5764 C CA . GLU A 1 732 ? -14.961 4.401 7.561 1.00 82.50 732 GLU A CA 1
ATOM 5765 C C . GLU A 1 732 ? -16.051 5.311 6.993 1.00 82.50 732 GLU A C 1
ATOM 5767 O O . GLU A 1 732 ? -15.901 5.956 5.954 1.00 82.50 732 GLU A O 1
ATOM 5772 N N . LYS A 1 733 ? -17.172 5.392 7.715 1.00 84.00 733 LYS A N 1
ATOM 5773 C CA . LYS A 1 733 ? -18.224 6.355 7.401 1.00 84.00 733 LYS A CA 1
ATOM 5774 C C . LYS A 1 733 ? -17.764 7.753 7.812 1.00 84.00 733 LYS A C 1
ATOM 5776 O O . LYS A 1 733 ? -17.373 7.953 8.960 1.00 84.00 733 LYS A O 1
ATOM 5781 N N . ILE A 1 734 ? -17.904 8.722 6.908 1.00 86.69 734 ILE A N 1
ATOM 5782 C CA . ILE A 1 734 ? -17.727 10.144 7.227 1.00 86.69 734 ILE A CA 1
ATOM 5783 C C . ILE A 1 734 ? -18.725 10.504 8.330 1.00 86.69 734 ILE A C 1
ATOM 5785 O O . ILE A 1 734 ? -19.941 10.371 8.154 1.00 86.69 734 ILE A O 1
ATOM 5789 N N . ALA A 1 735 ? -18.202 10.909 9.482 1.00 77.81 735 ALA A N 1
ATOM 5790 C CA . ALA A 1 735 ? -18.990 11.286 10.642 1.00 77.81 735 ALA A CA 1
ATOM 5791 C C . ALA A 1 735 ? -18.866 12.796 10.895 1.00 77.81 735 ALA A C 1
ATOM 5793 O O . ALA A 1 735 ? -17.794 13.373 10.684 1.00 77.81 735 ALA A O 1
ATOM 5794 N N . PRO A 1 736 ? -19.931 13.456 11.381 1.00 77.88 736 PRO A N 1
ATOM 5795 C CA . PRO A 1 736 ? -19.835 14.833 11.838 1.00 77.88 736 PRO A CA 1
ATOM 5796 C C . PRO A 1 736 ? -18.789 14.945 12.945 1.00 77.88 736 PRO A C 1
ATOM 5798 O O . PRO A 1 736 ? -18.780 14.161 13.896 1.00 77.88 736 PRO A O 1
ATOM 5801 N N . LYS A 1 737 ? -17.907 15.938 12.839 1.00 74.25 737 LYS A N 1
ATOM 5802 C CA . LYS A 1 737 ? -16.896 16.188 13.867 1.00 74.25 737 LYS A CA 1
ATOM 5803 C C . LYS A 1 737 ? -17.581 16.731 15.121 1.00 74.25 737 LYS A C 1
ATOM 5805 O O . LYS A 1 737 ? -18.343 17.695 15.036 1.00 74.25 737 LYS A O 1
ATOM 5810 N N . LEU A 1 738 ? -17.314 16.124 16.278 1.00 69.38 738 LEU A N 1
ATOM 5811 C CA . LEU A 1 738 ? -17.900 16.542 17.553 1.00 69.38 738 LEU A CA 1
ATOM 5812 C C . LEU A 1 738 ? -17.551 18.020 17.820 1.00 69.38 738 LEU A C 1
ATOM 5814 O O . LEU A 1 738 ? -16.379 18.390 17.849 1.00 69.38 738 LEU A O 1
ATOM 5818 N N . GLY A 1 739 ? -18.563 18.881 17.962 1.00 71.00 739 GLY A N 1
ATOM 5819 C CA . GLY A 1 739 ? -18.377 20.327 18.150 1.00 71.00 739 GLY A CA 1
ATOM 5820 C C . GLY A 1 739 ? -18.101 21.138 16.873 1.00 71.00 739 GLY A C 1
ATOM 5821 O O . GLY A 1 739 ? -17.877 22.343 16.969 1.00 71.00 739 GLY A O 1
ATOM 5822 N N . SER A 1 740 ? -18.130 20.521 15.688 1.00 72.94 740 SER A N 1
ATOM 5823 C CA . SER A 1 740 ? -18.154 21.248 14.414 1.00 72.94 740 SER A CA 1
ATOM 5824 C C . SER A 1 740 ? -19.568 21.728 14.093 1.00 72.94 740 SER A C 1
ATOM 5826 O O . SER A 1 740 ? -20.540 21.014 14.324 1.00 72.94 740 SER A O 1
ATOM 5828 N N . ASN A 1 741 ? -19.680 22.912 13.489 1.00 71.25 741 ASN A N 1
ATOM 5829 C CA . ASN A 1 741 ? -20.949 23.420 12.958 1.00 71.25 741 ASN A CA 1
ATOM 5830 C C . ASN A 1 741 ? -21.392 22.690 11.675 1.00 71.25 741 ASN A C 1
ATOM 5832 O O . ASN A 1 741 ? -22.509 22.894 11.206 1.00 71.25 741 ASN A O 1
ATOM 5836 N N . ASP A 1 742 ? -20.535 21.831 11.118 1.00 74.88 742 ASP A N 1
ATOM 5837 C CA . ASP A 1 742 ? -20.833 20.996 9.957 1.00 74.88 742 ASP A CA 1
ATOM 5838 C C . ASP A 1 742 ? -21.438 19.645 10.378 1.00 74.88 742 ASP A C 1
ATOM 5840 O O . ASP A 1 742 ? -20.835 18.576 10.247 1.00 74.88 742 ASP A O 1
ATOM 5844 N N . TYR A 1 743 ? -22.646 19.707 10.946 1.00 65.69 743 TYR A N 1
ATOM 5845 C CA . TYR A 1 743 ? -23.375 18.538 11.456 1.00 65.69 743 TYR A CA 1
ATOM 5846 C C . TYR A 1 743 ? -23.834 17.567 10.356 1.00 65.69 743 TYR A C 1
ATOM 5848 O O . TYR A 1 743 ? -24.216 16.437 10.653 1.00 65.69 743 TYR A O 1
ATOM 5856 N N . SER A 1 744 ? -23.807 17.995 9.091 1.00 69.00 744 SER A N 1
ATOM 5857 C CA . SER A 1 744 ? -24.245 17.227 7.921 1.00 69.00 744 SER A CA 1
ATOM 5858 C C . SER A 1 744 ? -23.088 16.826 7.009 1.00 69.00 744 SER A C 1
ATOM 5860 O O . SER A 1 744 ? -23.299 16.613 5.817 1.00 69.00 744 SER A O 1
ATOM 5862 N N . ARG A 1 745 ? -21.862 16.761 7.534 1.00 81.75 745 ARG A N 1
ATOM 5863 C CA . ARG A 1 745 ? -20.686 16.469 6.720 1.00 81.75 745 ARG A CA 1
ATOM 5864 C C . ARG A 1 745 ? -20.795 15.102 6.042 1.00 81.75 745 ARG A C 1
ATOM 5866 O O . ARG A 1 745 ? -20.821 14.069 6.703 1.00 81.75 745 ARG A O 1
ATOM 5873 N N . THR A 1 746 ? -20.800 15.111 4.713 1.00 87.56 746 THR A N 1
ATOM 5874 C CA . THR A 1 746 ? -20.778 13.907 3.862 1.00 87.56 746 THR A CA 1
ATOM 5875 C C . THR A 1 746 ? -19.625 13.919 2.859 1.00 87.56 746 THR A C 1
ATOM 5877 O O . THR A 1 746 ? -19.581 13.075 1.970 1.00 87.56 746 THR A O 1
ATOM 5880 N N . ILE A 1 747 ? -18.728 14.903 2.959 1.00 91.06 747 ILE A N 1
ATOM 5881 C CA . ILE A 1 747 ? -17.648 15.148 2.000 1.00 91.06 747 ILE A CA 1
ATOM 5882 C C . ILE A 1 747 ? -16.309 14.774 2.657 1.00 91.06 747 ILE A C 1
ATOM 5884 O O . ILE A 1 747 ? -16.046 15.247 3.777 1.00 91.06 747 ILE A O 1
ATOM 5888 N N . PRO A 1 748 ? -15.469 13.954 1.991 1.00 94.44 748 PRO A N 1
ATOM 5889 C CA . PRO A 1 748 ? -14.122 13.656 2.462 1.00 94.44 748 PRO A CA 1
ATOM 5890 C C . PRO A 1 748 ? -13.323 14.941 2.678 1.00 94.44 748 PRO A C 1
ATOM 5892 O O . PRO A 1 748 ? -13.350 15.836 1.830 1.00 94.44 748 PRO A O 1
ATOM 5895 N N . GLN A 1 749 ? -12.620 15.044 3.804 1.00 93.69 749 GLN A N 1
ATOM 5896 C CA . GLN A 1 749 ? -11.769 16.198 4.107 1.00 93.69 749 GLN A CA 1
ATOM 5897 C C . GLN A 1 749 ? -10.327 15.776 4.297 1.00 93.69 749 GLN A C 1
ATOM 5899 O O . GLN A 1 749 ? -10.023 14.822 5.011 1.00 93.69 749 GLN A O 1
ATOM 5904 N N . ILE A 1 750 ? -9.442 16.583 3.732 1.00 95.81 750 ILE A N 1
ATOM 5905 C CA . ILE A 1 750 ? -8.012 16.559 3.988 1.00 95.81 750 ILE A CA 1
ATOM 5906 C C . ILE A 1 750 ? -7.590 17.902 4.579 1.00 95.81 750 ILE A C 1
ATOM 5908 O O . ILE A 1 750 ? -8.128 18.947 4.219 1.00 95.81 750 ILE A O 1
ATOM 5912 N N . ASN A 1 751 ? -6.644 17.889 5.514 1.00 96.44 751 ASN A N 1
ATOM 5913 C CA . ASN A 1 751 ? -6.192 19.086 6.209 1.00 96.44 751 ASN A CA 1
ATOM 5914 C C . ASN A 1 751 ? -4.715 19.327 5.913 1.00 96.44 751 ASN A C 1
ATOM 5916 O O . ASN A 1 751 ? -3.863 18.501 6.251 1.00 96.44 751 ASN A O 1
ATOM 5920 N N . PHE A 1 752 ? -4.402 20.477 5.327 1.00 97.50 752 PHE A N 1
ATOM 5921 C CA . PHE A 1 752 ? -3.033 20.865 5.014 1.00 97.50 752 PHE A CA 1
ATOM 5922 C C . PHE A 1 752 ? -2.484 21.800 6.092 1.00 97.50 752 PHE A C 1
ATOM 5924 O O . PHE A 1 752 ? -2.949 22.925 6.305 1.00 97.50 752 PHE A O 1
ATOM 5931 N N . GLY A 1 753 ? -1.485 21.295 6.809 1.00 96.62 753 GLY A N 1
ATOM 5932 C CA . GLY A 1 753 ? -0.668 22.035 7.760 1.00 96.62 753 GLY A CA 1
ATOM 5933 C C . GLY A 1 753 ? 0.163 23.121 7.080 1.00 96.62 753 GLY A C 1
ATOM 5934 O O . GLY A 1 753 ? 0.212 23.217 5.857 1.00 96.62 753 GLY A O 1
ATOM 5935 N N . THR A 1 754 ? 0.797 23.966 7.887 1.00 95.56 754 THR A N 1
ATOM 5936 C CA . THR A 1 754 ? 1.511 25.149 7.405 1.00 95.56 754 THR A CA 1
ATOM 5937 C C . THR A 1 754 ? 2.615 24.756 6.429 1.00 95.56 754 THR A C 1
ATOM 5939 O O . THR A 1 754 ? 3.467 23.944 6.781 1.00 95.56 754 THR A O 1
ATOM 5942 N N . ASN A 1 755 ? 2.637 25.370 5.243 1.00 93.94 755 ASN A N 1
ATOM 5943 C CA . ASN A 1 755 ? 3.605 25.083 4.176 1.00 93.94 755 ASN A CA 1
ATOM 5944 C C . ASN A 1 755 ? 3.636 23.606 3.737 1.00 93.94 755 ASN A C 1
ATOM 5946 O O . ASN A 1 755 ? 4.683 23.130 3.298 1.00 93.94 755 ASN A O 1
ATOM 5950 N N . PHE A 1 756 ? 2.528 22.872 3.885 1.00 96.06 756 PHE A N 1
ATOM 5951 C CA . PHE A 1 756 ? 2.494 21.467 3.497 1.00 96.06 756 PHE A CA 1
ATOM 5952 C C . PHE A 1 756 ? 2.612 21.308 1.983 1.00 96.06 756 PHE A C 1
ATOM 5954 O O . PHE A 1 756 ? 3.567 20.711 1.502 1.00 96.06 756 PHE A O 1
ATOM 5961 N N . MET A 1 757 ? 1.658 21.832 1.219 1.00 95.44 757 MET A N 1
ATOM 5962 C CA . MET A 1 757 ? 1.587 21.581 -0.213 1.00 95.44 757 MET A CA 1
ATOM 5963 C C . MET A 1 757 ? 2.202 22.728 -1.002 1.00 95.44 757 MET A C 1
ATOM 5965 O O . MET A 1 757 ? 1.694 23.848 -0.963 1.00 95.44 757 MET A O 1
ATOM 5969 N N . ASN A 1 758 ? 3.257 22.424 -1.759 1.00 93.12 758 ASN A N 1
ATOM 5970 C CA . ASN A 1 758 ? 3.882 23.348 -2.690 1.00 93.12 758 ASN A CA 1
ATOM 5971 C C . ASN A 1 758 ? 3.913 22.742 -4.097 1.00 93.12 758 ASN A C 1
ATOM 5973 O O . ASN A 1 758 ? 4.787 21.942 -4.435 1.00 93.12 758 ASN A O 1
ATOM 5977 N N . ILE A 1 759 ? 2.952 23.133 -4.931 1.00 94.44 759 ILE A N 1
ATOM 5978 C CA . ILE A 1 759 ? 2.951 22.738 -6.338 1.00 94.44 759 ILE A CA 1
ATOM 5979 C C . ILE A 1 759 ? 3.912 23.674 -7.075 1.00 94.44 759 ILE A C 1
ATOM 5981 O O . ILE A 1 759 ? 3.657 24.871 -7.185 1.00 94.44 759 ILE A O 1
ATOM 5985 N N . ASN A 1 760 ? 5.046 23.139 -7.517 1.00 93.06 760 ASN A N 1
ATOM 5986 C CA . ASN A 1 760 ? 6.040 23.843 -8.321 1.00 93.06 760 ASN A CA 1
ATOM 5987 C C . ASN A 1 760 ? 6.809 22.828 -9.165 1.00 93.06 760 ASN A C 1
ATOM 5989 O O . ASN A 1 760 ? 7.102 21.737 -8.685 1.00 93.06 760 ASN A O 1
ATOM 5993 N N . SER A 1 761 ? 7.186 23.204 -10.382 1.00 93.12 761 SER A N 1
ATOM 5994 C CA . SER A 1 761 ? 8.217 22.488 -11.131 1.00 93.12 761 SER A CA 1
ATOM 5995 C C . SER A 1 761 ? 9.001 23.480 -11.976 1.00 93.12 761 SER A C 1
ATOM 5997 O O . SER A 1 761 ? 8.423 24.192 -12.802 1.00 93.12 761 SER A O 1
ATOM 5999 N N . ASP A 1 762 ? 10.314 23.559 -11.771 1.00 90.81 762 ASP A N 1
ATOM 6000 C CA . ASP A 1 762 ? 11.118 24.604 -12.401 1.00 90.81 762 ASP A CA 1
ATOM 6001 C C . ASP A 1 762 ? 11.232 24.486 -13.923 1.00 90.81 762 ASP A C 1
ATOM 6003 O O . ASP A 1 762 ? 11.193 25.507 -14.619 1.00 90.81 762 ASP A O 1
ATOM 6007 N N . PHE A 1 763 ? 11.342 23.258 -14.423 1.00 91.25 763 PHE A N 1
ATOM 6008 C CA . PHE A 1 763 ? 11.549 22.914 -15.831 1.00 91.25 763 PHE A CA 1
ATOM 6009 C C . PHE A 1 763 ? 10.524 21.896 -16.355 1.00 91.25 763 PHE A C 1
ATOM 6011 O O . PHE A 1 763 ? 10.514 21.599 -17.550 1.00 91.25 763 PHE A O 1
ATOM 6018 N N . GLY A 1 764 ? 9.691 21.344 -15.472 1.00 93.25 764 GLY A N 1
ATOM 6019 C CA . GLY A 1 764 ? 8.700 20.319 -15.762 1.00 93.25 764 GLY A CA 1
ATOM 6020 C C . GLY A 1 764 ? 7.259 20.809 -15.643 1.00 93.25 764 GLY A C 1
ATOM 6021 O O . GLY A 1 764 ? 6.943 21.974 -15.876 1.00 93.25 764 GLY A O 1
ATOM 6022 N N . THR A 1 765 ? 6.353 19.896 -15.304 1.00 95.00 765 THR A N 1
ATOM 6023 C CA . THR A 1 765 ? 4.962 20.205 -14.945 1.00 95.00 765 THR A CA 1
ATOM 6024 C C . THR A 1 765 ? 4.597 19.448 -13.679 1.00 95.00 765 THR A C 1
ATOM 6026 O O . THR A 1 765 ? 4.797 18.238 -13.613 1.00 95.00 765 THR A O 1
ATOM 6029 N N . ALA A 1 766 ? 4.038 20.151 -12.696 1.00 97.31 766 ALA A N 1
ATOM 6030 C CA . ALA A 1 766 ? 3.522 19.563 -11.467 1.00 97.31 766 ALA A CA 1
ATOM 6031 C C . ALA A 1 766 ? 1.990 19.510 -11.534 1.00 97.31 766 ALA A C 1
ATOM 6033 O O . ALA A 1 766 ? 1.330 20.552 -11.522 1.00 97.31 766 ALA A O 1
ATOM 6034 N N . LYS A 1 767 ? 1.418 18.305 -11.634 1.00 98.00 767 LYS A N 1
ATOM 6035 C CA . LYS A 1 767 ? -0.034 18.093 -11.679 1.00 98.00 767 LYS A CA 1
ATOM 6036 C C . LYS A 1 767 ? -0.517 17.467 -10.376 1.00 98.00 767 LYS A C 1
ATOM 6038 O O . LYS A 1 767 ? -0.090 16.373 -10.010 1.00 98.00 767 LYS A O 1
ATOM 6043 N N . LEU A 1 768 ? -1.456 18.138 -9.724 1.00 97.94 768 LEU A N 1
ATOM 6044 C CA . LEU A 1 768 ? -2.226 17.596 -8.615 1.00 97.94 768 LEU A CA 1
ATOM 6045 C C . LEU A 1 768 ? -3.645 17.289 -9.084 1.00 97.94 768 LEU A C 1
ATOM 6047 O O . LEU A 1 768 ? -4.332 18.166 -9.608 1.00 97.94 768 LEU A O 1
ATOM 6051 N N . ILE A 1 769 ? -4.073 16.048 -8.897 1.00 98.31 769 ILE A N 1
ATOM 6052 C CA . ILE A 1 769 ? -5.329 15.525 -9.425 1.00 98.31 769 ILE A CA 1
ATOM 6053 C C . ILE A 1 769 ? -6.150 14.980 -8.262 1.00 98.31 769 ILE A C 1
ATOM 6055 O O . ILE A 1 769 ? -5.694 14.099 -7.545 1.00 98.31 769 ILE A O 1
ATOM 6059 N N . PHE A 1 770 ? -7.365 15.478 -8.075 1.00 97.94 770 PHE A N 1
ATOM 6060 C CA . PHE A 1 770 ? -8.323 14.934 -7.118 1.00 97.94 770 PHE A CA 1
ATOM 6061 C C . PHE A 1 770 ? -9.312 14.036 -7.864 1.00 97.94 770 PHE A C 1
ATOM 6063 O O . PHE A 1 770 ? -10.057 14.524 -8.715 1.00 97.94 770 PHE A O 1
ATOM 6070 N N . GLU A 1 771 ? -9.292 12.728 -7.585 1.00 96.75 771 GLU A N 1
ATOM 6071 C CA . GLU A 1 771 ? -10.142 11.754 -8.296 1.00 96.75 771 GLU A CA 1
ATOM 6072 C C . GLU A 1 771 ? -11.598 11.754 -7.798 1.00 96.75 771 GLU A C 1
ATOM 6074 O O . GLU A 1 771 ? -12.508 11.372 -8.536 1.00 96.75 771 GLU A O 1
ATOM 6079 N N . ASP A 1 772 ? -11.839 12.195 -6.563 1.00 95.44 772 ASP A N 1
ATOM 6080 C CA . ASP A 1 772 ? -13.172 12.207 -5.965 1.00 95.44 772 ASP A CA 1
ATOM 6081 C C . ASP A 1 772 ? -14.126 13.210 -6.629 1.00 95.44 772 ASP A C 1
ATOM 6083 O O . ASP A 1 772 ? -13.740 14.289 -7.088 1.00 95.44 772 ASP A O 1
ATOM 6087 N N . LEU A 1 773 ? -15.425 12.880 -6.616 1.00 93.81 773 LEU A N 1
ATOM 6088 C CA . LEU A 1 773 ? -16.476 13.766 -7.127 1.00 93.81 773 LEU A CA 1
ATOM 6089 C C . LEU A 1 773 ? -16.471 15.115 -6.391 1.00 93.81 773 LEU A C 1
ATOM 6091 O O . LEU A 1 773 ? -16.612 16.160 -7.027 1.00 93.81 773 LEU A O 1
ATOM 6095 N N . THR A 1 774 ? -16.309 15.072 -5.071 1.00 94.81 774 THR A N 1
ATOM 6096 C CA . THR A 1 774 ? -16.202 16.249 -4.215 1.00 94.81 774 THR A CA 1
ATOM 6097 C C . THR A 1 774 ? -15.180 15.972 -3.126 1.00 94.81 774 THR A C 1
ATOM 6099 O O . THR A 1 774 ? -15.301 14.969 -2.424 1.00 94.81 774 THR A O 1
ATOM 6102 N N . ILE A 1 775 ? -14.221 16.877 -2.947 1.00 95.62 775 ILE A N 1
ATOM 6103 C CA . ILE A 1 775 ? -13.263 16.829 -1.841 1.00 95.62 775 ILE A CA 1
ATOM 6104 C C . ILE A 1 775 ? -13.190 18.183 -1.146 1.00 95.62 775 ILE A C 1
ATOM 6106 O O . ILE A 1 775 ? -13.258 19.232 -1.793 1.00 95.62 775 ILE A O 1
ATOM 6110 N N . ARG A 1 776 ? -13.030 18.160 0.176 1.00 95.12 776 ARG A N 1
ATOM 6111 C CA . ARG A 1 776 ? -12.780 19.352 0.976 1.00 95.12 776 ARG A CA 1
ATOM 6112 C C . ARG A 1 776 ? -11.334 19.413 1.437 1.00 95.12 776 ARG A C 1
ATOM 6114 O O . ARG A 1 776 ? -10.801 18.452 1.980 1.00 95.12 776 ARG A O 1
ATOM 6121 N N . ILE A 1 777 ? -10.718 20.571 1.272 1.00 95.88 777 ILE A N 1
ATOM 6122 C CA . ILE A 1 777 ? -9.354 20.854 1.688 1.00 95.88 777 ILE A CA 1
ATOM 6123 C C . ILE A 1 777 ? -9.402 21.958 2.736 1.00 95.88 777 ILE A C 1
ATOM 6125 O O . ILE A 1 777 ? -9.768 23.097 2.448 1.00 95.88 777 ILE A O 1
ATOM 6129 N N . ASN A 1 778 ? -9.016 21.611 3.956 1.00 94.81 778 ASN A N 1
ATOM 6130 C CA . ASN A 1 778 ? -8.916 22.543 5.062 1.00 94.81 778 ASN A CA 1
ATOM 6131 C C . ASN A 1 778 ? -7.470 23.001 5.248 1.00 94.81 778 ASN A C 1
ATOM 6133 O O . ASN A 1 778 ? -6.630 22.285 5.797 1.00 94.81 778 ASN A O 1
ATOM 6137 N N . ASN A 1 779 ? -7.181 24.208 4.786 1.00 94.69 779 ASN A N 1
ATOM 6138 C CA . ASN A 1 779 ? -5.843 24.767 4.803 1.00 94.69 779 ASN A CA 1
ATOM 6139 C C . ASN A 1 779 ? -5.598 25.571 6.074 1.00 94.69 779 ASN A C 1
ATOM 6141 O O . ASN A 1 779 ? -6.354 26.467 6.447 1.00 94.69 779 ASN A O 1
ATOM 6145 N N . THR A 1 780 ? -4.456 25.327 6.695 1.00 95.31 780 THR A N 1
ATOM 6146 C CA . THR A 1 780 ? -3.846 26.300 7.606 1.00 95.31 780 THR A CA 1
ATOM 6147 C C . THR A 1 780 ? -3.042 27.340 6.811 1.00 95.31 780 THR A C 1
ATOM 6149 O O . THR A 1 780 ? -3.039 27.323 5.582 1.00 95.31 780 THR A O 1
ATOM 6152 N N . ILE A 1 781 ? -2.365 28.269 7.493 1.00 92.12 781 ILE A N 1
ATOM 6153 C CA . ILE A 1 781 ? -1.607 29.363 6.860 1.00 92.12 781 ILE A CA 1
ATOM 6154 C C . ILE A 1 781 ? -0.603 28.803 5.845 1.00 92.12 781 ILE A C 1
ATOM 6156 O O . ILE A 1 781 ? 0.247 27.999 6.219 1.00 92.12 781 ILE A O 1
ATOM 6160 N N . ASN A 1 782 ? -0.669 29.250 4.587 1.00 92.25 782 ASN A N 1
ATOM 6161 C CA . ASN A 1 782 ? 0.177 28.751 3.492 1.00 92.25 782 ASN A CA 1
ATOM 6162 C C . ASN A 1 782 ? 0.113 27.225 3.316 1.00 92.25 782 ASN A C 1
ATOM 6164 O O . ASN A 1 782 ? 1.078 26.621 2.854 1.00 92.25 782 ASN A O 1
ATOM 6168 N N . GLY A 1 783 ? -0.970 26.569 3.735 1.00 94.62 783 GLY A N 1
ATOM 6169 C CA . GLY A 1 783 ? -1.056 25.113 3.647 1.00 94.62 783 GLY A CA 1
ATOM 6170 C C . GLY A 1 783 ? -1.064 24.606 2.208 1.00 94.62 783 GLY A C 1
ATOM 6171 O O . GLY A 1 783 ? -0.616 23.491 1.955 1.00 94.62 783 GLY A O 1
ATOM 6172 N N . PHE A 1 784 ? -1.510 25.454 1.279 1.00 96.19 784 PHE A N 1
ATOM 6173 C CA . PHE A 1 784 ? -1.597 25.157 -0.140 1.00 96.19 784 PHE A CA 1
ATOM 6174 C C . PHE A 1 784 ? -1.067 26.335 -0.961 1.00 96.19 784 PHE A C 1
ATOM 6176 O O . PHE A 1 784 ? -1.760 27.330 -1.183 1.00 96.19 784 PHE A O 1
ATOM 6183 N N . THR A 1 785 ? 0.174 26.210 -1.424 1.00 94.06 785 THR A N 1
ATOM 6184 C CA . THR A 1 785 ? 0.810 27.162 -2.332 1.00 94.06 785 THR A CA 1
ATOM 6185 C C . THR A 1 785 ? 1.030 26.545 -3.707 1.00 94.06 785 THR A C 1
ATOM 6187 O O . THR A 1 785 ? 1.304 25.354 -3.854 1.00 94.06 785 THR A O 1
ATOM 6190 N N . THR A 1 786 ? 0.945 27.385 -4.725 1.00 93.75 786 THR A N 1
ATOM 6191 C CA . THR A 1 786 ? 1.185 27.048 -6.126 1.00 93.75 786 THR A CA 1
ATOM 6192 C C . THR A 1 786 ? 2.174 28.043 -6.718 1.00 93.75 786 THR A C 1
ATOM 6194 O O . THR A 1 786 ? 2.245 29.189 -6.272 1.00 93.75 786 THR A O 1
ATOM 6197 N N . ASN A 1 787 ? 2.962 27.591 -7.686 1.00 91.06 787 ASN A N 1
ATOM 6198 C CA . ASN A 1 787 ? 3.989 28.368 -8.376 1.00 91.06 787 ASN A CA 1
ATOM 6199 C C . ASN A 1 787 ? 3.935 28.086 -9.890 1.00 91.06 787 ASN A C 1
ATOM 6201 O O . ASN A 1 787 ? 2.944 27.565 -10.408 1.00 91.06 787 ASN A O 1
ATOM 6205 N N . LYS A 1 788 ? 5.011 28.405 -10.618 1.00 89.75 788 LYS A N 1
ATOM 6206 C CA . LYS A 1 788 ? 5.138 28.131 -12.056 1.00 89.75 788 LYS A CA 1
ATOM 6207 C C . LYS A 1 788 ? 4.897 26.658 -12.397 1.00 89.75 788 LYS A C 1
ATOM 6209 O O . LYS A 1 788 ? 5.261 25.757 -11.643 1.00 89.75 788 LYS A O 1
ATOM 6214 N N . ASN A 1 789 ? 4.323 26.439 -13.580 1.00 93.00 789 ASN A N 1
ATOM 6215 C CA . ASN A 1 789 ? 4.063 25.120 -14.162 1.00 93.00 789 ASN A CA 1
ATOM 6216 C C . ASN A 1 789 ? 3.209 24.197 -13.267 1.00 93.00 789 ASN A C 1
ATOM 6218 O O . ASN A 1 789 ? 3.352 22.971 -13.303 1.00 93.00 789 ASN A O 1
ATOM 6222 N N . SER A 1 790 ? 2.322 24.796 -12.469 1.00 94.56 790 SER A N 1
ATOM 6223 C CA . SER A 1 790 ? 1.394 24.090 -11.587 1.00 94.56 790 SER A CA 1
ATOM 6224 C C . SER A 1 790 ? 0.064 23.838 -12.275 1.00 94.56 790 SER A C 1
ATOM 6226 O O . SER A 1 790 ? -0.480 24.717 -12.943 1.00 94.56 790 SER A O 1
ATOM 6228 N N . LYS A 1 791 ? -0.501 22.654 -12.055 1.00 96.25 791 LYS A N 1
ATOM 6229 C CA . LYS A 1 791 ? -1.809 22.275 -12.576 1.00 96.25 791 LYS A CA 1
ATOM 6230 C C . LYS A 1 791 ? -2.636 21.588 -11.499 1.00 96.25 791 LYS A C 1
ATOM 6232 O O . LYS A 1 791 ? -2.179 20.618 -10.903 1.00 96.25 791 LYS A O 1
ATOM 6237 N N . ILE A 1 792 ? -3.852 22.073 -11.275 1.00 96.31 792 ILE A N 1
ATOM 6238 C CA . ILE A 1 792 ? -4.827 21.465 -10.363 1.00 96.31 792 ILE A CA 1
ATOM 6239 C C . ILE A 1 792 ? -5.976 20.916 -11.200 1.00 96.31 792 ILE A C 1
ATOM 6241 O O . ILE A 1 792 ? -6.549 21.636 -12.014 1.00 96.31 792 ILE A O 1
ATOM 6245 N N . ILE A 1 793 ? -6.317 19.648 -11.008 1.00 96.88 793 ILE A N 1
ATOM 6246 C CA . ILE A 1 793 ? -7.414 18.971 -11.703 1.00 96.88 793 ILE A CA 1
ATOM 6247 C C . ILE A 1 793 ? -8.337 18.344 -10.658 1.00 96.88 793 ILE A C 1
ATOM 6249 O O . ILE A 1 793 ? -7.868 17.758 -9.686 1.00 96.88 793 ILE A O 1
ATOM 6253 N N . GLY A 1 794 ? -9.647 18.443 -10.850 1.00 95.12 794 GLY A N 1
ATOM 6254 C CA . GLY A 1 794 ? -10.638 17.804 -9.984 1.00 95.12 794 GLY A CA 1
ATOM 6255 C C . GLY A 1 794 ? -12.059 18.068 -10.464 1.00 95.12 794 GLY A C 1
ATOM 6256 O O . GLY A 1 794 ? -12.265 18.787 -11.436 1.00 95.12 794 GLY A O 1
ATOM 6257 N N . ASN A 1 795 ? -13.066 17.506 -9.799 1.00 94.50 795 ASN A N 1
ATOM 6258 C CA . ASN A 1 795 ? -14.458 17.819 -10.124 1.00 94.50 795 ASN A CA 1
ATOM 6259 C C . ASN A 1 795 ? -14.976 18.996 -9.282 1.00 94.50 795 ASN A C 1
ATOM 6261 O O . ASN A 1 795 ? -15.069 20.118 -9.785 1.00 94.50 795 ASN A O 1
ATOM 6265 N N . ILE A 1 796 ? -15.278 18.761 -8.002 1.00 94.25 796 ILE A N 1
ATOM 6266 C CA . ILE A 1 796 ? -15.669 19.805 -7.049 1.00 94.25 796 ILE A CA 1
ATOM 6267 C C . ILE A 1 796 ? -14.634 19.855 -5.926 1.00 94.25 796 ILE A C 1
ATOM 6269 O O . ILE A 1 796 ? -14.431 18.866 -5.223 1.00 94.25 796 ILE A O 1
ATOM 6273 N N . ILE A 1 797 ? -13.998 21.011 -5.741 1.00 93.94 797 ILE A N 1
ATOM 6274 C CA . ILE A 1 797 ? -13.046 21.239 -4.649 1.00 93.94 797 ILE A CA 1
ATOM 6275 C C . ILE A 1 797 ? -13.607 22.316 -3.721 1.00 93.94 797 ILE A C 1
ATOM 6277 O O . ILE A 1 797 ? -13.883 23.437 -4.153 1.00 93.94 797 ILE A O 1
ATOM 6281 N N . GLU A 1 798 ? -13.766 21.977 -2.445 1.00 94.19 798 GLU A N 1
ATOM 6282 C CA . GLU A 1 798 ? -14.145 22.910 -1.384 1.00 94.19 798 GLU A CA 1
ATOM 6283 C C . GLU A 1 798 ? -12.905 23.314 -0.587 1.00 94.19 798 GLU A C 1
ATOM 6285 O O . GLU A 1 798 ? -12.234 22.461 -0.019 1.00 94.19 798 GLU A O 1
ATOM 6290 N N . ILE A 1 799 ? -12.602 24.604 -0.515 1.00 93.25 799 ILE A N 1
ATOM 6291 C CA . ILE A 1 799 ? -11.514 25.148 0.294 1.00 93.25 799 ILE A CA 1
ATOM 6292 C C . ILE A 1 799 ? -12.100 25.781 1.560 1.00 93.25 799 ILE A C 1
ATOM 6294 O O . ILE A 1 799 ? -12.981 26.644 1.495 1.00 93.25 799 ILE A O 1
ATOM 6298 N N . THR A 1 800 ? -11.589 25.365 2.717 1.00 91.38 800 THR A N 1
ATOM 6299 C CA . THR A 1 800 ? -11.822 26.002 4.023 1.00 91.38 800 THR A CA 1
ATOM 6300 C C . THR A 1 800 ? -10.496 26.473 4.619 1.00 91.38 800 THR A C 1
ATOM 6302 O O . THR A 1 800 ? -9.438 25.928 4.296 1.00 91.38 800 THR A O 1
ATOM 6305 N N . GLY A 1 801 ? -10.530 27.467 5.507 1.00 90.69 801 GLY A N 1
ATOM 6306 C CA . GLY A 1 801 ? -9.332 28.005 6.154 1.00 90.69 801 GLY A CA 1
ATOM 6307 C C . GLY A 1 801 ? -8.572 29.034 5.303 1.00 90.69 801 GLY A C 1
ATOM 6308 O O . GLY A 1 801 ? -9.141 30.046 4.889 1.00 90.69 801 GLY A O 1
ATOM 6309 N N . ASP A 1 802 ? -7.258 28.852 5.120 1.00 91.50 802 ASP A N 1
ATOM 6310 C CA . ASP A 1 802 ? -6.428 29.739 4.282 1.00 91.50 802 ASP A CA 1
ATOM 6311 C C . ASP A 1 802 ? -6.663 29.444 2.785 1.00 91.50 802 ASP A C 1
ATOM 6313 O O . ASP A 1 802 ? -6.785 28.284 2.382 1.00 91.50 802 ASP A O 1
ATOM 6317 N N . PRO A 1 803 ? -6.730 30.464 1.920 1.00 91.50 803 PRO A N 1
ATOM 6318 C CA . PRO A 1 803 ? -6.932 30.225 0.498 1.00 91.50 803 PRO A CA 1
ATOM 6319 C C . PRO A 1 803 ? -5.723 29.569 -0.165 1.00 91.50 803 PRO A C 1
ATOM 6321 O O . PRO A 1 803 ? -4.614 29.579 0.374 1.00 91.50 803 PRO A O 1
ATOM 6324 N N . ILE A 1 804 ? -5.932 29.047 -1.376 1.00 91.75 804 ILE A N 1
ATOM 6325 C CA . ILE A 1 804 ? -4.822 28.614 -2.227 1.00 91.75 804 ILE A CA 1
ATOM 6326 C C . ILE A 1 804 ? -4.011 29.860 -2.582 1.00 91.75 804 ILE A C 1
ATOM 6328 O O . ILE A 1 804 ? -4.559 30.835 -3.099 1.00 91.75 804 ILE A O 1
ATOM 6332 N N . ARG A 1 805 ? -2.709 29.859 -2.302 1.00 90.94 805 ARG A N 1
ATOM 6333 C CA . ARG A 1 805 ? -1.841 30.985 -2.660 1.00 90.94 805 ARG A CA 1
ATOM 6334 C C . ARG A 1 805 ? -1.155 30.713 -3.982 1.00 90.94 805 ARG A C 1
ATOM 6336 O O . ARG A 1 805 ? -0.502 29.681 -4.134 1.00 90.94 805 ARG A O 1
ATOM 6343 N N . ASN A 1 806 ? -1.301 31.634 -4.925 1.00 88.12 806 ASN A N 1
ATOM 6344 C CA . ASN A 1 806 ? -0.496 31.625 -6.136 1.00 88.12 806 ASN A CA 1
ATOM 6345 C C . ASN A 1 806 ? 0.695 32.560 -5.925 1.00 88.12 806 ASN A C 1
ATOM 6347 O O . ASN A 1 806 ? 0.545 33.782 -5.928 1.00 88.12 806 ASN A O 1
ATOM 6351 N N . ASN A 1 807 ? 1.863 31.962 -5.706 1.00 87.06 807 ASN A N 1
ATOM 6352 C CA . ASN A 1 807 ? 3.130 32.662 -5.515 1.00 87.06 807 ASN A CA 1
ATOM 6353 C C . ASN A 1 807 ? 3.867 32.874 -6.851 1.00 87.06 807 ASN A C 1
ATOM 6355 O O . ASN A 1 807 ? 5.021 33.297 -6.859 1.00 87.06 807 ASN A O 1
ATOM 6359 N N . TYR A 1 808 ? 3.232 32.550 -7.981 1.00 80.31 808 TYR A N 1
ATOM 6360 C CA . TYR A 1 808 ? 3.831 32.683 -9.298 1.00 80.31 808 TYR A CA 1
ATOM 6361 C C . TYR A 1 808 ? 4.191 34.142 -9.629 1.00 80.31 808 TYR A C 1
ATOM 6363 O O . TYR A 1 808 ? 3.333 35.021 -9.692 1.00 80.31 808 TYR A O 1
ATOM 6371 N N . GLU A 1 809 ? 5.474 34.387 -9.903 1.00 76.25 809 GLU A N 1
ATOM 6372 C CA . GLU A 1 809 ? 5.951 35.630 -10.509 1.00 76.25 809 GLU A CA 1
ATOM 6373 C C . GLU A 1 809 ? 6.026 35.474 -12.033 1.00 76.25 809 GLU A C 1
ATOM 6375 O O . GLU A 1 809 ? 6.708 34.584 -12.553 1.00 76.25 809 GLU A O 1
ATOM 6380 N N . ILE A 1 810 ? 5.356 36.372 -12.762 1.00 71.00 810 ILE A N 1
ATOM 6381 C CA . ILE A 1 810 ? 5.337 36.375 -14.229 1.00 71.00 810 ILE A CA 1
ATOM 6382 C C . ILE A 1 810 ? 6.750 36.660 -14.756 1.00 71.00 810 ILE A C 1
ATOM 6384 O O . ILE A 1 810 ? 7.191 37.806 -14.858 1.00 71.00 810 ILE A O 1
ATOM 6388 N N . THR A 1 811 ? 7.457 35.598 -15.131 1.00 68.06 811 THR A N 1
ATOM 6389 C CA . THR A 1 811 ? 8.724 35.639 -15.871 1.00 68.06 811 THR A CA 1
ATOM 6390 C C . THR A 1 811 ? 8.492 35.070 -17.271 1.00 68.06 811 THR A C 1
ATOM 6392 O O . THR A 1 811 ? 7.653 34.195 -17.462 1.00 68.06 811 THR A O 1
ATOM 6395 N N . SER A 1 812 ? 9.204 35.571 -18.284 1.00 57.28 812 SER A N 1
ATOM 6396 C CA . SER A 1 812 ? 8.798 35.488 -19.702 1.00 57.28 812 SER A CA 1
ATOM 6397 C C . SER A 1 812 ? 8.650 34.086 -20.326 1.00 57.28 812 SER A C 1
ATOM 6399 O O . SER A 1 812 ? 8.223 34.008 -21.474 1.00 57.28 812 SER A O 1
ATOM 6401 N N . ASN A 1 813 ? 8.982 32.996 -19.622 1.00 67.00 813 ASN A N 1
ATOM 6402 C CA . ASN A 1 813 ? 9.075 31.640 -20.189 1.00 67.00 813 ASN A CA 1
ATOM 6403 C C . ASN A 1 813 ? 8.351 30.540 -19.378 1.00 67.00 813 ASN A C 1
ATOM 6405 O O . ASN A 1 813 ? 8.582 29.361 -19.634 1.00 67.00 813 ASN A O 1
ATOM 6409 N N . THR A 1 814 ? 7.515 30.876 -18.394 1.00 67.44 814 THR A N 1
ATOM 6410 C CA . THR A 1 814 ? 6.855 29.884 -17.519 1.00 67.44 814 THR A CA 1
ATOM 6411 C C . THR A 1 814 ? 5.336 29.925 -17.670 1.00 67.44 814 THR A C 1
ATOM 6413 O O . THR A 1 814 ? 4.780 30.964 -18.020 1.00 67.44 814 THR A O 1
ATOM 6416 N N . LYS A 1 815 ? 4.659 28.785 -17.475 1.00 76.62 815 LYS A N 1
ATOM 6417 C CA . LYS A 1 815 ? 3.191 28.735 -17.489 1.00 76.62 815 LYS A CA 1
ATOM 6418 C C . LYS A 1 815 ? 2.648 29.102 -16.110 1.00 76.62 815 LYS A C 1
ATOM 6420 O O . LYS A 1 815 ? 3.190 28.649 -15.099 1.00 76.62 815 LYS A O 1
ATOM 6425 N N . ASP A 1 816 ? 1.588 29.902 -16.103 1.00 81.00 816 ASP A N 1
ATOM 6426 C CA . ASP A 1 816 ? 0.811 30.227 -14.904 1.00 81.00 816 ASP A CA 1
ATOM 6427 C C . ASP A 1 816 ? 0.078 28.980 -14.368 1.00 81.00 816 ASP A C 1
ATOM 6429 O O . ASP A 1 816 ? 0.047 27.931 -15.021 1.00 81.00 816 ASP A O 1
ATOM 6433 N N . LEU A 1 817 ? -0.511 29.096 -13.179 1.00 89.62 817 LEU A N 1
ATOM 6434 C CA . LEU A 1 817 ? -1.362 28.086 -12.564 1.00 89.62 817 LEU A CA 1
ATOM 6435 C C . LEU A 1 817 ? -2.548 27.738 -13.478 1.00 89.62 817 LEU A C 1
ATOM 6437 O O . LEU A 1 817 ? -3.413 28.570 -13.748 1.00 89.62 817 LEU A O 1
ATOM 6441 N N . GLU A 1 818 ? -2.642 26.476 -13.899 1.00 92.00 818 GLU A N 1
ATOM 6442 C CA . GLU A 1 818 ? -3.801 25.975 -14.639 1.00 92.00 818 GLU A CA 1
ATOM 6443 C C . GLU A 1 818 ? -4.762 25.223 -13.696 1.00 92.00 818 GLU A C 1
ATOM 6445 O O . GLU A 1 818 ? -4.395 24.203 -13.110 1.00 92.00 818 GLU A O 1
ATOM 6450 N N . ILE A 1 819 ? -6.015 25.674 -13.571 1.00 90.94 819 ILE A N 1
ATOM 6451 C CA . ILE A 1 819 ? -7.042 24.996 -12.761 1.00 90.94 819 ILE A CA 1
ATOM 6452 C C . ILE A 1 819 ? -8.122 24.408 -13.675 1.00 90.94 819 ILE A C 1
ATOM 6454 O O . ILE A 1 819 ? -8.858 25.137 -14.336 1.00 90.94 819 ILE A O 1
ATOM 6458 N N . PHE A 1 820 ? -8.249 23.082 -13.672 1.00 93.25 820 PHE A N 1
ATOM 6459 C CA . PHE A 1 820 ? -9.275 22.319 -14.384 1.00 93.25 820 PHE A CA 1
ATOM 6460 C C . PHE A 1 820 ? -10.220 21.677 -13.376 1.00 93.25 820 PHE A C 1
ATOM 6462 O O . PHE A 1 820 ? -10.113 20.489 -13.068 1.00 93.25 820 PHE A O 1
ATOM 6469 N N . VAL A 1 821 ? -11.132 22.488 -12.845 1.00 90.31 821 VAL A N 1
ATOM 6470 C CA . VAL A 1 821 ? -12.185 22.029 -11.936 1.00 90.31 821 VAL A CA 1
ATOM 6471 C C . VAL A 1 821 ? -13.553 22.446 -12.444 1.00 90.31 821 VAL A C 1
ATOM 6473 O O . VAL A 1 821 ? -13.706 23.543 -12.977 1.00 90.31 821 VAL A O 1
ATOM 6476 N N . ASN A 1 822 ? -14.560 21.590 -12.262 1.00 90.19 822 ASN A N 1
ATOM 6477 C CA . ASN A 1 822 ? -15.940 21.942 -12.605 1.00 90.19 822 ASN A CA 1
ATOM 6478 C C . ASN A 1 822 ? -16.492 22.990 -11.635 1.00 90.19 822 ASN A C 1
ATOM 6480 O O . ASN A 1 822 ? -17.273 23.856 -12.032 1.00 90.19 822 ASN A O 1
ATOM 6484 N N . LYS A 1 823 ? -16.092 22.918 -10.359 1.00 89.56 823 LYS A N 1
ATOM 6485 C CA . LYS A 1 823 ? -16.470 23.904 -9.347 1.00 89.56 823 LYS A CA 1
ATOM 6486 C C . LYS A 1 823 ? -15.401 24.031 -8.260 1.00 89.56 823 LYS A C 1
ATOM 6488 O O . LYS A 1 823 ? -14.984 23.033 -7.680 1.00 89.56 823 LYS A O 1
ATOM 6493 N N . LEU A 1 824 ? -15.016 25.266 -7.951 1.00 89.00 824 LEU A N 1
ATOM 6494 C CA . LEU A 1 824 ? -14.154 25.620 -6.820 1.00 89.00 824 LEU A CA 1
ATOM 6495 C C . LEU A 1 824 ? -14.975 26.457 -5.830 1.00 89.00 824 LEU A C 1
ATOM 6497 O O . LEU A 1 824 ? -15.543 27.475 -6.223 1.00 89.00 824 LEU A O 1
ATOM 6501 N N . ILE A 1 825 ? -15.092 26.012 -4.579 1.00 88.19 825 ILE A N 1
ATOM 6502 C CA . ILE A 1 825 ? -15.966 26.615 -3.558 1.00 88.19 825 ILE A CA 1
ATOM 6503 C C . ILE A 1 825 ? -15.120 27.073 -2.371 1.00 88.19 825 ILE A C 1
ATOM 6505 O O . ILE A 1 825 ? -14.313 26.297 -1.876 1.00 88.19 825 ILE A O 1
ATOM 6509 N N . GLY A 1 826 ? -15.329 28.294 -1.878 1.00 84.75 826 GLY A N 1
ATOM 6510 C CA . GLY A 1 826 ? -14.855 28.730 -0.562 1.00 84.75 826 GLY A CA 1
ATOM 6511 C C . GLY A 1 826 ? -16.014 28.699 0.424 1.00 84.75 826 GLY A C 1
ATOM 6512 O O . GLY A 1 826 ? -17.047 29.292 0.142 1.00 84.75 826 GLY A O 1
ATOM 6513 N N . LEU A 1 827 ? -15.885 27.988 1.545 1.00 69.62 827 LEU A N 1
ATOM 6514 C CA . LEU A 1 827 ? -16.984 27.869 2.521 1.00 69.62 827 LEU A CA 1
ATOM 6515 C C . LEU A 1 827 ? -16.921 28.912 3.650 1.00 69.62 827 LEU A C 1
ATOM 6517 O O . LEU A 1 827 ? -17.939 29.193 4.278 1.00 69.62 827 LEU A O 1
ATOM 6521 N N . ASP A 1 828 ? -15.766 29.545 3.872 1.00 63.12 828 ASP A N 1
ATOM 6522 C CA . ASP A 1 828 ? -15.596 30.622 4.859 1.00 63.12 828 ASP A CA 1
ATOM 6523 C C . ASP A 1 828 ? -15.960 32.007 4.279 1.00 63.12 828 ASP A C 1
ATOM 6525 O O . ASP A 1 828 ? -15.244 32.998 4.455 1.00 63.12 828 ASP A O 1
ATOM 6529 N N . ASP A 1 829 ? -17.115 32.096 3.610 1.00 47.88 829 ASP A N 1
ATOM 6530 C CA . ASP A 1 829 ? -17.662 33.328 3.009 1.00 47.88 829 ASP A CA 1
ATOM 6531 C C . ASP A 1 829 ? -18.008 34.419 4.043 1.00 47.88 829 ASP A C 1
ATOM 6533 O O . ASP A 1 829 ? -18.353 35.547 3.696 1.00 47.88 829 ASP A O 1
ATOM 6537 N N . ILE A 1 830 ? -17.855 34.137 5.339 1.00 45.81 830 ILE A N 1
ATOM 6538 C CA . ILE A 1 830 ? -18.137 35.085 6.426 1.00 45.81 830 ILE A CA 1
ATOM 6539 C C . ILE A 1 830 ? -17.151 36.277 6.433 1.00 45.81 830 ILE A C 1
ATOM 6541 O O . ILE A 1 830 ? -17.399 37.266 7.116 1.00 45.81 830 ILE A O 1
ATOM 6545 N N . ASN A 1 831 ? -16.044 36.214 5.673 1.00 50.31 831 ASN A N 1
ATOM 6546 C CA . ASN A 1 831 ? -15.005 37.256 5.640 1.00 50.31 831 ASN A CA 1
ATOM 6547 C C . ASN A 1 831 ? -14.572 37.730 4.232 1.00 50.31 831 ASN A C 1
ATOM 6549 O O . ASN A 1 831 ? -13.553 38.416 4.141 1.00 50.31 831 ASN A O 1
ATOM 6553 N N . ASN A 1 832 ? -15.281 37.388 3.143 1.00 54.00 832 ASN A N 1
ATOM 6554 C CA . ASN A 1 832 ? -14.894 37.755 1.761 1.00 54.00 832 ASN A CA 1
ATOM 6555 C C . ASN A 1 832 ? -13.425 37.421 1.401 1.00 54.00 832 ASN A C 1
ATOM 6557 O O . ASN A 1 832 ? -12.789 38.128 0.613 1.00 54.00 832 ASN A O 1
ATOM 6561 N N . LYS A 1 833 ? -12.835 36.376 1.997 1.00 57.06 833 LYS A N 1
ATOM 6562 C CA . LYS A 1 833 ? -11.473 35.969 1.632 1.00 57.06 833 LYS A CA 1
ATOM 6563 C C . LYS A 1 833 ? -11.519 35.307 0.252 1.00 57.06 833 LYS A C 1
ATOM 6565 O O . LYS A 1 833 ? -12.343 34.417 0.053 1.00 57.06 833 LYS A O 1
ATOM 6570 N N . PRO A 1 834 ? -10.666 35.716 -0.700 1.00 67.06 834 PRO A N 1
ATOM 6571 C CA . PRO A 1 834 ? -10.679 35.120 -2.027 1.00 67.06 834 PRO A CA 1
ATOM 6572 C C . PRO A 1 834 ? -10.237 33.659 -1.926 1.00 67.06 834 PRO A C 1
ATOM 6574 O O . PRO A 1 834 ? -9.319 33.372 -1.170 1.00 67.06 834 PRO A O 1
ATOM 6577 N N . ILE A 1 835 ? -10.859 32.749 -2.683 1.00 68.62 835 ILE A N 1
ATOM 6578 C CA . ILE A 1 835 ? -10.522 31.309 -2.669 1.00 68.62 835 ILE A CA 1
ATOM 6579 C C . ILE A 1 835 ? -9.084 31.068 -3.154 1.00 68.62 835 ILE A C 1
ATOM 6581 O O . ILE A 1 835 ? -8.398 30.160 -2.680 1.00 68.62 835 ILE A O 1
ATOM 6585 N N . ILE A 1 836 ? -8.630 31.921 -4.076 1.00 74.31 836 ILE A N 1
ATOM 6586 C CA . ILE A 1 836 ? -7.249 32.009 -4.543 1.00 74.31 836 ILE A CA 1
ATOM 6587 C C . ILE A 1 836 ? -6.738 33.399 -4.191 1.00 74.31 836 ILE A C 1
ATOM 6589 O O . ILE A 1 836 ? -7.307 34.402 -4.621 1.00 74.31 836 ILE A O 1
ATOM 6593 N N . LYS A 1 837 ? -5.665 33.468 -3.409 1.00 73.44 837 LYS A N 1
ATOM 6594 C CA . LYS A 1 837 ? -4.995 34.728 -3.104 1.00 73.44 837 LYS A CA 1
ATOM 6595 C C . LYS A 1 837 ? -3.824 34.906 -4.064 1.00 73.44 837 LYS A C 1
ATOM 6597 O O . LYS A 1 837 ? -2.836 34.179 -3.976 1.00 73.44 837 LYS A O 1
ATOM 6602 N N . GLU A 1 838 ? -3.951 35.867 -4.970 1.00 68.19 838 GLU A N 1
ATOM 6603 C CA . GLU A 1 838 ? -2.829 36.373 -5.759 1.00 68.19 838 GLU A CA 1
ATOM 6604 C C . GLU A 1 838 ? -2.027 37.338 -4.881 1.00 68.19 838 GLU A C 1
ATOM 6606 O O . GLU A 1 838 ? -2.537 38.385 -4.475 1.00 68.19 838 GLU A O 1
ATOM 6611 N N . ASP A 1 839 ? -0.780 36.994 -4.559 1.00 52.12 839 ASP A N 1
ATOM 6612 C CA . ASP A 1 839 ? 0.091 37.886 -3.782 1.00 52.12 839 ASP A CA 1
ATOM 6613 C C . ASP A 1 839 ? 0.752 38.978 -4.665 1.00 52.12 839 ASP A C 1
ATOM 6615 O O . ASP A 1 839 ? 1.345 39.920 -4.134 1.00 52.12 839 ASP A O 1
ATOM 6619 N N . LEU A 1 840 ? 0.552 38.949 -5.997 1.00 48.09 840 LEU A N 1
ATOM 6620 C CA . LEU A 1 840 ? 0.901 40.031 -6.931 1.00 48.09 840 LEU A CA 1
ATOM 6621 C C . LEU A 1 840 ? -0.198 40.293 -7.983 1.00 48.09 840 LEU A C 1
ATOM 6623 O O . LEU A 1 840 ? -0.448 39.486 -8.870 1.00 48.09 840 LEU A O 1
ATOM 6627 N N . LEU A 1 841 ? -0.804 41.485 -7.914 1.00 37.19 841 LEU A N 1
ATOM 6628 C CA . LEU A 1 841 ? -1.796 42.017 -8.857 1.00 37.19 841 LEU A CA 1
ATOM 6629 C C . LEU A 1 841 ? -1.216 42.182 -10.274 1.00 37.19 841 LEU A C 1
ATOM 6631 O O . LEU A 1 841 ? -0.546 43.172 -10.579 1.00 37.19 841 LEU A O 1
ATOM 6635 N N . CYS A 1 842 ? -1.557 41.254 -11.161 1.00 37.22 842 CYS A N 1
ATOM 6636 C CA . CYS A 1 842 ? -1.426 41.396 -12.607 1.00 37.22 842 CYS A CA 1
ATOM 6637 C C . CYS A 1 842 ? -2.601 40.673 -13.289 1.00 37.22 842 CYS A C 1
ATOM 6639 O O . CYS A 1 842 ? -2.442 39.658 -13.961 1.00 37.22 842 CYS A O 1
ATOM 6641 N N . LEU A 1 843 ? -3.810 41.213 -13.111 1.00 34.44 843 LEU A N 1
ATOM 6642 C CA . LEU A 1 843 ? -5.012 40.733 -13.795 1.00 34.44 843 LEU A CA 1
ATOM 6643 C C . LEU A 1 843 ? -4.871 40.928 -15.313 1.00 34.44 843 LEU A C 1
ATOM 6645 O O . LEU A 1 843 ? -4.847 42.061 -15.801 1.00 34.44 843 LEU A O 1
ATOM 6649 N N . LYS A 1 844 ? -4.828 39.824 -16.064 1.00 36.09 844 LYS A N 1
ATOM 6650 C CA . LYS A 1 844 ? -5.085 39.801 -17.508 1.00 36.09 844 LYS A CA 1
ATOM 6651 C C . LYS A 1 844 ? -6.313 38.937 -17.788 1.00 36.09 844 LYS A C 1
ATOM 6653 O O . LYS A 1 844 ? -6.300 37.740 -17.544 1.00 36.09 844 LYS A O 1
ATOM 6658 N N . ASP A 1 845 ? -7.354 39.602 -18.285 1.00 36.88 845 ASP A N 1
ATOM 6659 C CA . ASP A 1 845 ? -8.512 39.096 -19.031 1.00 36.88 845 ASP A CA 1
ATOM 6660 C C . ASP A 1 845 ? -8.887 37.612 -18.857 1.00 36.88 845 ASP A C 1
ATOM 6662 O O . ASP A 1 845 ? -8.606 36.768 -19.709 1.00 36.88 845 ASP A O 1
ATOM 6666 N N . LEU A 1 846 ? -9.692 37.324 -17.832 1.00 36.47 846 LEU A N 1
ATOM 6667 C CA . LEU A 1 846 ? -10.604 36.180 -17.859 1.00 36.47 846 LEU A CA 1
ATOM 6668 C C . LEU A 1 846 ? -11.758 36.498 -18.819 1.00 36.47 846 LEU A C 1
ATOM 6670 O O . LEU A 1 846 ? -12.820 36.994 -18.436 1.00 36.47 846 LEU A O 1
ATOM 6674 N N . SER A 1 847 ? -11.541 36.260 -20.111 1.00 37.56 847 SER A N 1
ATOM 6675 C CA . SER A 1 847 ? -12.609 36.365 -21.098 1.00 37.56 847 SER A CA 1
ATOM 6676 C C . SER A 1 847 ? -13.530 35.141 -21.029 1.00 37.56 847 SER A C 1
ATOM 6678 O O . SER A 1 847 ? -13.092 34.024 -21.293 1.00 37.56 847 SER A O 1
ATOM 6680 N N . LYS A 1 848 ? -14.821 35.428 -20.813 1.00 43.38 848 LYS A N 1
ATOM 6681 C CA . LYS A 1 848 ? -16.018 34.605 -21.073 1.00 43.38 848 LYS A CA 1
ATOM 6682 C C . LYS A 1 848 ? -16.375 33.522 -20.050 1.00 43.38 848 LYS A C 1
ATOM 6684 O O . LYS A 1 848 ? -16.135 32.349 -20.291 1.00 43.38 848 LYS A O 1
ATOM 6689 N N . THR A 1 849 ? -17.185 33.925 -19.074 1.00 33.03 849 THR A N 1
ATOM 6690 C CA . THR A 1 849 ? -18.460 33.264 -18.729 1.00 33.03 849 THR A CA 1
ATOM 6691 C C . THR A 1 849 ? -19.405 34.301 -18.106 1.00 33.03 849 THR A C 1
ATOM 6693 O O . THR A 1 849 ? -18.953 35.346 -17.646 1.00 33.03 849 THR A O 1
ATOM 6696 N N . GLU A 1 850 ? -20.713 34.073 -18.223 1.00 37.59 850 GLU A N 1
ATOM 6697 C CA . GLU A 1 850 ? -21.801 35.043 -18.014 1.00 37.59 850 GLU A CA 1
ATOM 6698 C C . GLU A 1 850 ? -21.714 35.824 -16.689 1.00 37.59 850 GLU A C 1
ATOM 6700 O O . GLU A 1 850 ? -21.633 35.242 -15.611 1.00 37.59 850 GLU A O 1
ATOM 6705 N N . LYS A 1 851 ? -21.744 37.161 -16.794 1.00 37.22 851 LYS A N 1
ATOM 6706 C CA . LYS A 1 851 ? -21.638 38.093 -15.663 1.00 37.22 851 LYS A CA 1
ATOM 6707 C C . LYS A 1 851 ? -22.970 38.208 -14.919 1.00 37.22 851 LYS A C 1
ATOM 6709 O O . LYS A 1 851 ? -24.016 38.429 -15.532 1.00 37.22 851 LYS A O 1
ATOM 6714 N N . THR A 1 852 ? -22.917 38.121 -13.598 1.00 44.09 852 THR A N 1
ATOM 6715 C CA . THR A 1 852 ? -24.046 38.346 -12.691 1.00 44.09 852 THR A CA 1
ATOM 6716 C C . THR A 1 852 ? -24.205 39.834 -12.356 1.00 44.09 852 THR A C 1
ATOM 6718 O O . THR A 1 852 ? -23.303 40.647 -12.556 1.00 44.09 852 THR A O 1
ATOM 6721 N N . SER A 1 853 ? -25.353 40.221 -11.794 1.00 36.78 853 SER A N 1
ATOM 6722 C CA . SER A 1 853 ? -25.633 41.599 -11.353 1.00 36.78 853 SER A CA 1
ATOM 6723 C C . SER A 1 853 ? -24.640 42.125 -10.303 1.00 36.78 853 SER A C 1
ATOM 6725 O O . SER A 1 853 ? -24.506 43.338 -10.147 1.00 36.78 853 SER A O 1
ATOM 6727 N N . LEU A 1 854 ? -23.946 41.228 -9.591 1.00 41.16 854 LEU A N 1
ATOM 6728 C CA . LEU A 1 854 ? -22.914 41.574 -8.612 1.00 41.16 854 LEU A CA 1
ATOM 6729 C C . LEU A 1 854 ? -21.618 42.051 -9.295 1.00 41.16 854 LEU A C 1
ATOM 6731 O O . LEU A 1 854 ? -20.976 42.979 -8.805 1.00 41.16 854 LEU A O 1
ATOM 6735 N N . ASP A 1 855 ? -21.294 41.499 -10.468 1.00 39.25 855 ASP A N 1
ATOM 6736 C CA . ASP A 1 855 ? -20.091 41.846 -11.238 1.00 39.25 855 ASP A CA 1
ATOM 6737 C C . ASP A 1 855 ? -20.158 43.284 -11.784 1.00 39.25 855 ASP A C 1
ATOM 6739 O O . ASP A 1 855 ? -19.155 43.994 -11.842 1.00 39.25 855 ASP A O 1
ATOM 6743 N N . LEU A 1 856 ? -21.368 43.765 -12.099 1.00 43.03 856 LEU A N 1
ATOM 6744 C CA . LEU A 1 856 ? -21.625 45.154 -12.509 1.00 43.03 856 LEU A CA 1
ATOM 6745 C C . LEU A 1 856 ? -21.454 46.161 -11.361 1.00 43.03 856 LEU A C 1
ATOM 6747 O O . LEU A 1 856 ? -21.021 47.291 -11.593 1.00 43.03 856 LEU A O 1
ATOM 6751 N N . ILE A 1 857 ? -21.782 45.766 -10.128 1.00 52.19 857 ILE A N 1
ATOM 6752 C CA . ILE A 1 857 ? -21.596 46.608 -8.937 1.00 52.19 857 ILE A CA 1
ATOM 6753 C C . ILE A 1 857 ? -20.103 46.705 -8.605 1.00 52.19 857 ILE A C 1
ATOM 6755 O O . ILE A 1 857 ? -19.610 47.791 -8.294 1.00 52.19 857 ILE A O 1
ATOM 6759 N N . TYR A 1 858 ? -19.368 45.599 -8.754 1.00 45.00 858 TYR A N 1
ATOM 6760 C CA . TYR A 1 858 ? -17.925 45.563 -8.534 1.00 45.00 858 TYR A CA 1
ATOM 6761 C C . TYR A 1 858 ? -17.164 46.415 -9.563 1.00 45.00 858 TYR A C 1
ATOM 6763 O O . TYR A 1 858 ? -16.303 47.205 -9.183 1.00 45.00 858 TYR A O 1
ATOM 6771 N N . GLU A 1 859 ? -17.532 46.361 -10.849 1.00 49.16 859 GLU A N 1
ATOM 6772 C CA . GLU A 1 859 ? -16.947 47.232 -11.883 1.00 49.16 859 GLU A CA 1
ATOM 6773 C C . GLU A 1 859 ? -17.296 48.720 -11.680 1.00 49.16 859 GLU A C 1
ATOM 6775 O O . GLU A 1 859 ? -16.454 49.589 -11.927 1.00 49.16 859 GLU A O 1
ATOM 6780 N N . GLN A 1 860 ? -18.496 49.049 -11.182 1.00 51.81 860 GLN A N 1
ATOM 6781 C CA . GLN A 1 860 ? -18.852 50.435 -10.855 1.00 51.81 860 GLN A CA 1
ATOM 6782 C C . GLN A 1 860 ? -18.015 50.997 -9.700 1.00 51.81 860 GLN A C 1
ATOM 6784 O O . GLN A 1 860 ? -17.560 52.141 -9.791 1.00 51.81 860 GLN A O 1
ATOM 6789 N N . GLU A 1 861 ? -17.761 50.211 -8.654 1.00 55.62 861 GLU A N 1
ATOM 6790 C CA . GLU A 1 861 ? -16.874 50.600 -7.550 1.00 55.62 861 GLU A CA 1
ATOM 6791 C C . GLU A 1 861 ? -15.400 50.674 -7.999 1.00 55.62 861 GLU A C 1
ATOM 6793 O O . GLU A 1 861 ? -14.701 51.638 -7.675 1.00 55.62 861 GLU A O 1
ATOM 6798 N N . LEU A 1 862 ? -14.945 49.757 -8.862 1.00 44.97 862 LEU A N 1
ATOM 6799 C CA . LEU A 1 862 ? -13.593 49.788 -9.436 1.00 44.97 862 LEU A CA 1
ATOM 6800 C C . LEU A 1 862 ? -13.370 51.013 -10.346 1.00 44.97 862 LEU A C 1
ATOM 6802 O O . LEU A 1 862 ? -12.301 51.626 -10.327 1.00 44.97 862 LEU A O 1
ATOM 6806 N N . SER A 1 863 ? -14.397 51.430 -11.098 1.00 47.19 863 SER A N 1
ATOM 6807 C CA . SER A 1 863 ? -14.350 52.627 -11.953 1.00 47.19 863 SER A CA 1
ATOM 6808 C C . SER A 1 863 ? -14.242 53.938 -11.161 1.00 47.19 863 SER A C 1
ATOM 6810 O O . SER A 1 863 ? -13.702 54.925 -11.669 1.00 47.19 863 SER A O 1
ATOM 6812 N N . LYS A 1 864 ? -14.716 53.956 -9.906 1.00 56.78 864 LYS A N 1
ATOM 6813 C CA . LYS A 1 864 ? -14.518 55.086 -8.983 1.00 56.78 864 LYS A CA 1
ATOM 6814 C C . LYS A 1 864 ? -13.083 55.124 -8.461 1.00 56.78 864 LYS A C 1
ATOM 6816 O O . LYS A 1 864 ? -12.522 56.209 -8.342 1.00 56.78 864 LYS A O 1
ATOM 6821 N N . PHE A 1 865 ? -12.474 53.962 -8.223 1.00 41.34 865 PHE A N 1
ATOM 6822 C CA . PHE A 1 865 ? -11.081 53.849 -7.782 1.00 41.34 865 PHE A CA 1
ATOM 6823 C C . PHE A 1 865 ? -10.070 54.216 -8.879 1.00 41.34 865 PHE A C 1
ATOM 6825 O O . PHE A 1 865 ? -9.073 54.880 -8.604 1.00 41.34 865 PHE A O 1
ATOM 6832 N N . LEU A 1 866 ? -10.346 53.856 -10.136 1.00 41.34 866 LEU A N 1
ATOM 6833 C CA . LEU A 1 866 ? -9.475 54.166 -11.278 1.00 41.34 866 LEU A CA 1
ATOM 6834 C C . LEU A 1 866 ? -9.545 55.629 -11.750 1.00 41.34 866 LEU A C 1
ATOM 6836 O O . LEU A 1 866 ? -8.674 56.049 -12.499 1.00 41.34 866 LEU A O 1
ATOM 6840 N N . LYS A 1 867 ? -10.528 56.422 -11.298 1.00 42.41 867 LYS A N 1
ATOM 6841 C CA . LYS A 1 867 ? -10.619 57.871 -11.580 1.00 42.41 867 LYS A CA 1
ATOM 6842 C C . LYS A 1 867 ? -9.834 58.761 -10.601 1.00 42.41 867 LYS A C 1
ATOM 6844 O O . LYS A 1 867 ? -9.850 59.978 -10.761 1.00 42.41 867 LYS A O 1
ATOM 6849 N N . ILE A 1 868 ? -9.187 58.180 -9.586 1.00 41.69 868 ILE A N 1
ATOM 6850 C CA . ILE A 1 868 ? -8.354 58.897 -8.594 1.00 41.69 868 ILE A CA 1
ATOM 6851 C C . ILE A 1 868 ? -6.840 58.666 -8.844 1.00 41.69 868 ILE A C 1
ATOM 6853 O O . ILE A 1 868 ? -5.991 59.168 -8.111 1.00 41.69 868 ILE A O 1
ATOM 6857 N N . LYS A 1 869 ? -6.483 57.975 -9.930 1.00 34.44 869 LYS A N 1
ATOM 6858 C CA . LYS A 1 869 ? -5.146 57.993 -10.544 1.00 34.44 869 LYS A CA 1
ATOM 6859 C C . LYS A 1 869 ? -5.225 58.688 -11.896 1.00 34.44 869 LYS A C 1
ATOM 6861 O O . LYS A 1 869 ? -4.167 59.203 -12.317 1.00 34.44 869 LYS A O 1
#

Radius of gyration: 80.93 Å; chains: 1; bounding box: 183×91×301 Å

Sequence (869 aa):
IINIEPKVHNNSQAIIHDYEIKQNLQEQIRHNSEAIINSDSAIVQEKIRHNSEAIINYEPLKRIEYNSNSIIKSSMDVKYNSQAILHDYEITDLIQNIITYNSNAILNALNSTDLEDQIRHNSDAILEHDKKIYYNSNGIIKISQGSTAAGLQSQIDTINSNISGLEDEIALLQAGVAQAIDDAENSNTRANTQSSELDTLSNDIDALAEKIKNNSNAIVTHEREITQNSNSIVKNRTDINTTTLNIATNTANINTNTLNIGQNTESIKNNSNAIVTHEKENNWNISATANIEISDLSKQNNSAIIVEAQKALYLSSATINNNILISYNSNAIINKQLLLEPLQENIKHNSDAIINLDATSLQEEIKHNSDAIINIALKAFYNSQAILHDYEIKQNLQDQIRYNSNFIINNTKDALELKIKHNSDAIINFNPTEQETILTQAPITIDLNLNDSVFIHPNQRIFINGNVTINGNGAVIIFGGTNHSQFVVAPNKTVTLKNIQFLRINQNSFDLRYRSFFDNTKATKYSLENSCVKIEENVLFGLSENITVSQGLIEIINNVNSQAQTFYLKGIEGQKEFKLAPTDDYADALSKADNGLTWIQRKAGIISKLTPVYPDLFTQNATIPVLLKCNDNTFAIQNIILSGFEHITKINSTNYSGATALLGEANINIGDETFTEFEKNKNIQESYNMNFIIQDLNNKLILIKDDLKFTGQLNFSDFGENELYIQTALTEKIAPKLGSNDYSRTIPQINFGTNFMNINSDFGTAKLIFEDLTIRINNTINGFTTNKNSKIIGNIIEITGDPIRNNYEITSNTKDLEIFVNKLIGLDDINNKPIIKEDLLCLKDLSKTEKTSLDLIYEQELSKFLKIK

Foldseek 3Di:
DDDDDDDDDDDDDDPPPDPVVVVVVPPPVVVVVVVVDDDDDDDCVVVVVVVVPPPDDDDDDDCVVVVVVVVVVVVVVVVVVVVPPPDDDPPPVVVVVVVVVVVVVVVVVVPDPVVVVVVVVVVVVVVVVVVVVVVVVVVVVCVVVPPPVVVVVVVVVVVVVVVVVVVVVVVVVVVVVVVVVVVV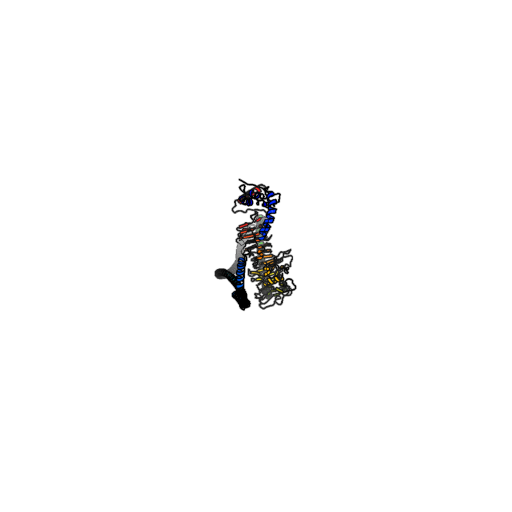VVVVVVVVVVVVVVVVVVVVVVVVVVVVVVVVVVVVVVVVVVVVVVVVVVVVVVVVVVVVVVVVVVVVVVVVVVVVVVVVVVVVVVVVVVVVVVVVVVVVVVVVVVVVVVVVVVVVVVVVVVVVVVVVVVVVVVVVVVVVVVVVPPPDDDDDDDDDDDPVVVVVVVVVVVPDDDPPVVVVVVVVVVVVVVVVVVVVVVVVVVVVVVVVVVVVVVVVVVVVVCVVVVCPPVNVCVVVVVVCVVPDPPPVPPDADPQFPDADAEEEEAPEADEARQVTARHHDHQYEYEDCQHEYEYDDYPAERYEYDFLHEYEYHNYEYAQDDQRDYHFDKDKDADPVDPLRIAIRTYEYEYEANYEYEHQEAYEDAGGAYEDDYPDLVDAHEYEYEHPPAAYEYEYHHDLVRQQSQLSNFQNDGLVCLLVVPDGPGHGPCCVQAPPVNNHGARYEQEQHEYEYESYEYYPCNNYDYHDDPRGTGAYEYAYLYEYEDDDPSPDVVCLVVVNAAEDAHEYEFHDDNYEYEYQDARYEYAHAYEYEQDEETEYEYEYPHPDQDAPRVPDPPRPDRAGEYEFHANHYEQDHNHYAGEYEYEDQEHEYEYEHNSAEYEWRYEYYYEEYEYEYAAHEYPYDDDPPTDGYHYHYNYYHYPVPVVVHDNYDYPDDDDDDPPDDDDDPVVVVVVVVVVVVVVVD

Secondary structure (DSSP, 8-state):
----------------SSTTGGGGGTTHHHHHHTTTS----SSSTHHHHSSSSSSS-----SSHHHHHHHHHHHHHHHHHHTTT------SSHHHHHHHHHHHHHHHHHHT-HHHHHHHHHHHHHHHHHHHHHHHHHHHHHHHHSSTHHHHHHHHHHHHHHHHHHHHHHHHHHHHHHHHHHHHHHHHHHHHHHHHHHHHHHHHHHHHHHHHHHHHHHHHHHHHHHHHHHHHHHHHHHHHHHHHHHHHHHHHHHHHHHHHHHHHHHHHHHHHHHHHHHHHHHHHHHHHHHHHHHHHHHHHHHHHHHHHHHHHHHHHHHHHHHHHHHHTTT-SS---------STTHHHHHHHTTTS-S-HHHHHHHHHHHHHHHHHHHHHHHHHHHHHHHHHHHHHHHHHHHHHHHHHHHSS-HHHHHHHHHHHHHTT-----S----TTTSS-B-S-EE--S-EEE-TT--EEE-SSEEEE-TT-EEEEPP-SS-SEEE-TT-EEEEESEEEEEE-TTTEEE-EEEEE-TTSTTSEEEEE-EEEE-TTEEEEESS-EEE-SSEEEE----TTS--EEEEEEBTB-EEEEE---HHHHHHHHHHHHS--HHHHHTTPPPSSPPS-GGGB-TTS-SB-SEEESSSEEEEESEEEE-GGGEEE-B-SS-B-EEEEESS-EEEES-TT--HHHHHTTPPPEE--EEEEESS-EEEEE-SSSEEE-SEEEE-SSSEEEEEEEE--SS---PPTT-S-TT--S-EEEE-TT-EEE--SSSEEEEEE-SSEEEEEE-TTSEEE-TTEEEEEEEEEEEESPEEE-----TT-PPPEEEEEEEEES-GGGT--SEEESS--------SPPPHHHHHHHHHHHHHGGG-

pLDDT: mean 76.52, std 21.22, range [31.34, 98.62]